Protein AF-0000000074131903 (afdb_homodimer)

Foldseek 3Di:
DAQDLVVVLVLLLVLCVVVVQALFEEEEEAALALLSLLVVVSCVVCCVVRVYAYAYEYEQAVPDPCSVVSVVVVVVVCVVVVHHYHYHYNDPVNQDPPDSVVVVVVVVLVSVVVVCVVPVHAEYEYRDALLQLVLQLVVCVVPHDDVLSNLGDDQWDDDPNRHIYHHSHHHDDPVSSVSNCVVVVGGGDDDPVLCDVPDVSSCCSPPPSVVQCVVPVCSSVVSNVVSVVVVVVVVVLLVVLVVLQVVQDDDQWGFLVSLLPDDLVSNLSNVVSQCVVVVADADPVQSVVVSVVSNPPVPQWDWADGDPFWIWIHHHGITHIDTDCCCVCCLVDKDQAAEPDWDADPQRKIKHKYWPVPDDDDPPKDKDKAADRPQKIKGFDDPPAWADEPVGTHGLVVQCVVVVPDPVCRRVWIFIAGNVRHTADTPPGDGYPDPRHDPPRPIMMMMIMDHD/DAQDLVVVLVLLLVLCVVVVQALFEEEEEAALALLSLLVVVSCVVCCVVRVYAYAYEYEQAVPDPCSVVSVVVVVVVCVVVVHHYHYHYNDPVNQDPPDSVVVVVVVVLVSVVVVCVVPVHAEYEYRDALLQLVLQLVVCVVPHDDVLSNLGDDQWDDDPNRHIYHHSHHHDDPVSSVSNCVVVVGGGDDDPVLCDVPDVSSCCSPPPSVVQCVVPVCSSVVSNVVSVVSVVVVVVLLVVLVVLQVVQDDDQWGFLVSLLPDDLVSNLSNVVSQCVVVVADADPVQSVVVSVVSNPPVDQWDWADGDPFWIWIHHHGITHIDTDCCCVCCLVDKDQAAEPDWDADPQRKIKHKYWPVPDDDDPPKDKDKAADRPQKIKGFDDPPAWADEPPGTHGLVVQCVVVVPDPVCRRVWIFIAGNVHHTADTPPGDGYPDNRHPPPRPIMMMMIMDHD

Radius of gyration: 40.76 Å; Cα contacts (8 Å, |Δi|>4): 1398; chains: 2; bounding box: 101×123×90 Å

Secondary structure (DSSP, 8-state):
----HHHHHHHHHHHHHHTT-TT-EEEEE--SSHHHHHHHHHHHHHHHHHT-EEEEEEEE---STHHHHHHHHHHHHHHHHT--EEEEE--GGG--SS-HHHHHHHHHHHHHHHHHHHHT--EEE----HHHHHHHHHHHHHH---GGGGG-S-SEEEETTTEEEE-GGGGS-HHHHHHHHHHHT------GGGG--SSHHHHIIIIIHHHHHHH-TTHHHHHHHHHHHHHHHHHHHHHHHHHHHHHHEETTEEEHHHHHHS-HHHHHHHHHHHHHHTT----HHHHHHHHHHHT-TT-SEEEEE-SSSEEEEEETTEEEEEE-------TT--EEPPBTEEEE-GGG-EEEEEETTT--PPTT-EEEEES-SSSEEEEE--TT-EEEETTEEEEHHHHHHHTT--HHHHTT-EEEEETTTEEEEETTTEE--S-BS-TT-SS-EEEEEE--/----HHHHHHHHHHHHHHTT-TT-EEEEE--SSHHHHHHHHHHHHHHHHHT-EEEEEEEE---STHHHHHHHHHHHHHHHHT--EEEEE--GGG--SS-HHHHHHHHHHHHHHHHHHHHT--EEE----HHHHHHHHHHHHHH---GGGGG-S-SEEEETTTEEEE-GGGGS-HHHHHHHHHHHT------GGGG--SSHHHHIIIIIHHHHHHH-TTHHHHHHHHHHHHHHHHHHHHHHHHHHHHHHEETTEEEHHHHHHS-HHHHHHHHHHHHHHTT----HHHHHHHHHHHT-TT-SEEEEE-SSSEEEEEETTEEEEEE-------TT--EE--BTEEEE-GGG-EEEEEETTT--PPTT-EEEEES--SSEEEEE--TT-EEEETTEEEEHHHHHHHTT--HHHHTT-EEEEETTTEEEEETTTEE--S-BS-TT-S--EEEEEE--

InterPro domains:
  IPR011063 tRNA(Ile)-lysidine/2-thiocytidine synthase, N-terminal [PF01171] (25-206)
  IPR012094 tRNA(Ile)-lysidine synthase [MF_01161] (9-312)
  IPR012094 tRNA(Ile)-lysidine synthase [PTHR43033] (20-431)
  IPR012795 tRNA(Ile)-lysidine synthase, N-terminal [TIGR02432] (25-210)
  IPR012795 tRNA(Ile)-lysidine synthase, N-terminal [cd01992] (25-210)
  IPR012796 Lysidine-tRNA(Ile) synthetase, C-terminal [PF11734] (378-442)
  IPR012796 Lysidine-tRNA(Ile) synthetase, C-terminal [SM00977] (376-449)
  IPR012796 Lysidine-tRNA(Ile) synthetase, C-terminal [TIGR02433] (377-419)
  IPR014729 Rossmann-like alpha/beta/alpha sandwich fold [G3DSA:3.40.50.620] (15-240)

Organism: Ligilactobacillus salivarius (strain UCC118) (NCBI:txid362948)

pLDDT: mean 88.74, std 10.25, range [34.97, 98.44]

Solvent-accessible surface area (backbone atoms only — not comparable to full-atom values): 49428 Å² total; per-residue (Å²): 130,84,73,57,60,69,58,53,51,51,50,45,50,51,37,36,53,74,68,64,47,50,67,32,53,35,36,33,50,38,78,47,24,60,53,24,38,45,47,49,54,52,46,61,71,41,22,72,85,36,48,38,45,68,30,37,37,35,67,42,62,60,80,46,80,63,41,59,56,51,52,51,47,53,51,51,55,27,59,77,66,72,38,58,73,46,78,44,77,46,53,66,87,71,56,56,94,67,62,49,67,62,51,51,49,50,52,49,51,52,49,50,50,51,52,27,63,77,65,76,35,49,35,39,38,42,48,51,26,16,57,53,36,49,50,41,27,50,52,31,45,40,70,38,80,53,63,76,53,47,35,43,68,58,54,65,40,81,37,92,88,72,30,34,38,36,28,63,36,41,87,40,46,66,65,60,52,50,44,49,27,61,75,70,64,55,79,59,48,85,67,72,75,69,72,44,66,85,40,71,68,34,39,40,57,70,65,42,48,57,56,50,40,69,75,27,83,54,19,51,61,20,44,53,47,37,23,51,50,48,47,53,51,53,49,54,48,47,55,51,39,51,54,52,47,60,71,34,39,55,90,89,31,36,32,35,68,61,45,68,68,41,52,73,67,52,38,50,53,42,50,52,50,54,35,48,75,71,66,49,86,75,53,70,69,55,53,53,48,52,54,51,54,70,69,36,83,87,49,63,61,49,71,48,80,69,56,92,52,35,23,39,39,36,50,70,60,34,27,42,72,44,68,41,69,62,62,64,56,53,58,76,49,59,41,73,48,43,74,76,38,77,44,79,47,78,87,64,19,32,38,30,28,32,48,53,90,74,55,84,81,54,94,78,51,43,75,47,61,26,52,64,73,67,58,32,25,40,26,39,67,55,95,84,45,37,36,44,38,76,86,52,71,43,50,45,71,57,51,36,60,76,68,66,53,52,74,79,50,54,64,67,31,46,30,36,16,45,74,76,69,45,29,44,31,37,64,97,74,50,68,41,76,52,80,50,42,66,91,82,56,92,65,46,23,28,37,40,39,39,69,106,130,84,74,56,61,68,57,53,52,50,50,47,50,51,39,36,52,74,67,63,48,51,66,31,54,35,35,34,51,40,76,48,25,60,51,24,36,44,48,50,52,52,46,61,72,41,22,72,84,35,49,38,46,70,29,37,38,35,67,43,60,60,81,47,81,64,41,58,58,51,52,51,48,53,51,52,55,27,59,77,65,73,36,57,75,44,79,46,77,45,54,69,87,71,55,57,94,65,62,49,68,62,50,50,50,51,52,49,51,51,51,50,50,50,52,27,64,77,66,75,36,47,35,38,37,42,49,51,26,16,57,54,36,49,50,43,27,51,52,30,46,41,72,37,80,52,62,74,51,46,34,44,68,58,54,63,41,82,36,92,90,71,28,35,38,36,26,64,36,42,86,39,46,66,66,60,50,52,45,49,27,62,75,69,64,57,80,57,47,84,67,72,75,68,73,45,66,86,40,71,68,35,39,39,58,70,65,42,49,57,55,50,39,70,76,26,83,54,19,51,59,20,45,51,44,35,22,50,51,48,47,51,52,53,49,54,50,49,55,51,39,51,56,53,46,59,70,33,40,55,89,87,30,35,32,36,69,61,47,70,68,42,54,73,68,51,39,51,53,43,51,52,50,54,35,48,76,71,68,50,87,76,54,72,69,54,52,51,48,51,55,50,52,72,69,35,86,86,49,60,60,49,72,47,79,70,55,93,52,35,25,39,38,37,50,71,60,36,26,41,72,44,68,42,70,64,63,64,56,53,58,76,49,58,42,72,50,41,74,76,38,77,42,80,48,76,87,64,20,33,37,31,28,31,48,52,90,75,55,83,81,54,94,79,52,45,74,46,61,25,52,62,74,70,57,32,26,40,26,38,68,54,95,85,43,36,36,44,38,75,87,53,70,43,49,44,70,58,50,37,60,76,69,66,53,52,73,80,52,53,66,68,33,47,30,37,16,45,71,77,67,44,27,44,32,37,64,98,74,49,67,41,75,51,80,50,42,68,91,81,56,91,66,48,24,27,36,40,38,40,69,107

Nearest PDB structures (foldseek):
  2e89-assembly2_C  TM=8.905E-01  e=1.036E-22  Aquifex aeolicus
  1ni5-assembly1_A-2  TM=5.916E-01  e=5.256E-25  Escherichia coli
  5ztb-assembly3_C  TM=8.390E-01  e=1.954E-12  Thermus thermophilus HB27
  5mkq-assembly1_B  TM=8.128E-01  e=2.458E-12  Pyrococcus horikoshii OT3
  5mko-assembly1_A  TM=7.698E-01  e=4.624E-12  Pyrococcus horikoshii OT3

Structure (mmCIF, N/CA/C/O backbone):
data_AF-0000000074131903-model_v1
#
loop_
_entity.id
_entity.type
_entity.pdbx_description
1 polymer 'tRNA(Ile)-lysidine synthase'
#
loop_
_atom_site.group_PDB
_atom_site.id
_atom_site.type_symbol
_atom_site.label_atom_id
_atom_site.label_alt_id
_atom_site.label_comp_id
_atom_site.label_asym_id
_atom_site.label_entity_id
_atom_site.label_seq_id
_atom_site.pdbx_PDB_ins_code
_atom_site.Cartn_x
_atom_site.Cartn_y
_atom_site.Cartn_z
_atom_site.occupancy
_atom_site.B_iso_or_equiv
_atom_site.auth_seq_id
_atom_site.auth_comp_id
_atom_site.auth_asym_id
_atom_site.auth_atom_id
_atom_site.pdbx_PDB_model_num
ATOM 1 N N . MET A 1 1 ? 21.125 15.883 -20.578 1 62.97 1 MET A N 1
ATOM 2 C CA . MET A 1 1 ? 22.297 15.703 -19.734 1 62.97 1 MET A CA 1
ATOM 3 C C . MET A 1 1 ? 22.875 14.297 -19.891 1 62.97 1 MET A C 1
ATOM 5 O O . MET A 1 1 ? 22.125 13.32 -19.953 1 62.97 1 MET A O 1
ATOM 9 N N . LYS A 1 2 ? 24.172 14.297 -20.078 1 76.44 2 LYS A N 1
ATOM 10 C CA . LYS A 1 2 ? 24.906 13.055 -20.297 1 76.44 2 LYS A CA 1
ATOM 11 C C . LYS A 1 2 ? 24.891 12.18 -19.047 1 76.44 2 LYS A C 1
ATOM 13 O O . LYS A 1 2 ? 25.062 12.68 -17.938 1 76.44 2 LYS A O 1
ATOM 18 N N . LEU A 1 3 ? 24.359 10.828 -19.297 1 86.06 3 LEU A N 1
ATOM 19 C CA . LEU A 1 3 ? 24.359 9.883 -18.188 1 86.06 3 LEU A CA 1
ATOM 20 C C . LEU A 1 3 ? 25.75 9.758 -17.578 1 86.06 3 LEU A C 1
ATOM 22 O O . LEU A 1 3 ? 26.75 9.703 -18.297 1 86.06 3 LEU A O 1
ATOM 26 N N . ASN A 1 4 ? 25.891 9.844 -16.359 1 90.25 4 ASN A N 1
ATOM 27 C CA . ASN A 1 4 ? 27.141 9.516 -15.672 1 90.25 4 ASN A CA 1
ATOM 28 C C . ASN A 1 4 ? 27.328 8 -15.57 1 90.25 4 ASN A C 1
ATOM 30 O O . ASN A 1 4 ? 26.766 7.359 -14.68 1 90.25 4 ASN A O 1
ATOM 34 N N . VAL A 1 5 ? 28.188 7.543 -16.453 1 93.44 5 VAL A N 1
ATOM 35 C CA . VAL A 1 5 ? 28.391 6.109 -16.609 1 93.44 5 VAL A CA 1
ATOM 36 C C . VAL A 1 5 ? 28.953 5.52 -15.312 1 93.44 5 VAL A C 1
ATOM 38 O O . VAL A 1 5 ? 28.484 4.469 -14.859 1 93.44 5 VAL A O 1
ATOM 41 N N . LYS A 1 6 ? 29.891 6.184 -14.703 1 93.88 6 LYS A N 1
ATOM 42 C CA . LYS A 1 6 ? 30.5 5.703 -13.469 1 93.88 6 LYS A CA 1
ATOM 43 C C . LYS A 1 6 ? 29.469 5.598 -12.344 1 93.88 6 LYS A C 1
ATOM 45 O O . LYS A 1 6 ? 29.484 4.648 -11.562 1 93.88 6 LYS A O 1
ATOM 50 N N . LYS A 1 7 ? 28.641 6.539 -12.312 1 94.81 7 LYS A N 1
ATOM 51 C CA . LYS A 1 7 ? 27.578 6.523 -11.312 1 94.81 7 LYS A CA 1
ATOM 52 C C . LYS A 1 7 ? 26.641 5.344 -11.523 1 94.81 7 LYS A C 1
ATOM 54 O O . LYS A 1 7 ? 26.234 4.68 -10.57 1 94.81 7 LYS A O 1
ATOM 59 N N . PHE A 1 8 ? 26.281 5.117 -12.805 1 96.31 8 PHE A N 1
ATOM 60 C CA . PHE A 1 8 ? 25.422 3.996 -13.148 1 96.31 8 PHE A CA 1
ATOM 61 C C . PHE A 1 8 ? 26.031 2.676 -12.703 1 96.31 8 PHE A C 1
ATOM 63 O O . PHE A 1 8 ? 25.375 1.863 -12.055 1 96.31 8 PHE A O 1
ATOM 70 N N . GLU A 1 9 ? 27.281 2.498 -12.945 1 96.56 9 GLU A N 1
ATOM 71 C CA . GLU A 1 9 ? 27.984 1.26 -12.625 1 96.56 9 GLU A CA 1
ATOM 72 C C . GLU A 1 9 ? 28.141 1.088 -11.117 1 96.56 9 GLU A C 1
ATOM 74 O O . GLU A 1 9 ? 28.016 -0.025 -10.602 1 96.56 9 GLU A O 1
ATOM 79 N N . ASN A 1 10 ? 28.375 2.182 -10.445 1 96.38 10 ASN A N 1
ATOM 80 C CA . ASN A 1 10 ? 28.5 2.127 -8.992 1 96.38 10 ASN A CA 1
ATOM 81 C C . ASN A 1 10 ? 27.172 1.749 -8.336 1 96.38 10 ASN A C 1
ATOM 83 O O . ASN A 1 10 ? 27.141 0.996 -7.363 1 96.38 10 ASN A O 1
ATOM 87 N N . GLN A 1 11 ? 26.156 2.291 -8.867 1 96.38 11 GLN A N 1
ATOM 88 C CA . GLN A 1 11 ? 24.828 1.955 -8.352 1 96.38 11 GLN A CA 1
ATOM 89 C C . GLN A 1 11 ? 24.5 0.489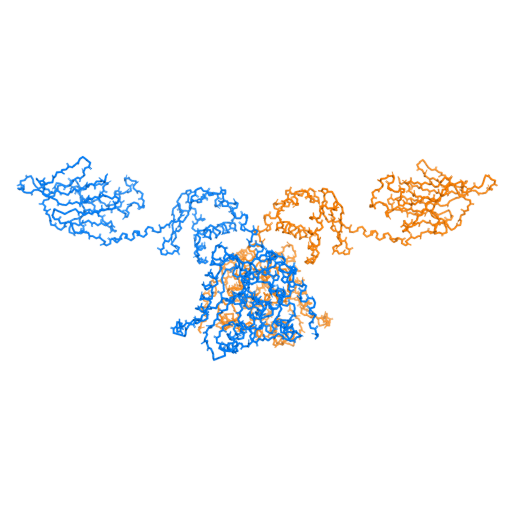 -8.609 1 96.38 11 GLN A C 1
ATOM 91 O O . GLN A 1 11 ? 23.953 -0.191 -7.738 1 96.38 11 GLN A O 1
ATOM 96 N N . LEU A 1 12 ? 24.781 0.043 -9.797 1 97 12 LEU A N 1
ATOM 97 C CA . LEU A 1 12 ? 24.547 -1.359 -10.125 1 97 12 LEU A CA 1
ATOM 98 C C . LEU A 1 12 ? 25.359 -2.273 -9.211 1 97 12 LEU A C 1
ATOM 100 O O . LEU A 1 12 ? 24.844 -3.283 -8.727 1 97 12 LEU A O 1
ATOM 104 N N . LEU A 1 13 ? 26.578 -1.908 -8.953 1 97 13 LEU A N 1
ATOM 105 C CA . LEU A 1 13 ? 27.469 -2.672 -8.078 1 97 13 LEU A CA 1
ATOM 106 C C . LEU A 1 13 ? 26.875 -2.771 -6.672 1 97 13 LEU A C 1
ATOM 108 O O . LEU A 1 13 ? 26.797 -3.861 -6.098 1 97 13 LEU A O 1
ATOM 112 N N . GLN A 1 14 ? 26.484 -1.652 -6.191 1 94.94 14 GLN A N 1
ATOM 113 C CA . GLN A 1 14 ? 25.906 -1.622 -4.855 1 94.94 14 GLN A CA 1
ATOM 114 C C . GLN A 1 14 ? 24.641 -2.465 -4.785 1 94.94 14 GLN A C 1
ATOM 116 O O . GLN A 1 14 ? 24.406 -3.18 -3.807 1 94.94 14 GLN A O 1
ATOM 121 N N . ARG A 1 15 ? 23.859 -2.375 -5.785 1 95.25 15 ARG A N 1
ATOM 122 C CA . ARG A 1 15 ? 22.625 -3.148 -5.832 1 95.25 15 ARG A CA 1
ATOM 123 C C . ARG A 1 15 ? 22.906 -4.645 -5.844 1 95.25 15 ARG A C 1
ATOM 125 O O . ARG A 1 15 ? 22.25 -5.418 -5.152 1 95.25 15 ARG A O 1
ATOM 132 N N . LEU A 1 16 ? 23.812 -5.051 -6.621 1 96.25 16 LEU A N 1
ATOM 133 C CA . LEU A 1 16 ? 24.172 -6.461 -6.723 1 96.25 16 LEU A CA 1
ATOM 134 C C . LEU A 1 16 ? 24.719 -6.98 -5.395 1 96.25 16 LEU A C 1
ATOM 136 O O . LEU A 1 16 ? 24.438 -8.117 -5.004 1 96.25 16 LEU A O 1
ATOM 140 N N . ARG A 1 17 ? 25.453 -6.156 -4.699 1 94.31 17 ARG A N 1
ATOM 141 C CA . ARG A 1 17 ? 25.953 -6.516 -3.375 1 94.31 17 ARG A CA 1
ATOM 142 C C . ARG A 1 17 ? 24.797 -6.656 -2.379 1 94.31 17 ARG A C 1
ATOM 144 O O . ARG A 1 17 ? 24.75 -7.621 -1.611 1 94.31 17 ARG A O 1
ATOM 151 N N . ASP A 1 18 ? 23.906 -5.723 -2.471 1 91.38 18 ASP A N 1
ATOM 152 C CA . ASP A 1 18 ? 22.75 -5.734 -1.58 1 91.38 18 ASP A CA 1
ATOM 153 C C . ASP A 1 18 ? 21.906 -6.98 -1.805 1 91.38 18 ASP A C 1
ATOM 155 O O . ASP A 1 18 ? 21.281 -7.492 -0.869 1 91.38 18 ASP A O 1
ATOM 159 N N . LEU A 1 19 ? 21.875 -7.434 -3.014 1 93.94 19 LEU A N 1
ATOM 160 C CA . LEU A 1 19 ? 21.062 -8.586 -3.383 1 93.94 19 LEU A CA 1
ATOM 161 C C . LEU A 1 19 ? 21.828 -9.883 -3.16 1 93.94 19 LEU A C 1
ATOM 163 O O . LEU A 1 19 ? 21.359 -10.961 -3.553 1 93.94 19 LEU A O 1
ATOM 167 N N . LYS A 1 20 ? 23.094 -9.82 -2.664 1 92.06 20 LYS A N 1
ATOM 168 C CA . LYS A 1 20 ? 23.938 -10.945 -2.254 1 92.06 20 LYS A CA 1
ATOM 169 C C . LYS A 1 20 ? 24.328 -11.805 -3.453 1 92.06 20 LYS A C 1
ATOM 171 O O . LYS A 1 20 ? 24.297 -13.031 -3.385 1 92.06 20 LYS A O 1
ATOM 176 N N . ILE A 1 21 ? 24.609 -11.141 -4.5 1 93 21 ILE A N 1
ATOM 177 C CA . ILE A 1 21 ? 25 -11.812 -5.73 1 93 21 ILE A CA 1
ATOM 178 C C . ILE A 1 21 ? 26.516 -12.008 -5.75 1 93 21 ILE A C 1
ATOM 180 O O . ILE A 1 21 ? 27.031 -12.828 -6.512 1 93 21 ILE A O 1
ATOM 184 N N . SER A 1 22 ? 27.281 -11.523 -4.812 1 93.44 22 SER A N 1
ATOM 185 C CA . SER A 1 22 ? 28.734 -11.68 -4.781 1 93.44 22 SER A CA 1
ATOM 186 C C . SER A 1 22 ? 29.125 -13.125 -4.516 1 93.44 22 SER A C 1
ATOM 188 O O . SER A 1 22 ? 28.5 -13.805 -3.699 1 93.44 22 SER A O 1
ATOM 190 N N . ASN A 1 23 ? 30.172 -13.531 -5.211 1 95.5 23 ASN A N 1
ATOM 191 C CA . ASN A 1 23 ? 30.734 -14.867 -5.059 1 95.5 23 ASN A CA 1
ATOM 192 C C . ASN A 1 23 ? 29.703 -15.945 -5.379 1 95.5 23 ASN A C 1
ATOM 194 O O . ASN A 1 23 ? 29.609 -16.953 -4.672 1 95.5 23 ASN A O 1
ATOM 198 N N . LYS A 1 24 ? 28.844 -15.656 -6.359 1 96.12 24 LYS A N 1
ATOM 199 C CA . LYS A 1 24 ? 27.812 -16.609 -6.742 1 96.12 24 LYS A CA 1
ATOM 200 C C . LYS A 1 24 ? 27.922 -16.984 -8.219 1 96.12 24 LYS A C 1
ATOM 202 O O . LYS A 1 24 ? 28.594 -16.297 -8.992 1 96.12 24 LYS A O 1
ATOM 207 N N . LYS A 1 25 ? 27.328 -18.094 -8.477 1 96.94 25 LYS A N 1
ATOM 208 C CA . LYS A 1 25 ? 27.031 -18.484 -9.852 1 96.94 25 LYS A CA 1
ATOM 209 C C . LYS A 1 25 ? 25.609 -18.062 -10.242 1 96.94 25 LYS A C 1
ATOM 211 O O . LYS A 1 25 ? 24.656 -18.391 -9.539 1 96.94 25 LYS A O 1
ATOM 216 N N . VAL A 1 26 ? 25.531 -17.328 -11.398 1 98 26 VAL A N 1
ATOM 217 C CA . VAL A 1 26 ? 24.219 -16.797 -11.703 1 98 26 VAL A CA 1
ATOM 218 C C . VAL A 1 26 ? 23.844 -17.125 -13.148 1 98 26 VAL A C 1
ATOM 220 O O . VAL A 1 26 ? 24.719 -17.344 -13.992 1 98 26 VAL A O 1
ATOM 223 N N . LEU A 1 27 ? 22.562 -17.234 -13.367 1 98.31 27 LEU A N 1
ATOM 224 C CA . LEU A 1 27 ? 22 -17.359 -14.711 1 98.31 27 LEU A CA 1
ATOM 225 C C . LEU A 1 27 ? 21.344 -16.047 -15.133 1 98.31 27 LEU A C 1
ATOM 227 O O . LEU A 1 27 ? 20.422 -15.562 -14.469 1 98.31 27 LEU A O 1
ATOM 231 N N . LEU A 1 28 ? 21.844 -15.484 -16.156 1 98.25 28 LEU A N 1
ATOM 232 C CA . LEU A 1 28 ? 21.297 -14.234 -16.672 1 98.25 28 LEU A CA 1
ATOM 233 C C . LEU A 1 28 ? 20.359 -14.5 -17.844 1 98.25 28 LEU A C 1
ATOM 235 O O . LEU A 1 28 ? 20.75 -15.125 -18.828 1 98.25 28 LEU A O 1
ATOM 239 N N . ALA A 1 29 ? 19.156 -14.016 -17.688 1 97.88 29 ALA A N 1
ATOM 240 C CA . ALA A 1 29 ? 18.219 -14.078 -18.797 1 97.88 29 ALA A CA 1
ATOM 241 C C . ALA A 1 29 ? 18.469 -12.938 -19.781 1 97.88 29 ALA A C 1
ATOM 243 O O . ALA A 1 29 ? 18.328 -11.766 -19.422 1 97.88 29 ALA A O 1
ATOM 244 N N . VAL A 1 30 ? 18.781 -13.289 -21.016 1 96.69 30 VAL A N 1
ATOM 245 C CA . VAL A 1 30 ? 19.109 -12.266 -22 1 96.69 30 VAL A CA 1
ATOM 246 C C . VAL A 1 30 ? 18.203 -12.414 -23.219 1 96.69 30 VAL A C 1
ATOM 248 O O . VAL A 1 30 ? 18.094 -13.5 -23.797 1 96.69 30 VAL A O 1
ATOM 251 N N . SER A 1 31 ? 17.578 -11.328 -23.625 1 92.69 31 SER A N 1
ATOM 252 C CA . SER A 1 31 ? 16.688 -11.328 -24.781 1 92.69 31 SER A CA 1
ATOM 253 C C . SER A 1 31 ? 17.312 -10.602 -25.969 1 92.69 31 SER A C 1
ATOM 255 O O . SER A 1 31 ? 16.703 -10.477 -27.031 1 92.69 31 SER A O 1
ATOM 257 N N . THR A 1 32 ? 18.5 -10.055 -25.859 1 93.19 32 THR A N 1
ATOM 258 C CA . THR A 1 32 ? 19.25 -9.266 -26.828 1 93.19 32 THR A CA 1
ATOM 259 C C . THR A 1 32 ? 18.656 -7.867 -26.969 1 93.19 32 THR A C 1
ATOM 261 O O . THR A 1 32 ? 19.109 -7.074 -27.797 1 93.19 32 THR A O 1
ATOM 264 N N . GLY A 1 33 ? 17.641 -7.59 -26.172 1 94.31 33 GLY A N 1
ATOM 265 C CA . GLY A 1 33 ? 17.141 -6.223 -26.078 1 94.31 33 GLY A CA 1
ATOM 266 C C . GLY A 1 33 ? 18.047 -5.316 -25.281 1 94.31 33 GLY A C 1
ATOM 267 O O . GLY A 1 33 ? 19 -5.781 -24.625 1 94.31 33 GLY A O 1
ATOM 268 N N . VAL A 1 34 ? 17.734 -4.082 -25.297 1 96.56 34 VAL A N 1
ATOM 269 C CA . VAL A 1 34 ? 18.641 -3.092 -24.719 1 96.56 34 VAL A CA 1
ATOM 270 C C . VAL A 1 34 ? 18.75 -3.332 -23.203 1 96.56 34 VAL A C 1
ATOM 272 O O . VAL A 1 34 ? 19.844 -3.213 -22.641 1 96.56 34 VAL A O 1
ATOM 275 N N . ASP A 1 35 ? 17.703 -3.727 -22.562 1 97.06 35 ASP A N 1
ATOM 276 C CA . ASP A 1 35 ? 17.719 -3.9 -21.109 1 97.06 35 ASP A CA 1
ATOM 277 C C . ASP A 1 35 ? 18.625 -5.062 -20.703 1 97.06 35 ASP A C 1
ATOM 279 O O . ASP A 1 35 ? 19.516 -4.902 -19.859 1 97.06 35 ASP A O 1
ATOM 283 N N . SER A 1 36 ? 18.406 -6.168 -21.328 1 97.56 36 SER A N 1
ATOM 284 C CA . SER A 1 36 ? 19.188 -7.355 -20.984 1 97.56 36 SER A CA 1
ATOM 285 C C . SER A 1 36 ? 20.641 -7.203 -21.391 1 97.56 36 SER A C 1
ATOM 287 O O . SER A 1 36 ? 21.547 -7.664 -20.672 1 97.56 36 SER A O 1
ATOM 289 N N . MET A 1 37 ? 20.891 -6.535 -22.453 1 97.81 37 MET A N 1
ATOM 290 C CA . MET A 1 37 ? 22.266 -6.359 -22.922 1 97.81 37 MET A CA 1
ATOM 291 C C . MET A 1 37 ? 23.016 -5.391 -22.016 1 97.81 37 MET A C 1
ATOM 293 O O . MET A 1 37 ? 24.219 -5.547 -21.812 1 97.81 37 MET A O 1
ATOM 297 N N . VAL A 1 38 ? 22.344 -4.395 -21.562 1 98 38 VAL A N 1
ATOM 298 C CA . VAL A 1 38 ? 22.969 -3.451 -20.625 1 98 38 VAL A CA 1
ATOM 299 C C . VAL A 1 38 ? 23.281 -4.156 -19.312 1 98 38 VAL A C 1
ATOM 301 O O . VAL A 1 38 ? 24.375 -3.973 -18.75 1 98 38 VAL A O 1
ATOM 304 N N . LEU A 1 39 ? 22.344 -4.906 -18.828 1 98.19 39 LEU A N 1
ATOM 305 C CA . LEU A 1 39 ? 22.594 -5.672 -17.609 1 98.19 39 LEU A CA 1
ATOM 306 C C . LEU A 1 39 ? 23.781 -6.605 -17.812 1 98.19 39 LEU A C 1
ATOM 308 O O . LEU A 1 39 ? 24.656 -6.68 -16.938 1 98.19 39 LEU A O 1
ATOM 312 N N . LEU A 1 40 ? 23.812 -7.309 -18.938 1 97.88 40 LEU A N 1
ATOM 313 C CA . LEU A 1 40 ? 24.906 -8.227 -19.25 1 97.88 40 LEU A CA 1
ATOM 314 C C . LEU A 1 40 ? 26.234 -7.492 -19.266 1 97.88 40 LEU A C 1
ATOM 316 O O . LEU A 1 40 ? 27.203 -7.93 -18.641 1 97.88 40 LEU A O 1
ATOM 320 N N . SER A 1 41 ? 26.266 -6.402 -19.969 1 97 41 SER A N 1
ATOM 321 C CA . SER A 1 41 ? 27.5 -5.617 -20.078 1 97 41 SER A CA 1
ATOM 322 C C . SER A 1 41 ? 27.953 -5.129 -18.703 1 97 41 SER A C 1
ATOM 324 O O . SER A 1 41 ? 29.156 -5.195 -18.391 1 97 41 SER A O 1
ATOM 326 N N . GLY A 1 42 ? 27.016 -4.617 -17.984 1 96.62 42 GLY A N 1
ATOM 327 C CA . GLY A 1 42 ? 27.328 -4.16 -16.641 1 96.62 42 GLY A CA 1
ATOM 328 C C . GLY A 1 42 ? 27.859 -5.262 -15.734 1 96.62 42 GLY A C 1
ATOM 329 O O . GLY A 1 42 ? 28.844 -5.074 -15.023 1 96.62 42 GLY A O 1
ATOM 330 N N . MET A 1 43 ? 27.266 -6.379 -15.797 1 96.69 43 MET A N 1
ATOM 331 C CA . MET A 1 43 ? 27.656 -7.5 -14.953 1 96.69 43 MET A CA 1
ATOM 332 C C . MET A 1 43 ? 29.016 -8.039 -15.352 1 96.69 43 MET A C 1
ATOM 334 O O . MET A 1 43 ? 29.812 -8.445 -14.5 1 96.69 43 MET A O 1
ATOM 338 N N . LEU A 1 44 ? 29.281 -8.086 -16.609 1 96.62 44 LEU A N 1
ATOM 339 C CA . LEU A 1 44 ? 30.578 -8.531 -17.094 1 96.62 44 LEU A CA 1
ATOM 340 C C . LEU A 1 44 ? 31.688 -7.617 -16.578 1 96.62 44 LEU A C 1
ATOM 342 O O . LEU A 1 44 ? 32.75 -8.094 -16.141 1 96.62 44 LEU A O 1
ATOM 346 N N . LYS A 1 45 ? 31.391 -6.352 -16.656 1 95.69 45 LYS A N 1
ATOM 347 C CA . LYS A 1 45 ? 32.375 -5.371 -16.188 1 95.69 45 LYS A CA 1
ATOM 348 C C . LYS A 1 45 ? 32.625 -5.527 -14.688 1 95.69 45 LYS A C 1
ATOM 350 O O . LYS A 1 45 ? 33.75 -5.328 -14.227 1 95.69 45 LYS A O 1
ATOM 355 N N . LEU A 1 46 ? 31.625 -5.898 -14.008 1 96.19 46 LEU A N 1
ATOM 356 C CA . LEU A 1 46 ? 31.703 -5.957 -12.547 1 96.19 46 LEU A CA 1
ATOM 357 C C . LEU A 1 46 ? 32 -7.375 -12.078 1 96.19 46 LEU A C 1
ATOM 359 O O . LEU A 1 46 ? 32.094 -7.621 -10.875 1 96.19 46 LEU A O 1
ATOM 363 N N . SER A 1 47 ? 32.156 -8.32 -12.938 1 95.81 47 SER A N 1
ATOM 364 C CA . SER A 1 47 ? 32.25 -9.734 -12.602 1 95.81 47 SER A CA 1
ATOM 365 C C . SER A 1 47 ? 33.469 -10.008 -11.734 1 95.81 47 SER A C 1
ATOM 367 O O . SER A 1 47 ? 33.406 -10.812 -10.797 1 95.81 47 SER A O 1
ATOM 369 N N . LYS A 1 48 ? 34.531 -9.32 -11.961 1 94.44 48 LYS A N 1
ATOM 370 C CA . LYS A 1 48 ? 35.781 -9.555 -11.203 1 94.44 48 LYS A CA 1
ATOM 371 C C . LYS A 1 48 ? 35.656 -9.016 -9.781 1 94.44 48 LYS A C 1
ATOM 373 O O . LYS A 1 48 ? 36.031 -9.695 -8.82 1 94.44 48 LYS A O 1
ATOM 378 N N . VAL A 1 49 ? 35.125 -7.855 -9.711 1 95.62 49 VAL A N 1
ATOM 379 C CA . VAL A 1 49 ? 35 -7.219 -8.398 1 95.62 49 VAL A CA 1
ATOM 380 C C . VAL A 1 49 ? 34 -8 -7.551 1 95.62 49 VAL A C 1
ATOM 382 O O . VAL A 1 49 ? 34.188 -8.141 -6.34 1 95.62 49 VAL A O 1
ATOM 385 N N . LEU A 1 50 ? 33.062 -8.586 -8.156 1 95.75 50 LEU A N 1
ATOM 386 C CA . LEU A 1 50 ? 32 -9.305 -7.453 1 95.75 50 LEU A CA 1
ATOM 387 C C . LEU A 1 50 ? 32.344 -10.781 -7.32 1 95.75 50 LEU A C 1
ATOM 389 O O . LEU A 1 50 ? 31.719 -11.508 -6.539 1 95.75 50 LEU A O 1
ATOM 393 N N . ASP A 1 51 ? 33.312 -11.234 -8.023 1 96.62 51 ASP A N 1
ATOM 394 C CA . ASP A 1 51 ? 33.625 -12.656 -8.117 1 96.62 51 ASP A CA 1
ATOM 395 C C . ASP A 1 51 ? 32.406 -13.484 -8.484 1 96.62 51 ASP A C 1
ATOM 397 O O . ASP A 1 51 ? 32.062 -14.445 -7.785 1 96.62 51 ASP A O 1
ATOM 401 N N . VAL A 1 52 ? 31.75 -13.109 -9.547 1 96.62 52 VAL A N 1
ATOM 402 C CA . VAL A 1 52 ? 30.531 -13.773 -9.969 1 96.62 52 VAL A CA 1
ATOM 403 C C . VAL A 1 52 ? 30.766 -14.547 -11.266 1 96.62 52 VAL A C 1
ATOM 405 O O . VAL A 1 52 ? 31.469 -14.062 -12.156 1 96.62 52 VAL A O 1
ATOM 408 N N . GLU A 1 53 ? 30.25 -15.719 -11.297 1 97.31 53 GLU A N 1
ATOM 409 C CA . GLU A 1 53 ? 30.25 -16.5 -12.523 1 97.31 53 GLU A CA 1
ATOM 410 C C . GLU A 1 53 ? 28.953 -16.312 -13.312 1 97.31 53 GLU A C 1
ATOM 412 O O . GLU A 1 53 ? 27.875 -16.641 -12.82 1 97.31 53 GLU A O 1
ATOM 417 N N . ILE A 1 54 ? 29.109 -15.93 -14.555 1 97.69 54 ILE A N 1
ATOM 418 C CA . ILE A 1 54 ? 27.938 -15.539 -15.336 1 97.69 54 ILE A CA 1
ATOM 419 C C . ILE A 1 54 ? 27.609 -16.641 -16.344 1 97.69 54 ILE A C 1
ATOM 421 O O . ILE A 1 54 ? 28.5 -17.094 -17.078 1 97.69 54 ILE A O 1
ATOM 425 N N . ASN A 1 55 ? 26.422 -17.078 -16.312 1 98.31 55 ASN A N 1
ATOM 426 C CA . ASN A 1 55 ? 25.812 -17.938 -17.312 1 98.31 55 ASN A CA 1
ATOM 427 C C . ASN A 1 55 ? 24.641 -17.25 -18.016 1 98.31 55 ASN A C 1
ATOM 429 O O . ASN A 1 55 ? 23.938 -16.438 -17.391 1 98.31 55 ASN A O 1
ATOM 433 N N . ILE A 1 56 ? 24.438 -17.594 -19.312 1 98.38 56 ILE A N 1
ATOM 434 C CA . ILE A 1 56 ? 23.406 -16.875 -20.047 1 98.38 56 ILE A CA 1
ATOM 435 C C . ILE A 1 56 ? 22.359 -17.859 -20.562 1 98.38 56 ILE A C 1
ATOM 437 O O . ILE A 1 56 ? 22.688 -18.938 -21.062 1 98.38 56 ILE A O 1
ATOM 441 N N . ALA A 1 57 ? 21.156 -17.516 -20.328 1 98.19 57 ALA A N 1
ATOM 442 C CA . ALA A 1 57 ? 20.016 -18.219 -20.922 1 98.19 57 ALA A CA 1
ATOM 443 C C . ALA A 1 57 ? 19.328 -17.344 -21.969 1 98.19 57 ALA A C 1
ATOM 445 O O . ALA A 1 57 ? 19.047 -16.172 -21.719 1 98.19 57 ALA A O 1
ATOM 446 N N . TYR A 1 58 ? 19.125 -17.922 -23.125 1 96.88 58 TYR A N 1
ATOM 447 C CA . TYR A 1 58 ? 18.516 -17.219 -24.25 1 96.88 58 TYR A CA 1
ATOM 448 C C . TYR A 1 58 ? 17.422 -18.078 -24.891 1 96.88 58 TYR A C 1
ATOM 450 O O . TYR A 1 58 ? 17.625 -19.266 -25.141 1 96.88 58 TYR A O 1
ATOM 458 N N . ILE A 1 59 ? 16.281 -17.422 -25.062 1 92.81 59 ILE A N 1
ATOM 459 C CA . ILE A 1 59 ? 15.18 -18.109 -25.719 1 92.81 59 ILE A CA 1
ATOM 460 C C . ILE A 1 59 ? 14.867 -17.453 -27.062 1 92.81 59 ILE A C 1
ATOM 462 O O . ILE A 1 59 ? 14.664 -16.234 -27.125 1 92.81 59 ILE A O 1
ATOM 466 N N . ASP A 1 60 ? 14.82 -18.219 -28.047 1 89.31 60 ASP A N 1
ATOM 467 C CA . ASP A 1 60 ? 14.398 -17.781 -29.375 1 89.31 60 ASP A CA 1
ATOM 468 C C . ASP A 1 60 ? 12.914 -18.047 -29.594 1 89.31 60 ASP A C 1
ATOM 470 O O . ASP A 1 60 ? 12.516 -19.172 -29.906 1 89.31 60 ASP A O 1
ATOM 474 N N . HIS A 1 61 ? 12.195 -17.031 -29.531 1 80.12 61 HIS A N 1
ATOM 475 C CA . HIS A 1 61 ? 10.75 -17.172 -29.625 1 80.12 61 HIS A CA 1
ATOM 476 C C . HIS A 1 61 ? 10.297 -17.281 -31.078 1 80.12 61 HIS A C 1
ATOM 478 O O . HIS A 1 61 ? 9.133 -17.578 -31.344 1 80.12 61 HIS A O 1
ATOM 484 N N . GLN A 1 62 ? 11.211 -17.219 -32 1 70.81 62 GLN A N 1
ATOM 485 C CA . GLN A 1 62 ? 10.977 -17.406 -33.438 1 70.81 62 GLN A CA 1
ATOM 486 C C . GLN A 1 62 ? 9.797 -16.562 -33.906 1 70.81 62 GLN A C 1
ATOM 488 O O . GLN A 1 62 ? 9.023 -17 -34.781 1 70.81 62 GLN A O 1
ATOM 493 N N . LEU A 1 63 ? 9.562 -15.578 -33.25 1 63.59 63 LEU A N 1
ATOM 494 C CA . LEU A 1 63 ? 8.391 -14.781 -33.594 1 63.59 63 LEU A CA 1
ATOM 495 C C . LEU A 1 63 ? 8.664 -13.922 -34.812 1 63.59 63 LEU A C 1
ATOM 497 O O . LEU A 1 63 ? 7.734 -13.516 -35.531 1 63.59 63 LEU A O 1
ATOM 501 N N . ARG A 1 64 ? 9.859 -13.656 -35.156 1 64.62 64 ARG A N 1
ATOM 502 C CA . ARG A 1 64 ? 10.211 -12.766 -36.25 1 64.62 64 ARG A CA 1
ATOM 503 C C . ARG A 1 64 ? 11.453 -13.258 -36.969 1 64.62 64 ARG A C 1
ATOM 505 O O . ARG A 1 64 ? 12.203 -14.078 -36.438 1 64.62 64 ARG A O 1
ATOM 512 N N . GLU A 1 65 ? 11.578 -12.836 -38.156 1 66.06 65 GLU A N 1
ATOM 513 C CA . GLU A 1 65 ? 12.758 -13.164 -38.969 1 66.06 65 GLU A CA 1
ATOM 514 C C . GLU A 1 65 ? 14.031 -12.664 -38.312 1 66.06 65 GLU A C 1
ATOM 516 O O . GLU A 1 65 ? 15.086 -13.297 -38.406 1 66.06 65 GLU A O 1
ATOM 521 N N . GLN A 1 66 ? 13.867 -11.703 -37.562 1 74.56 66 GLN A N 1
ATOM 522 C CA . GLN A 1 66 ? 14.992 -11.094 -36.875 1 74.56 66 GLN A CA 1
ATOM 523 C C . GLN A 1 66 ? 15.555 -12.023 -35.812 1 74.56 66 GLN A C 1
ATOM 525 O O . GLN A 1 66 ? 16.688 -11.844 -35.344 1 74.56 66 GLN A O 1
ATOM 530 N N . SER A 1 67 ? 14.859 -13.023 -35.562 1 80 67 SER A N 1
ATOM 531 C CA . SER A 1 67 ? 15.258 -13.945 -34.531 1 80 67 SER A CA 1
ATOM 532 C C . SER A 1 67 ? 16.531 -14.695 -34.875 1 80 67 SER A C 1
ATOM 534 O O . SER A 1 67 ? 17.359 -15 -34.031 1 80 67 SER A O 1
ATOM 536 N N . LYS A 1 68 ? 16.734 -14.891 -36.125 1 85.12 68 LYS A N 1
ATOM 537 C CA . LYS A 1 68 ? 17.938 -15.594 -36.562 1 85.12 68 LYS A CA 1
ATOM 538 C C . LYS A 1 68 ? 19.172 -14.75 -36.344 1 85.12 68 LYS A C 1
ATOM 540 O O . LYS A 1 68 ? 20.203 -15.258 -35.906 1 85.12 68 LYS A O 1
ATOM 545 N N . GLU A 1 69 ? 19.047 -13.539 -36.656 1 89.94 69 GLU A N 1
ATOM 546 C CA . GLU A 1 69 ? 20.172 -12.625 -36.469 1 89.94 69 GLU A CA 1
ATOM 547 C C . GLU A 1 69 ? 20.5 -12.453 -35 1 89.94 69 GLU A C 1
ATOM 549 O O . GLU A 1 69 ? 21.672 -12.383 -34.625 1 89.94 69 GLU A O 1
ATOM 554 N N . GLU A 1 70 ? 19.531 -12.367 -34.25 1 92.38 70 GLU A N 1
ATOM 555 C CA . GLU A 1 70 ? 19.703 -12.211 -32.812 1 92.38 70 GLU A CA 1
ATOM 556 C C . GLU A 1 70 ? 20.391 -13.43 -32.188 1 92.38 70 GLU A C 1
ATOM 558 O O . GLU A 1 70 ? 21.281 -13.297 -31.359 1 92.38 70 GLU A O 1
ATOM 563 N N . THR A 1 71 ? 19.953 -14.57 -32.656 1 93.56 71 THR A N 1
ATOM 564 C CA . THR A 1 71 ? 20.531 -15.812 -32.156 1 93.56 71 THR A CA 1
ATOM 565 C C . THR A 1 71 ? 22.016 -15.898 -32.531 1 93.56 71 THR A C 1
ATOM 567 O O . THR A 1 71 ? 22.844 -16.281 -31.703 1 93.56 71 THR A O 1
ATOM 570 N N . LYS A 1 72 ? 22.266 -15.562 -33.75 1 94.75 72 LYS A N 1
ATOM 571 C CA . LYS A 1 72 ? 23.656 -15.555 -34.188 1 94.75 72 LYS A CA 1
ATOM 572 C C . LYS A 1 72 ? 24.484 -14.578 -33.375 1 94.75 72 LYS A C 1
ATOM 574 O O . LYS A 1 72 ? 25.609 -14.898 -32.969 1 94.75 72 LYS A O 1
ATOM 579 N N . PHE A 1 73 ? 23.969 -13.531 -33.156 1 95.38 73 PHE A N 1
ATOM 580 C CA . PHE A 1 73 ? 24.641 -12.469 -32.438 1 95.38 73 PHE A CA 1
ATOM 581 C C . PHE A 1 73 ? 25 -12.922 -31.016 1 95.38 73 PHE A C 1
ATOM 583 O O . PHE A 1 73 ? 26.141 -12.797 -30.594 1 95.38 73 PHE A O 1
ATOM 590 N N . ILE A 1 74 ? 24.031 -13.477 -30.312 1 96.38 74 ILE A N 1
ATOM 591 C CA . ILE A 1 74 ? 24.25 -13.828 -28.922 1 96.38 74 ILE A CA 1
ATOM 592 C C . ILE A 1 74 ? 25.219 -15.008 -28.812 1 96.38 74 ILE A C 1
ATOM 594 O O . ILE A 1 74 ? 26 -15.094 -27.875 1 96.38 74 ILE A O 1
ATOM 598 N N . LYS A 1 75 ? 25.156 -15.891 -29.75 1 96.75 75 LYS A N 1
ATOM 599 C CA . LYS A 1 75 ? 26.078 -17.016 -29.797 1 96.75 75 LYS A CA 1
ATOM 600 C C . LYS A 1 75 ? 27.516 -16.531 -29.984 1 96.75 75 LYS A C 1
ATOM 602 O O . LYS A 1 75 ? 28.422 -16.984 -29.281 1 96.75 75 LYS A O 1
ATOM 607 N N . GLU A 1 76 ? 27.688 -15.656 -30.891 1 97.31 76 GLU A N 1
ATOM 608 C CA . GLU A 1 76 ? 29.016 -15.094 -31.156 1 97.31 76 GLU A CA 1
ATOM 609 C C . GLU A 1 76 ? 29.516 -14.289 -29.969 1 97.31 76 GLU A C 1
ATOM 611 O O . GLU A 1 76 ? 30.703 -14.367 -29.609 1 97.31 76 GLU A O 1
ATOM 616 N N . PHE A 1 77 ? 28.625 -13.578 -29.438 1 96.62 77 PHE A N 1
ATOM 617 C CA . PHE A 1 77 ? 28.953 -12.75 -28.281 1 96.62 77 PHE A CA 1
ATOM 618 C C . PHE A 1 77 ? 29.484 -13.602 -27.141 1 96.62 77 PHE A C 1
ATOM 620 O O . PHE A 1 77 ? 30.531 -13.289 -26.562 1 96.62 77 PHE A O 1
ATOM 627 N N . CYS A 1 78 ? 28.812 -14.648 -26.812 1 97.25 78 CYS A N 1
ATOM 628 C CA . CYS A 1 78 ? 29.172 -15.523 -25.703 1 97.25 78 CYS A CA 1
ATOM 629 C C . CYS A 1 78 ? 30.438 -16.312 -26.031 1 97.25 78 CYS A C 1
ATOM 631 O O . CYS A 1 78 ? 31.297 -16.5 -25.156 1 97.25 78 CYS A O 1
ATOM 633 N N . PHE A 1 79 ? 30.531 -16.75 -27.219 1 96.69 79 PHE A N 1
ATOM 634 C CA . PHE A 1 79 ? 31.688 -17.531 -27.641 1 96.69 79 PHE A CA 1
ATOM 635 C C . PHE A 1 79 ? 32.969 -16.703 -27.516 1 96.69 79 PHE A C 1
ATOM 637 O O . PHE A 1 79 ? 33.969 -17.172 -26.984 1 96.69 79 PHE A O 1
ATOM 644 N N . ALA A 1 80 ? 32.906 -15.539 -27.953 1 96.31 80 ALA A N 1
ATOM 645 C CA . ALA A 1 80 ? 34.031 -14.648 -27.938 1 96.31 80 ALA A CA 1
ATOM 646 C C . ALA A 1 80 ? 34.531 -14.367 -26.516 1 96.31 80 ALA A C 1
ATOM 648 O O . ALA A 1 80 ? 35.688 -14.07 -26.297 1 96.31 80 ALA A O 1
ATOM 649 N N . ARG A 1 81 ? 33.688 -14.539 -25.547 1 95.69 81 ARG A N 1
ATOM 650 C CA . ARG A 1 81 ? 34 -14.164 -24.172 1 95.69 81 ARG A CA 1
ATOM 651 C C . ARG A 1 81 ? 34.031 -15.391 -23.266 1 95.69 81 ARG A C 1
ATOM 653 O O . ARG A 1 81 ? 34.219 -15.266 -22.047 1 95.69 81 ARG A O 1
ATOM 660 N N . ASN A 1 82 ? 33.844 -16.5 -23.797 1 95.69 82 ASN A N 1
ATOM 661 C CA . ASN A 1 82 ? 33.844 -17.781 -23.078 1 95.69 82 ASN A CA 1
ATOM 662 C C . ASN A 1 82 ? 32.781 -17.812 -21.984 1 95.69 82 ASN A C 1
ATOM 664 O O . ASN A 1 82 ? 33.094 -18.141 -20.844 1 95.69 82 ASN A O 1
ATOM 668 N N . ILE A 1 83 ? 31.641 -17.375 -22.297 1 97.19 83 ILE A N 1
ATOM 669 C CA . ILE A 1 83 ? 30.516 -17.406 -21.375 1 97.19 83 ILE A CA 1
ATOM 670 C C . ILE A 1 83 ? 29.578 -18.562 -21.734 1 97.19 83 ILE A C 1
ATOM 672 O O . ILE A 1 83 ? 29.156 -18.688 -22.891 1 97.19 83 ILE A O 1
ATOM 676 N N . PRO A 1 84 ? 29.266 -19.422 -20.75 1 98 84 PRO A N 1
ATOM 677 C CA . PRO A 1 84 ? 28.312 -20.5 -21.047 1 98 84 PRO A CA 1
ATOM 678 C C . PRO A 1 84 ? 26.953 -19.969 -21.5 1 98 84 PRO A C 1
ATOM 680 O O . PRO A 1 84 ? 26.375 -19.094 -20.844 1 98 84 PRO A O 1
ATOM 683 N N . LEU A 1 85 ? 26.484 -20.5 -22.625 1 98.06 85 LEU A N 1
ATOM 684 C CA . LEU A 1 85 ? 25.219 -20.078 -23.219 1 98.06 85 LEU A CA 1
ATOM 685 C C . LEU A 1 85 ? 24.266 -21.266 -23.359 1 98.06 85 LEU A C 1
ATOM 687 O O . LEU A 1 85 ? 24.625 -22.297 -23.906 1 98.06 85 LEU A O 1
ATOM 691 N N . TYR A 1 86 ? 23.109 -21.078 -22.797 1 98.06 86 TYR A N 1
ATOM 692 C CA . TYR A 1 86 ? 22.031 -22.062 -22.953 1 98.06 86 TYR A CA 1
ATOM 693 C C . TYR A 1 86 ? 20.906 -21.516 -23.812 1 98.06 86 TYR A C 1
ATOM 695 O O . TYR A 1 86 ? 20.328 -20.469 -23.5 1 98.06 86 TYR A O 1
ATOM 703 N N . VAL A 1 87 ? 20.562 -22.219 -24.875 1 96.06 87 VAL A N 1
ATOM 704 C CA . VAL A 1 87 ? 19.578 -21.719 -25.828 1 96.06 87 VAL A CA 1
ATOM 705 C C . VAL A 1 87 ? 18.391 -22.656 -25.906 1 96.06 87 VAL A C 1
ATOM 707 O O . VAL A 1 87 ? 18.562 -23.875 -25.891 1 96.06 87 VAL A O 1
ATOM 710 N N . TYR A 1 88 ? 17.234 -22.031 -25.875 1 94.06 88 TYR A N 1
ATOM 711 C CA . TYR A 1 88 ? 16.016 -22.781 -26.141 1 94.06 88 TYR A CA 1
ATOM 712 C C . TYR A 1 88 ? 15.258 -22.172 -27.328 1 94.06 88 TYR A C 1
ATOM 714 O O . TYR A 1 88 ? 15.102 -20.953 -27.422 1 94.06 88 TYR A O 1
ATOM 722 N N . ARG A 1 89 ? 14.836 -23 -28.266 1 91 89 ARG A N 1
ATOM 723 C CA . ARG A 1 89 ? 14.055 -22.562 -29.406 1 91 89 ARG A CA 1
ATOM 724 C C . ARG A 1 89 ? 12.586 -22.938 -29.25 1 91 89 ARG A C 1
ATOM 726 O O . ARG A 1 89 ? 12.242 -24.125 -29.203 1 91 89 ARG A O 1
ATOM 733 N N . TRP A 1 90 ? 11.742 -21.875 -29.094 1 88.12 90 TRP A N 1
ATOM 734 C CA . TRP A 1 90 ? 10.305 -22.109 -29.031 1 88.12 90 TRP A CA 1
ATOM 735 C C . TRP A 1 90 ? 9.688 -22.125 -30.438 1 88.12 90 TRP A C 1
ATOM 737 O O . TRP A 1 90 ? 9.375 -21.078 -31 1 88.12 90 TRP A O 1
ATOM 747 N N . GLU A 1 91 ? 9.398 -23.312 -30.844 1 83 91 GLU A N 1
ATOM 748 C CA . GLU A 1 91 ? 8.945 -23.5 -32.219 1 83 91 GLU A CA 1
ATOM 749 C C . GLU A 1 91 ? 7.543 -22.922 -32.406 1 83 91 GLU A C 1
ATOM 751 O O . GLU A 1 91 ? 6.715 -22.969 -31.5 1 83 91 GLU A O 1
ATOM 756 N N . LYS A 1 92 ? 7.324 -22.453 -33.562 1 78.38 92 LYS A N 1
ATOM 757 C CA . LYS A 1 92 ? 6.062 -21.797 -33.906 1 78.38 92 LYS A CA 1
ATOM 758 C C . LYS A 1 92 ? 4.883 -22.75 -33.75 1 78.38 92 LYS A C 1
ATOM 760 O O . LYS A 1 92 ? 3.785 -22.312 -33.375 1 78.38 92 LYS A O 1
ATOM 765 N N . GLU A 1 93 ? 5.16 -23.906 -34 1 76.56 93 GLU A N 1
ATOM 766 C CA . GLU A 1 93 ? 4.102 -24.922 -33.906 1 76.56 93 GLU A CA 1
ATOM 767 C C . GLU A 1 93 ? 3.621 -25.078 -32.469 1 76.56 93 GLU A C 1
ATOM 769 O O . GLU A 1 93 ? 2.506 -25.547 -32.219 1 76.56 93 GLU A O 1
ATOM 774 N N . GLU A 1 94 ? 4.359 -24.641 -31.578 1 76.81 94 GLU A N 1
ATOM 775 C CA . GLU A 1 94 ? 4.039 -24.797 -30.172 1 76.81 94 GLU A CA 1
ATOM 776 C C . GLU A 1 94 ? 3.291 -23.562 -29.641 1 76.81 94 GLU A C 1
ATOM 778 O O . GLU A 1 94 ? 2.783 -23.578 -28.516 1 76.81 94 GLU A O 1
ATOM 783 N N . HIS A 1 95 ? 3.236 -22.562 -30.453 1 78.5 95 HIS A N 1
ATOM 784 C CA . HIS A 1 95 ? 2.598 -21.328 -30.016 1 78.5 95 HIS A CA 1
ATOM 785 C C . HIS A 1 95 ? 1.089 -21.516 -29.875 1 78.5 95 HIS A C 1
ATOM 787 O O . HIS A 1 95 ? 0.434 -22.031 -30.781 1 78.5 95 HIS A O 1
ATOM 793 N N . PRO A 1 96 ? 0.603 -21.125 -28.719 1 75.94 96 PRO A N 1
ATOM 794 C CA . PRO A 1 96 ? -0.857 -21.172 -28.609 1 75.94 96 PRO A CA 1
ATOM 795 C C . PRO A 1 96 ? -1.542 -20.094 -29.438 1 75.94 96 PRO A C 1
ATOM 797 O O . PRO A 1 96 ? -0.914 -19.094 -29.797 1 75.94 96 PRO A O 1
ATOM 800 N N . VAL A 1 97 ? -2.793 -20.375 -29.75 1 70.25 97 VAL A N 1
ATOM 801 C CA . VAL A 1 97 ? -3.574 -19.453 -30.578 1 70.25 97 VAL A CA 1
ATOM 802 C C . VAL A 1 97 ? -3.947 -18.219 -29.75 1 70.25 97 VAL A C 1
ATOM 804 O O . VAL A 1 97 ? -3.951 -17.094 -30.281 1 70.25 97 VAL A O 1
ATOM 807 N N . GLN A 1 98 ? -4.211 -18.469 -28.484 1 73.88 98 GLN A N 1
ATOM 808 C CA . GLN A 1 98 ? -4.609 -17.344 -27.641 1 73.88 98 GLN A CA 1
ATOM 809 C C . GLN A 1 98 ? -3.633 -17.156 -26.484 1 73.88 98 GLN A C 1
ATOM 811 O O . GLN A 1 98 ? -3.002 -18.125 -26.031 1 73.88 98 GLN A O 1
ATOM 816 N N . SER A 1 99 ? -3.381 -15.953 -26.062 1 76.56 99 SER A N 1
ATOM 817 C CA . SER A 1 99 ? -2.594 -15.586 -24.891 1 76.56 99 SER A CA 1
ATOM 818 C C . SER A 1 99 ? -1.125 -15.953 -25.078 1 76.56 99 SER A C 1
ATOM 820 O O . SER A 1 99 ? -0.524 -16.594 -24.203 1 76.56 99 SER A O 1
ATOM 822 N N . ILE A 1 100 ? -0.556 -15.602 -26.188 1 76.5 100 ILE A N 1
ATOM 823 C CA . ILE A 1 100 ? 0.814 -15.93 -26.562 1 76.5 100 ILE A CA 1
ATOM 824 C C . ILE A 1 100 ? 1.783 -15.359 -25.531 1 76.5 100 ILE A C 1
ATOM 826 O O . ILE A 1 100 ? 2.797 -15.984 -25.203 1 76.5 100 ILE A O 1
ATOM 830 N N . GLU A 1 101 ? 1.447 -14.273 -24.984 1 77.12 101 GLU A N 1
ATOM 831 C CA . GLU A 1 101 ? 2.324 -13.625 -24.016 1 77.12 101 GLU A CA 1
ATOM 832 C C . GLU A 1 101 ? 2.426 -14.445 -22.734 1 77.12 101 GLU A C 1
ATOM 834 O O . GLU A 1 101 ? 3.521 -14.664 -22.203 1 77.12 101 GLU A O 1
ATOM 839 N N . ALA A 1 102 ? 1.32 -14.914 -22.266 1 81.56 102 ALA A N 1
ATOM 840 C CA . ALA A 1 102 ? 1.31 -15.734 -21.062 1 81.56 102 ALA A CA 1
ATOM 841 C C . ALA A 1 102 ? 2.023 -17.062 -21.297 1 81.56 102 ALA A C 1
ATOM 843 O O . ALA A 1 102 ? 2.758 -17.531 -20.422 1 81.56 102 ALA A O 1
ATOM 844 N N . ALA A 1 103 ? 1.78 -17.609 -22.438 1 84.19 103 ALA A N 1
ATOM 845 C CA . ALA A 1 103 ? 2.422 -18.875 -22.781 1 84.19 103 ALA A CA 1
ATOM 846 C C . ALA A 1 103 ? 3.934 -18.703 -22.906 1 84.19 103 ALA A C 1
ATOM 848 O O . ALA A 1 103 ? 4.699 -19.562 -22.469 1 84.19 103 ALA A O 1
ATOM 849 N N . ALA A 1 104 ? 4.305 -17.625 -23.531 1 83.81 104 ALA A N 1
ATOM 850 C CA . ALA A 1 104 ? 5.723 -17.328 -23.688 1 83.81 104 ALA A CA 1
ATOM 851 C C . ALA A 1 104 ? 6.41 -17.203 -22.328 1 83.81 104 ALA A C 1
ATOM 853 O O . ALA A 1 104 ? 7.539 -17.656 -22.141 1 83.81 104 ALA A O 1
ATOM 854 N N . ARG A 1 105 ? 5.793 -16.656 -21.391 1 86.25 105 ARG A N 1
ATOM 855 C CA . ARG A 1 105 ? 6.336 -16.5 -20.047 1 86.25 105 ARG A CA 1
ATOM 856 C C . ARG A 1 105 ? 6.535 -17.844 -19.375 1 86.25 105 ARG A C 1
ATOM 858 O O . ARG A 1 105 ? 7.574 -18.094 -18.75 1 86.25 105 ARG A O 1
ATOM 865 N N . GLU A 1 106 ? 5.566 -18.609 -19.547 1 88.31 106 GLU A N 1
ATOM 866 C CA . GLU A 1 106 ? 5.648 -19.938 -18.938 1 88.31 106 GLU A CA 1
ATOM 867 C C . GLU A 1 106 ? 6.789 -20.75 -19.531 1 88.31 106 GLU A C 1
ATOM 869 O O . GLU A 1 106 ? 7.527 -21.422 -18.797 1 88.31 106 GLU A O 1
ATOM 874 N N . VAL A 1 107 ? 6.848 -20.672 -20.781 1 90.19 107 VAL A N 1
ATOM 875 C CA . VAL A 1 107 ? 7.91 -21.391 -21.484 1 90.19 107 VAL A CA 1
ATOM 876 C C . VAL A 1 107 ? 9.273 -20.891 -21 1 90.19 107 VAL A C 1
ATOM 878 O O . VAL A 1 107 ? 10.18 -21.688 -20.766 1 90.19 107 VAL A O 1
ATOM 881 N N . ARG A 1 108 ? 9.414 -19.609 -20.859 1 93.31 108 ARG A N 1
ATOM 882 C CA . ARG A 1 108 ? 10.664 -19.016 -20.406 1 93.31 108 ARG A CA 1
ATOM 883 C C . ARG A 1 108 ? 11.047 -19.531 -19.016 1 93.31 108 ARG A C 1
ATOM 885 O O . ARG A 1 108 ? 12.172 -19.969 -18.812 1 93.31 108 ARG A O 1
ATOM 892 N N . TYR A 1 109 ? 10.109 -19.531 -18.188 1 94 109 TYR A N 1
ATOM 893 C CA . TYR A 1 109 ? 10.438 -19.844 -16.797 1 94 109 TYR A CA 1
ATOM 894 C C . TYR A 1 109 ? 10.648 -21.344 -16.609 1 94 109 TYR A C 1
ATOM 896 O O . TYR A 1 109 ? 11.445 -21.766 -15.773 1 94 109 TYR A O 1
ATOM 904 N N . ASN A 1 110 ? 9.969 -22.078 -17.438 1 93.75 110 ASN A N 1
ATOM 905 C CA . ASN A 1 110 ? 10.258 -23.516 -17.453 1 93.75 110 ASN A CA 1
ATOM 906 C C . ASN A 1 110 ? 11.68 -23.781 -17.938 1 93.75 110 ASN A C 1
ATOM 908 O O . ASN A 1 110 ? 12.383 -24.609 -17.344 1 93.75 110 ASN A O 1
ATOM 912 N N . PHE A 1 111 ? 12.023 -23.125 -18.938 1 95.56 111 PHE A N 1
ATOM 913 C CA . PHE A 1 111 ? 13.367 -23.266 -19.484 1 95.56 111 PHE A CA 1
ATOM 914 C C . PHE A 1 111 ? 14.414 -22.828 -18.469 1 95.56 111 PHE A C 1
ATOM 916 O O . PHE A 1 111 ? 15.414 -23.5 -18.25 1 95.56 111 PHE A O 1
ATOM 923 N N . PHE A 1 112 ? 14.164 -21.672 -17.781 1 97 112 PHE A N 1
ATOM 924 C CA . PHE A 1 112 ? 15.086 -21.172 -16.766 1 97 112 PHE A CA 1
ATOM 925 C C . PHE A 1 112 ? 15.266 -22.188 -15.648 1 97 112 PHE A C 1
ATOM 927 O O . PHE A 1 112 ? 16.391 -22.453 -15.211 1 97 112 PHE A O 1
ATOM 934 N N . GLU A 1 113 ? 14.164 -22.719 -15.227 1 95.94 113 GLU A N 1
ATOM 935 C CA . GLU A 1 113 ? 14.211 -23.703 -14.148 1 95.94 113 GLU A CA 1
ATOM 936 C C . GLU A 1 113 ? 15.078 -24.891 -14.539 1 95.94 113 GLU A C 1
ATOM 938 O O . GLU A 1 113 ? 15.883 -25.375 -13.734 1 95.94 113 GLU A O 1
ATOM 943 N N . LYS A 1 114 ? 14.867 -25.375 -15.766 1 96.31 114 LYS A N 1
ATOM 944 C CA . LYS A 1 114 ? 15.641 -26.516 -16.266 1 96.31 114 LYS A CA 1
ATOM 945 C C . LYS A 1 114 ? 17.141 -26.219 -16.25 1 96.31 114 LYS A C 1
ATOM 947 O O . LYS A 1 114 ? 17.938 -27.031 -15.781 1 96.31 114 LYS A O 1
ATOM 952 N N . VAL A 1 115 ? 17.531 -25.094 -16.719 1 97.38 115 VAL A N 1
ATOM 953 C CA . VAL A 1 115 ? 18.938 -24.719 -16.797 1 97.38 115 VAL A CA 1
ATOM 954 C C . VAL A 1 115 ? 19.516 -24.578 -15.391 1 97.38 115 VAL A C 1
ATOM 956 O O . VAL A 1 115 ? 20.641 -25.047 -15.117 1 97.38 115 VAL A O 1
ATOM 959 N N . LEU A 1 116 ? 18.797 -23.953 -14.523 1 97.38 116 LEU A N 1
ATOM 960 C CA . LEU A 1 116 ? 19.25 -23.766 -13.141 1 97.38 116 LEU A CA 1
ATOM 961 C C . LEU A 1 116 ? 19.516 -25.109 -12.477 1 97.38 116 LEU A C 1
ATOM 963 O O . LEU A 1 116 ? 20.547 -25.297 -11.836 1 97.38 116 LEU A O 1
ATOM 967 N N . LYS A 1 117 ? 18.625 -26.016 -12.648 1 95.81 117 LYS A N 1
ATOM 968 C CA . LYS A 1 117 ? 18.719 -27.344 -12.047 1 95.81 117 LYS A CA 1
ATOM 969 C C . LYS A 1 117 ? 19.891 -28.125 -12.609 1 95.81 117 LYS A C 1
ATOM 971 O O . LYS A 1 117 ? 20.703 -28.672 -11.852 1 95.81 117 LYS A O 1
ATOM 976 N N . GLU A 1 118 ? 20 -28.141 -13.891 1 97 118 GLU A N 1
ATOM 977 C CA . GLU A 1 118 ? 21 -28.938 -14.578 1 97 118 GLU A CA 1
ATOM 978 C C . GLU A 1 118 ? 22.406 -28.422 -14.305 1 97 118 GLU A C 1
ATOM 980 O O . GLU A 1 118 ? 23.375 -29.172 -14.367 1 97 118 GLU A O 1
ATOM 985 N N . ASN A 1 119 ? 22.562 -27.156 -13.953 1 96.88 119 ASN A N 1
ATOM 986 C CA . ASN A 1 119 ? 23.891 -26.562 -13.812 1 96.88 119 ASN A CA 1
ATOM 987 C C . ASN A 1 119 ? 24.156 -26.141 -12.367 1 96.88 119 ASN A C 1
ATOM 989 O O . ASN A 1 119 ? 25.141 -25.453 -12.094 1 96.88 119 ASN A O 1
ATOM 993 N N . ASN A 1 120 ? 23.297 -26.438 -11.422 1 95.81 120 ASN A N 1
ATOM 994 C CA . ASN A 1 120 ? 23.422 -26.156 -9.992 1 95.81 120 ASN A CA 1
ATOM 995 C C . ASN A 1 120 ? 23.594 -24.656 -9.742 1 95.81 120 ASN A C 1
ATOM 997 O O . ASN A 1 120 ? 24.547 -24.25 -9.086 1 95.81 120 ASN A O 1
ATOM 1001 N N . ILE A 1 121 ? 22.781 -23.938 -10.383 1 96.75 121 ILE A N 1
ATOM 1002 C CA . ILE A 1 121 ? 22.734 -22.484 -10.188 1 96.75 121 ILE A CA 1
ATOM 1003 C C . ILE A 1 121 ? 21.516 -22.125 -9.344 1 96.75 121 ILE A C 1
ATOM 1005 O O . ILE A 1 121 ? 20.422 -22.656 -9.555 1 96.75 121 ILE A O 1
ATOM 1009 N N . GLU A 1 122 ? 21.625 -21.188 -8.461 1 95.5 122 GLU A N 1
ATOM 1010 C CA . GLU A 1 122 ? 20.547 -20.875 -7.535 1 95.5 122 GLU A CA 1
ATOM 1011 C C . GLU A 1 122 ? 19.875 -19.547 -7.891 1 95.5 122 GLU A C 1
ATOM 1013 O O . GLU A 1 122 ? 18.734 -19.281 -7.5 1 95.5 122 GLU A O 1
ATOM 1018 N N . TYR A 1 123 ? 20.594 -18.703 -8.695 1 97.06 123 TYR A N 1
ATOM 1019 C CA . TYR A 1 123 ? 20.141 -17.328 -8.883 1 97.06 123 TYR A CA 1
ATOM 1020 C C . TYR A 1 123 ? 19.859 -17.047 -10.352 1 97.06 123 TYR A C 1
ATOM 1022 O O . TYR A 1 123 ? 20.734 -17.219 -11.203 1 97.06 123 TYR A O 1
ATOM 1030 N N . LEU A 1 124 ? 18.625 -16.672 -10.602 1 97.88 124 LEU A N 1
ATOM 1031 C CA . LEU A 1 124 ? 18.234 -16.156 -11.906 1 97.88 124 LEU A CA 1
ATOM 1032 C C . LEU A 1 124 ? 18.188 -14.625 -11.898 1 97.88 124 LEU A C 1
ATOM 1034 O O . LEU A 1 124 ? 17.484 -14.023 -11.07 1 97.88 124 LEU A O 1
ATOM 1038 N N . VAL A 1 125 ? 18.922 -13.984 -12.766 1 97.94 125 VAL A N 1
ATOM 1039 C CA . VAL A 1 125 ? 18.969 -12.523 -12.812 1 97.94 125 VAL A CA 1
ATOM 1040 C C . VAL A 1 125 ? 18.234 -12.031 -14.062 1 97.94 125 VAL A C 1
ATOM 1042 O O . VAL A 1 125 ? 18.516 -12.484 -15.172 1 97.94 125 VAL A O 1
ATOM 1045 N N . THR A 1 126 ? 17.281 -11.117 -13.852 1 97.81 126 THR A N 1
ATOM 1046 C CA . THR A 1 126 ? 16.562 -10.547 -14.984 1 97.81 126 THR A CA 1
ATOM 1047 C C . THR A 1 126 ? 16.719 -9.031 -15.023 1 97.81 126 THR A C 1
ATOM 1049 O O . THR A 1 126 ? 17.156 -8.422 -14.047 1 97.81 126 THR A O 1
ATOM 1052 N N . ALA A 1 127 ? 16.328 -8.43 -16.141 1 97.94 127 ALA A N 1
ATOM 1053 C CA . ALA A 1 127 ? 16.688 -7.035 -16.375 1 97.94 127 ALA A CA 1
ATOM 1054 C C . ALA A 1 127 ? 15.469 -6.129 -16.219 1 97.94 127 ALA A C 1
ATOM 1056 O O . ALA A 1 127 ? 15.367 -5.09 -16.875 1 97.94 127 ALA A O 1
ATOM 1057 N N . HIS A 1 128 ? 14.555 -6.582 -15.391 1 97.5 128 HIS A N 1
ATOM 1058 C CA . HIS A 1 128 ? 13.438 -5.688 -15.109 1 97.5 128 HIS A CA 1
ATOM 1059 C C . HIS A 1 128 ? 13.922 -4.379 -14.5 1 97.5 128 HIS A C 1
ATOM 1061 O O . HIS A 1 128 ? 14.852 -4.375 -13.688 1 97.5 128 HIS A O 1
ATOM 1067 N N . HIS A 1 129 ? 13.305 -3.297 -14.922 1 97.81 129 HIS A N 1
ATOM 1068 C CA . HIS A 1 129 ? 13.75 -1.979 -14.484 1 97.81 129 HIS A CA 1
ATOM 1069 C C . HIS A 1 129 ? 12.602 -1.158 -13.922 1 97.81 129 HIS A C 1
ATOM 1071 O O . HIS A 1 129 ? 11.5 -1.682 -13.719 1 97.81 129 HIS A O 1
ATOM 1077 N N . GLY A 1 130 ? 12.82 0.089 -13.656 1 96.94 130 GLY A N 1
ATOM 1078 C CA . GLY A 1 130 ? 11.867 0.936 -12.969 1 96.94 130 GLY A CA 1
ATOM 1079 C C . GLY A 1 130 ? 10.57 1.13 -13.742 1 96.94 130 GLY A C 1
ATOM 1080 O O . GLY A 1 130 ? 9.492 1.197 -13.148 1 96.94 130 GLY A O 1
ATOM 1081 N N . ASP A 1 131 ? 10.695 1.235 -15.047 1 97.12 131 ASP A N 1
ATOM 1082 C CA . ASP A 1 131 ? 9.5 1.404 -15.867 1 97.12 131 ASP A CA 1
ATOM 1083 C C . ASP A 1 131 ? 8.617 0.16 -15.812 1 97.12 131 ASP A C 1
ATOM 1085 O O . ASP A 1 131 ? 7.391 0.264 -15.789 1 97.12 131 ASP A O 1
ATOM 1089 N N . ASP A 1 132 ? 9.281 -0.975 -15.781 1 96.06 132 ASP A N 1
ATOM 1090 C CA . ASP A 1 132 ? 8.531 -2.217 -15.633 1 96.06 132 ASP A CA 1
ATOM 1091 C C . ASP A 1 132 ? 7.777 -2.244 -14.305 1 96.06 132 ASP A C 1
ATOM 1093 O O . ASP A 1 132 ? 6.648 -2.73 -14.234 1 96.06 132 ASP A O 1
ATOM 1097 N N . GLN A 1 133 ? 8.461 -1.785 -13.297 1 97.12 133 GLN A N 1
ATOM 1098 C CA . GLN A 1 133 ? 7.871 -1.729 -11.969 1 97.12 133 GLN A CA 1
ATOM 1099 C C . GLN A 1 133 ? 6.594 -0.893 -11.969 1 97.12 133 GLN A C 1
ATOM 1101 O O . GLN A 1 133 ? 5.562 -1.321 -11.438 1 97.12 133 GLN A O 1
ATOM 1106 N N . ALA A 1 134 ? 6.68 0.255 -12.555 1 96.81 134 ALA A N 1
ATOM 1107 C CA . ALA A 1 134 ? 5.535 1.164 -12.609 1 96.81 134 ALA A CA 1
ATOM 1108 C C . ALA A 1 134 ? 4.395 0.561 -13.422 1 96.81 134 ALA A C 1
ATOM 1110 O O . ALA A 1 134 ? 3.227 0.681 -13.055 1 96.81 134 ALA A O 1
ATOM 1111 N N . GLU A 1 135 ? 4.766 -0.078 -14.555 1 96.25 135 GLU A N 1
ATOM 1112 C CA . GLU A 1 135 ? 3.766 -0.73 -15.391 1 96.25 135 GLU A CA 1
ATOM 1113 C C . GLU A 1 135 ? 3.012 -1.809 -14.617 1 96.25 135 GLU A C 1
ATOM 1115 O O . GLU A 1 135 ? 1.779 -1.842 -14.633 1 96.25 135 GLU A O 1
ATOM 1120 N N . THR A 1 136 ? 3.793 -2.617 -13.977 1 96.12 136 THR A N 1
ATOM 1121 C CA . THR A 1 136 ? 3.199 -3.717 -13.227 1 96.12 136 THR A CA 1
ATOM 1122 C C . THR A 1 136 ? 2.35 -3.188 -12.07 1 96.12 136 THR A C 1
ATOM 1124 O O . THR A 1 136 ? 1.249 -3.688 -11.828 1 96.12 136 THR A O 1
ATOM 1127 N N . PHE A 1 137 ? 2.811 -2.219 -11.367 1 96.62 137 PHE A N 1
ATOM 1128 C CA . PHE A 1 137 ? 2.07 -1.611 -10.266 1 96.62 137 PHE A CA 1
ATOM 1129 C C . PHE A 1 137 ? 0.714 -1.104 -10.742 1 96.62 137 PHE A C 1
ATOM 1131 O O . PHE A 1 137 ? -0.315 -1.401 -10.133 1 96.62 137 PHE A O 1
ATOM 1138 N N . LEU A 1 138 ? 0.746 -0.377 -11.836 1 96.25 138 LEU A N 1
ATOM 1139 C CA . LEU A 1 138 ? -0.484 0.208 -12.359 1 96.25 138 LEU A CA 1
ATOM 1140 C C . LEU A 1 138 ? -1.43 -0.877 -12.859 1 96.25 138 LEU A C 1
ATOM 1142 O O . LEU A 1 138 ? -2.646 -0.771 -12.695 1 96.25 138 LEU A O 1
ATOM 1146 N N . MET A 1 139 ? -0.898 -1.864 -13.5 1 95.19 139 MET A N 1
ATOM 1147 C CA . MET A 1 139 ? -1.733 -2.969 -13.961 1 95.19 139 MET A CA 1
ATOM 1148 C C . MET A 1 139 ? -2.467 -3.621 -12.789 1 95.19 139 MET A C 1
ATOM 1150 O O . MET A 1 139 ? -3.66 -3.914 -12.891 1 95.19 139 MET A O 1
ATOM 1154 N N . LYS A 1 140 ? -1.706 -3.816 -11.727 1 95.12 140 LYS A N 1
ATOM 1155 C CA . LYS A 1 140 ? -2.301 -4.426 -10.539 1 95.12 140 LYS A CA 1
ATOM 1156 C C . LYS A 1 140 ? -3.311 -3.484 -9.891 1 95.12 140 LYS A C 1
ATOM 1158 O O . LYS A 1 140 ? -4.316 -3.932 -9.336 1 95.12 140 LYS A O 1
ATOM 1163 N N . LEU A 1 141 ? -3.008 -2.268 -9.938 1 95.19 141 LEU A N 1
ATOM 1164 C CA . LEU A 1 141 ? -3.918 -1.267 -9.391 1 95.19 141 LEU A CA 1
ATOM 1165 C C . LEU A 1 141 ? -5.262 -1.304 -10.117 1 95.19 141 LEU A C 1
ATOM 1167 O O . LEU A 1 141 ? -6.309 -1.127 -9.492 1 95.19 141 LEU A O 1
ATOM 1171 N N . ILE A 1 142 ? -5.227 -1.536 -11.391 1 93.88 142 ILE A N 1
ATOM 1172 C CA . ILE A 1 142 ? -6.41 -1.509 -12.242 1 93.88 142 ILE A CA 1
ATOM 1173 C C . ILE A 1 142 ? -7.203 -2.803 -12.07 1 93.88 142 ILE A C 1
ATOM 1175 O O . ILE A 1 142 ? -8.43 -2.781 -12 1 93.88 142 ILE A O 1
ATOM 1179 N N . ARG A 1 143 ? -6.555 -3.924 -11.938 1 86.88 143 ARG A N 1
ATOM 1180 C CA . ARG A 1 143 ? -7.238 -5.211 -12.008 1 86.88 143 ARG A CA 1
ATOM 1181 C C . ARG A 1 143 ? -7.238 -5.906 -10.656 1 86.88 143 ARG A C 1
ATOM 1183 O O . ARG A 1 143 ? -8.016 -6.836 -10.43 1 86.88 143 ARG A O 1
ATOM 1190 N N . GLY A 1 144 ? -6.555 -5.453 -9.805 1 74.12 144 GLY A N 1
ATOM 1191 C CA . GLY A 1 144 ? -6.324 -6.227 -8.602 1 74.12 144 GLY A CA 1
ATOM 1192 C C . GLY A 1 144 ? -7.312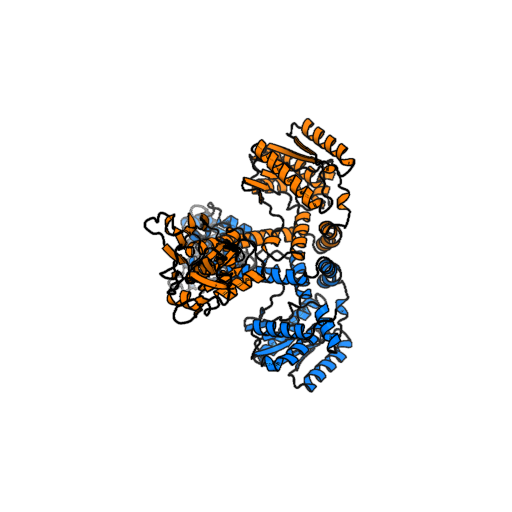 -5.914 -7.492 1 74.12 144 GLY A C 1
ATOM 1193 O O . GLY A 1 144 ? -8.227 -5.105 -7.676 1 74.12 144 GLY A O 1
ATOM 1194 N N . GLY A 1 145 ? -7.289 -6.883 -6.496 1 79.06 145 GLY A N 1
ATOM 1195 C CA . GLY A 1 145 ? -8.172 -6.742 -5.348 1 79.06 145 GLY A CA 1
ATOM 1196 C C . GLY A 1 145 ? -7.461 -6.957 -4.023 1 79.06 145 GLY A C 1
ATOM 1197 O O . GLY A 1 145 ? -7.988 -6.605 -2.965 1 79.06 145 GLY A O 1
ATOM 1198 N N . ASN A 1 146 ? -6.27 -7.48 -4.16 1 87.81 146 ASN A N 1
ATOM 1199 C CA . ASN A 1 146 ? -5.465 -7.754 -2.973 1 87.81 146 ASN A CA 1
ATOM 1200 C C . ASN A 1 146 ? -4.219 -6.879 -2.924 1 87.81 146 ASN A C 1
ATOM 1202 O O . ASN A 1 146 ? -3.434 -6.855 -3.873 1 87.81 146 ASN A O 1
ATOM 1206 N N . ILE A 1 147 ? -4.02 -6.227 -1.845 1 92.88 147 ILE A N 1
ATOM 1207 C CA . ILE A 1 147 ? -2.986 -5.207 -1.716 1 92.88 147 ILE A CA 1
ATOM 1208 C C . ILE A 1 147 ? -1.61 -5.84 -1.909 1 92.88 147 ILE A C 1
ATOM 1210 O O . ILE A 1 147 ? -0.654 -5.156 -2.285 1 92.88 147 ILE A O 1
ATOM 1214 N N . GLN A 1 148 ? -1.465 -7.125 -1.621 1 91.06 148 GLN A N 1
ATOM 1215 C CA . GLN A 1 148 ? -0.2 -7.816 -1.84 1 91.06 148 GLN A CA 1
ATOM 1216 C C . GLN A 1 148 ? 0.245 -7.703 -3.295 1 91.06 148 GLN A C 1
ATOM 1218 O O . GLN A 1 148 ? 1.442 -7.699 -3.586 1 91.06 148 GLN A O 1
ATOM 1223 N N . GLN A 1 149 ? -0.69 -7.617 -4.156 1 92.19 149 GLN A N 1
ATOM 1224 C CA . GLN A 1 149 ? -0.393 -7.531 -5.582 1 92.19 149 GLN A CA 1
ATOM 1225 C C . GLN A 1 149 ? 0.317 -6.223 -5.918 1 92.19 149 GLN A C 1
ATOM 1227 O O . GLN A 1 149 ? 1.038 -6.141 -6.914 1 92.19 149 GLN A O 1
ATOM 1232 N N . LEU A 1 150 ? 0.167 -5.203 -5.105 1 95.25 150 LEU A N 1
ATOM 1233 C CA . LEU A 1 150 ? 0.767 -3.902 -5.371 1 95.25 150 LEU A CA 1
ATOM 1234 C C . LEU A 1 150 ? 2.246 -3.898 -5 1 95.25 150 LEU A C 1
ATOM 1236 O O . LEU A 1 150 ? 2.943 -2.904 -5.219 1 95.25 150 LEU A O 1
ATOM 1240 N N . GLN A 1 151 ? 2.674 -5.016 -4.457 1 95.44 151 GLN A N 1
ATOM 1241 C CA . GLN A 1 151 ? 4.121 -5.16 -4.32 1 95.44 151 GLN A CA 1
ATOM 1242 C C . GLN A 1 151 ? 4.801 -5.191 -5.688 1 95.44 151 GLN A C 1
ATOM 1244 O O . GLN A 1 151 ? 6.016 -4.996 -5.785 1 95.44 151 GLN A O 1
ATOM 1249 N N . ALA A 1 152 ? 4.004 -5.492 -6.688 1 95.56 152 ALA A N 1
ATOM 1250 C CA . ALA A 1 152 ? 4.441 -5.473 -8.086 1 95.56 152 ALA A CA 1
ATOM 1251 C C . ALA A 1 152 ? 5.668 -6.359 -8.281 1 95.56 152 ALA A C 1
ATOM 1253 O O . ALA A 1 152 ? 5.648 -7.543 -7.938 1 95.56 152 ALA A O 1
ATOM 1254 N N . ILE A 1 153 ? 6.766 -5.801 -8.805 1 96.69 153 ILE A N 1
ATOM 1255 C CA . ILE A 1 153 ? 7.957 -6.602 -9.047 1 96.69 153 ILE A CA 1
ATOM 1256 C C . ILE A 1 153 ? 8.891 -6.523 -7.84 1 96.69 153 ILE A C 1
ATOM 1258 O O . ILE A 1 153 ? 9.391 -5.449 -7.5 1 96.69 153 ILE A O 1
ATOM 1262 N N . GLN A 1 154 ? 9.062 -7.609 -7.281 1 95 154 GLN A N 1
ATOM 1263 C CA . GLN A 1 154 ? 9.961 -7.66 -6.133 1 95 154 GLN A CA 1
ATOM 1264 C C . GLN A 1 154 ? 11.422 -7.781 -6.578 1 95 154 GLN A C 1
ATOM 1266 O O . GLN A 1 154 ? 11.719 -8.469 -7.555 1 95 154 GLN A O 1
ATOM 1271 N N . SER A 1 155 ? 12.281 -7.152 -5.844 1 95.44 155 SER A N 1
ATOM 1272 C CA . SER A 1 155 ? 13.703 -7.203 -6.164 1 95.44 155 SER A CA 1
ATOM 1273 C C . SER A 1 155 ? 14.242 -8.625 -6.062 1 95.44 155 SER A C 1
ATOM 1275 O O . SER A 1 155 ? 15.141 -9.008 -6.809 1 95.44 155 SER A O 1
ATOM 1277 N N . VAL A 1 156 ? 13.727 -9.344 -5.078 1 94.25 156 VAL A N 1
ATOM 1278 C CA . VAL A 1 156 ? 14.055 -10.758 -4.887 1 94.25 156 VAL A CA 1
ATOM 1279 C C . VAL A 1 156 ? 12.766 -11.555 -4.676 1 94.25 156 VAL A C 1
ATOM 1281 O O . VAL A 1 156 ? 11.883 -11.133 -3.924 1 94.25 156 VAL A O 1
ATOM 1284 N N . ARG A 1 157 ? 12.656 -12.648 -5.363 1 92.88 157 ARG A N 1
ATOM 1285 C CA . ARG A 1 157 ? 11.484 -13.508 -5.227 1 92.88 157 ARG A CA 1
ATOM 1286 C C . ARG A 1 157 ? 11.875 -14.977 -5.297 1 92.88 157 ARG A C 1
ATOM 1288 O O . ARG A 1 157 ? 12.727 -15.367 -6.105 1 92.88 157 ARG A O 1
ATOM 1295 N N . ILE A 1 158 ? 11.297 -15.727 -4.422 1 90.19 158 ILE A N 1
ATOM 1296 C CA . ILE A 1 158 ? 11.492 -17.172 -4.504 1 90.19 158 ILE A CA 1
ATOM 1297 C C . ILE A 1 158 ? 10.75 -17.719 -5.719 1 90.19 158 ILE A C 1
ATOM 1299 O O . ILE A 1 158 ? 9.625 -17.328 -6.004 1 90.19 158 ILE A O 1
ATOM 1303 N N . PHE A 1 159 ? 11.508 -18.5 -6.367 1 86.81 159 PHE A N 1
ATOM 1304 C CA . PHE A 1 159 ? 11.016 -19.109 -7.598 1 86.81 159 PHE A CA 1
ATOM 1305 C C . PHE A 1 159 ? 11.086 -20.625 -7.512 1 86.81 159 PHE A C 1
ATOM 1307 O O . PHE A 1 159 ? 12.141 -21.188 -7.23 1 86.81 159 PHE A O 1
ATOM 1314 N N . ARG A 1 160 ? 10.031 -21.328 -7.812 1 86 160 ARG A N 1
ATOM 1315 C CA . ARG A 1 160 ? 9.93 -22.781 -7.781 1 86 160 ARG A CA 1
ATOM 1316 C C . ARG A 1 160 ? 10.594 -23.344 -6.531 1 86 160 ARG A C 1
ATOM 1318 O O . ARG A 1 160 ? 11.383 -24.281 -6.617 1 86 160 ARG A O 1
ATOM 1325 N N . GLU A 1 161 ? 10.422 -22.734 -5.355 1 78.62 161 GLU A N 1
ATOM 1326 C CA . GLU A 1 161 ? 10.773 -23.172 -4.004 1 78.62 161 GLU A CA 1
ATOM 1327 C C . GLU A 1 161 ? 12.273 -23.094 -3.773 1 78.62 161 GLU A C 1
ATOM 1329 O O . GLU A 1 161 ? 12.727 -22.766 -2.674 1 78.62 161 GLU A O 1
ATOM 1334 N N . ASP A 1 162 ? 13.102 -23.328 -4.855 1 86.94 162 ASP A N 1
ATOM 1335 C CA . ASP A 1 162 ? 14.516 -23.562 -4.586 1 86.94 162 ASP A CA 1
ATOM 1336 C C . ASP A 1 162 ? 15.367 -22.438 -5.199 1 86.94 162 ASP A C 1
ATOM 1338 O O . ASP A 1 162 ? 16.594 -22.422 -5.016 1 86.94 162 ASP A O 1
ATOM 1342 N N . TYR A 1 163 ? 14.82 -21.688 -5.961 1 93.81 163 TYR A N 1
ATOM 1343 C CA . TYR A 1 163 ? 15.602 -20.719 -6.711 1 93.81 163 TYR A CA 1
ATOM 1344 C C . TYR A 1 163 ? 15.164 -19.297 -6.375 1 93.81 163 TYR A C 1
ATOM 1346 O O . TYR A 1 163 ? 14.102 -19.094 -5.773 1 93.81 163 TYR A O 1
ATOM 1354 N N . GLN A 1 164 ? 16.047 -18.375 -6.723 1 95.69 164 GLN A N 1
ATOM 1355 C CA . GLN A 1 164 ? 15.727 -16.969 -6.477 1 95.69 164 GLN A CA 1
ATOM 1356 C C . GLN A 1 164 ? 15.852 -16.141 -7.754 1 95.69 164 GLN A C 1
ATOM 1358 O O . GLN A 1 164 ? 16.797 -16.312 -8.516 1 95.69 164 GLN A O 1
ATOM 1363 N N . ILE A 1 165 ? 14.875 -15.359 -7.973 1 97.19 165 ILE A N 1
ATOM 1364 C CA . ILE A 1 165 ? 14.945 -14.375 -9.047 1 97.19 165 ILE A CA 1
ATOM 1365 C C . ILE A 1 165 ? 15.398 -13.023 -8.484 1 97.19 165 ILE A C 1
ATOM 1367 O O . ILE A 1 165 ? 14.828 -12.531 -7.508 1 97.19 165 ILE A O 1
ATOM 1371 N N . VAL A 1 166 ? 16.391 -12.5 -9.086 1 97.19 166 VAL A N 1
ATOM 1372 C CA . VAL A 1 166 ? 16.953 -11.234 -8.633 1 97.19 166 VAL A CA 1
ATOM 1373 C C . VAL A 1 166 ? 16.844 -10.188 -9.742 1 97.19 166 VAL A C 1
ATOM 1375 O O . VAL A 1 166 ? 17.109 -10.484 -10.914 1 97.19 166 VAL A O 1
ATOM 1378 N N . ARG A 1 167 ? 16.469 -8.969 -9.375 1 97.81 167 ARG A N 1
ATOM 1379 C CA . ARG A 1 167 ? 16.25 -7.906 -10.352 1 97.81 167 ARG A CA 1
ATOM 1380 C C . ARG A 1 167 ? 16.984 -6.633 -9.953 1 97.81 167 ARG A C 1
ATOM 1382 O O . ARG A 1 167 ? 16.375 -5.684 -9.461 1 97.81 167 ARG A O 1
ATOM 1389 N N . PRO A 1 168 ? 18.188 -6.527 -10.312 1 97.5 168 PRO A N 1
ATOM 1390 C CA . PRO A 1 168 ? 19.047 -5.441 -9.828 1 97.5 168 PRO A CA 1
ATOM 1391 C C . PRO A 1 168 ? 18.766 -4.109 -10.523 1 97.5 168 PRO A C 1
ATOM 1393 O O . PRO A 1 168 ? 19.172 -3.055 -10.023 1 97.5 168 PRO A O 1
ATOM 1396 N N . MET A 1 169 ? 18 -4.109 -11.617 1 97.88 169 MET A N 1
ATOM 1397 C CA . MET A 1 169 ? 17.891 -2.9 -12.43 1 97.88 169 MET A CA 1
ATOM 1398 C C . MET A 1 169 ? 16.609 -2.137 -12.094 1 97.88 169 MET A C 1
ATOM 1400 O O . MET A 1 169 ? 16.281 -1.149 -12.75 1 97.88 169 MET A O 1
ATOM 1404 N N . LEU A 1 170 ? 15.93 -2.5 -11.055 1 97.5 170 LEU A N 1
ATOM 1405 C CA . LEU A 1 170 ? 14.648 -1.885 -10.727 1 97.5 170 LEU A CA 1
ATOM 1406 C C . LEU A 1 170 ? 14.828 -0.416 -10.352 1 97.5 170 LEU A C 1
ATOM 1408 O O . LEU A 1 170 ? 13.867 0.358 -10.375 1 97.5 170 LEU A O 1
ATOM 1412 N N . ILE A 1 171 ? 16.016 0.052 -10.008 1 95.62 171 ILE A N 1
ATOM 1413 C CA . ILE A 1 171 ? 16.266 1.421 -9.57 1 95.62 171 ILE A CA 1
ATOM 1414 C C . ILE A 1 171 ? 16.516 2.311 -10.789 1 95.62 171 ILE A C 1
ATOM 1416 O O . ILE A 1 171 ? 16.547 3.537 -10.672 1 95.62 171 ILE A O 1
ATOM 1420 N N . PHE A 1 172 ? 16.688 1.721 -11.961 1 97 172 PHE A N 1
ATOM 1421 C CA . PHE A 1 172 ? 17.016 2.484 -13.156 1 97 172 PHE A CA 1
ATOM 1422 C C . PHE A 1 172 ? 15.789 2.701 -14.023 1 97 172 PHE A C 1
ATOM 1424 O O . PHE A 1 172 ? 14.867 1.884 -14.008 1 97 172 PHE A O 1
ATOM 1431 N N . ASN A 1 173 ? 15.773 3.818 -14.734 1 95.81 173 ASN A N 1
ATOM 1432 C CA . ASN A 1 173 ? 14.711 4.039 -15.703 1 95.81 173 ASN A CA 1
ATOM 1433 C C . ASN A 1 173 ? 15.18 3.734 -17.125 1 95.81 173 ASN A C 1
ATOM 1435 O O . ASN A 1 173 ? 16.375 3.596 -17.375 1 95.81 173 ASN A O 1
ATOM 1439 N N . LYS A 1 174 ? 14.273 3.656 -18.031 1 95 174 LYS A N 1
ATOM 1440 C CA . LYS A 1 174 ? 14.539 3.262 -19.406 1 95 174 LYS A CA 1
ATOM 1441 C C . LYS A 1 174 ? 15.508 4.23 -20.078 1 95 174 LYS A C 1
ATOM 1443 O O . LYS A 1 174 ? 16.375 3.818 -20.844 1 95 174 LYS A O 1
ATOM 1448 N N . LYS A 1 175 ? 15.383 5.492 -19.828 1 94.75 175 LYS A N 1
ATOM 1449 C CA . LYS A 1 175 ? 16.266 6.5 -20.406 1 94.75 175 LYS A CA 1
ATOM 1450 C C . LYS A 1 175 ? 17.719 6.277 -19.984 1 94.75 175 LYS A C 1
ATOM 1452 O O . LYS A 1 175 ? 18.625 6.363 -20.812 1 94.75 175 LYS A O 1
ATOM 1457 N N . GLU A 1 176 ? 17.906 6.051 -18.719 1 96.25 176 GLU A N 1
ATOM 1458 C CA . GLU A 1 176 ? 19.25 5.77 -18.219 1 96.25 176 GLU A CA 1
ATOM 1459 C C . GLU A 1 176 ? 19.844 4.547 -18.891 1 96.25 176 GLU A C 1
ATOM 1461 O O . GLU A 1 176 ? 21.047 4.531 -19.203 1 96.25 176 GLU A O 1
ATOM 1466 N N . ILE A 1 177 ? 19.094 3.58 -19.125 1 97.31 177 ILE A N 1
ATOM 1467 C CA . ILE A 1 177 ? 19.547 2.336 -19.75 1 97.31 177 ILE A CA 1
ATOM 1468 C C . ILE A 1 177 ? 19.953 2.596 -21.188 1 97.31 177 ILE A C 1
ATOM 1470 O O . ILE A 1 177 ? 21.016 2.17 -21.625 1 97.31 177 ILE A O 1
ATOM 1474 N N . TYR A 1 178 ? 19.156 3.312 -21.922 1 96.94 178 TYR A N 1
ATOM 1475 C CA . TYR A 1 178 ? 19.453 3.66 -23.297 1 96.94 178 TYR A CA 1
ATOM 1476 C C . TYR A 1 178 ? 20.719 4.516 -23.375 1 96.94 178 TYR A C 1
ATOM 1478 O O . TYR A 1 178 ? 21.562 4.312 -24.25 1 96.94 178 TYR A O 1
ATOM 1486 N N . ASP A 1 179 ? 20.781 5.469 -22.5 1 97.19 179 ASP A N 1
ATOM 1487 C CA . ASP A 1 179 ? 21.938 6.344 -22.484 1 97.19 179 ASP A CA 1
ATOM 1488 C C . ASP A 1 179 ? 23.219 5.551 -22.203 1 97.19 179 ASP A C 1
ATOM 1490 O O . ASP A 1 179 ? 24.266 5.812 -22.812 1 97.19 179 ASP A O 1
ATOM 1494 N N . TYR A 1 180 ? 23.109 4.664 -21.297 1 97 180 TYR A N 1
ATOM 1495 C CA . TYR A 1 180 ? 24.25 3.807 -20.984 1 97 180 TYR A CA 1
ATOM 1496 C C . TYR A 1 180 ? 24.656 2.99 -22.219 1 97 180 TYR A C 1
ATOM 1498 O O . TYR A 1 180 ? 25.844 2.904 -22.547 1 97 180 TYR A O 1
ATOM 1506 N N . ALA A 1 181 ? 23.734 2.383 -22.875 1 97.25 181 ALA A N 1
ATOM 1507 C CA . ALA A 1 181 ? 23.984 1.582 -24.062 1 97.25 181 ALA A CA 1
ATOM 1508 C C . ALA A 1 181 ? 24.641 2.42 -25.156 1 97.25 181 ALA A C 1
ATOM 1510 O O . ALA A 1 181 ? 25.609 1.987 -25.781 1 97.25 181 ALA A O 1
ATOM 1511 N N . LYS A 1 182 ? 24.109 3.568 -25.375 1 96.88 182 LYS A N 1
ATOM 1512 C CA . LYS A 1 182 ? 24.609 4.465 -26.422 1 96.88 182 LYS A CA 1
ATOM 1513 C C . LYS A 1 182 ? 26.031 4.91 -26.125 1 96.88 182 LYS A C 1
ATOM 1515 O O . LYS A 1 182 ? 26.891 4.883 -27 1 96.88 182 LYS A O 1
ATOM 1520 N N . GLN A 1 183 ? 26.281 5.273 -24.969 1 96.38 183 GLN A N 1
ATOM 1521 C CA . GLN A 1 183 ? 27.578 5.801 -24.578 1 96.38 183 GLN A CA 1
ATOM 1522 C C . GLN A 1 183 ? 28.656 4.715 -24.625 1 96.38 183 GLN A C 1
ATOM 1524 O O . GLN A 1 183 ? 29.812 4.996 -24.953 1 96.38 183 GLN A O 1
ATOM 1529 N N . LEU A 1 184 ? 28.312 3.521 -24.297 1 96.38 184 LEU A N 1
ATOM 1530 C CA . LEU A 1 184 ? 29.281 2.439 -24.281 1 96.38 184 LEU A CA 1
ATOM 1531 C C . LEU A 1 184 ? 29.281 1.671 -25.594 1 96.38 184 LEU A C 1
ATOM 1533 O O . LEU A 1 184 ? 30.062 0.73 -25.766 1 96.38 184 LEU A O 1
ATOM 1537 N N . GLY A 1 185 ? 28.391 1.973 -26.469 1 96.25 185 GLY A N 1
ATOM 1538 C CA . GLY A 1 185 ? 28.312 1.313 -27.75 1 96.25 185 GLY A CA 1
ATOM 1539 C C . GLY A 1 185 ? 27.812 -0.12 -27.672 1 96.25 185 GLY A C 1
ATOM 1540 O O . GLY A 1 185 ? 28.328 -0.998 -28.375 1 96.25 185 GLY A O 1
ATOM 1541 N N . ILE A 1 186 ? 26.906 -0.346 -26.828 1 96.5 186 ILE A N 1
ATOM 1542 C CA . ILE A 1 186 ? 26.359 -1.688 -26.656 1 96.5 186 ILE A CA 1
ATOM 1543 C C . ILE A 1 186 ? 25.375 -1.991 -27.766 1 96.5 186 ILE A C 1
ATOM 1545 O O . ILE A 1 186 ? 24.422 -1.232 -28 1 96.5 186 ILE A O 1
ATOM 1549 N N . LYS A 1 187 ? 25.578 -3.1 -28.469 1 96.31 187 LYS A N 1
ATOM 1550 C CA . LYS A 1 187 ? 24.672 -3.529 -29.531 1 96.31 187 LYS A CA 1
ATOM 1551 C C . LYS A 1 187 ? 23.438 -4.223 -28.938 1 96.31 187 LYS A C 1
ATOM 1553 O O . LYS A 1 187 ? 23.562 -5.016 -28 1 96.31 187 LYS A O 1
ATOM 1558 N N . TYR A 1 188 ? 22.297 -3.902 -29.453 1 95.06 188 TYR A N 1
ATOM 1559 C CA . TYR A 1 188 ? 21.047 -4.547 -29.031 1 95.06 188 TYR A CA 1
ATOM 1560 C C . TYR A 1 188 ? 20.031 -4.551 -30.172 1 95.06 188 TYR A C 1
ATOM 1562 O O . TYR A 1 188 ? 20.25 -3.922 -31.203 1 95.06 188 TYR A O 1
ATOM 1570 N N . TYR A 1 189 ? 18.984 -5.32 -29.984 1 91.88 189 TYR A N 1
ATOM 1571 C CA . TYR A 1 189 ? 17.922 -5.418 -30.969 1 91.88 189 TYR A CA 1
ATOM 1572 C C . TYR A 1 189 ? 16.594 -4.961 -30.391 1 91.88 189 TYR A C 1
ATOM 1574 O O . TYR A 1 189 ? 16.312 -5.176 -29.203 1 91.88 189 TYR A O 1
ATOM 1582 N N . GLU A 1 190 ? 15.805 -4.262 -31.125 1 86.38 190 GLU A N 1
ATOM 1583 C CA . GLU A 1 190 ? 14.492 -3.793 -30.672 1 86.38 190 GLU A CA 1
ATOM 1584 C C . GLU A 1 190 ? 13.383 -4.75 -31.094 1 86.38 190 GLU A C 1
ATOM 1586 O O . GLU A 1 190 ? 13.406 -5.277 -32.219 1 86.38 190 GLU A O 1
ATOM 1591 N N . ASP A 1 191 ? 12.547 -4.992 -30.109 1 74.75 191 ASP A N 1
ATOM 1592 C CA . ASP A 1 191 ? 11.398 -5.848 -30.359 1 74.75 191 ASP A CA 1
ATOM 1593 C C . ASP A 1 191 ? 10.227 -5.035 -30.922 1 74.75 191 ASP A C 1
ATOM 1595 O O . ASP A 1 191 ? 9.664 -4.188 -30.219 1 74.75 191 ASP A O 1
ATOM 1599 N N . GLU A 1 192 ? 9.758 -5.336 -32.062 1 72 192 GLU A N 1
ATOM 1600 C CA . GLU A 1 192 ? 8.695 -4.605 -32.719 1 72 192 GLU A CA 1
ATOM 1601 C C . GLU A 1 192 ? 7.367 -4.762 -32 1 72 192 GLU A C 1
ATOM 1603 O O . GLU A 1 192 ? 6.488 -3.9 -32.094 1 72 192 GLU A O 1
ATOM 1608 N N . THR A 1 193 ? 7.152 -5.859 -31.25 1 69.19 193 THR A N 1
ATOM 1609 C CA . THR A 1 193 ? 5.883 -6.129 -30.578 1 69.19 193 THR A CA 1
ATOM 1610 C C . THR A 1 193 ? 5.633 -5.113 -29.469 1 69.19 193 THR A C 1
ATOM 1612 O O . THR A 1 193 ? 4.492 -4.938 -29.031 1 69.19 193 THR A O 1
ATOM 1615 N N . ASN A 1 194 ? 6.559 -4.422 -29.172 1 71.88 194 ASN A N 1
ATOM 1616 C CA . ASN A 1 194 ? 6.465 -3.432 -28.094 1 71.88 194 ASN A CA 1
ATOM 1617 C C . ASN A 1 194 ? 5.73 -2.176 -28.562 1 71.88 194 ASN A C 1
ATOM 1619 O O . ASN A 1 194 ? 5.305 -1.363 -27.734 1 71.88 194 ASN A O 1
ATOM 1623 N N . LYS A 1 195 ? 5.473 -2.172 -29.797 1 75.56 195 LYS A N 1
ATOM 1624 C CA . LYS A 1 195 ? 4.91 -0.94 -30.344 1 75.56 195 LYS A CA 1
ATOM 1625 C C . LYS A 1 195 ? 3.393 -1.038 -30.469 1 75.56 195 LYS A C 1
ATOM 1627 O O . LYS A 1 195 ? 2.709 -0.021 -30.609 1 75.56 195 LYS A O 1
ATOM 1632 N N . SER A 1 196 ? 2.91 -2.24 -30.297 1 77.06 196 SER A N 1
ATOM 1633 C CA . SER A 1 196 ? 1.47 -2.408 -30.453 1 77.06 196 SER A CA 1
ATOM 1634 C C . SER A 1 196 ? 0.73 -2.055 -29.156 1 77.06 196 SER A C 1
ATOM 1636 O O . SER A 1 196 ? 1.288 -2.17 -28.062 1 77.06 196 SER A O 1
ATOM 1638 N N . ASP A 1 197 ? -0.49 -1.572 -29.312 1 79.06 197 ASP A N 1
ATOM 1639 C CA . ASP A 1 197 ? -1.318 -1.23 -28.156 1 79.06 197 ASP A CA 1
ATOM 1640 C C . ASP A 1 197 ? -2.312 -2.346 -27.844 1 79.06 197 ASP A C 1
ATOM 1642 O O . ASP A 1 197 ? -3.322 -2.117 -27.172 1 79.06 197 ASP A O 1
ATOM 1646 N N . ASP A 1 198 ? -2.029 -3.465 -28.312 1 76.38 198 ASP A N 1
ATOM 1647 C CA . ASP A 1 198 ? -2.982 -4.562 -28.203 1 76.38 198 ASP A CA 1
ATOM 1648 C C . ASP A 1 198 ? -3.059 -5.078 -26.766 1 76.38 198 ASP A C 1
ATOM 1650 O O . ASP A 1 198 ? -4.078 -5.629 -26.344 1 76.38 198 ASP A O 1
ATOM 1654 N N . TYR A 1 199 ? -2.061 -4.809 -26.109 1 81.38 199 TYR A N 1
ATOM 1655 C CA . TYR A 1 199 ? -2.012 -5.312 -24.734 1 81.38 199 TYR A CA 1
ATOM 1656 C C . TYR A 1 199 ? -2.061 -4.168 -23.734 1 81.38 199 TYR A C 1
ATOM 1658 O O . TYR A 1 199 ? -1.551 -3.078 -24 1 81.38 199 TYR A O 1
ATOM 1666 N N . GLN A 1 200 ? -2.699 -4.453 -22.625 1 86.5 200 GLN A N 1
ATOM 1667 C CA . GLN A 1 200 ? -2.857 -3.445 -21.594 1 86.5 200 GLN A CA 1
ATOM 1668 C C . GLN A 1 200 ? -1.51 -2.852 -21.188 1 86.5 200 GLN A C 1
ATOM 1670 O O . GLN A 1 200 ? -1.389 -1.637 -21.016 1 86.5 200 GLN A O 1
ATOM 1675 N N . ARG A 1 201 ? -0.547 -3.697 -21.078 1 86.88 201 ARG A N 1
ATOM 1676 C CA . ARG A 1 201 ? 0.777 -3.248 -20.656 1 86.88 201 ARG A CA 1
ATOM 1677 C C . ARG A 1 201 ? 1.328 -2.203 -21.625 1 86.88 201 ARG A C 1
ATOM 1679 O O . ARG A 1 201 ? 1.909 -1.203 -21.203 1 86.88 201 ARG A O 1
ATOM 1686 N N . ASN A 1 202 ? 1.132 -2.436 -22.859 1 88.62 202 ASN A N 1
ATOM 1687 C CA . ASN A 1 202 ? 1.625 -1.508 -23.875 1 88.62 202 ASN A CA 1
ATOM 1688 C C . ASN A 1 202 ? 0.879 -0.177 -23.828 1 88.62 202 ASN A C 1
ATOM 1690 O O . ASN A 1 202 ? 1.479 0.882 -24.016 1 88.62 202 ASN A O 1
ATOM 1694 N N . ARG A 1 203 ? -0.362 -0.313 -23.578 1 90.5 203 ARG A N 1
ATOM 1695 C CA . ARG A 1 203 ? -1.147 0.914 -23.484 1 90.5 203 ARG A CA 1
ATOM 1696 C C . ARG A 1 203 ? -0.698 1.768 -22.297 1 90.5 203 ARG A C 1
ATOM 1698 O O . ARG A 1 203 ? -0.583 2.988 -22.422 1 90.5 203 ARG A O 1
ATOM 1705 N N . LEU A 1 204 ? -0.446 1.142 -21.203 1 92.69 204 LEU A N 1
ATOM 1706 C CA . LEU A 1 204 ? 0.066 1.865 -20.047 1 92.69 204 LEU A CA 1
ATOM 1707 C C . LEU A 1 204 ? 1.439 2.459 -20.328 1 92.69 204 LEU A C 1
ATOM 1709 O O . LEU A 1 204 ? 1.704 3.617 -20 1 92.69 204 LEU A O 1
ATOM 1713 N N . ARG A 1 205 ? 2.215 1.65 -21.016 1 92 205 ARG A N 1
ATOM 1714 C CA . ARG A 1 205 ? 3.586 2.039 -21.328 1 92 205 ARG A CA 1
ATOM 1715 C C . ARG A 1 205 ? 3.613 3.25 -22.25 1 92 205 ARG A C 1
ATOM 1717 O O . ARG A 1 205 ? 4.422 4.16 -22.062 1 92 205 ARG A O 1
ATOM 1724 N N . HIS A 1 206 ? 2.727 3.328 -23.125 1 91.38 206 HIS A N 1
ATOM 1725 C CA . HIS A 1 206 ? 2.779 4.328 -24.188 1 91.38 206 HIS A CA 1
ATOM 1726 C C . HIS A 1 206 ? 1.965 5.566 -23.812 1 91.38 206 HIS A C 1
ATOM 1728 O O . HIS A 1 206 ? 2.316 6.684 -24.203 1 91.38 206 HIS A O 1
ATOM 1734 N N . HIS A 1 207 ? 0.943 5.332 -23.031 1 90.81 207 HIS A N 1
ATOM 1735 C CA . HIS A 1 207 ? -0.015 6.426 -22.922 1 90.81 207 HIS A CA 1
ATOM 1736 C C . HIS A 1 207 ? -0.11 6.93 -21.484 1 90.81 207 HIS A C 1
ATOM 1738 O O . HIS A 1 207 ? -0.575 8.047 -21.234 1 90.81 207 HIS A O 1
ATOM 1744 N N . ILE A 1 208 ? 0.296 6.242 -20.531 1 93.62 208 ILE A N 1
ATOM 1745 C CA . ILE A 1 208 ? 0.07 6.648 -19.141 1 93.62 208 ILE A CA 1
ATOM 1746 C C . ILE A 1 208 ? 1.406 6.938 -18.469 1 93.62 208 ILE A C 1
ATOM 1748 O O . ILE A 1 208 ? 1.599 8.016 -17.906 1 93.62 208 ILE A O 1
ATOM 1752 N N . ILE A 1 209 ? 2.338 6.066 -18.578 1 94.31 209 ILE A N 1
ATOM 1753 C CA . ILE A 1 209 ? 3.604 6.156 -17.859 1 94.31 209 ILE A CA 1
ATOM 1754 C C . ILE A 1 209 ? 4.336 7.434 -18.266 1 94.31 209 ILE A C 1
ATOM 1756 O O . ILE A 1 209 ? 4.82 8.18 -17.406 1 94.31 209 ILE A O 1
ATOM 1760 N N . PRO A 1 210 ? 4.383 7.719 -19.609 1 93.25 210 PRO A N 1
ATOM 1761 C CA . PRO A 1 210 ? 5.074 8.953 -20 1 93.25 210 PRO A CA 1
ATOM 1762 C C . PRO A 1 210 ? 4.441 10.203 -19.391 1 93.25 210 PRO A C 1
ATOM 1764 O O . PRO A 1 210 ? 5.152 11.133 -19.016 1 93.25 210 PRO A O 1
ATOM 1767 N N . VAL A 1 211 ? 3.152 10.18 -19.25 1 92.06 211 VAL A N 1
ATOM 1768 C CA . VAL A 1 211 ? 2.439 11.32 -18.688 1 92.06 211 VAL A CA 1
ATOM 1769 C C . VAL A 1 211 ? 2.771 11.461 -17.203 1 92.06 211 VAL A C 1
ATOM 1771 O O . VAL A 1 211 ? 3.016 12.562 -16.719 1 92.06 211 VAL A O 1
ATOM 1774 N N . LEU A 1 212 ? 2.816 10.383 -16.516 1 94.31 212 LEU A N 1
ATOM 1775 C CA . LEU A 1 212 ? 3.121 10.398 -15.086 1 94.31 212 LEU A CA 1
ATOM 1776 C C . LEU A 1 212 ? 4.562 10.82 -14.844 1 94.31 212 LEU A C 1
ATOM 1778 O O . LEU A 1 212 ? 4.848 11.562 -13.898 1 94.31 212 LEU A O 1
ATOM 1782 N N . LYS A 1 213 ? 5.457 10.375 -15.695 1 94.12 213 LYS A N 1
ATOM 1783 C CA . LYS A 1 213 ? 6.859 10.766 -15.602 1 94.12 213 LYS A CA 1
ATOM 1784 C C . LYS A 1 213 ? 7.027 12.266 -15.836 1 94.12 213 LYS A C 1
ATOM 1786 O O . LYS A 1 213 ? 7.898 12.898 -15.234 1 94.12 213 LYS A O 1
ATOM 1791 N N . ALA A 1 214 ? 6.234 12.781 -16.703 1 92.69 214 ALA A N 1
ATOM 1792 C CA . ALA A 1 214 ? 6.285 14.211 -17.016 1 92.69 214 ALA A CA 1
ATOM 1793 C C . ALA A 1 214 ? 5.797 15.039 -15.828 1 92.69 214 ALA A C 1
ATOM 1795 O O . ALA A 1 214 ? 6.273 16.156 -15.609 1 92.69 214 ALA A O 1
ATOM 1796 N N . GLU A 1 215 ? 4.855 14.531 -15.086 1 92.62 215 GLU A N 1
ATOM 1797 C CA . GLU A 1 215 ? 4.332 15.219 -13.914 1 92.62 215 GLU A CA 1
ATOM 1798 C C . GLU A 1 215 ? 5.398 15.344 -12.828 1 92.62 215 GLU A C 1
ATOM 1800 O O . GLU A 1 215 ? 5.418 16.328 -12.086 1 92.62 215 GLU A O 1
ATOM 1805 N N . ASN A 1 216 ? 6.191 14.32 -12.695 1 93.06 216 ASN A N 1
ATOM 1806 C CA . ASN A 1 216 ? 7.258 14.281 -11.695 1 93.06 216 ASN A CA 1
ATOM 1807 C C . ASN A 1 216 ? 8.383 13.328 -12.117 1 93.06 216 ASN A C 1
ATOM 1809 O O . ASN A 1 216 ? 8.18 12.117 -12.172 1 93.06 216 ASN A O 1
ATOM 1813 N N . PRO A 1 217 ? 9.523 13.844 -12.281 1 91 217 PRO A N 1
ATOM 1814 C CA . PRO A 1 217 ? 10.641 13 -12.719 1 91 217 PRO A CA 1
ATOM 1815 C C . PRO A 1 217 ? 10.992 11.922 -11.703 1 91 217 PRO A C 1
ATOM 1817 O O . PRO A 1 217 ? 11.648 10.93 -12.047 1 91 217 PRO A O 1
ATOM 1820 N N . GLU A 1 218 ? 10.602 12.078 -10.477 1 92.94 218 GLU A N 1
ATOM 1821 C CA . GLU A 1 218 ? 10.914 11.109 -9.43 1 92.94 218 GLU A CA 1
ATOM 1822 C C . GLU A 1 218 ? 9.805 10.062 -9.297 1 92.94 218 GLU A C 1
ATOM 1824 O O . GLU A 1 218 ? 9.805 9.273 -8.352 1 92.94 218 GLU A O 1
ATOM 1829 N N . PHE A 1 219 ? 8.914 10.031 -10.219 1 94.44 219 PHE A N 1
ATOM 1830 C CA . PHE A 1 219 ? 7.746 9.148 -10.172 1 94.44 219 PHE A CA 1
ATOM 1831 C C . PHE A 1 219 ? 8.172 7.695 -10.016 1 94.44 219 PHE A C 1
ATOM 1833 O O . PHE A 1 219 ? 7.664 6.988 -9.141 1 94.44 219 PHE A O 1
ATOM 1840 N N . LEU A 1 220 ? 9.109 7.285 -10.828 1 96.12 220 LEU A N 1
ATOM 1841 C CA . LEU A 1 220 ? 9.531 5.891 -10.789 1 96.12 220 LEU A CA 1
ATOM 1842 C C . LEU A 1 220 ? 10.18 5.555 -9.453 1 96.12 220 LEU A C 1
ATOM 1844 O O . LEU A 1 220 ? 9.961 4.473 -8.906 1 96.12 220 LEU A O 1
ATOM 1848 N N . LYS A 1 221 ? 11 6.457 -8.977 1 93.31 221 LYS A N 1
ATOM 1849 C CA . LYS A 1 221 ? 11.625 6.281 -7.668 1 93.31 221 LYS A CA 1
ATOM 1850 C C . LYS A 1 221 ? 10.578 6.164 -6.566 1 93.31 221 LYS A C 1
ATOM 1852 O O . LYS A 1 221 ? 10.727 5.359 -5.645 1 93.31 221 LYS A O 1
ATOM 1857 N N . HIS A 1 222 ? 9.547 6.918 -6.66 1 93.88 222 HIS A N 1
ATOM 1858 C CA . HIS A 1 222 ? 8.477 6.883 -5.672 1 93.88 222 HIS A CA 1
ATOM 1859 C C . HIS A 1 222 ? 7.73 5.555 -5.715 1 93.88 222 HIS A C 1
ATOM 1861 O O . HIS A 1 222 ? 7.43 4.969 -4.672 1 93.88 222 HIS A O 1
ATOM 1867 N N . VAL A 1 223 ? 7.453 5.09 -6.895 1 96.06 223 VAL A N 1
ATOM 1868 C CA . VAL A 1 223 ? 6.754 3.814 -7.031 1 96.06 223 VAL A CA 1
ATOM 1869 C C . VAL A 1 223 ? 7.586 2.699 -6.402 1 96.06 223 VAL A C 1
ATOM 1871 O O . VAL A 1 223 ? 7.062 1.873 -5.652 1 96.06 223 VAL A O 1
ATOM 1874 N N . LEU A 1 224 ? 8.852 2.727 -6.742 1 94.88 224 LEU A N 1
ATOM 1875 C CA . LEU A 1 224 ? 9.742 1.725 -6.16 1 94.88 224 LEU A CA 1
ATOM 1876 C C . LEU A 1 224 ? 9.758 1.832 -4.641 1 94.88 224 LEU A C 1
ATOM 1878 O O . LEU A 1 224 ? 9.688 0.818 -3.939 1 94.88 224 LEU A O 1
ATOM 1882 N N . GLY A 1 225 ? 9.836 3.055 -4.133 1 92.56 225 GLY A N 1
ATOM 1883 C CA . GLY A 1 225 ? 9.805 3.277 -2.697 1 92.56 225 GLY A CA 1
ATOM 1884 C C . GLY A 1 225 ? 8.539 2.764 -2.043 1 92.56 225 GLY A C 1
ATOM 1885 O O . GLY A 1 225 ? 8.586 2.137 -0.982 1 92.56 225 GLY A O 1
ATOM 1886 N N . TYR A 1 226 ? 7.434 2.984 -2.672 1 94.5 226 TYR A N 1
ATOM 1887 C CA . TYR A 1 226 ? 6.148 2.539 -2.146 1 94.5 226 TYR A CA 1
ATOM 1888 C C . TYR A 1 226 ? 6.07 1.018 -2.109 1 94.5 226 TYR A C 1
ATOM 1890 O O . TYR A 1 226 ? 5.602 0.437 -1.129 1 94.5 226 TYR A O 1
ATOM 1898 N N . THR A 1 227 ? 6.469 0.379 -3.197 1 96 227 THR A N 1
ATOM 1899 C CA . THR A 1 227 ? 6.41 -1.077 -3.258 1 96 227 THR A CA 1
ATOM 1900 C C . THR A 1 227 ? 7.309 -1.701 -2.195 1 96 227 THR A C 1
ATOM 1902 O O . THR A 1 227 ? 6.961 -2.727 -1.605 1 96 227 THR A O 1
ATOM 1905 N N . GLN A 1 228 ? 8.461 -1.099 -1.938 1 92.62 228 GLN A N 1
ATOM 1906 C CA . GLN A 1 228 ? 9.367 -1.593 -0.903 1 92.62 228 GLN A CA 1
ATOM 1907 C C . GLN A 1 228 ? 8.758 -1.416 0.486 1 92.62 228 GLN A C 1
ATOM 1909 O O . GLN A 1 228 ? 8.828 -2.322 1.319 1 92.62 228 GLN A O 1
ATOM 1914 N N . GLN A 1 229 ? 8.195 -0.278 0.722 1 92.69 229 GLN A N 1
ATOM 1915 C CA . GLN A 1 229 ? 7.547 -0.018 2.004 1 92.69 229 GLN A CA 1
ATOM 1916 C C . GLN A 1 229 ? 6.383 -0.98 2.238 1 92.69 229 GLN A C 1
ATOM 1918 O O . GLN A 1 229 ? 6.211 -1.496 3.344 1 92.69 229 GLN A O 1
ATOM 1923 N N . LEU A 1 230 ? 5.598 -1.197 1.227 1 96.19 230 LEU A N 1
ATOM 1924 C CA . LEU A 1 230 ? 4.488 -2.137 1.329 1 96.19 230 LEU A CA 1
ATOM 1925 C C . LEU A 1 230 ? 4.988 -3.535 1.669 1 96.19 230 LEU A C 1
ATOM 1927 O O . LEU A 1 230 ? 4.418 -4.211 2.527 1 96.19 230 LEU A O 1
ATOM 1931 N N . THR A 1 231 ? 6.008 -3.936 0.977 1 94.75 231 THR A N 1
ATOM 1932 C CA . THR A 1 231 ? 6.59 -5.25 1.223 1 94.75 231 THR A CA 1
ATOM 1933 C C . THR A 1 231 ? 7.035 -5.383 2.676 1 94.75 231 THR A C 1
ATOM 1935 O O . THR A 1 231 ? 6.773 -6.398 3.32 1 94.75 231 THR A O 1
ATOM 1938 N N . ASN A 1 232 ? 7.691 -4.371 3.16 1 93.5 232 ASN A N 1
ATOM 1939 C CA . ASN A 1 232 ? 8.141 -4.363 4.551 1 93.5 232 ASN A CA 1
ATOM 1940 C C . ASN A 1 232 ? 6.961 -4.438 5.52 1 93.5 232 ASN A C 1
ATOM 1942 O O . ASN A 1 232 ? 7.004 -5.18 6.5 1 93.5 232 ASN A O 1
ATOM 1946 N N . ASN A 1 233 ? 5.949 -3.66 5.238 1 95.56 233 ASN A N 1
ATOM 1947 C CA . ASN A 1 233 ? 4.766 -3.664 6.09 1 95.56 233 ASN A CA 1
ATOM 1948 C C . ASN A 1 233 ? 4.098 -5.035 6.113 1 95.56 233 ASN A C 1
ATOM 1950 O O . ASN A 1 233 ? 3.721 -5.527 7.18 1 95.56 233 ASN A O 1
ATOM 1954 N N . LEU A 1 234 ? 3.918 -5.594 4.969 1 95.69 234 LEU A N 1
ATOM 1955 C CA . LEU A 1 234 ? 3.281 -6.902 4.887 1 95.69 234 LEU A CA 1
ATOM 1956 C C . LEU A 1 234 ? 4.113 -7.961 5.605 1 95.69 234 LEU A C 1
ATOM 1958 O O . LEU A 1 234 ? 3.562 -8.836 6.273 1 95.69 234 LEU A O 1
ATOM 1962 N N . GLN A 1 235 ? 5.426 -7.859 5.508 1 95.19 235 GLN A N 1
ATOM 1963 C CA . GLN A 1 235 ? 6.305 -8.781 6.219 1 95.19 235 GLN A CA 1
ATOM 1964 C C . GLN A 1 235 ? 6.137 -8.648 7.73 1 95.19 235 GLN A C 1
ATOM 1966 O O . GLN A 1 235 ? 6.094 -9.656 8.445 1 95.19 235 GLN A O 1
ATOM 1971 N N . ALA A 1 236 ? 6.094 -7.445 8.18 1 96.25 236 ALA A N 1
ATOM 1972 C CA . ALA A 1 236 ? 5.902 -7.199 9.602 1 96.25 236 ALA A CA 1
ATOM 1973 C C . ALA A 1 236 ? 4.598 -7.812 10.102 1 96.25 236 ALA A C 1
ATOM 1975 O O . ALA A 1 236 ? 4.562 -8.453 11.156 1 96.25 236 ALA A O 1
ATOM 1976 N N . ILE A 1 237 ? 3.578 -7.648 9.383 1 96.88 237 ILE A N 1
ATOM 1977 C CA . ILE A 1 237 ? 2.266 -8.18 9.742 1 96.88 237 ILE A CA 1
ATOM 1978 C C . ILE A 1 237 ? 2.309 -9.703 9.758 1 96.88 237 ILE A C 1
ATOM 1980 O O . ILE A 1 237 ? 1.771 -10.336 10.672 1 96.88 237 ILE A O 1
ATOM 1984 N N . GLN A 1 238 ? 2.92 -10.219 8.734 1 95.12 238 GLN A N 1
ATOM 1985 C CA . GLN A 1 238 ? 3.012 -11.672 8.633 1 95.12 238 GLN A CA 1
ATOM 1986 C C . GLN A 1 238 ? 3.764 -12.266 9.82 1 95.12 238 GLN A C 1
ATOM 1988 O O . GLN A 1 238 ? 3.373 -13.305 10.352 1 95.12 238 GLN A O 1
ATOM 1993 N N . GLU A 1 239 ? 4.812 -11.609 10.227 1 95.06 239 GLU A N 1
ATOM 1994 C CA . GLU A 1 239 ? 5.594 -12.078 11.367 1 95.06 239 GLU A CA 1
ATOM 1995 C C . GLU A 1 239 ? 4.738 -12.125 12.633 1 95.06 239 GLU A C 1
ATOM 1997 O O . GLU A 1 239 ? 4.781 -13.109 13.375 1 95.06 239 GLU A O 1
ATOM 2002 N N . VAL A 1 240 ? 4.008 -11.141 12.82 1 96.31 240 VAL A N 1
ATOM 2003 C CA . VAL A 1 240 ? 3.166 -11.07 14.016 1 96.31 240 VAL A CA 1
ATOM 2004 C C . VAL A 1 240 ? 2.014 -12.062 13.891 1 96.31 240 VAL A C 1
ATOM 2006 O O . VAL A 1 240 ? 1.669 -12.75 14.859 1 96.31 240 VAL A O 1
ATOM 2009 N N . ALA A 1 241 ? 1.415 -12.078 12.734 1 96.69 241 ALA A N 1
ATOM 2010 C CA . ALA A 1 241 ? 0.311 -13 12.484 1 96.69 241 ALA A CA 1
ATOM 2011 C C . ALA A 1 241 ? 0.741 -14.445 12.727 1 96.69 241 ALA A C 1
ATOM 2013 O O . ALA A 1 241 ? -0.006 -15.234 13.305 1 96.69 241 ALA A O 1
ATOM 2014 N N . ASP A 1 242 ? 1.927 -14.781 12.258 1 95.81 242 ASP A N 1
ATOM 2015 C CA . ASP A 1 242 ? 2.432 -16.141 12.43 1 95.81 242 ASP A CA 1
ATOM 2016 C C . ASP A 1 242 ? 2.588 -16.484 13.906 1 95.81 242 ASP A C 1
ATOM 2018 O O . ASP A 1 242 ? 2.268 -17.609 14.328 1 95.81 242 ASP A O 1
ATOM 2022 N N . VAL A 1 243 ? 3.078 -15.562 14.656 1 94.62 243 VAL A N 1
ATOM 2023 C CA . VAL A 1 243 ? 3.236 -15.773 16.094 1 94.62 243 VAL A CA 1
ATOM 2024 C C . VAL A 1 243 ? 1.868 -15.977 16.734 1 94.62 243 VAL A C 1
ATOM 2026 O O . VAL A 1 243 ? 1.688 -16.891 17.547 1 94.62 243 VAL A O 1
ATOM 2029 N N . LYS A 1 244 ? 0.898 -15.18 16.391 1 95.06 244 LYS A N 1
ATOM 2030 C CA . LYS A 1 244 ? -0.448 -15.281 16.953 1 95.06 244 LYS A CA 1
ATOM 2031 C C . LYS A 1 244 ? -1.116 -16.594 16.547 1 95.06 244 LYS A C 1
ATOM 2033 O O . LYS A 1 244 ? -1.783 -17.234 17.359 1 95.06 244 LYS A O 1
ATOM 2038 N N . LEU A 1 245 ? -0.96 -16.922 15.297 1 95.25 245 LEU A N 1
ATOM 2039 C CA . LEU A 1 245 ? -1.554 -18.156 14.797 1 95.25 245 LEU A CA 1
ATOM 2040 C C . LEU A 1 245 ? -0.98 -19.375 15.531 1 95.25 245 LEU A C 1
ATOM 2042 O O . LEU A 1 245 ? -1.71 -20.312 15.844 1 95.25 245 LEU A O 1
ATOM 2046 N N . ASN A 1 246 ? 0.294 -19.312 15.727 1 94.25 246 ASN A N 1
ATOM 2047 C CA . ASN A 1 246 ? 0.938 -20.406 16.438 1 94.25 246 ASN A CA 1
ATOM 2048 C C . ASN A 1 246 ? 0.388 -20.562 17.859 1 94.25 246 ASN A C 1
ATOM 2050 O O . ASN A 1 246 ? 0.299 -21.672 18.375 1 94.25 246 ASN A O 1
ATOM 2054 N N . LYS A 1 247 ? 0.013 -19.516 18.453 1 93.81 247 LYS A N 1
ATOM 2055 C CA . LYS A 1 247 ? -0.513 -19.531 19.812 1 93.81 247 LYS A CA 1
ATOM 2056 C C . LYS A 1 247 ? -1.936 -20.078 19.844 1 93.81 247 LYS A C 1
ATOM 2058 O O . LYS A 1 247 ? -2.357 -20.656 20.859 1 93.81 247 LYS A O 1
ATOM 2063 N N . ILE A 1 248 ? -2.652 -19.875 18.797 1 93.62 248 ILE A N 1
ATOM 2064 C CA . ILE A 1 248 ? -4.062 -20.25 18.844 1 93.62 248 ILE A CA 1
ATOM 2065 C C . ILE A 1 248 ? -4.273 -21.578 18.125 1 93.62 248 ILE A C 1
ATOM 2067 O O . ILE A 1 248 ? -5.375 -22.125 18.141 1 93.62 248 ILE A O 1
ATOM 2071 N N . SER A 1 249 ? -3.264 -21.984 17.453 1 90.12 249 SER A N 1
ATOM 2072 C CA . SER A 1 249 ? -3.373 -23.219 16.688 1 90.12 249 SER A CA 1
ATOM 2073 C C . SER A 1 249 ? -3.189 -24.438 17.578 1 90.12 249 SER A C 1
ATOM 2075 O O . SER A 1 249 ? -2.404 -24.406 18.531 1 90.12 249 SER A O 1
ATOM 2077 N N . LYS A 1 250 ? -4.043 -25.406 17.344 1 81.31 250 LYS A N 1
ATOM 2078 C CA . LYS A 1 250 ? -3.92 -26.734 17.922 1 81.31 250 LYS A CA 1
ATOM 2079 C C . LYS A 1 250 ? -3.807 -27.797 16.828 1 81.31 250 LYS A C 1
ATOM 2081 O O . LYS A 1 250 ? -4.809 -28.172 16.203 1 81.31 250 LYS A O 1
ATOM 2086 N N . GLU A 1 251 ? -2.607 -28.234 16.609 1 74.69 251 GLU A N 1
ATOM 2087 C CA . GLU A 1 251 ? -2.354 -29.172 15.523 1 74.69 251 GLU A CA 1
ATOM 2088 C C . GLU A 1 251 ? -2.725 -28.562 14.172 1 74.69 251 GLU A C 1
ATOM 2090 O O . GLU A 1 251 ? -2.227 -27.5 13.812 1 74.69 251 GLU A O 1
ATOM 2095 N N . GLU A 1 252 ? -3.846 -29.062 13.492 1 75.88 252 GLU A N 1
ATOM 2096 C CA . GLU A 1 252 ? -4.203 -28.609 12.148 1 75.88 252 GLU A CA 1
ATOM 2097 C C . GLU A 1 252 ? -5.414 -27.672 12.195 1 75.88 252 GLU A C 1
ATOM 2099 O O . GLU A 1 252 ? -5.871 -27.203 11.156 1 75.88 252 GLU A O 1
ATOM 2104 N N . THR A 1 253 ? -5.77 -27.344 13.492 1 86.5 253 THR A N 1
ATOM 2105 C CA . THR A 1 253 ? -6.965 -26.516 13.617 1 86.5 253 THR A CA 1
ATOM 2106 C C . THR A 1 253 ? -6.668 -25.266 14.43 1 86.5 253 THR A C 1
ATOM 2108 O O . THR A 1 253 ? -5.586 -25.125 15 1 86.5 253 THR A O 1
ATOM 2111 N N . LEU A 1 254 ? -7.586 -24.297 14.32 1 94 254 LEU A N 1
ATOM 2112 C CA . LEU A 1 254 ? -7.484 -23.062 15.094 1 94 254 LEU A CA 1
ATOM 2113 C C . LEU A 1 254 ? -8.461 -23.062 16.266 1 94 254 LEU A C 1
ATOM 2115 O O . LEU A 1 254 ? -9.594 -23.547 16.125 1 94 254 LEU A O 1
ATOM 2119 N N . GLY A 1 255 ? -8.039 -22.641 17.359 1 93.06 255 GLY A N 1
ATOM 2120 C CA . GLY A 1 255 ? -8.938 -22.453 18.484 1 93.06 255 GLY A CA 1
ATOM 2121 C C . GLY A 1 255 ? -9.906 -21.297 18.297 1 93.06 255 GLY A C 1
ATOM 2122 O O . GLY A 1 255 ? -9.492 -20.141 18.188 1 93.06 255 GLY A O 1
ATOM 2123 N N . TYR A 1 256 ? -11.164 -21.625 18.312 1 91.75 256 TYR A N 1
ATOM 2124 C CA . TYR A 1 256 ? -12.211 -20.656 18.047 1 91.75 256 TYR A CA 1
ATOM 2125 C C . TYR A 1 256 ? -12.25 -19.594 19.156 1 91.75 256 TYR A C 1
ATOM 2127 O O . TYR A 1 256 ? -12.328 -18.391 18.859 1 91.75 256 TYR A O 1
ATOM 2135 N N . ASP A 1 257 ? -12.133 -19.969 20.359 1 90.12 257 ASP A N 1
ATOM 2136 C CA . ASP A 1 257 ? -12.266 -19.094 21.516 1 90.12 257 ASP A CA 1
ATOM 2137 C C . ASP A 1 257 ? -11.18 -18.016 21.516 1 90.12 257 ASP A C 1
ATOM 2139 O O . ASP A 1 257 ? -11.445 -16.859 21.828 1 90.12 257 ASP A O 1
ATOM 2143 N N . LYS A 1 258 ? -10.008 -18.438 21.219 1 94.25 258 LYS A N 1
ATOM 2144 C CA . LYS A 1 258 ? -8.891 -17.5 21.188 1 94.25 258 LYS A CA 1
ATOM 2145 C C . LYS A 1 258 ? -8.977 -16.594 19.969 1 94.25 258 LYS A C 1
ATOM 2147 O O . LYS A 1 258 ? -8.633 -15.414 20.031 1 94.25 258 LYS A O 1
ATOM 2152 N N . PHE A 1 259 ? -9.453 -17.125 18.875 1 95.56 259 PHE A N 1
ATOM 2153 C CA . PHE A 1 259 ? -9.57 -16.375 17.641 1 95.56 259 PHE A CA 1
ATOM 2154 C C . PHE A 1 259 ? -10.562 -15.234 17.781 1 95.56 259 PHE A C 1
ATOM 2156 O O . PHE A 1 259 ? -10.273 -14.102 17.391 1 95.56 259 PHE A O 1
ATOM 2163 N N . VAL A 1 260 ? -11.695 -15.484 18.344 1 93.88 260 VAL A N 1
ATOM 2164 C CA . VAL A 1 260 ? -12.781 -14.508 18.406 1 93.88 260 VAL A CA 1
ATOM 2165 C C . VAL A 1 260 ? -12.461 -13.438 19.438 1 93.88 260 VAL A C 1
ATOM 2167 O O . VAL A 1 260 ? -13.078 -12.367 19.453 1 93.88 260 VAL A O 1
ATOM 2170 N N . LYS A 1 261 ? -11.461 -13.68 20.281 1 94.12 261 LYS A N 1
ATOM 2171 C CA . LYS A 1 261 ? -11.039 -12.688 21.266 1 94.12 261 LYS A CA 1
ATOM 2172 C C . LYS A 1 261 ? -10.172 -11.609 20.641 1 94.12 261 LYS A C 1
ATOM 2174 O O . LYS A 1 261 ? -10.016 -10.516 21.203 1 94.12 261 LYS A O 1
ATOM 2179 N N . GLU A 1 262 ? -9.602 -11.945 19.516 1 95.25 262 GLU A N 1
ATOM 2180 C CA . GLU A 1 262 ? -8.836 -10.93 18.797 1 95.25 262 GLU A CA 1
ATOM 2181 C C . GLU A 1 262 ? -9.742 -9.82 18.281 1 95.25 262 GLU A C 1
ATOM 2183 O O . GLU A 1 262 ? -10.945 -10.023 18.109 1 95.25 262 GLU A O 1
ATOM 2188 N N . SER A 1 263 ? -9.164 -8.664 18.078 1 94.12 263 SER A N 1
ATOM 2189 C CA . SER A 1 263 ? -9.922 -7.57 17.484 1 94.12 263 SER A CA 1
ATOM 2190 C C . SER A 1 263 ? -10.398 -7.922 16.078 1 94.12 263 SER A C 1
ATOM 2192 O O . SER A 1 263 ? -9.812 -8.781 15.414 1 94.12 263 SER A O 1
ATOM 2194 N N . PRO A 1 264 ? -11.453 -7.273 15.586 1 93.31 264 PRO A N 1
ATOM 2195 C CA . PRO A 1 264 ? -11.93 -7.543 14.227 1 93.31 264 PRO A CA 1
ATOM 2196 C C . PRO A 1 264 ? -10.82 -7.406 13.18 1 93.31 264 PRO A C 1
ATOM 2198 O O . PRO A 1 264 ? -10.758 -8.203 12.242 1 93.31 264 PRO A O 1
ATOM 2201 N N . LEU A 1 265 ? -10.023 -6.48 13.391 1 94.5 265 LEU A N 1
ATOM 2202 C CA . LEU A 1 265 ? -8.906 -6.27 12.484 1 94.5 265 LEU A CA 1
ATOM 2203 C C . LEU A 1 265 ? -7.984 -7.488 12.461 1 94.5 265 LEU A C 1
ATOM 2205 O O . LEU A 1 265 ? -7.648 -7.996 11.391 1 94.5 265 LEU A O 1
ATOM 2209 N N . TRP A 1 266 ? -7.617 -7.953 13.539 1 96.38 266 TRP A N 1
ATOM 2210 C CA . TRP A 1 266 ? -6.672 -9.062 13.625 1 96.38 266 TRP A CA 1
ATOM 2211 C C . TRP A 1 266 ? -7.352 -10.383 13.281 1 96.38 266 TRP A C 1
ATOM 2213 O O . TRP A 1 266 ? -6.703 -11.312 12.797 1 96.38 266 TRP A O 1
ATOM 2223 N N . GLN A 1 267 ? -8.695 -10.484 13.562 1 95.94 267 GLN A N 1
ATOM 2224 C CA . GLN A 1 267 ? -9.414 -11.656 13.078 1 95.94 267 GLN A CA 1
ATOM 2225 C C . GLN A 1 267 ? -9.266 -11.805 11.57 1 95.94 267 GLN A C 1
ATOM 2227 O O . GLN A 1 267 ? -8.992 -12.898 11.07 1 95.94 267 GLN A O 1
ATOM 2232 N N . ARG A 1 268 ? -9.406 -10.727 10.961 1 95.12 268 ARG A N 1
ATOM 2233 C CA . ARG A 1 268 ? -9.297 -10.75 9.508 1 95.12 268 ARG A CA 1
ATOM 2234 C C . ARG A 1 268 ? -7.879 -11.109 9.07 1 95.12 268 ARG A C 1
ATOM 2236 O O . ARG A 1 268 ? -7.688 -11.969 8.203 1 95.12 268 ARG A O 1
ATOM 2243 N N . ILE A 1 269 ? -6.902 -10.438 9.625 1 95.44 269 ILE A N 1
ATOM 2244 C CA . ILE A 1 269 ? -5.504 -10.656 9.273 1 95.44 269 ILE A CA 1
ATOM 2245 C C . ILE A 1 269 ? -5.133 -12.117 9.523 1 95.44 269 ILE A C 1
ATOM 2247 O O . ILE A 1 269 ? -4.504 -12.758 8.68 1 95.44 269 ILE A O 1
ATOM 2251 N N . LEU A 1 270 ? -5.555 -12.641 10.672 1 96 270 LEU A N 1
ATOM 2252 C CA . LEU A 1 270 ? -5.227 -14.016 11.047 1 96 270 LEU A CA 1
ATOM 2253 C C . LEU A 1 270 ? -5.902 -15.008 10.102 1 96 270 LEU A C 1
ATOM 2255 O O . LEU A 1 270 ? -5.293 -16.016 9.711 1 96 270 LEU A O 1
ATOM 2259 N N . LEU A 1 271 ? -7.168 -14.734 9.758 1 95.12 271 LEU A N 1
ATOM 2260 C CA . LEU A 1 271 ? -7.871 -15.609 8.82 1 95.12 271 LEU A CA 1
ATOM 2261 C C . LEU A 1 271 ? -7.164 -15.641 7.473 1 95.12 271 LEU A C 1
ATOM 2263 O O . LEU A 1 271 ? -6.941 -16.719 6.914 1 95.12 271 LEU A O 1
ATOM 2267 N N . GLU A 1 272 ? -6.805 -14.523 6.965 1 93.31 272 GLU A N 1
ATOM 2268 C CA . GLU A 1 272 ? -6.137 -14.43 5.672 1 93.31 272 GLU A CA 1
ATOM 2269 C C . GLU A 1 272 ? -4.785 -15.141 5.695 1 93.31 272 GLU A C 1
ATOM 2271 O O . GLU A 1 272 ? -4.434 -15.844 4.75 1 93.31 272 GLU A O 1
ATOM 2276 N N . ARG A 1 273 ? -4.066 -14.906 6.738 1 93.62 273 ARG A N 1
ATOM 2277 C CA . ARG A 1 273 ? -2.771 -15.562 6.883 1 93.62 273 ARG A CA 1
ATOM 2278 C C . ARG A 1 273 ? -2.93 -17.078 6.953 1 93.62 273 ARG A C 1
ATOM 2280 O O . ARG A 1 273 ? -2.143 -17.812 6.359 1 93.62 273 ARG A O 1
ATOM 2287 N N . TYR A 1 274 ? -3.938 -17.547 7.723 1 93.69 274 TYR A N 1
ATOM 2288 C CA . TYR A 1 274 ? -4.223 -18.969 7.859 1 93.69 274 TYR A CA 1
ATOM 2289 C C . TYR A 1 274 ? -4.508 -19.594 6.5 1 93.69 274 TYR A C 1
ATOM 2291 O O . TYR A 1 274 ? -3.973 -20.656 6.176 1 93.69 274 TYR A O 1
ATOM 2299 N N . LEU A 1 275 ? -5.293 -18.906 5.758 1 92 275 LEU A N 1
ATOM 2300 C CA . LEU A 1 275 ? -5.652 -19.391 4.43 1 92 275 LEU A CA 1
ATOM 2301 C C . LEU A 1 275 ? -4.438 -19.391 3.506 1 92 275 LEU A C 1
ATOM 2303 O O . LEU A 1 275 ? -4.254 -20.328 2.717 1 92 275 LEU A O 1
ATOM 2307 N N . GLU A 1 276 ? -3.646 -18.422 3.57 1 89.44 276 GLU A N 1
ATOM 2308 C CA . GLU A 1 276 ? -2.436 -18.297 2.764 1 89.44 276 GLU A CA 1
ATOM 2309 C C . GLU A 1 276 ? -1.474 -19.453 3.041 1 89.44 276 GLU A C 1
ATOM 2311 O O . GLU A 1 276 ? -0.907 -20.031 2.111 1 89.44 276 GLU A O 1
ATOM 2316 N N . VAL A 1 277 ? -1.31 -19.703 4.273 1 88.25 277 VAL A N 1
ATOM 2317 C CA . VAL A 1 277 ? -0.395 -20.75 4.684 1 88.25 277 VAL A CA 1
ATOM 2318 C C . VAL A 1 277 ? -0.888 -22.094 4.152 1 88.25 277 VAL A C 1
ATOM 2320 O O . VAL A 1 277 ? -0.085 -22.969 3.801 1 88.25 277 VAL A O 1
ATOM 2323 N N . LYS A 1 278 ? -2.17 -22.203 4.074 1 88.25 278 LYS A N 1
ATOM 2324 C CA . LYS A 1 278 ? -2.756 -23.438 3.57 1 88.25 278 LYS A CA 1
ATOM 2325 C C . LYS A 1 278 ? -2.799 -23.453 2.045 1 88.25 278 LYS A C 1
ATOM 2327 O O . LYS A 1 278 ? -3.268 -24.406 1.438 1 88.25 278 LYS A O 1
ATOM 2332 N N . GLY A 1 279 ? -2.385 -22.328 1.501 1 85.75 279 GLY A N 1
ATOM 2333 C CA . GLY A 1 279 ? -2.301 -22.234 0.052 1 85.75 279 GLY A CA 1
ATOM 2334 C C . GLY A 1 279 ? -3.646 -22 -0.611 1 85.75 279 GLY A C 1
ATOM 2335 O O . GLY A 1 279 ? -3.859 -22.422 -1.753 1 85.75 279 GLY A O 1
ATOM 2336 N N . LEU A 1 280 ? -4.578 -21.484 0.077 1 87.69 280 LEU A N 1
ATOM 2337 C CA . LEU A 1 280 ? -5.918 -21.266 -0.455 1 87.69 280 LEU A CA 1
ATOM 2338 C C . LEU A 1 280 ? -6.152 -19.797 -0.769 1 87.69 280 LEU A C 1
ATOM 2340 O O . LEU A 1 280 ? -5.801 -18.922 0.03 1 87.69 280 LEU A O 1
ATOM 2344 N N . GLU A 1 281 ? -6.59 -19.531 -1.926 1 82.12 281 GLU A N 1
ATOM 2345 C CA . GLU A 1 281 ? -7 -18.188 -2.322 1 82.12 281 GLU A CA 1
ATOM 2346 C C . GLU A 1 281 ? -8.516 -18.062 -2.381 1 82.12 281 GLU A C 1
ATOM 2348 O O . GLU A 1 281 ? -9.18 -18.859 -3.045 1 82.12 281 GLU A O 1
ATOM 2353 N N . ILE A 1 282 ? -9.039 -17.141 -1.611 1 79.75 282 ILE A N 1
ATOM 2354 C CA . ILE A 1 282 ? -10.484 -16.984 -1.614 1 79.75 282 ILE A CA 1
ATOM 2355 C C . ILE A 1 282 ? -10.844 -15.531 -1.921 1 79.75 282 ILE A C 1
ATOM 2357 O O . ILE A 1 282 ? -9.992 -14.641 -1.826 1 79.75 282 ILE A O 1
ATOM 2361 N N . LYS A 1 283 ? -12.086 -15.336 -2.342 1 81.44 283 LYS A N 1
ATOM 2362 C CA . LYS A 1 283 ? -12.602 -14.008 -2.662 1 81.44 283 LYS A CA 1
ATOM 2363 C C . LYS A 1 283 ? -12.906 -13.211 -1.395 1 81.44 283 LYS A C 1
ATOM 2365 O O . LYS A 1 283 ? -13.133 -13.797 -0.332 1 81.44 283 LYS A O 1
ATOM 2370 N N . GLU A 1 284 ? -12.883 -11.891 -1.605 1 81.5 284 GLU A N 1
ATOM 2371 C CA . GLU A 1 284 ? -13.188 -10.977 -0.507 1 81.5 284 GLU A CA 1
ATOM 2372 C C . GLU A 1 284 ? -14.555 -11.281 0.098 1 81.5 284 GLU A C 1
ATOM 2374 O O . GLU A 1 284 ? -14.734 -11.211 1.315 1 81.5 284 GLU A O 1
ATOM 2379 N N . THR A 1 285 ? -15.445 -11.594 -0.733 1 83 285 THR A N 1
ATOM 2380 C CA . THR A 1 285 ? -16.781 -11.906 -0.26 1 83 285 THR A CA 1
ATOM 2381 C C . THR A 1 285 ? -16.766 -13.133 0.651 1 83 285 THR A C 1
ATOM 2383 O O . THR A 1 285 ? -17.5 -13.18 1.645 1 83 285 THR A O 1
ATOM 2386 N N . GLN A 1 286 ? -15.977 -14.078 0.343 1 90.06 286 GLN A N 1
ATOM 2387 C CA . GLN A 1 286 ? -15.859 -15.281 1.159 1 90.06 286 GLN A CA 1
ATOM 2388 C C . GLN A 1 286 ? -15.219 -14.961 2.508 1 90.06 286 GLN A C 1
ATOM 2390 O O . GLN A 1 286 ? -15.633 -15.5 3.537 1 90.06 286 GLN A O 1
ATOM 2395 N N . VAL A 1 287 ? -14.266 -14.117 2.48 1 90.19 287 VAL A N 1
ATOM 2396 C CA . VAL A 1 287 ? -13.617 -13.703 3.723 1 90.19 287 VAL A CA 1
ATOM 2397 C C . VAL A 1 287 ? -14.648 -13.055 4.645 1 90.19 287 VAL A C 1
ATOM 2399 O O . VAL A 1 287 ? -14.703 -13.367 5.836 1 90.19 287 VAL A O 1
ATOM 2402 N N . GLN A 1 288 ? -15.43 -12.211 4.09 1 87.69 288 GLN A N 1
ATOM 2403 C CA . GLN A 1 288 ? -16.453 -11.516 4.867 1 87.69 288 GLN A CA 1
ATOM 2404 C C . GLN A 1 288 ? -17.484 -12.5 5.418 1 87.69 288 GLN A C 1
ATOM 2406 O O . GLN A 1 288 ? -17.938 -12.359 6.559 1 87.69 288 GLN A O 1
ATOM 2411 N N . GLN A 1 289 ? -17.781 -13.414 4.617 1 91.75 289 GLN A N 1
ATOM 2412 C CA . GLN A 1 289 ? -18.766 -14.422 5.039 1 91.75 289 GLN A CA 1
ATOM 2413 C C . GLN A 1 289 ? -18.234 -15.242 6.207 1 91.75 289 GLN A C 1
ATOM 2415 O O . GLN A 1 289 ? -18.953 -15.523 7.16 1 91.75 289 GLN A O 1
ATOM 2420 N N . ILE A 1 290 ? -17.062 -15.641 6.105 1 94.38 290 ILE A N 1
ATOM 2421 C CA . ILE A 1 290 ? -16.438 -16.438 7.16 1 94.38 290 ILE A CA 1
ATOM 2422 C C . ILE A 1 290 ? -16.406 -15.641 8.453 1 94.38 290 ILE A C 1
ATOM 2424 O O . ILE A 1 290 ? -16.781 -16.141 9.516 1 94.38 290 ILE A O 1
ATOM 2428 N N . LEU A 1 291 ? -15.953 -14.391 8.367 1 94.12 291 LEU A N 1
ATOM 2429 C CA . LEU A 1 291 ? -15.844 -13.547 9.547 1 94.12 291 LEU A CA 1
ATOM 2430 C C . LEU A 1 291 ? -17.219 -13.32 10.18 1 94.12 291 LEU A C 1
ATOM 2432 O O . LEU A 1 291 ? -17.344 -13.328 11.406 1 94.12 291 LEU A O 1
ATOM 2436 N N . ALA A 1 292 ? -18.156 -13.102 9.32 1 91.44 292 ALA A N 1
ATOM 2437 C CA . ALA A 1 292 ? -19.516 -12.93 9.82 1 91.44 292 ALA A CA 1
ATOM 2438 C C . ALA A 1 292 ? -20 -14.188 10.531 1 91.44 292 ALA A C 1
ATOM 2440 O O . ALA A 1 292 ? -20.641 -14.102 11.586 1 91.44 292 ALA A O 1
ATOM 2441 N N . MET A 1 293 ? -19.766 -15.281 9.93 1 91 293 MET A N 1
ATOM 2442 C CA . MET A 1 293 ? -20.156 -16.578 10.492 1 91 293 MET A CA 1
ATOM 2443 C C . MET A 1 293 ? -19.5 -16.797 11.852 1 91 293 MET A C 1
ATOM 2445 O O . MET A 1 293 ? -20.156 -17.25 12.789 1 91 293 MET A O 1
ATOM 2449 N N . LEU A 1 294 ? -18.312 -16.469 12.016 1 92.69 294 LEU A N 1
ATOM 2450 C CA . LEU A 1 294 ? -17.547 -16.719 13.234 1 92.69 294 LEU A CA 1
ATOM 2451 C C . LEU A 1 294 ? -17.984 -15.773 14.352 1 92.69 294 LEU A C 1
ATOM 2453 O O . LEU A 1 294 ? -17.859 -16.109 15.531 1 92.69 294 LEU A O 1
ATOM 2457 N N . ASN A 1 295 ? -18.469 -14.648 13.977 1 91.25 295 ASN A N 1
ATOM 2458 C CA . ASN A 1 295 ? -18.859 -13.672 14.992 1 91.25 295 ASN A CA 1
ATOM 2459 C C . ASN A 1 295 ? -20.344 -13.734 15.297 1 91.25 295 ASN A C 1
ATOM 2461 O O . ASN A 1 295 ? -20.859 -12.953 16.109 1 91.25 295 ASN A O 1
ATOM 2465 N N . ASP A 1 296 ? -20.953 -14.633 14.602 1 85.81 296 ASP A N 1
ATOM 2466 C CA . ASP A 1 296 ? -22.344 -14.906 14.93 1 85.81 296 ASP A CA 1
ATOM 2467 C C . ASP A 1 296 ? -22.453 -15.867 16.109 1 85.81 296 ASP A C 1
ATOM 2469 O O . ASP A 1 296 ? -22.234 -17.062 15.969 1 85.81 296 ASP A O 1
ATOM 2473 N N . LYS A 1 297 ? -22.828 -15.438 17.219 1 78.38 297 LYS A N 1
ATOM 2474 C CA . LYS A 1 297 ? -22.859 -16.219 18.453 1 78.38 297 LYS A CA 1
ATOM 2475 C C . LYS A 1 297 ? -24.016 -17.219 18.438 1 78.38 297 LYS A C 1
ATOM 2477 O O . LYS A 1 297 ? -24.016 -18.172 19.234 1 78.38 297 LYS A O 1
ATOM 2482 N N . LYS A 1 298 ? -24.938 -17.156 17.516 1 75.19 298 LYS A N 1
ATOM 2483 C CA . LYS A 1 298 ? -26.125 -18 17.5 1 75.19 298 LYS A CA 1
ATOM 2484 C C . LYS A 1 298 ? -25.844 -19.312 16.766 1 75.19 298 LYS A C 1
ATOM 2486 O O . LYS A 1 298 ? -26.625 -20.25 16.859 1 75.19 298 LYS A O 1
ATOM 2491 N N . LYS A 1 299 ? -24.75 -19.438 16.125 1 72.06 299 LYS A N 1
ATOM 2492 C CA . LYS A 1 299 ? -24.469 -20.625 15.328 1 72.06 299 LYS A CA 1
ATOM 2493 C C . LYS A 1 299 ? -23.203 -21.328 15.812 1 72.06 299 LYS A C 1
ATOM 2495 O O . LYS A 1 299 ? -22.094 -20.984 15.398 1 72.06 299 LYS A O 1
ATOM 2500 N N . PRO A 1 300 ? -23.5 -22.328 16.625 1 73.56 300 PRO A N 1
ATOM 2501 C CA . PRO A 1 300 ? -22.312 -23 17.172 1 73.56 300 PRO A CA 1
ATOM 2502 C C . PRO A 1 300 ? -21.594 -23.859 16.125 1 73.56 300 PRO A C 1
ATOM 2504 O O . PRO A 1 300 ? -20.438 -24.234 16.328 1 73.56 300 PRO A O 1
ATOM 2507 N N . GLN A 1 301 ? -22.297 -24.234 15.062 1 80.19 301 GLN A N 1
ATOM 2508 C CA . GLN A 1 301 ? -21.672 -24.969 13.969 1 80.19 301 GLN A CA 1
ATOM 2509 C C . GLN A 1 301 ? -22.078 -24.406 12.617 1 80.19 301 GLN A C 1
ATOM 2511 O O . GLN A 1 301 ? -23.234 -24 12.422 1 80.19 301 GLN A O 1
ATOM 2516 N N . ALA A 1 302 ? -21.047 -24.172 11.828 1 87.19 302 ALA A N 1
ATOM 2517 C CA . ALA A 1 302 ? -21.312 -23.625 10.5 1 87.19 302 ALA A CA 1
ATOM 2518 C C . ALA A 1 302 ? -20.172 -23.938 9.539 1 87.19 302 ALA A C 1
ATOM 2520 O O . ALA A 1 302 ? -19.062 -24.281 9.977 1 87.19 302 ALA A O 1
ATOM 2521 N N . LYS A 1 303 ? -20.531 -24.016 8.32 1 89.94 303 LYS A N 1
ATOM 2522 C CA . LYS A 1 303 ? -19.5 -24.25 7.312 1 89.94 303 LYS A CA 1
ATOM 2523 C C . LYS A 1 303 ? -19.734 -23.359 6.09 1 89.94 303 LYS A C 1
ATOM 2525 O O . LYS A 1 303 ? -20.844 -22.906 5.84 1 89.94 303 LYS A O 1
ATOM 2530 N N . ILE A 1 304 ? -18.656 -22.984 5.434 1 92.88 304 ILE A N 1
ATOM 2531 C CA . ILE A 1 304 ? -18.688 -22.203 4.199 1 92.88 304 ILE A CA 1
ATOM 2532 C C . ILE A 1 304 ? -17.844 -22.906 3.129 1 92.88 304 ILE A C 1
ATOM 2534 O O . ILE A 1 304 ? -16.688 -23.25 3.373 1 92.88 304 ILE A O 1
ATOM 2538 N N . ASP A 1 305 ? -18.391 -23.078 1.935 1 91.06 305 ASP A N 1
ATOM 2539 C CA . ASP A 1 305 ? -17.656 -23.656 0.818 1 91.06 305 ASP A CA 1
ATOM 2540 C C . ASP A 1 305 ? -16.625 -22.672 0.271 1 91.06 305 ASP A C 1
ATOM 2542 O O . ASP A 1 305 ? -16.969 -21.547 -0.093 1 91.06 305 ASP A O 1
ATOM 2546 N N . LEU A 1 306 ? -15.43 -23.094 0.218 1 92 306 LEU A N 1
ATOM 2547 C CA . LEU A 1 306 ? -14.383 -22.234 -0.318 1 92 306 LEU A CA 1
ATOM 2548 C C . LEU A 1 306 ? -14.18 -22.5 -1.807 1 92 306 LEU A C 1
ATOM 2550 O O . LEU A 1 306 ? -14.039 -21.547 -2.59 1 92 306 LEU A O 1
ATOM 2554 N N . ASN A 1 307 ? -14.07 -23.703 -2.174 1 88.56 307 ASN A N 1
ATOM 2555 C CA . ASN A 1 307 ? -13.984 -24.172 -3.557 1 88.56 307 ASN A CA 1
ATOM 2556 C C . ASN A 1 307 ? -14.477 -25.594 -3.701 1 88.56 307 ASN A C 1
ATOM 2558 O O . ASN A 1 307 ? -15.203 -26.094 -2.842 1 88.56 307 ASN A O 1
ATOM 2562 N N . GLU A 1 308 ? -14.164 -26.266 -4.77 1 84.75 308 GLU A N 1
ATOM 2563 C CA . GLU A 1 308 ? -14.68 -27.594 -5.059 1 84.75 308 GLU A CA 1
ATOM 2564 C C . GLU A 1 308 ? -14.117 -28.625 -4.09 1 84.75 308 GLU A C 1
ATOM 2566 O O . GLU A 1 308 ? -14.766 -29.641 -3.795 1 84.75 308 GLU A O 1
ATOM 2571 N N . LYS A 1 309 ? -13.047 -28.344 -3.469 1 87.81 309 LYS A N 1
ATOM 2572 C CA . LYS A 1 309 ? -12.336 -29.344 -2.693 1 87.81 309 LYS A CA 1
ATOM 2573 C C . LYS A 1 309 ? -12.383 -29.031 -1.202 1 87.81 309 LYS A C 1
ATOM 2575 O O . LYS A 1 309 ? -12.406 -29.938 -0.371 1 87.81 309 LYS A O 1
ATOM 2580 N N . PHE A 1 310 ? -12.445 -27.688 -0.9 1 91.69 310 PHE A N 1
ATOM 2581 C CA . PHE A 1 310 ? -12.227 -27.328 0.495 1 91.69 310 PHE A CA 1
ATOM 2582 C C . PHE A 1 310 ? -13.398 -26.531 1.047 1 91.69 310 PHE A C 1
ATOM 2584 O O . PHE A 1 310 ? -14.062 -25.812 0.307 1 91.69 310 PHE A O 1
ATOM 2591 N N . GLU A 1 311 ? -13.641 -26.766 2.326 1 93.06 311 GLU A N 1
ATOM 2592 C CA . GLU A 1 311 ? -14.594 -25.938 3.062 1 93.06 311 GLU A CA 1
ATOM 2593 C C . GLU A 1 311 ? -13.992 -25.438 4.371 1 93.06 311 GLU A C 1
ATOM 2595 O O . GLU A 1 311 ? -13.102 -26.078 4.934 1 93.06 311 GLU A O 1
ATOM 2600 N N . PHE A 1 312 ? -14.398 -24.281 4.793 1 94.69 312 PHE A N 1
ATOM 2601 C CA . PHE A 1 312 ? -14.094 -23.75 6.113 1 94.69 312 PHE A CA 1
ATOM 2602 C C . PHE A 1 312 ? -15.18 -24.109 7.113 1 94.69 312 PHE A C 1
ATOM 2604 O O . PHE A 1 312 ? -16.375 -24.031 6.809 1 94.69 312 PHE A O 1
ATOM 2611 N N . TYR A 1 313 ? -14.789 -24.594 8.273 1 90.75 313 TYR A N 1
ATOM 2612 C CA . TYR A 1 313 ? -15.797 -25.016 9.234 1 90.75 313 TYR A CA 1
ATOM 2613 C C . TYR A 1 313 ? -15.508 -24.438 10.617 1 90.75 313 TYR A C 1
ATOM 2615 O O . TYR A 1 313 ? -14.367 -24.078 10.914 1 90.75 313 TYR A O 1
ATOM 2623 N N . HIS A 1 314 ? -16.484 -24.188 11.25 1 91.56 314 HIS A N 1
ATOM 2624 C CA . HIS A 1 314 ? -16.484 -23.859 12.672 1 91.56 314 HIS A CA 1
ATOM 2625 C C . HIS A 1 314 ? -17.359 -24.844 13.453 1 91.56 314 HIS A C 1
ATOM 2627 O O . HIS A 1 314 ? -18.547 -25 13.156 1 91.56 314 HIS A O 1
ATOM 2633 N N . GLU A 1 315 ? -16.734 -25.594 14.398 1 84.06 315 GLU A N 1
ATOM 2634 C CA . GLU A 1 315 ? -17.438 -26.531 15.266 1 84.06 315 GLU A CA 1
ATOM 2635 C C . GLU A 1 315 ? -17.031 -26.359 16.719 1 84.06 315 GLU A C 1
ATOM 2637 O O . GLU A 1 315 ? -15.945 -26.797 17.125 1 84.06 315 GLU A O 1
ATOM 2642 N N . TYR A 1 316 ? -17.859 -25.797 17.391 1 81.5 316 TYR A N 1
ATOM 2643 C CA . TYR A 1 316 ? -17.641 -25.578 18.812 1 81.5 316 TYR A CA 1
ATOM 2644 C C . TYR A 1 316 ? -16.359 -24.781 19.062 1 81.5 316 TYR A C 1
ATOM 2646 O O . TYR A 1 316 ? -16.281 -23.609 18.703 1 81.5 316 TYR A O 1
ATOM 2654 N N . LEU A 1 317 ? -15.352 -25.484 19.484 1 82.88 317 LEU A N 1
ATOM 2655 C CA . LEU A 1 317 ? -14.164 -24.75 19.906 1 82.88 317 LEU A CA 1
ATOM 2656 C C . LEU A 1 317 ? -13.07 -24.797 18.844 1 82.88 317 LEU A C 1
ATOM 2658 O O . LEU A 1 317 ? -11.969 -24.297 19.062 1 82.88 317 LEU A O 1
ATOM 2662 N N . GLU A 1 318 ? -13.547 -25.406 17.719 1 89.19 318 GLU A N 1
ATOM 2663 C CA . GLU A 1 318 ? -12.531 -25.562 16.688 1 89.19 318 GLU A CA 1
ATOM 2664 C C . GLU A 1 318 ? -13.008 -25 15.352 1 89.19 318 GLU A C 1
ATOM 2666 O O . GLU A 1 318 ? -14.203 -25.031 15.047 1 89.19 318 GLU A O 1
ATOM 2671 N N . MET A 1 319 ? -12.031 -24.531 14.664 1 93.94 319 MET A N 1
ATOM 2672 C CA . MET A 1 319 ? -12.297 -24.062 13.305 1 93.94 319 MET A CA 1
ATOM 2673 C C . MET A 1 319 ? -11.125 -24.375 12.375 1 93.94 319 MET A C 1
ATOM 2675 O O . MET A 1 319 ? -10 -24.562 12.836 1 93.94 319 MET A O 1
ATOM 2679 N N . GLY A 1 320 ? -11.43 -24.484 11.125 1 93.56 320 GLY A N 1
ATOM 2680 C CA . GLY A 1 320 ? -10.359 -24.766 10.18 1 93.56 320 GLY A CA 1
ATOM 2681 C C . GLY A 1 320 ? -10.859 -25.125 8.797 1 93.56 320 GLY A C 1
ATOM 2682 O O . GLY A 1 320 ? -12.008 -24.828 8.445 1 93.56 320 GLY A O 1
ATOM 2683 N N . ILE A 1 321 ? -9.922 -25.641 8.023 1 93.06 321 ILE A N 1
ATOM 2684 C CA . ILE A 1 321 ? -10.195 -26.047 6.648 1 93.06 321 ILE A CA 1
ATOM 2685 C C . ILE A 1 321 ? -10.203 -27.562 6.555 1 93.06 321 ILE A C 1
ATOM 2687 O O . ILE A 1 321 ? -9.375 -28.234 7.176 1 93.06 321 ILE A O 1
ATOM 2691 N N . ARG A 1 322 ? -11.125 -28.078 5.879 1 88.44 322 ARG A N 1
ATOM 2692 C CA . ARG A 1 322 ? -11.164 -29.516 5.648 1 88.44 322 ARG A CA 1
ATOM 2693 C C . ARG A 1 322 ? -11.617 -29.828 4.23 1 88.44 322 ARG A C 1
ATOM 2695 O O . ARG A 1 322 ? -12.172 -28.969 3.543 1 88.44 322 ARG A O 1
ATOM 2702 N N . ILE A 1 323 ? -11.18 -30.891 3.654 1 86.06 323 ILE A N 1
ATOM 2703 C CA . ILE A 1 323 ? -11.609 -31.375 2.344 1 86.06 323 ILE A CA 1
ATOM 2704 C C . ILE A 1 323 ? -13.094 -31.703 2.379 1 86.06 323 ILE A C 1
ATOM 2706 O O . ILE A 1 323 ? -13.57 -32.344 3.314 1 86.06 323 ILE A O 1
ATOM 2710 N N . LYS A 1 324 ? -13.586 -30.984 1.34 1 75.88 324 LYS A N 1
ATOM 2711 C CA . LYS A 1 324 ? -15.023 -31.234 1.267 1 75.88 324 LYS A CA 1
ATOM 2712 C C . LYS A 1 324 ? -15.305 -32.75 1.171 1 75.88 324 LYS A C 1
ATOM 2714 O O . LYS A 1 324 ? -14.57 -33.469 0.507 1 75.88 324 LYS A O 1
ATOM 2719 N N . ASN A 1 325 ? -15.633 -33.219 2.059 1 56.59 325 ASN A N 1
ATOM 2720 C CA . ASN A 1 325 ? -16.094 -34.594 1.897 1 56.59 325 ASN A CA 1
ATOM 2721 C C . ASN A 1 325 ? -17 -34.719 0.677 1 56.59 325 ASN A C 1
ATOM 2723 O O . ASN A 1 325 ? -18.141 -34.25 0.676 1 56.59 325 ASN A O 1
ATOM 2727 N N . SER A 1 326 ? -16.375 -34.156 -0.479 1 47.78 326 SER A N 1
ATOM 2728 C CA . SER A 1 326 ? -17.219 -34.531 -1.618 1 47.78 326 SER A CA 1
ATOM 2729 C C . SER A 1 326 ? -17.719 -35.969 -1.478 1 47.78 326 SER A C 1
ATOM 2731 O O . SER A 1 326 ? -17.172 -36.875 -2.068 1 47.78 326 SER A O 1
ATOM 2733 N N . ILE A 1 327 ? -17.547 -36.562 -0.484 1 37.97 327 ILE A N 1
ATOM 2734 C CA . ILE A 1 327 ? -18.344 -37.781 -0.761 1 37.97 327 ILE A CA 1
ATOM 2735 C C . ILE A 1 327 ? -19.625 -37.375 -1.49 1 37.97 327 ILE A C 1
ATOM 2737 O O . ILE A 1 327 ? -20.516 -36.75 -0.91 1 37.97 327 ILE A O 1
ATOM 2741 N N . SER A 1 328 ? -19.438 -36.531 -2.502 1 38.41 328 SER A N 1
ATOM 2742 C CA . SER A 1 328 ? -20.562 -36.844 -3.379 1 38.41 328 SER A CA 1
ATOM 2743 C C . SER A 1 328 ? -21.062 -38.281 -3.152 1 38.41 328 SER A C 1
ATOM 2745 O O . SER A 1 328 ? -20.453 -39.25 -3.629 1 38.41 328 SER A O 1
ATOM 2747 N N . PHE A 1 329 ? -21.156 -38.656 -1.99 1 34.97 329 PHE A N 1
ATOM 2748 C CA . PHE A 1 329 ? -22.016 -39.812 -1.976 1 34.97 329 PHE A CA 1
ATOM 2749 C C . PHE A 1 329 ? -23.047 -39.75 -3.096 1 34.97 329 PHE A C 1
ATOM 2751 O O . PHE A 1 329 ? -23.75 -38.75 -3.248 1 34.97 329 PHE A O 1
ATOM 2758 N N . ASN A 1 330 ? -22.5 -39.844 -4.227 1 38.66 330 ASN A N 1
ATOM 2759 C CA . ASN A 1 330 ? -23.562 -40.062 -5.195 1 38.66 330 ASN A CA 1
ATOM 2760 C C . ASN A 1 330 ? -24.859 -40.5 -4.512 1 38.66 330 ASN A C 1
ATOM 2762 O O . ASN A 1 330 ? -25.016 -41.688 -4.184 1 38.66 330 ASN A O 1
ATOM 2766 N N . LEU A 1 331 ? -25.234 -39.75 -3.627 1 43.06 331 LEU A N 1
ATOM 2767 C CA . LEU A 1 331 ? -26.531 -39.938 -3 1 43.06 331 LEU A CA 1
ATOM 2768 C C . LEU A 1 331 ? -27.469 -40.75 -3.898 1 43.06 331 LEU A C 1
ATOM 2770 O O . LEU A 1 331 ? -28.438 -41.344 -3.42 1 43.06 331 LEU A O 1
ATOM 2774 N N . GLU A 1 332 ? -27.172 -40.469 -5.176 1 47.44 332 GLU A N 1
ATOM 2775 C CA . GLU A 1 332 ? -27.938 -41.25 -6.141 1 47.44 332 GLU A CA 1
ATOM 2776 C C . GLU A 1 332 ? -27.344 -42.656 -6.293 1 47.44 332 GLU A C 1
ATOM 2778 O O . GLU A 1 332 ? -27.844 -43.469 -7.082 1 47.44 332 GLU A O 1
ATOM 2783 N N . GLU A 1 333 ? -26.344 -42.875 -5.719 1 55.41 333 GLU A N 1
ATOM 2784 C CA . GLU A 1 333 ? -25.828 -44.25 -5.863 1 55.41 333 GLU A CA 1
ATOM 2785 C C . GLU A 1 333 ? -26.719 -45.25 -5.121 1 55.41 333 GLU A C 1
ATOM 2787 O O . GLU A 1 333 ? -26.828 -45.188 -3.896 1 55.41 333 GLU A O 1
ATOM 2792 N N . ASN A 1 334 ? -27.547 -45.719 -5.652 1 71.06 334 ASN A N 1
ATOM 2793 C CA . ASN A 1 334 ? -28.375 -46.844 -5.227 1 71.06 334 ASN A CA 1
ATOM 2794 C C . ASN A 1 334 ? -27.922 -48.156 -5.891 1 71.06 334 ASN A C 1
ATOM 2796 O O . ASN A 1 334 ? -27.484 -48.125 -7.043 1 71.06 334 ASN A O 1
ATOM 2800 N N . PHE A 1 335 ? -27.594 -49.031 -5.145 1 81.19 335 PHE A N 1
ATOM 2801 C CA . PHE A 1 335 ? -27.266 -50.312 -5.688 1 81.19 335 PHE A CA 1
ATOM 2802 C C . PHE A 1 335 ? -28.391 -51.312 -5.438 1 81.19 335 PHE A C 1
ATOM 2804 O O . PHE A 1 335 ? -28.938 -51.375 -4.336 1 81.19 335 PHE A O 1
ATOM 2811 N N . GLU A 1 336 ? -28.688 -51.906 -6.5 1 86.62 336 GLU A N 1
ATOM 2812 C CA . GLU A 1 336 ? -29.609 -53.031 -6.324 1 86.62 336 GLU A CA 1
ATOM 2813 C C . GLU A 1 336 ? -28.891 -54.25 -5.77 1 86.62 336 GLU A C 1
ATOM 2815 O O . GLU A 1 336 ? -27.828 -54.625 -6.27 1 86.62 336 GLU A O 1
ATOM 2820 N N . LEU A 1 337 ? -29.406 -54.656 -4.73 1 90.75 337 LEU A N 1
ATOM 2821 C CA . LEU A 1 337 ? -28.844 -55.875 -4.156 1 90.75 337 LEU A CA 1
ATOM 2822 C C . LEU A 1 337 ? -29.344 -57.125 -4.891 1 90.75 337 LEU A C 1
ATOM 2824 O O . LEU A 1 337 ? -30.547 -57.344 -4.969 1 90.75 337 LEU A O 1
ATOM 2828 N N . LYS A 1 338 ? -28.391 -57.812 -5.465 1 89.69 338 LYS A N 1
ATOM 2829 C CA . LYS A 1 338 ? -28.734 -59.031 -6.18 1 89.69 338 LYS A CA 1
ATOM 2830 C C . LYS A 1 338 ? -28.391 -60.25 -5.355 1 89.69 338 LYS A C 1
ATOM 2832 O O . LYS A 1 338 ? -27.469 -60.219 -4.523 1 89.69 338 LYS A O 1
ATOM 2837 N N . LEU A 1 339 ? -29.094 -61.281 -5.664 1 89.19 339 LEU A N 1
ATOM 2838 C CA . LEU A 1 339 ? -28.906 -62.531 -4.93 1 89.19 339 LEU A CA 1
ATOM 2839 C C . LEU A 1 339 ? -27.5 -63.062 -5.094 1 89.19 339 LEU A C 1
ATOM 2841 O O . LEU A 1 339 ? -26.969 -63.094 -6.211 1 89.19 339 LEU A O 1
ATOM 2845 N N . ASN A 1 340 ? -26.922 -63.375 -3.965 1 89.38 340 ASN A N 1
ATOM 2846 C CA . ASN A 1 340 ? -25.609 -64 -3.859 1 89.38 340 ASN A CA 1
ATOM 2847 C C . ASN A 1 340 ? -24.5 -63.062 -4.32 1 89.38 340 ASN A C 1
ATOM 2849 O O . ASN A 1 340 ? -23.484 -63.531 -4.871 1 89.38 340 ASN A O 1
ATOM 2853 N N . GLN A 1 341 ? -24.672 -61.812 -4.145 1 90.69 341 GLN A N 1
ATOM 2854 C CA . GLN A 1 341 ? -23.672 -60.812 -4.504 1 90.69 341 GLN A CA 1
ATOM 2855 C C . GLN A 1 341 ? -23.359 -59.906 -3.328 1 90.69 341 GLN A C 1
ATOM 2857 O O . GLN A 1 341 ? -24.281 -59.438 -2.652 1 90.69 341 GLN A O 1
ATOM 2862 N N . TRP A 1 342 ? -22.109 -59.719 -3.049 1 90.44 342 TRP A N 1
ATOM 2863 C CA . TRP A 1 342 ? -21.688 -58.75 -2.043 1 90.44 342 TRP A CA 1
ATOM 2864 C C . TRP A 1 342 ? -21.484 -57.375 -2.666 1 90.44 342 TRP A C 1
ATOM 2866 O O . TRP A 1 342 ? -21 -57.25 -3.791 1 90.44 342 TRP A O 1
ATOM 2876 N N . HIS A 1 343 ? -21.891 -56.438 -2.078 1 87.31 343 HIS A N 1
ATOM 2877 C CA . HIS A 1 343 ? -21.594 -55.031 -2.424 1 87.31 343 HIS A CA 1
ATOM 2878 C C . HIS A 1 343 ? -20.672 -54.406 -1.39 1 87.31 343 HIS A C 1
ATOM 2880 O O . HIS A 1 343 ? -20.969 -54.406 -0.196 1 87.31 343 HIS A O 1
ATOM 2886 N N . SER A 1 344 ? -19.609 -53.906 -1.867 1 86.69 344 SER A N 1
ATOM 2887 C CA . SER A 1 344 ? -18.641 -53.281 -0.972 1 86.69 344 SER A CA 1
ATOM 2888 C C . SER A 1 344 ? -19.016 -51.844 -0.66 1 86.69 344 SER A C 1
ATOM 2890 O O . SER A 1 344 ? -19.422 -51.094 -1.555 1 86.69 344 SER A O 1
ATOM 2892 N N . LEU A 1 345 ? -19 -51.594 0.576 1 81.38 345 LEU A N 1
ATOM 2893 C CA . LEU A 1 345 ? -19.234 -50.25 1.065 1 81.38 345 LEU A CA 1
ATOM 2894 C C . LEU A 1 345 ? -17.938 -49.625 1.571 1 81.38 345 LEU A C 1
ATOM 2896 O O . LEU A 1 345 ? -16.859 -50.219 1.446 1 81.38 345 LEU A O 1
ATOM 2900 N N . GLU A 1 346 ? -18.078 -48.469 2.148 1 74.62 346 GLU A N 1
ATOM 2901 C CA . GLU A 1 346 ? -16.906 -47.75 2.645 1 74.62 346 GLU A CA 1
ATOM 2902 C C . GLU A 1 346 ? -16.281 -48.5 3.83 1 74.62 346 GLU A C 1
ATOM 2904 O O . GLU A 1 346 ? -16.969 -49.219 4.547 1 74.62 346 GLU A O 1
ATOM 2909 N N . GLU A 1 347 ? -14.93 -48.375 4.023 1 72.19 347 GLU A N 1
ATOM 2910 C CA . GLU A 1 347 ? -14.164 -48.844 5.172 1 72.19 347 GLU A CA 1
ATOM 2911 C C . GLU A 1 347 ? -14.164 -50.375 5.238 1 72.19 347 GLU A C 1
ATOM 2913 O O . GLU A 1 347 ? -14.18 -50.938 6.328 1 72.19 347 GLU A O 1
ATOM 2918 N N . GLY A 1 348 ? -14.32 -50.969 4.059 1 77.69 348 GLY A N 1
ATOM 2919 C CA . GLY A 1 348 ? -14.227 -52.438 4.012 1 77.69 348 GLY A CA 1
ATOM 2920 C C . GLY A 1 348 ? -15.516 -53.125 4.41 1 77.69 348 GLY A C 1
ATOM 2921 O O . GLY A 1 348 ? -15.547 -54.344 4.551 1 77.69 348 GLY A O 1
ATOM 2922 N N . LYS A 1 349 ? -16.469 -52.406 4.676 1 85.62 349 LYS A N 1
ATOM 2923 C CA . LYS A 1 349 ? -17.766 -53 4.992 1 85.62 349 LYS A CA 1
ATOM 2924 C C . LYS A 1 349 ? -18.453 -53.531 3.74 1 85.62 349 LYS A C 1
ATOM 2926 O O . LYS A 1 349 ? -18.203 -53.062 2.635 1 85.62 349 LYS A O 1
ATOM 2931 N N . LYS A 1 350 ? -19.188 -54.688 3.891 1 89.94 350 LYS A N 1
ATOM 2932 C CA . LYS A 1 350 ? -19.891 -55.281 2.762 1 89.94 350 LYS A CA 1
ATOM 2933 C C . LYS A 1 350 ? -21.328 -55.625 3.135 1 89.94 350 LYS A C 1
ATOM 2935 O O . LYS A 1 350 ? -21.625 -55.906 4.297 1 89.94 350 LYS A O 1
ATOM 2940 N N . ILE A 1 351 ? -22.172 -55.531 2.193 1 91.44 351 ILE A N 1
ATOM 2941 C CA . ILE A 1 351 ? -23.578 -55.906 2.342 1 91.44 351 ILE A CA 1
ATOM 2942 C C . ILE A 1 351 ? -23.969 -56.844 1.197 1 91.44 351 ILE A C 1
ATOM 2944 O O . ILE A 1 351 ? -23.5 -56.688 0.067 1 91.44 351 ILE A O 1
ATOM 2948 N N . GLY A 1 352 ? -24.766 -57.875 1.513 1 92.56 352 GLY A N 1
ATOM 2949 C CA . GLY A 1 352 ? -25.203 -58.812 0.489 1 92.56 352 GLY A CA 1
ATOM 2950 C C . GLY A 1 352 ? -26.547 -59.469 0.8 1 92.56 352 GLY A C 1
ATOM 2951 O O . GLY A 1 352 ? -27.016 -59.375 1.935 1 92.56 352 GLY A O 1
ATOM 2952 N N . LEU A 1 353 ? -27.125 -59.969 -0.25 1 92.06 353 LEU A N 1
ATOM 2953 C CA . LEU A 1 353 ? -28.391 -60.688 -0.189 1 92.06 353 LEU A CA 1
ATOM 2954 C C . LEU A 1 353 ? -28.172 -62.156 -0.518 1 92.06 353 LEU A C 1
ATOM 2956 O O . LEU A 1 353 ? -27.609 -62.5 -1.564 1 92.06 353 LEU A O 1
ATOM 2960 N N . PHE A 1 354 ? -28.656 -62.969 0.432 1 92.25 354 PHE A N 1
ATOM 2961 C CA . PHE A 1 354 ? -28.391 -64.375 0.266 1 92.25 354 PHE A CA 1
ATOM 2962 C C . PHE A 1 354 ? -29.609 -65.188 0.697 1 92.25 354 PHE A C 1
ATOM 2964 O O . PHE A 1 354 ? -30.5 -64.688 1.385 1 92.25 354 PHE A O 1
ATOM 2971 N N . LYS A 1 355 ? -29.516 -66.5 0.261 1 88.81 355 LYS A N 1
ATOM 2972 C CA . LYS A 1 355 ? -30.453 -67.5 0.838 1 88.81 355 LYS A CA 1
ATOM 2973 C C . LYS A 1 355 ? -29.984 -67.938 2.223 1 88.81 355 LYS A C 1
ATOM 2975 O O . LYS A 1 355 ? -28.797 -68.125 2.447 1 88.81 355 LYS A O 1
ATOM 2980 N N . ILE A 1 356 ? -30.891 -67.812 3.133 1 82.56 356 ILE A N 1
ATOM 2981 C CA . ILE A 1 356 ? -30.609 -68 4.543 1 82.56 356 ILE A CA 1
ATOM 2982 C C . ILE A 1 356 ? -29.797 -69.312 4.699 1 82.56 356 ILE A C 1
ATOM 2984 O O . ILE A 1 356 ? -28.875 -69.375 5.516 1 82.56 356 ILE A O 1
ATOM 2988 N N . ASN A 1 357 ? -29.984 -70.375 3.9 1 82.38 357 ASN A N 1
ATOM 2989 C CA . ASN A 1 357 ? -29.344 -71.688 4.055 1 82.38 357 ASN A CA 1
ATOM 2990 C C . ASN A 1 357 ? -28 -71.688 3.312 1 82.38 357 ASN A C 1
ATOM 2992 O O . ASN A 1 357 ? -27.266 -72.688 3.439 1 82.38 357 ASN A O 1
ATOM 2996 N N . GLU A 1 358 ? -27.656 -70.75 2.613 1 83.81 358 GLU A N 1
ATOM 2997 C CA . GLU A 1 358 ? -26.469 -70.75 1.772 1 83.81 358 GLU A CA 1
ATOM 2998 C C . GLU A 1 358 ? -25.375 -69.875 2.318 1 83.81 358 GLU A C 1
ATOM 3000 O O . GLU A 1 358 ? -24.234 -69.875 1.845 1 83.81 358 GLU A O 1
ATOM 3005 N N . MET A 1 359 ? -25.703 -69.062 3.217 1 82.12 359 MET A N 1
ATOM 3006 C CA . MET A 1 359 ? -24.719 -68.062 3.699 1 82.12 359 MET A CA 1
ATOM 3007 C C . MET A 1 359 ? -24.234 -68.438 5.094 1 82.12 359 MET A C 1
ATOM 3009 O O . MET A 1 359 ? -25.031 -68.75 5.98 1 82.12 359 MET A O 1
ATOM 3013 N N . GLU A 1 360 ? -22.891 -68.562 5.258 1 85.75 360 GLU A N 1
ATOM 3014 C CA . GLU A 1 360 ? -22.281 -68.75 6.566 1 85.75 360 GLU A CA 1
ATOM 3015 C C . GLU A 1 360 ? -22.062 -67.375 7.281 1 85.75 360 GLU A C 1
ATOM 3017 O O . GLU A 1 360 ? -21.297 -66.562 6.809 1 85.75 360 GLU A O 1
ATOM 3022 N N . LEU A 1 361 ? -22.734 -67.188 8.266 1 85.75 361 LEU A N 1
ATOM 3023 C CA . LEU A 1 361 ? -22.641 -65.938 9.047 1 85.75 361 LEU A CA 1
ATOM 3024 C C . LEU A 1 361 ? -21.391 -65.938 9.906 1 85.75 361 LEU A C 1
ATOM 3026 O O . LEU A 1 361 ? -20.953 -67 10.406 1 85.75 361 LEU A O 1
ATOM 3030 N N . MET A 1 362 ? -20.734 -64.938 9.984 1 87.56 362 MET A N 1
ATOM 3031 C CA . MET A 1 362 ? -19.547 -64.75 10.828 1 87.56 362 MET A CA 1
ATOM 3032 C C . MET A 1 362 ? -19.906 -63.938 12.078 1 87.56 362 MET A C 1
ATOM 3034 O O . MET A 1 362 ? -20.906 -63.219 12.102 1 87.56 362 MET A O 1
ATOM 3038 N N . PRO A 1 363 ? -19.047 -64.125 13.125 1 85.81 363 PRO A N 1
ATOM 3039 C CA . PRO A 1 363 ? -19.281 -63.281 14.32 1 85.81 363 PRO A CA 1
ATOM 3040 C C . PRO A 1 363 ? -19.219 -61.781 14.023 1 85.81 363 PRO A C 1
ATOM 3042 O O . PRO A 1 363 ? -18.312 -61.312 13.352 1 85.81 363 PRO A O 1
ATOM 3045 N N . GLY A 1 364 ? -20.281 -61.125 14.375 1 85.5 364 GLY A N 1
ATOM 3046 C CA . GLY A 1 364 ? -20.344 -59.688 14.18 1 85.5 364 GLY A CA 1
ATOM 3047 C C . GLY A 1 364 ? -21.25 -59.281 13.031 1 85.5 364 GLY A C 1
ATOM 3048 O O . GLY A 1 364 ? -21.547 -58.094 12.867 1 85.5 364 GLY A O 1
ATOM 3049 N N . ASP A 1 365 ? -21.594 -60.25 12.195 1 91.12 365 ASP A N 1
ATOM 3050 C CA . ASP A 1 365 ? -22.516 -59.938 11.102 1 91.12 365 ASP A CA 1
ATOM 3051 C C . ASP A 1 365 ? -23.859 -59.438 11.625 1 91.12 365 ASP A C 1
ATOM 3053 O O . ASP A 1 365 ? -24.375 -59.969 12.609 1 91.12 365 ASP A O 1
ATOM 3057 N N . GLU A 1 366 ? -24.328 -58.438 11.055 1 91 366 GLU A N 1
ATOM 3058 C CA . GLU A 1 366 ? -25.719 -58.031 11.281 1 91 366 GLU A CA 1
ATOM 3059 C C . GLU A 1 366 ? -26.625 -58.5 10.156 1 91 366 GLU A C 1
ATOM 3061 O O . GLU A 1 366 ? -26.25 -58.469 8.984 1 91 366 GLU A O 1
ATOM 3066 N N . ILE A 1 367 ? -27.812 -59 10.547 1 91 367 ILE A N 1
ATOM 3067 C CA . ILE A 1 367 ? -28.641 -59.625 9.516 1 91 367 ILE A CA 1
ATOM 3068 C C . ILE A 1 367 ? -30.078 -59.094 9.625 1 91 367 ILE A C 1
ATOM 3070 O O . ILE A 1 367 ? -30.484 -58.625 10.688 1 91 367 ILE A O 1
ATOM 3074 N N . LEU A 1 368 ? -30.766 -59.125 8.484 1 91.19 368 LEU A N 1
ATOM 3075 C CA . LEU A 1 368 ? -32.188 -58.906 8.375 1 91.19 368 LEU A CA 1
ATOM 3076 C C . LEU A 1 368 ? -32.844 -59.969 7.5 1 91.19 368 LEU A C 1
ATOM 3078 O O . LEU A 1 368 ? -32.5 -60.125 6.324 1 91.19 368 LEU A O 1
ATOM 3082 N N . VAL A 1 369 ? -33.781 -60.719 8.117 1 89.5 369 VAL A N 1
ATOM 3083 C CA . VAL A 1 369 ? -34.438 -61.781 7.375 1 89.5 369 VAL A CA 1
ATOM 3084 C C . VAL A 1 369 ? -35.562 -61.188 6.539 1 89.5 369 VAL A C 1
ATOM 3086 O O . VAL A 1 369 ? -36.406 -60.406 7.043 1 89.5 369 VAL A O 1
ATOM 3089 N N . VAL A 1 370 ? -35.531 -61.625 5.234 1 88.69 370 VAL A N 1
ATOM 3090 C CA . VAL A 1 370 ? -36.531 -61.031 4.348 1 88.69 370 VAL A CA 1
ATOM 3091 C C . VAL A 1 370 ? -37.25 -62.125 3.547 1 88.69 370 VAL A C 1
ATOM 3093 O O . VAL A 1 370 ? -36.719 -63.25 3.426 1 88.69 370 VAL A O 1
ATOM 3096 N N . GLU A 1 371 ? -38.406 -61.812 3.023 1 81.44 371 GLU A N 1
ATOM 3097 C CA . GLU A 1 371 ? -39.25 -62.812 2.383 1 81.44 371 GLU A CA 1
ATOM 3098 C C . GLU A 1 371 ? -38.875 -63 0.919 1 81.44 371 GLU A C 1
ATOM 3100 O O . GLU A 1 371 ? -39.125 -64.062 0.335 1 81.44 371 GLU A O 1
ATOM 3105 N N . ASP A 1 372 ? -38.312 -62 0.28 1 84.69 372 ASP A N 1
ATOM 3106 C CA . ASP A 1 372 ? -38 -62.125 -1.143 1 84.69 372 ASP A CA 1
ATOM 3107 C C . ASP A 1 372 ? -36.656 -61.5 -1.46 1 84.69 372 ASP A C 1
ATOM 3109 O O . ASP A 1 372 ? -36.031 -60.906 -0.584 1 84.69 372 ASP A O 1
ATOM 3113 N N . ASN A 1 373 ? -36.188 -61.781 -2.668 1 85.25 373 ASN A N 1
ATOM 3114 C CA . ASN A 1 373 ? -34.875 -61.281 -3.08 1 85.25 373 ASN A CA 1
ATOM 3115 C C . ASN A 1 373 ? -35 -60.219 -4.176 1 85.25 373 ASN A C 1
ATOM 3117 O O . ASN A 1 373 ? -34.062 -60 -4.938 1 85.25 373 ASN A O 1
ATOM 3121 N N . GLU A 1 374 ? -36.156 -59.688 -4.238 1 86.69 374 GLU A N 1
ATOM 3122 C CA . GLU A 1 374 ? -36.344 -58.75 -5.336 1 86.69 374 GLU A CA 1
ATOM 3123 C C . GLU A 1 374 ? -36.469 -57.312 -4.816 1 86.69 374 GLU A C 1
ATOM 3125 O O . GLU A 1 374 ? -37 -57.094 -3.725 1 86.69 374 GLU A O 1
ATOM 3130 N N . ASN A 1 375 ? -35.969 -56.312 -5.555 1 90 375 ASN A N 1
ATOM 3131 C CA . ASN A 1 375 ? -36.156 -54.875 -5.418 1 90 375 ASN A CA 1
ATOM 3132 C C . ASN A 1 375 ? -35.562 -54.344 -4.109 1 90 375 ASN A C 1
ATOM 3134 O O . ASN A 1 375 ? -36.125 -53.438 -3.49 1 90 375 ASN A O 1
ATOM 3138 N N . TRP A 1 376 ? -34.562 -54.969 -3.607 1 91.94 376 TRP A N 1
ATOM 3139 C CA . TRP A 1 376 ? -33.844 -54.438 -2.471 1 91.94 376 TRP A CA 1
ATOM 3140 C C . TRP A 1 376 ? -32.719 -53.5 -2.936 1 91.94 376 TRP A C 1
ATOM 3142 O O . TRP A 1 376 ? -31.953 -53.844 -3.836 1 91.94 376 TRP A O 1
ATOM 3152 N N . VAL A 1 377 ? -32.719 -52.344 -2.41 1 91.25 377 VAL A N 1
ATOM 3153 C CA . VAL A 1 377 ? -31.781 -51.312 -2.832 1 91.25 377 VAL A CA 1
ATOM 3154 C C . VAL A 1 377 ? -31.047 -50.75 -1.614 1 91.25 377 VAL A C 1
ATOM 3156 O O . VAL A 1 377 ? -31.656 -50.562 -0.55 1 91.25 377 VAL A O 1
ATOM 3159 N N . ILE A 1 378 ? -29.766 -50.531 -1.753 1 90.75 378 ILE A N 1
ATOM 3160 C CA . ILE A 1 378 ? -29.016 -49.812 -0.735 1 90.75 378 ILE A CA 1
ATOM 3161 C C . ILE A 1 378 ? -28.703 -48.406 -1.228 1 90.75 378 ILE A C 1
ATOM 3163 O O . ILE A 1 378 ? -28.266 -48.219 -2.363 1 90.75 378 ILE A O 1
ATOM 3167 N N . ARG A 1 379 ? -29.094 -47.5 -0.48 1 87.44 379 ARG A N 1
ATOM 3168 C CA . ARG A 1 379 ? -28.875 -46.094 -0.832 1 87.44 379 ARG A CA 1
ATOM 3169 C C . ARG A 1 379 ? -28.656 -45.25 0.413 1 87.44 379 ARG A C 1
ATOM 3171 O O . ARG A 1 379 ? -28.859 -45.719 1.535 1 87.44 379 ARG A O 1
ATOM 3178 N N . HIS A 1 380 ? -28.281 -44.062 0.116 1 85.19 380 HIS A N 1
ATOM 3179 C CA . HIS A 1 380 ? -28.109 -43.125 1.227 1 85.19 380 HIS A CA 1
ATOM 3180 C C . HIS A 1 380 ? -29.438 -42.469 1.588 1 85.19 380 HIS A C 1
ATOM 3182 O O . HIS A 1 380 ? -30.406 -42.531 0.825 1 85.19 380 HIS A O 1
ATOM 3188 N N . ARG A 1 381 ? -29.438 -41.812 2.744 1 83.69 381 ARG A N 1
ATOM 3189 C CA . ARG A 1 381 ? -30.641 -41.219 3.299 1 83.69 381 ARG A CA 1
ATOM 3190 C C . ARG A 1 381 ? -31.125 -40.062 2.42 1 83.69 381 ARG A C 1
ATOM 3192 O O . ARG A 1 381 ? -30.312 -39.312 1.869 1 83.69 381 ARG A O 1
ATOM 3199 N N . GLN A 1 382 ? -32.438 -39.969 2.098 1 80 382 GLN A N 1
ATOM 3200 C CA . GLN A 1 382 ? -33.125 -38.875 1.419 1 80 382 GLN A CA 1
ATOM 3201 C C . GLN A 1 382 ? -34.094 -38.156 2.355 1 80 382 GLN A C 1
ATOM 3203 O O . GLN A 1 382 ? -34.594 -38.75 3.309 1 80 382 GLN A O 1
ATOM 3208 N N . PRO A 1 383 ? -34.281 -36.875 1.978 1 79.75 383 PRO A N 1
ATOM 3209 C CA . PRO A 1 383 ? -35.25 -36.156 2.822 1 79.75 383 PRO A CA 1
ATOM 3210 C C . PRO A 1 383 ? -36.625 -36.812 2.836 1 79.75 383 PRO A C 1
ATOM 3212 O O . PRO A 1 383 ? -37.125 -37.188 1.782 1 79.75 383 PRO A O 1
ATOM 3215 N N . GLY A 1 384 ? -37.125 -37.031 4.047 1 82.75 384 GLY A N 1
ATOM 3216 C CA . GLY A 1 384 ? -38.438 -37.594 4.172 1 82.75 384 GLY A CA 1
ATOM 3217 C C . GLY A 1 384 ? -38.438 -39.094 4.418 1 82.75 384 GLY A C 1
ATOM 3218 O O . GLY A 1 384 ? -39.5 -39.688 4.629 1 82.75 384 GLY A O 1
ATOM 3219 N N . ASP A 1 385 ? -37.312 -39.656 4.461 1 88.06 385 ASP A N 1
ATOM 3220 C CA . ASP A 1 385 ? -37.25 -41.094 4.668 1 88.06 385 ASP A CA 1
ATOM 3221 C C . ASP A 1 385 ? -37.781 -41.5 6.043 1 88.06 385 ASP A C 1
ATOM 3223 O O . ASP A 1 385 ? -37.594 -40.75 7.016 1 88.06 385 ASP A O 1
ATOM 3227 N N . SER A 1 386 ? -38.469 -42.656 6.102 1 93.56 386 SER A N 1
ATOM 3228 C CA . SER A 1 386 ? -39 -43.219 7.336 1 93.56 386 SER A CA 1
ATOM 3229 C C . SER A 1 386 ? -38.75 -44.719 7.41 1 93.56 386 SER A C 1
ATOM 3231 O O . SER A 1 386 ? -38.906 -45.438 6.406 1 93.56 386 SER A O 1
ATOM 3233 N N . LEU A 1 387 ? -38.375 -45.156 8.555 1 93.12 387 LEU A N 1
ATOM 3234 C CA . LEU A 1 387 ? -38.188 -46.594 8.805 1 93.12 387 LEU A CA 1
ATOM 3235 C C . LEU A 1 387 ? -39.5 -47.281 9.078 1 93.12 387 LEU A C 1
ATOM 3237 O O . LEU A 1 387 ? -40.281 -46.812 9.938 1 93.12 387 LEU A O 1
ATOM 3241 N N . LYS A 1 388 ? -39.719 -48.375 8.352 1 92.44 388 LYS A N 1
ATOM 3242 C CA . LYS A 1 388 ? -40.969 -49.156 8.539 1 92.44 388 LYS A CA 1
ATOM 3243 C C . LYS A 1 388 ? -40.906 -50 9.797 1 92.44 388 LYS A C 1
ATOM 3245 O O . LYS A 1 388 ? -39.969 -50.812 9.961 1 92.44 388 LYS A O 1
ATOM 3250 N N . MET A 1 389 ? -41.812 -49.781 10.711 1 90.44 389 MET A N 1
ATOM 3251 C CA . MET A 1 389 ? -41.906 -50.531 11.969 1 90.44 389 MET A CA 1
ATOM 3252 C C . MET A 1 389 ? -43.25 -51.219 12.117 1 90.44 389 MET A C 1
ATOM 3254 O O . MET A 1 389 ? -44.188 -50.906 11.375 1 90.44 389 MET A O 1
ATOM 3258 N N . SER A 1 390 ? -43.344 -52.125 13.125 1 87.12 390 SER A N 1
ATOM 3259 C CA . SER A 1 390 ? -44.594 -52.844 13.375 1 87.12 390 SER A CA 1
ATOM 3260 C C . SER A 1 390 ? -45.719 -51.906 13.773 1 87.12 390 SER A C 1
ATOM 3262 O O . SER A 1 390 ? -46.875 -52.094 13.406 1 87.12 390 SER A O 1
ATOM 3264 N N . PHE A 1 391 ? -45.219 -50.875 14.578 1 83.44 391 PHE A N 1
ATOM 3265 C CA . PHE A 1 391 ? -46.219 -49.906 15 1 83.44 391 PHE A CA 1
ATOM 3266 C C . PHE A 1 391 ? -45.969 -48.562 14.32 1 83.44 391 PHE A C 1
ATOM 3268 O O . PHE A 1 391 ? -45.406 -47.625 14.93 1 83.44 391 PHE A O 1
ATOM 3275 N N . GLY A 1 392 ? -46.25 -48.5 12.906 1 84.56 392 GLY A N 1
ATOM 3276 C CA . GLY A 1 392 ? -46.156 -47.281 12.148 1 84.56 392 GLY A CA 1
ATOM 3277 C C . GLY A 1 392 ? -44.781 -47 11.578 1 84.56 392 GLY A C 1
ATOM 3278 O O . GLY A 1 392 ? -43.938 -47.906 11.539 1 84.56 392 GLY A O 1
ATOM 3279 N N . ASN A 1 393 ? -44.562 -45.781 11.008 1 89.44 393 ASN A N 1
ATOM 3280 C CA . ASN A 1 393 ? -43.281 -45.344 10.43 1 89.44 393 ASN A CA 1
ATOM 3281 C C . ASN A 1 393 ? -42.562 -44.344 11.336 1 89.44 393 ASN A C 1
ATOM 3283 O O . ASN A 1 393 ? -43.219 -43.531 12.008 1 89.44 393 ASN A O 1
ATOM 3287 N N . GLN A 1 394 ? -41.281 -44.531 11.492 1 92.44 394 GLN A N 1
ATOM 3288 C CA . GLN A 1 394 ? -40.438 -43.594 12.242 1 92.44 394 GLN A CA 1
ATOM 3289 C C . GLN A 1 394 ? -39.562 -42.781 11.312 1 92.44 394 GLN A C 1
ATOM 3291 O O . GLN A 1 394 ? -38.812 -43.344 10.516 1 92.44 394 GLN A O 1
ATOM 3296 N N . LYS A 1 395 ? -39.688 -41.5 11.484 1 91.31 395 LYS A N 1
ATOM 3297 C CA . LYS A 1 395 ? -38.844 -40.656 10.656 1 91.31 395 LYS A CA 1
ATOM 3298 C C . LYS A 1 395 ? -37.375 -40.875 10.969 1 91.31 395 LYS A C 1
ATOM 3300 O O . LYS A 1 395 ? -36.969 -40.875 12.133 1 91.31 395 LYS A O 1
ATOM 3305 N N . ILE A 1 396 ? -36.562 -41.031 9.938 1 92.44 396 ILE A N 1
ATOM 3306 C CA . ILE A 1 396 ? -35.125 -41.344 10.094 1 92.44 396 ILE A CA 1
ATOM 3307 C C . ILE A 1 396 ? -34.406 -40.188 10.766 1 92.44 396 ILE A C 1
ATOM 3309 O O . ILE A 1 396 ? -33.562 -40.375 11.617 1 92.44 396 ILE A O 1
ATOM 3313 N N . LYS A 1 397 ? -34.844 -39 10.375 1 87.56 397 LYS A N 1
ATOM 3314 C CA . LYS A 1 397 ? -34.25 -37.844 11.023 1 87.56 397 LYS A CA 1
ATOM 3315 C C . LYS A 1 397 ? -34.406 -37.906 12.539 1 87.56 397 LYS A C 1
ATOM 3317 O O . LYS A 1 397 ? -33.469 -37.625 13.273 1 87.56 397 LYS A O 1
ATOM 3322 N N . LYS A 1 398 ? -35.5 -38.281 13.086 1 88.62 398 LYS A N 1
ATOM 3323 C CA . LYS A 1 398 ? -35.781 -38.406 14.516 1 88.62 398 LYS A CA 1
ATOM 3324 C C . LYS A 1 398 ? -34.938 -39.531 15.133 1 88.62 398 LYS A C 1
ATOM 3326 O O . LYS A 1 398 ? -34.438 -39.375 16.25 1 88.62 398 LYS A O 1
ATOM 3331 N N . ILE A 1 399 ? -34.781 -40.562 14.461 1 91.62 399 ILE A N 1
ATOM 3332 C CA . ILE A 1 399 ? -33.969 -41.719 14.93 1 91.62 399 ILE A CA 1
ATOM 3333 C C . ILE A 1 399 ? -32.531 -41.281 15.156 1 91.62 399 ILE A C 1
ATOM 3335 O O . ILE A 1 399 ? -31.938 -41.594 16.188 1 91.62 399 ILE A O 1
ATOM 3339 N N . PHE A 1 400 ? -32 -40.562 14.227 1 89.56 400 PHE A N 1
ATOM 3340 C CA . PHE A 1 400 ? -30.625 -40.125 14.336 1 89.56 400 PHE A CA 1
ATOM 3341 C C . PHE A 1 400 ? -30.438 -39.188 15.523 1 89.56 400 PHE A C 1
ATOM 3343 O O . PHE A 1 400 ? -29.438 -39.25 16.234 1 89.56 400 PHE A O 1
ATOM 3350 N N . ILE A 1 401 ? -31.391 -38.312 15.688 1 86.12 401 ILE A N 1
ATOM 3351 C CA . ILE A 1 401 ? -31.359 -37.375 16.812 1 86.12 401 ILE A CA 1
ATOM 3352 C C . ILE A 1 401 ? -31.406 -38.156 18.125 1 86.12 401 ILE A C 1
ATOM 3354 O O . ILE A 1 401 ? -30.625 -37.875 19.047 1 86.12 401 ILE A O 1
ATOM 3358 N N . ASP A 1 402 ? -32.25 -39.156 18.266 1 86.44 402 ASP A N 1
ATOM 3359 C CA . ASP A 1 402 ? -32.469 -39.969 19.469 1 86.44 402 ASP A CA 1
ATOM 3360 C C . ASP A 1 402 ? -31.219 -40.781 19.781 1 86.44 402 ASP A C 1
ATOM 3362 O O . ASP A 1 402 ? -30.859 -40.969 20.953 1 86.44 402 ASP A O 1
ATOM 3366 N N . LYS A 1 403 ? -30.562 -41.156 18.766 1 88.19 403 LYS A N 1
ATOM 3367 C CA . LYS A 1 403 ? -29.391 -42 18.953 1 88.19 403 LYS A CA 1
ATOM 3368 C C . LYS A 1 403 ? -28.109 -41.188 18.984 1 88.19 403 LYS A C 1
ATOM 3370 O O . LYS A 1 403 ? -27.016 -41.719 19.062 1 88.19 403 LYS A O 1
ATOM 3375 N N . LYS A 1 404 ? -28.203 -39.781 18.828 1 77.25 404 LYS A N 1
ATOM 3376 C CA . LYS A 1 404 ? -27.109 -38.812 18.953 1 77.25 404 LYS A CA 1
ATOM 3377 C C . LYS A 1 404 ? -26.047 -39.062 17.875 1 77.25 404 LYS A C 1
ATOM 3379 O O . LYS A 1 404 ? -24.844 -39 18.172 1 77.25 404 LYS A O 1
ATOM 3384 N N . VAL A 1 405 ? -26.547 -39.375 16.734 1 83.12 405 VAL A N 1
ATOM 3385 C CA . VAL A 1 405 ? -25.641 -39.531 15.602 1 83.12 405 VAL A CA 1
ATOM 3386 C C . VAL A 1 405 ? -25.234 -38.156 15.07 1 83.12 405 VAL A C 1
ATOM 3388 O O . VAL A 1 405 ? -26.094 -37.312 14.773 1 83.12 405 VAL A O 1
ATOM 3391 N N . PRO A 1 406 ? -24 -37.906 14.984 1 78.94 406 PRO A N 1
ATOM 3392 C CA . PRO A 1 406 ? -23.547 -36.625 14.5 1 78.94 406 PRO A CA 1
ATOM 3393 C C . PRO A 1 406 ? -24.016 -36.312 13.07 1 78.94 406 PRO A C 1
ATOM 3395 O O . PRO A 1 406 ? -24.156 -37.25 12.266 1 78.94 406 PRO A O 1
ATOM 3398 N N . SER A 1 407 ? -24.234 -35.094 12.789 1 74.31 407 SER A N 1
ATOM 3399 C CA . SER A 1 407 ? -24.797 -34.656 11.508 1 74.31 407 SER A CA 1
ATOM 3400 C C . SER A 1 407 ? -23.938 -35.156 10.344 1 74.31 407 SER A C 1
ATOM 3402 O O . SER A 1 407 ? -24.453 -35.562 9.312 1 74.31 407 SER A O 1
ATOM 3404 N N . GLU A 1 408 ? -22.703 -35.188 10.578 1 70.75 408 GLU A N 1
ATOM 3405 C CA . GLU A 1 408 ? -21.781 -35.594 9.523 1 70.75 408 GLU A CA 1
ATOM 3406 C C . GLU A 1 408 ? -21.938 -37.062 9.164 1 70.75 408 GLU A C 1
ATOM 3408 O O . GLU A 1 408 ? -21.734 -37.438 8.016 1 70.75 408 GLU A O 1
ATOM 3413 N N . GLN A 1 409 ? -22.391 -37.75 10.07 1 74.69 409 GLN A N 1
ATOM 3414 C CA . GLN A 1 409 ? -22.516 -39.188 9.875 1 74.69 409 GLN A CA 1
ATOM 3415 C C . GLN A 1 409 ? -23.891 -39.562 9.328 1 74.69 409 GLN A C 1
ATOM 3417 O O . GLN A 1 409 ? -24.062 -40.594 8.688 1 74.69 409 GLN A O 1
ATOM 3422 N N . ARG A 1 410 ? -24.828 -38.719 9.461 1 79.12 410 ARG A N 1
ATOM 3423 C CA . ARG A 1 410 ? -26.203 -39 9.086 1 79.12 410 ARG A CA 1
ATOM 3424 C C . ARG A 1 410 ? -26.344 -39.156 7.574 1 79.12 410 ARG A C 1
ATOM 3426 O O . ARG A 1 410 ? -26.984 -40.094 7.094 1 79.12 410 ARG A O 1
ATOM 3433 N N . ASN A 1 411 ? -25.625 -38.312 6.906 1 72.88 411 ASN A N 1
ATOM 3434 C CA . ASN A 1 411 ? -25.75 -38.344 5.453 1 72.88 411 ASN A CA 1
ATOM 3435 C C . ASN A 1 411 ? -24.938 -39.469 4.852 1 72.88 411 ASN A C 1
ATOM 3437 O O . ASN A 1 411 ? -25.188 -39.906 3.725 1 72.88 411 ASN A O 1
ATOM 3441 N N . LYS A 1 412 ? -24.141 -40.031 5.625 1 74.38 412 LYS A N 1
ATOM 3442 C CA . LYS A 1 412 ? -23.297 -41.125 5.164 1 74.38 412 LYS A CA 1
ATOM 3443 C C . LYS A 1 412 ? -23.922 -42.469 5.492 1 74.38 412 LYS A C 1
ATOM 3445 O O . LYS A 1 412 ? -23.406 -43.5 5.082 1 74.38 412 LYS A O 1
ATOM 3450 N N . SER A 1 413 ? -24.938 -42.438 6.145 1 82.75 413 SER A N 1
ATOM 3451 C CA . SER A 1 413 ? -25.562 -43.688 6.566 1 82.75 413 SER A CA 1
ATOM 3452 C C . SER A 1 413 ? -26.219 -44.406 5.395 1 82.75 413 SER A C 1
ATOM 3454 O O . SER A 1 413 ? -26.859 -43.75 4.559 1 82.75 413 SER A O 1
ATOM 3456 N N . TRP A 1 414 ? -25.984 -45.688 5.297 1 88.06 414 TRP A N 1
ATOM 3457 C CA . TRP A 1 414 ? -26.609 -46.531 4.27 1 88.06 414 TRP A CA 1
ATOM 3458 C C . TRP A 1 414 ? -27.953 -47.062 4.746 1 88.06 414 TRP A C 1
ATOM 3460 O O . TRP A 1 414 ? -28.078 -47.5 5.895 1 88.06 414 TRP A O 1
ATOM 3470 N N . LEU A 1 415 ? -28.891 -46.938 3.885 1 92.06 415 LEU A N 1
ATOM 3471 C CA . LEU A 1 415 ? -30.234 -47.469 4.129 1 92.06 415 LEU A CA 1
ATOM 3472 C C . LEU A 1 415 ? -30.531 -48.656 3.217 1 92.06 415 LEU A C 1
ATOM 3474 O O . LEU A 1 415 ? -30.156 -48.656 2.039 1 92.06 415 LEU A O 1
ATOM 3478 N N . ILE A 1 416 ? -31.125 -49.688 3.77 1 92.94 416 ILE A N 1
ATOM 3479 C CA . ILE A 1 416 ? -31.672 -50.75 2.967 1 92.94 416 ILE A CA 1
ATOM 3480 C C . ILE A 1 416 ? -33.156 -50.531 2.762 1 92.94 416 ILE A C 1
ATOM 3482 O O . ILE A 1 416 ? -33.938 -50.438 3.729 1 92.94 416 ILE A O 1
ATOM 3486 N N . THR A 1 417 ? -33.438 -50.469 1.503 1 91.44 417 THR A N 1
ATOM 3487 C CA . THR A 1 417 ? -34.844 -50.156 1.158 1 91.44 417 THR A CA 1
ATOM 3488 C C . THR A 1 417 ? -35.406 -51.219 0.236 1 91.44 417 THR A C 1
ATOM 3490 O O . THR A 1 417 ? -34.688 -51.906 -0.469 1 91.44 417 THR A O 1
ATOM 3493 N N . LYS A 1 418 ? -36.719 -51.375 0.404 1 89.12 418 LYS A N 1
ATOM 3494 C CA . LYS A 1 418 ? -37.469 -52.125 -0.592 1 89.12 418 LYS A CA 1
ATOM 3495 C C . LYS A 1 418 ? -38.188 -51.188 -1.572 1 89.12 418 LYS A C 1
ATOM 3497 O O . LYS A 1 418 ? -38.75 -50.188 -1.167 1 89.12 418 LYS A O 1
ATOM 3502 N N . ASN A 1 419 ? -38.094 -51.438 -2.869 1 83.06 419 ASN A N 1
ATOM 3503 C CA . ASN A 1 419 ? -38.656 -50.656 -3.938 1 83.06 419 ASN A CA 1
ATOM 3504 C C . ASN A 1 419 ? -38.219 -49.188 -3.855 1 83.06 419 ASN A C 1
ATOM 3506 O O . ASN A 1 419 ? -39 -48.281 -4.102 1 83.06 419 ASN A O 1
ATOM 3510 N N . LYS A 1 420 ? -37.062 -48.906 -3.402 1 78.88 420 LYS A N 1
ATOM 3511 C CA . LYS A 1 420 ? -36.375 -47.594 -3.354 1 78.88 420 LYS A CA 1
ATOM 3512 C C . LYS A 1 420 ? -36.938 -46.719 -2.266 1 78.88 420 LYS A C 1
ATOM 3514 O O . LYS A 1 420 ? -36.219 -45.875 -1.686 1 78.88 420 LYS A O 1
ATOM 3519 N N . ASN A 1 421 ? -38.125 -46.938 -1.853 1 83.94 421 ASN A N 1
ATOM 3520 C CA . ASN A 1 421 ? -38.75 -45.906 -1.015 1 83.94 421 ASN A CA 1
ATOM 3521 C C . ASN A 1 421 ? -39.031 -46.438 0.396 1 83.94 421 ASN A C 1
ATOM 3523 O O . ASN A 1 421 ? -39.125 -45.656 1.344 1 83.94 421 ASN A O 1
ATOM 3527 N N . GLU A 1 422 ? -39.188 -47.719 0.566 1 88.81 422 GLU A N 1
ATOM 3528 C CA . GLU A 1 422 ? -39.469 -48.281 1.884 1 88.81 422 GLU A CA 1
ATOM 3529 C C . GLU A 1 422 ? -38.188 -48.688 2.609 1 88.81 422 GLU A C 1
ATOM 3531 O O . GLU A 1 422 ? -37.562 -49.688 2.236 1 88.81 422 GLU A O 1
ATOM 3536 N N . VAL A 1 423 ? -37.938 -48 3.74 1 93.06 423 VAL A N 1
ATOM 3537 C CA . VAL A 1 423 ? -36.688 -48.281 4.461 1 93.06 423 VAL A CA 1
ATOM 3538 C C . VAL A 1 423 ? -36.938 -49.312 5.535 1 93.06 423 VAL A C 1
ATOM 3540 O O . VAL A 1 423 ? -37.875 -49.188 6.332 1 93.06 423 VAL A O 1
ATOM 3543 N N . TYR A 1 424 ? -36.031 -50.375 5.609 1 94.19 424 TYR A N 1
ATOM 3544 C CA . TYR A 1 424 ? -36.219 -51.438 6.574 1 94.19 424 TYR A CA 1
ATOM 3545 C C . TYR A 1 424 ? -35 -51.562 7.477 1 94.19 424 TYR A C 1
ATOM 3547 O O . TYR A 1 424 ? -35.062 -52.219 8.523 1 94.19 424 TYR A O 1
ATOM 3555 N N . TRP A 1 425 ? -33.875 -50.969 7.109 1 93.88 425 TRP A N 1
ATOM 3556 C CA . TRP A 1 425 ? -32.625 -51.125 7.863 1 93.88 425 TRP A CA 1
ATOM 3557 C C . TRP A 1 425 ? -31.734 -49.906 7.676 1 93.88 425 TRP A C 1
ATOM 3559 O O . TRP A 1 425 ? -31.406 -49.562 6.543 1 93.88 425 TRP A O 1
ATOM 3569 N N . ILE A 1 426 ? -31.484 -49.25 8.734 1 93.38 426 ILE A N 1
ATOM 3570 C CA . ILE A 1 426 ? -30.422 -48.25 8.812 1 93.38 426 ILE A CA 1
ATOM 3571 C C . ILE A 1 426 ? -29.141 -48.906 9.336 1 93.38 426 ILE A C 1
ATOM 3573 O O . ILE A 1 426 ? -29.047 -49.219 10.523 1 93.38 426 ILE A O 1
ATOM 3577 N N . LEU A 1 427 ? -28.203 -49.062 8.43 1 90.19 427 LEU A N 1
ATOM 3578 C CA . LEU A 1 427 ? -27.031 -49.844 8.805 1 90.19 427 LEU A CA 1
ATOM 3579 C C . LEU A 1 427 ? -26.328 -49.219 10.016 1 90.19 427 LEU A C 1
ATOM 3581 O O . LEU A 1 427 ? -26.188 -48 10.094 1 90.19 427 LEU A O 1
ATOM 3585 N N . GLU A 1 428 ? -26.031 -50.031 10.977 1 87.75 428 GLU A N 1
ATOM 3586 C CA . GLU A 1 428 ? -25.266 -49.75 12.195 1 87.75 428 GLU A CA 1
ATOM 3587 C C . GLU A 1 428 ? -26.062 -48.875 13.148 1 87.75 428 GLU A C 1
ATOM 3589 O O . GLU A 1 428 ? -25.516 -48.312 14.094 1 87.75 428 GLU A O 1
ATOM 3594 N N . THR A 1 429 ? -27.359 -48.719 12.898 1 90.75 429 THR A N 1
ATOM 3595 C CA . THR A 1 429 ? -28.156 -47.844 13.727 1 90.75 429 THR A CA 1
ATOM 3596 C C . THR A 1 429 ? -29.406 -48.531 14.227 1 90.75 429 THR A C 1
ATOM 3598 O O . THR A 1 429 ? -29.594 -48.719 15.43 1 90.75 429 THR A O 1
ATOM 3601 N N . LYS A 1 430 ? -30.266 -48.844 13.258 1 92.56 430 LYS A N 1
ATOM 3602 C CA . LYS A 1 430 ? -31.547 -49.406 13.672 1 92.56 430 LYS A CA 1
ATOM 3603 C C . LYS A 1 430 ? -32.156 -50.25 12.547 1 92.56 430 LYS A C 1
ATOM 3605 O O . LYS A 1 430 ? -32.062 -49.875 11.375 1 92.56 430 LYS A O 1
ATOM 3610 N N . LYS A 1 431 ? -32.844 -51.375 12.93 1 92.5 431 LYS A N 1
ATOM 3611 C CA . LYS A 1 431 ? -33.562 -52.25 12 1 92.5 431 LYS A CA 1
ATOM 3612 C C . LYS A 1 431 ? -35.062 -52.219 12.297 1 92.5 431 LYS A C 1
ATOM 3614 O O . LYS A 1 431 ? -35.5 -51.875 13.406 1 92.5 431 LYS A O 1
ATOM 3619 N N . THR A 1 432 ? -35.75 -52.625 11.25 1 91.56 432 THR A N 1
ATOM 3620 C CA . THR A 1 432 ? -37.188 -52.75 11.43 1 91.56 432 THR A CA 1
ATOM 3621 C C . THR A 1 432 ? -37.5 -53.875 12.414 1 91.56 432 THR A C 1
ATOM 3623 O O . THR A 1 432 ? -36.719 -54.844 12.547 1 91.56 432 THR A O 1
ATOM 3626 N N . ASP A 1 433 ? -38.562 -53.75 13.141 1 87.5 433 ASP A N 1
ATOM 3627 C CA . ASP A 1 433 ? -39 -54.844 14.016 1 87.5 433 ASP A CA 1
ATOM 3628 C C . ASP A 1 433 ? -40.094 -55.688 13.336 1 87.5 433 ASP A C 1
ATOM 3630 O O . ASP A 1 433 ? -40.656 -56.594 13.945 1 87.5 433 ASP A O 1
ATOM 3634 N N . LEU A 1 434 ? -40.281 -55.375 12.047 1 82.81 434 LEU A N 1
ATOM 3635 C CA . LEU A 1 434 ? -41.25 -56.156 11.25 1 82.81 434 LEU A CA 1
ATOM 3636 C C . LEU A 1 434 ? -40.688 -57.531 10.891 1 82.81 434 LEU A C 1
ATOM 3638 O O . LEU A 1 434 ? -39.5 -57.656 10.586 1 82.81 434 LEU A O 1
ATOM 3642 N N . SER A 1 435 ? -41.5 -58.531 11.18 1 75 435 SER A N 1
ATOM 3643 C CA . SER A 1 435 ? -41.156 -59.844 10.648 1 75 435 SER A CA 1
ATOM 3644 C C . SER A 1 435 ? -41.344 -59.906 9.141 1 75 435 SER A C 1
ATOM 3646 O O . SER A 1 435 ? -42.5 -59.969 8.672 1 75 435 SER A O 1
ATOM 3648 N N . LEU A 1 436 ? -40.344 -59.781 8.266 1 70.88 436 LEU A N 1
ATOM 3649 C CA . LEU A 1 436 ? -40.438 -59.719 6.812 1 70.88 436 LEU A CA 1
ATOM 3650 C C . LEU A 1 436 ? -40.438 -61.094 6.184 1 70.88 436 LEU A C 1
ATOM 3652 O O . LEU A 1 436 ? -40.656 -61.25 4.977 1 70.88 436 LEU A O 1
ATOM 3656 N N . ALA A 1 437 ? -40.188 -62.188 6.895 1 69.31 437 ALA A N 1
ATOM 3657 C CA . ALA A 1 437 ? -40.281 -63.562 6.371 1 69.31 437 ALA A CA 1
ATOM 3658 C C . ALA A 1 437 ? -41.344 -64.312 7.09 1 69.31 437 ALA A C 1
ATOM 3660 O O . ALA A 1 437 ? -41.375 -64.438 8.32 1 69.31 437 ALA A O 1
ATOM 3661 N N . PRO A 1 438 ? -42.5 -64.688 6.398 1 62.22 438 PRO A N 1
ATOM 3662 C CA . PRO A 1 438 ? -43.5 -65.5 7.035 1 62.22 438 PRO A CA 1
ATOM 3663 C C . PRO A 1 438 ? -42.938 -66.875 7.531 1 62.22 438 PRO A C 1
ATOM 3665 O O . PRO A 1 438 ? -41.938 -67.375 6.965 1 62.22 438 PRO A O 1
ATOM 3668 N N . GLN A 1 439 ? -43.25 -67.375 8.688 1 60.09 439 GLN A N 1
ATOM 3669 C CA . GLN A 1 439 ? -42.844 -68.625 9.32 1 60.09 439 GLN A CA 1
ATOM 3670 C C . GLN A 1 439 ? -42.906 -69.75 8.352 1 60.09 439 GLN A C 1
ATOM 3672 O O . GLN A 1 439 ? -42.094 -70.688 8.414 1 60.09 439 GLN A O 1
ATOM 3677 N N . ASN A 1 440 ? -43.875 -69.812 7.395 1 59.84 440 ASN A N 1
ATOM 3678 C CA . ASN A 1 440 ? -44.156 -70.938 6.566 1 59.84 440 ASN A CA 1
ATOM 3679 C C . ASN A 1 440 ? -43.438 -70.875 5.219 1 59.84 440 ASN A C 1
ATOM 3681 O O . ASN A 1 440 ? -43.656 -71.688 4.332 1 59.84 440 ASN A O 1
ATOM 3685 N N . ALA A 1 441 ? -42.719 -69.875 4.898 1 60.97 441 ALA A N 1
ATOM 3686 C CA . ALA A 1 441 ? -42.062 -69.75 3.588 1 60.97 441 ALA A CA 1
ATOM 3687 C C . ALA A 1 441 ? -40.906 -70.688 3.455 1 60.97 441 ALA A C 1
ATOM 3689 O O . ALA A 1 441 ? -40.156 -70.938 4.414 1 60.97 441 ALA A O 1
ATOM 3690 N N . LYS A 1 442 ? -40.812 -71.5 2.477 1 62.12 442 LYS A N 1
ATOM 3691 C CA . LYS A 1 442 ? -39.844 -72.562 2.178 1 62.12 442 LYS A CA 1
ATOM 3692 C C . LYS A 1 442 ? -38.438 -72 2.02 1 62.12 442 LYS A C 1
ATOM 3694 O O . LYS A 1 442 ? -37.469 -72.625 2.416 1 62.12 442 LYS A O 1
ATOM 3699 N N . ILE A 1 443 ? -38.375 -70.75 1.411 1 66.38 443 ILE A N 1
ATOM 3700 C CA . ILE A 1 443 ? -37.062 -70.188 1.199 1 66.38 443 ILE A CA 1
ATOM 3701 C C . ILE A 1 443 ? -37 -68.812 1.836 1 66.38 443 ILE A C 1
ATOM 3703 O O . ILE A 1 443 ? -37.875 -67.938 1.594 1 66.38 443 ILE A O 1
ATOM 3707 N N . HIS A 1 444 ? -36.156 -68.562 2.838 1 81.38 444 HIS A N 1
ATOM 3708 C CA . HIS A 1 444 ? -35.906 -67.25 3.459 1 81.38 444 HIS A CA 1
ATOM 3709 C C . HIS A 1 444 ? -34.594 -66.688 2.953 1 81.38 444 HIS A C 1
ATOM 3711 O O . HIS A 1 444 ? -33.656 -67.375 2.621 1 81.38 444 HIS A O 1
ATOM 3717 N N . TYR A 1 445 ? -34.75 -65.375 2.668 1 90.31 445 TYR A N 1
ATOM 3718 C CA . TYR A 1 445 ? -33.531 -64.688 2.307 1 90.31 445 TYR A CA 1
ATOM 3719 C C . TYR A 1 445 ? -33.031 -63.844 3.475 1 90.31 445 TYR A C 1
ATOM 3721 O O . TYR A 1 445 ? -33.781 -63.531 4.402 1 90.31 445 TYR A O 1
ATOM 3729 N N . ILE A 1 446 ? -31.766 -63.562 3.422 1 92 446 ILE A N 1
ATOM 3730 C CA . ILE A 1 446 ? -31.141 -62.812 4.496 1 92 446 ILE A CA 1
ATOM 3731 C C . ILE A 1 446 ? -30.25 -61.719 3.906 1 92 446 ILE A C 1
ATOM 3733 O O . ILE A 1 446 ? -29.547 -61.938 2.926 1 92 446 ILE A O 1
ATOM 3737 N N . LEU A 1 447 ? -30.5 -60.562 4.395 1 93.44 447 LEU A N 1
ATOM 3738 C CA . LEU A 1 447 ? -29.547 -59.469 4.156 1 93.44 447 LEU A CA 1
ATOM 3739 C C . LEU A 1 447 ? -28.438 -59.5 5.207 1 93.44 447 LEU A C 1
ATOM 3741 O O . LEU A 1 447 ? -28.719 -59.469 6.41 1 93.44 447 LEU A O 1
ATOM 3745 N N . VAL A 1 448 ? -27.219 -59.531 4.707 1 93.56 448 VAL A N 1
ATOM 3746 C CA . VAL A 1 448 ? -26.094 -59.656 5.621 1 93.56 448 VAL A CA 1
ATOM 3747 C C . VAL A 1 448 ? -25.188 -58.438 5.473 1 93.56 448 VAL A C 1
ATOM 3749 O O . VAL A 1 448 ? -24.766 -58.094 4.363 1 93.56 448 VAL A O 1
ATOM 3752 N N . PHE A 1 449 ? -24.938 -57.75 6.543 1 92.75 449 PHE A N 1
ATOM 3753 C CA . PHE A 1 449 ? -23.984 -56.625 6.645 1 92.75 449 PHE A CA 1
ATOM 3754 C C . PHE A 1 449 ? -22.766 -57.062 7.449 1 92.75 449 PHE A C 1
ATOM 3756 O O . PHE A 1 449 ? -22.875 -57.406 8.625 1 92.75 449 PHE A O 1
ATOM 3763 N N . ARG A 1 450 ? -21.609 -57.062 6.797 1 91.62 450 ARG A N 1
ATOM 3764 C CA . ARG A 1 450 ? -20.359 -57.469 7.418 1 91.62 450 ARG A CA 1
ATOM 3765 C C . ARG A 1 450 ? -19.406 -56.312 7.555 1 91.62 450 ARG A C 1
ATOM 3767 O O . ARG A 1 450 ? -19.078 -55.656 6.566 1 91.62 450 ARG A O 1
ATOM 3774 N N . LYS A 1 451 ? -18.984 -56.062 8.797 1 82.5 451 LYS A N 1
ATOM 3775 C CA . LYS A 1 451 ? -18.016 -55 9.117 1 82.5 451 LYS A CA 1
ATOM 3776 C C . LYS A 1 451 ? -16.594 -55.531 9.055 1 82.5 451 LYS A C 1
ATOM 3778 O O . LYS A 1 451 ? -16.344 -56.719 9.297 1 82.5 451 LYS A O 1
ATOM 3783 N N . LYS A 1 452 ? -15.617 -54.906 8.5 1 68.5 452 LYS A N 1
ATOM 3784 C CA . LYS A 1 452 ? -14.242 -55.406 8.508 1 68.5 452 LYS A CA 1
ATOM 3785 C C . LYS A 1 452 ? -13.82 -55.844 9.906 1 68.5 452 LYS A C 1
ATOM 3787 O O . LYS A 1 452 ? -14.281 -55.281 10.906 1 68.5 452 LYS A O 1
ATOM 3792 N N . MET B 1 1 ? -27.156 2.432 -19.438 1 63.31 1 MET B N 1
ATOM 3793 C CA . MET B 1 1 ? -28.047 1.776 -18.5 1 63.31 1 MET B CA 1
ATOM 3794 C C . MET B 1 1 ? -28.484 2.74 -17.391 1 63.31 1 MET B C 1
ATOM 3796 O O . MET B 1 1 ? -27.672 3.523 -16.891 1 63.31 1 MET B O 1
ATOM 3800 N N . LYS B 1 2 ? -29.781 2.711 -17.172 1 76.88 2 LYS B N 1
ATOM 3801 C CA . LYS B 1 2 ? -30.391 3.596 -16.188 1 76.88 2 LYS B CA 1
ATOM 3802 C C . LYS B 1 2 ? -29.969 3.227 -14.773 1 76.88 2 LYS B C 1
ATOM 3804 O O . LYS B 1 2 ? -29.891 2.047 -14.43 1 76.88 2 LYS B O 1
ATOM 3809 N N . LEU B 1 3 ? -29.359 4.34 -14.047 1 86.12 3 LEU B N 1
ATOM 3810 C CA . LEU B 1 3 ? -28.969 4.125 -12.656 1 86.12 3 LEU B CA 1
ATOM 3811 C C . LEU B 1 3 ? -30.141 3.59 -11.844 1 86.12 3 LEU B C 1
ATOM 3813 O O . LEU B 1 3 ? -31.266 4.051 -12 1 86.12 3 LEU B O 1
ATOM 3817 N N . ASN B 1 4 ? -29.969 2.615 -11.133 1 90.38 4 ASN B N 1
ATOM 3818 C CA . ASN B 1 4 ? -30.938 2.17 -10.141 1 90.38 4 ASN B CA 1
ATOM 3819 C C . ASN B 1 4 ? -30.938 3.059 -8.898 1 90.38 4 ASN B C 1
ATOM 3821 O O . ASN B 1 4 ? -30.094 2.875 -8.008 1 90.38 4 ASN B O 1
ATOM 3825 N N . VAL B 1 5 ? -31.922 3.906 -8.891 1 93.5 5 VAL B N 1
ATOM 3826 C CA . VAL B 1 5 ? -32 4.938 -7.863 1 93.5 5 VAL B CA 1
ATOM 3827 C C . VAL B 1 5 ? -32.125 4.289 -6.488 1 93.5 5 VAL B C 1
ATOM 3829 O O . VAL B 1 5 ? -31.469 4.688 -5.535 1 93.5 5 VAL B O 1
ATOM 3832 N N . LYS B 1 6 ? -32.969 3.287 -6.363 1 93.94 6 LYS B N 1
ATOM 3833 C CA . LYS B 1 6 ? -33.188 2.604 -5.094 1 93.94 6 LYS B CA 1
ATOM 3834 C C . LYS B 1 6 ? -31.906 1.958 -4.586 1 93.94 6 LYS B C 1
ATOM 3836 O O . LYS B 1 6 ? -31.609 1.99 -3.385 1 93.94 6 LYS B O 1
ATOM 3841 N N . LYS B 1 7 ? -31.203 1.414 -5.465 1 94.81 7 LYS B N 1
ATOM 3842 C CA . LYS B 1 7 ? -29.938 0.798 -5.098 1 94.81 7 LYS B CA 1
ATOM 3843 C C . LYS B 1 7 ? -28.953 1.842 -4.586 1 94.81 7 LYS B C 1
ATOM 3845 O O . LYS B 1 7 ? -28.25 1.607 -3.602 1 94.81 7 LYS B O 1
ATOM 3850 N N . PHE B 1 8 ? -28.906 2.99 -5.293 1 96.38 8 PHE B N 1
ATOM 3851 C CA . PHE B 1 8 ? -28.031 4.082 -4.891 1 96.38 8 PHE B CA 1
ATOM 3852 C C . PHE B 1 8 ? -28.359 4.543 -3.473 1 96.38 8 PHE B C 1
ATOM 3854 O O . PHE B 1 8 ? -27.469 4.668 -2.633 1 96.38 8 PHE B O 1
ATOM 3861 N N . GLU B 1 9 ? -29.594 4.695 -3.189 1 96.56 9 GLU B N 1
ATOM 3862 C CA . GLU B 1 9 ? -30.047 5.184 -1.892 1 96.56 9 GLU B CA 1
ATOM 3863 C C . GLU B 1 9 ? -29.797 4.152 -0.795 1 96.56 9 GLU B C 1
ATOM 3865 O O . GLU B 1 9 ? -29.422 4.504 0.327 1 96.56 9 GLU B O 1
ATOM 3870 N N . ASN B 1 10 ? -29.984 2.904 -1.132 1 96.44 10 ASN B N 1
ATOM 3871 C CA . ASN B 1 10 ? -29.734 1.842 -0.167 1 96.44 10 ASN B CA 1
ATOM 3872 C C . ASN B 1 10 ? -28.25 1.755 0.187 1 96.44 10 ASN B C 1
ATOM 3874 O O . ASN B 1 10 ? -27.891 1.524 1.344 1 96.44 10 ASN B O 1
ATOM 3878 N N . GLN B 1 11 ? -27.469 1.904 -0.792 1 96.44 11 GLN B N 1
ATOM 3879 C CA . GLN B 1 11 ? -26.031 1.892 -0.553 1 96.44 11 GLN B CA 1
ATOM 3880 C C . GLN B 1 11 ? -25.609 3.084 0.299 1 96.44 11 GLN B C 1
ATOM 3882 O O . GLN B 1 11 ? -24.781 2.941 1.206 1 96.44 11 GLN B O 1
ATOM 3887 N N . LEU B 1 12 ? -26.125 4.234 -0.042 1 97.06 12 LEU B N 1
ATOM 3888 C CA . LEU B 1 12 ? -25.812 5.422 0.746 1 97.06 12 LEU B CA 1
ATOM 3889 C C . LEU B 1 12 ? -26.266 5.246 2.191 1 97.06 12 LEU B C 1
ATOM 3891 O O . LEU B 1 12 ? -25.531 5.605 3.121 1 97.06 12 LEU B O 1
ATOM 3895 N N . LEU B 1 13 ? -27.406 4.672 2.393 1 97 13 LEU B N 1
ATOM 3896 C CA . LEU B 1 13 ? -27.953 4.414 3.725 1 97 13 LEU B CA 1
ATOM 3897 C C . LEU B 1 13 ? -27.016 3.5 4.516 1 97 13 LEU B C 1
ATOM 3899 O O . LEU B 1 13 ? -26.688 3.789 5.668 1 97 13 LEU B O 1
ATOM 3903 N N . GLN B 1 14 ? -26.656 2.459 3.877 1 95 14 GLN B N 1
ATOM 3904 C CA . GLN B 1 14 ? -25.766 1.506 4.535 1 95 14 GLN B CA 1
ATOM 3905 C C . GLN B 1 14 ? -24.438 2.154 4.891 1 95 14 GLN B C 1
ATOM 3907 O O . GLN B 1 14 ? -23.891 1.917 5.973 1 95 14 GLN B O 1
ATOM 3912 N N . ARG B 1 15 ? -23.953 2.926 4.012 1 95.31 15 ARG B N 1
ATOM 3913 C CA . ARG B 1 15 ? -22.688 3.611 4.254 1 95.31 15 ARG B CA 1
ATOM 3914 C C . ARG B 1 15 ? -22.797 4.566 5.438 1 95.31 15 ARG B C 1
ATOM 3916 O O . ARG B 1 15 ? -21.891 4.629 6.277 1 95.31 15 ARG B O 1
ATOM 3923 N N . LEU B 1 16 ? -23.812 5.305 5.488 1 96.25 16 LEU B N 1
ATOM 3924 C CA . LEU B 1 16 ? -24.016 6.262 6.57 1 96.25 16 LEU B CA 1
ATOM 3925 C C . LEU B 1 16 ? -24.156 5.547 7.91 1 96.25 16 LEU B C 1
ATOM 3927 O O . LEU B 1 16 ? -23.656 6.031 8.93 1 96.25 16 LEU B O 1
ATOM 3931 N N . ARG B 1 17 ? -24.781 4.402 7.91 1 94.31 17 ARG B N 1
ATOM 3932 C CA . ARG B 1 17 ? -24.891 3.592 9.117 1 94.31 17 ARG B CA 1
ATOM 3933 C C . ARG B 1 17 ? -23.516 3.068 9.547 1 94.31 17 ARG B C 1
ATOM 3935 O O . ARG B 1 17 ? -23.172 3.133 10.727 1 94.31 17 ARG B O 1
ATOM 3942 N N . ASP B 1 18 ? -22.797 2.635 8.57 1 91.44 18 ASP B N 1
ATOM 3943 C CA . ASP B 1 18 ? -21.469 2.109 8.836 1 91.44 18 ASP B CA 1
ATOM 3944 C C . ASP B 1 18 ? -20.562 3.189 9.422 1 91.44 18 ASP B C 1
ATOM 3946 O O . ASP B 1 18 ? -19.672 2.896 10.227 1 91.44 18 ASP B O 1
ATOM 3950 N N . LEU B 1 19 ? -20.797 4.398 9.016 1 94 19 LEU B N 1
ATOM 3951 C CA . LEU B 1 19 ? -19.969 5.523 9.445 1 94 19 LEU B CA 1
ATOM 3952 C C . LEU B 1 19 ? -20.5 6.125 10.742 1 94 19 LEU B C 1
ATOM 3954 O O . LEU B 1 19 ? -20.016 7.172 11.18 1 94 19 LEU B O 1
ATOM 3958 N N . LYS B 1 20 ? -21.594 5.555 11.312 1 92.19 20 LYS B N 1
ATOM 3959 C CA . LYS B 1 20 ? -22.156 5.887 12.617 1 92.19 20 LYS B CA 1
ATOM 3960 C C . LYS B 1 20 ? -22.75 7.301 12.617 1 92.19 20 LYS B C 1
ATOM 3962 O O . LYS B 1 20 ? -22.531 8.062 13.555 1 92.19 20 LYS B O 1
ATOM 3967 N N . ILE B 1 21 ? -23.344 7.602 11.539 1 93.06 21 ILE B N 1
ATOM 3968 C CA . ILE B 1 21 ? -23.953 8.922 11.391 1 93.06 21 ILE B CA 1
ATOM 3969 C C . ILE B 1 21 ? -25.391 8.883 11.898 1 93.06 21 ILE B C 1
ATOM 3971 O O . ILE B 1 21 ? -25.984 9.93 12.172 1 93.06 21 ILE B O 1
ATOM 3975 N N . SER B 1 22 ? -25.953 7.793 12.297 1 93.5 22 SER B N 1
ATOM 3976 C CA . SER B 1 22 ? -27.312 7.695 12.789 1 93.5 22 SER B CA 1
ATOM 3977 C C . SER B 1 22 ? -27.469 8.398 14.133 1 93.5 22 SER B C 1
ATOM 3979 O O . SER B 1 22 ? -26.594 8.305 14.992 1 93.5 22 SER B O 1
ATOM 3981 N N . ASN B 1 23 ? -28.594 9.07 14.258 1 95.56 23 ASN B N 1
ATOM 3982 C CA . ASN B 1 23 ? -28.953 9.766 15.492 1 95.56 23 ASN B CA 1
ATOM 3983 C C . ASN B 1 23 ? -27.922 10.836 15.844 1 95.56 23 ASN B C 1
ATOM 3985 O O . ASN B 1 23 ? -27.547 10.977 17.016 1 95.56 23 ASN B O 1
ATOM 3989 N N . LYS B 1 24 ? -27.375 11.469 14.805 1 96.19 24 LYS B N 1
ATOM 3990 C CA . LYS B 1 24 ? -26.359 12.492 15.031 1 96.19 24 LYS B CA 1
ATOM 3991 C C . LYS B 1 24 ? -26.797 13.828 14.422 1 96.19 24 LYS B C 1
ATOM 3993 O O . LYS B 1 24 ? -27.703 13.875 13.602 1 96.19 24 LYS B O 1
ATOM 3998 N N . LYS B 1 25 ? -26.172 14.836 14.961 1 96.94 25 LYS B N 1
ATOM 3999 C CA . LYS B 1 25 ? -26.172 16.141 14.32 1 96.94 25 LYS B CA 1
ATOM 4000 C C . LYS B 1 25 ? -24.953 16.328 13.422 1 96.94 25 LYS B C 1
ATOM 4002 O O . LYS B 1 25 ? -23.812 16.109 13.852 1 96.94 25 LYS B O 1
ATOM 4007 N N . VAL B 1 26 ? -25.25 16.703 12.133 1 98 26 VAL B N 1
ATOM 4008 C CA . VAL B 1 26 ? -24.125 16.734 11.211 1 98 26 VAL B CA 1
ATOM 4009 C C . VAL B 1 26 ? -24.078 18.078 10.484 1 98 26 VAL B C 1
ATOM 4011 O O . VAL B 1 26 ? -25.109 18.75 10.344 1 98 26 VAL B O 1
ATOM 4014 N N . LEU B 1 27 ? -22.891 18.469 10.117 1 98.38 27 LEU B N 1
ATOM 4015 C CA . LEU B 1 27 ? -22.672 19.609 9.227 1 98.38 27 LEU B CA 1
ATOM 4016 C C . LEU B 1 27 ? -22.297 19.141 7.828 1 98.38 27 LEU B C 1
ATOM 4018 O O . LEU B 1 27 ? -21.297 18.438 7.648 1 98.38 27 LEU B O 1
ATOM 4022 N N . LEU B 1 28 ? -23.094 19.484 6.898 1 98.31 28 LEU B N 1
ATOM 4023 C CA . LEU B 1 28 ? -22.844 19.125 5.508 1 98.31 28 LEU B CA 1
ATOM 4024 C C . LEU B 1 28 ? -22.188 20.266 4.754 1 98.31 28 LEU B C 1
ATOM 4026 O O . LEU B 1 28 ? -22.734 21.375 4.715 1 98.31 28 LEU B O 1
ATOM 4030 N N . ALA B 1 29 ? -21.047 19.969 4.195 1 97.94 29 ALA B N 1
ATOM 4031 C CA . ALA B 1 29 ? -20.406 20.953 3.322 1 97.94 29 ALA B CA 1
ATOM 4032 C C . ALA B 1 29 ? -21.016 20.922 1.92 1 97.94 29 ALA B C 1
ATOM 4034 O O . ALA B 1 29 ? -20.906 19.906 1.225 1 97.94 29 ALA B O 1
ATOM 4035 N N . VAL B 1 30 ? -21.594 22.031 1.509 1 96.69 30 VAL B N 1
ATOM 4036 C CA . VAL B 1 30 ? -22.281 22.062 0.22 1 96.69 30 VAL B CA 1
ATOM 4037 C C . VAL B 1 30 ? -21.688 23.172 -0.651 1 96.69 30 VAL B C 1
ATOM 4039 O O . VAL B 1 30 ? -21.609 24.328 -0.221 1 96.69 30 VAL B O 1
ATOM 4042 N N . SER B 1 31 ? -21.297 22.844 -1.872 1 92.75 31 SER B N 1
ATOM 4043 C CA . SER B 1 31 ? -20.75 23.812 -2.809 1 92.75 31 SER B CA 1
ATOM 4044 C C . SER B 1 31 ? -21.734 24.156 -3.918 1 92.75 31 SER B C 1
ATOM 4046 O O . SER B 1 31 ? -21.422 24.938 -4.812 1 92.75 31 SER B O 1
ATOM 4048 N N . THR B 1 32 ? -22.906 23.562 -3.953 1 93.25 32 THR B N 1
ATOM 4049 C CA . THR B 1 32 ? -23.953 23.688 -4.953 1 93.25 32 THR B CA 1
ATOM 4050 C C . THR B 1 32 ? -23.578 22.953 -6.23 1 93.25 32 THR B C 1
ATOM 4052 O O . THR B 1 32 ? -24.312 23 -7.219 1 93.25 32 THR B O 1
ATOM 4055 N N . GLY B 1 33 ? -22.438 22.297 -6.207 1 94.44 33 GLY B N 1
ATOM 4056 C CA . GLY B 1 33 ? -22.094 21.391 -7.293 1 94.44 33 GLY B CA 1
ATOM 4057 C C . GLY B 1 33 ? -22.875 20.094 -7.25 1 94.44 33 GLY B C 1
ATOM 4058 O O . GLY B 1 33 ? -23.562 19.797 -6.27 1 94.44 33 GLY B O 1
ATOM 4059 N N . VAL B 1 34 ? -22.719 19.328 -8.266 1 96.62 34 VAL B N 1
ATOM 4060 C CA . VAL B 1 34 ? -23.547 18.141 -8.422 1 96.62 34 VAL B CA 1
ATOM 4061 C C . VAL B 1 34 ? -23.266 17.156 -7.281 1 96.62 34 VAL B C 1
ATOM 4063 O O . VAL B 1 34 ? -24.188 16.531 -6.75 1 96.62 34 VAL B O 1
ATOM 4066 N N . ASP B 1 35 ? -22.047 17.047 -6.855 1 97.12 35 ASP B N 1
ATOM 4067 C CA . ASP B 1 35 ? -21.688 16.078 -5.824 1 97.12 35 ASP B CA 1
ATOM 4068 C C . ASP B 1 35 ? -22.328 16.438 -4.484 1 97.12 35 ASP B C 1
ATOM 4070 O O . ASP B 1 35 ? -22.969 15.602 -3.861 1 97.12 35 ASP B O 1
ATOM 4074 N N . SER B 1 36 ? -22.141 17.656 -4.086 1 97.62 36 SER B N 1
ATOM 4075 C CA . SER B 1 36 ? -22.656 18.078 -2.789 1 97.62 36 SER B CA 1
ATOM 4076 C C . SER B 1 36 ? -24.188 18.109 -2.791 1 97.62 36 SER B C 1
ATOM 4078 O O . SER B 1 36 ? -24.828 17.781 -1.788 1 97.62 36 SER B O 1
ATOM 4080 N N . MET B 1 37 ? -24.75 18.438 -3.891 1 97.88 37 MET B N 1
ATOM 4081 C CA . MET B 1 37 ? -26.203 18.516 -3.965 1 97.88 37 MET B CA 1
ATOM 4082 C C . MET B 1 37 ? -26.828 17.125 -3.947 1 97.88 37 MET B C 1
ATOM 4084 O O . MET B 1 37 ? -27.922 16.938 -3.402 1 97.88 37 MET B O 1
ATOM 4088 N N . VAL B 1 38 ? -26.172 16.203 -4.578 1 98.06 38 VAL B N 1
ATOM 4089 C CA . VAL B 1 38 ? -26.656 14.828 -4.555 1 98.06 38 VAL B CA 1
ATOM 4090 C C . VAL B 1 38 ? -26.562 14.273 -3.139 1 98.06 38 VAL B C 1
ATOM 4092 O O . VAL B 1 38 ? -27.484 13.609 -2.66 1 98.06 38 VAL B O 1
ATOM 4095 N N . LEU B 1 39 ? -25.438 14.5 -2.52 1 98.19 39 LEU B N 1
ATOM 4096 C CA . LEU B 1 39 ? -25.297 14.062 -1.134 1 98.19 39 LEU B CA 1
ATOM 4097 C C . LEU B 1 39 ? -26.391 14.68 -0.256 1 98.19 39 LEU B C 1
ATOM 4099 O O . LEU B 1 39 ? -27 13.984 0.549 1 98.19 39 LEU B O 1
ATOM 4103 N N . LEU B 1 40 ? -26.609 16 -0.424 1 97.94 40 LEU B N 1
ATOM 4104 C CA . LEU B 1 40 ? -27.625 16.703 0.344 1 97.94 40 LEU B CA 1
ATOM 4105 C C . LEU B 1 40 ? -29 16.078 0.117 1 97.94 40 LEU B C 1
ATOM 4107 O O . LEU B 1 40 ? -29.719 15.781 1.075 1 97.94 40 LEU B O 1
ATOM 4111 N N . SER B 1 41 ? -29.344 15.891 -1.123 1 97.06 41 SER B N 1
ATOM 4112 C CA . SER B 1 41 ? -30.641 15.312 -1.469 1 97.06 41 SER B CA 1
ATOM 4113 C C . SER B 1 41 ? -30.797 13.914 -0.875 1 97.06 41 SER B C 1
ATOM 4115 O O . SER B 1 41 ? -31.859 13.586 -0.335 1 97.06 41 SER B O 1
ATOM 4117 N N . GLY B 1 42 ? -29.75 13.141 -1.038 1 96.69 42 GLY B N 1
ATOM 4118 C CA . GLY B 1 42 ? -29.797 11.805 -0.474 1 96.69 42 GLY B CA 1
ATOM 4119 C C . GLY B 1 42 ? -29.938 11.797 1.035 1 96.69 42 GLY B C 1
ATOM 4120 O O . GLY B 1 42 ? -30.734 11.023 1.58 1 96.69 42 GLY B O 1
ATOM 4121 N N . MET B 1 43 ? -29.25 12.641 1.677 1 96.75 43 MET B N 1
ATOM 4122 C CA . MET B 1 43 ? -29.281 12.695 3.137 1 96.75 43 MET B CA 1
ATOM 4123 C C . MET B 1 43 ? -30.641 13.18 3.629 1 96.75 43 MET B C 1
ATOM 4125 O O . MET B 1 43 ? -31.141 12.719 4.66 1 96.75 43 MET B O 1
ATOM 4129 N N . LEU B 1 44 ? -31.203 14.133 2.943 1 96.69 44 LEU B N 1
ATOM 4130 C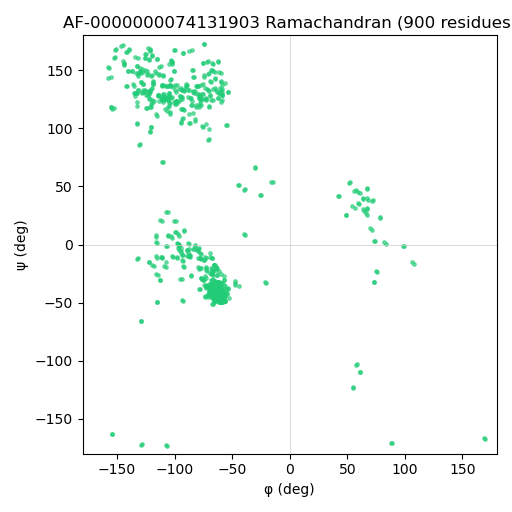 CA . LEU B 1 44 ? -32.531 14.625 3.311 1 96.69 44 LEU B CA 1
ATOM 4131 C C . LEU B 1 44 ? -33.562 13.523 3.211 1 96.69 44 LEU B C 1
ATOM 4133 O O . LEU B 1 44 ? -34.406 13.375 4.102 1 96.69 44 LEU B O 1
ATOM 4137 N N . LYS B 1 45 ? -33.438 12.781 2.148 1 95.69 45 LYS B N 1
ATOM 4138 C CA . LYS B 1 45 ? -34.375 11.68 1.944 1 95.69 45 LYS B CA 1
ATOM 4139 C C . LYS B 1 45 ? -34.219 10.633 3.049 1 95.69 45 LYS B C 1
ATOM 4141 O O . LYS B 1 45 ? -35.219 10.023 3.463 1 95.69 45 LYS B O 1
ATOM 4146 N N . LEU B 1 46 ? -33.062 10.477 3.494 1 96.19 46 LEU B N 1
ATOM 4147 C CA . LEU B 1 46 ? -32.781 9.414 4.453 1 96.19 46 LEU B CA 1
ATOM 4148 C C . LEU B 1 46 ? -32.781 9.961 5.879 1 96.19 46 LEU B C 1
ATOM 4150 O O . LEU B 1 46 ? -32.562 9.211 6.836 1 96.19 46 LEU B O 1
ATOM 4154 N N . SER B 1 47 ? -33.031 11.211 6.09 1 95.81 47 SER B N 1
ATOM 4155 C CA . SER B 1 47 ? -32.875 11.875 7.383 1 95.81 47 SER B CA 1
ATOM 4156 C C . SER B 1 47 ? -33.781 11.266 8.43 1 95.81 47 SER B C 1
ATOM 4158 O O . SER B 1 47 ? -33.406 11.102 9.586 1 95.81 47 SER B O 1
ATOM 4160 N N . LYS B 1 48 ? -34.969 10.844 8.039 1 94.5 48 LYS B N 1
ATOM 4161 C CA . LYS B 1 48 ? -35.938 10.289 8.984 1 94.5 48 LYS B CA 1
ATOM 4162 C C . LYS B 1 48 ? -35.531 8.891 9.43 1 94.5 48 LYS B C 1
ATOM 4164 O O . LYS B 1 48 ? -35.562 8.578 10.625 1 94.5 48 LYS B O 1
ATOM 4169 N N . VAL B 1 49 ? -35.156 8.141 8.484 1 95.62 49 VAL B N 1
ATOM 4170 C CA . VAL B 1 49 ? -34.75 6.766 8.781 1 95.62 49 VAL B CA 1
ATOM 4171 C C . VAL B 1 49 ? -33.5 6.758 9.641 1 95.62 49 VAL B C 1
ATOM 4173 O O . VAL B 1 49 ? -33.344 5.926 10.539 1 95.62 49 VAL B O 1
ATOM 4176 N N . LEU B 1 50 ? -32.656 7.703 9.469 1 95.81 50 LEU B N 1
ATOM 4177 C CA . LEU B 1 50 ? -31.391 7.777 10.18 1 95.81 50 LEU B CA 1
ATOM 4178 C C . LEU B 1 50 ? -31.531 8.602 11.453 1 95.81 50 LEU B C 1
ATOM 4180 O O . LEU B 1 50 ? -30.656 8.562 12.312 1 95.81 50 LEU B O 1
ATOM 4184 N N . ASP B 1 51 ? -32.562 9.312 11.602 1 96.56 51 ASP B N 1
ATOM 4185 C CA . ASP B 1 51 ? -32.75 10.273 12.688 1 96.56 51 ASP B CA 1
ATOM 4186 C C . ASP B 1 51 ? -31.562 11.234 12.781 1 96.56 51 ASP B C 1
ATOM 4188 O O . ASP B 1 51 ? -30.969 11.383 13.844 1 96.56 51 ASP B O 1
ATOM 4192 N N . VAL B 1 52 ? -31.25 11.859 11.672 1 96.62 52 VAL B N 1
ATOM 4193 C CA . VAL B 1 52 ? -30.109 12.75 11.602 1 96.62 52 VAL B CA 1
ATOM 4194 C C . VAL B 1 52 ? -30.578 14.195 11.445 1 96.62 52 VAL B C 1
ATOM 4196 O O . VAL B 1 52 ? -31.531 14.461 10.711 1 96.62 52 VAL B O 1
ATOM 4199 N N . GLU B 1 53 ? -29.938 15.062 12.164 1 97.31 53 GLU B N 1
ATOM 4200 C CA . GLU B 1 53 ? -30.156 16.5 12 1 97.31 53 GLU B CA 1
ATOM 4201 C C . GLU B 1 53 ? -29.125 17.109 11.055 1 97.31 53 GLU B C 1
ATOM 4203 O O . GLU B 1 53 ? -27.938 17.078 11.336 1 97.31 53 GLU B O 1
ATOM 4208 N N . ILE B 1 54 ? -29.641 17.75 10.031 1 97.69 54 ILE B N 1
ATOM 4209 C CA . ILE B 1 54 ? -28.75 18.219 8.977 1 97.69 54 ILE B CA 1
ATOM 4210 C C . ILE B 1 54 ? -28.562 19.734 9.086 1 97.69 54 ILE B C 1
ATOM 4212 O O . ILE B 1 54 ? -29.531 20.484 9.203 1 97.69 54 ILE B O 1
ATOM 4216 N N . ASN B 1 55 ? -27.344 20.125 9.133 1 98.38 55 ASN B N 1
ATOM 4217 C CA . ASN B 1 55 ? -26.906 21.516 9 1 98.38 55 ASN B CA 1
ATOM 4218 C C . ASN B 1 55 ? -26.031 21.703 7.766 1 98.38 55 ASN B C 1
ATOM 4220 O O . ASN B 1 55 ? -25.297 20.797 7.367 1 98.38 55 ASN B O 1
ATOM 4224 N N . ILE B 1 56 ? -26.109 22.938 7.191 1 98.44 56 ILE B N 1
ATOM 4225 C CA . ILE B 1 56 ? -25.391 23.141 5.938 1 98.44 56 ILE B CA 1
ATOM 4226 C C . ILE B 1 56 ? -24.391 24.281 6.094 1 98.44 56 ILE B C 1
ATOM 4228 O O . ILE B 1 56 ? -24.719 25.312 6.668 1 98.44 56 ILE B O 1
ATOM 4232 N N . ALA B 1 57 ? -23.219 24.016 5.68 1 98.19 57 ALA B N 1
ATOM 4233 C CA . ALA B 1 57 ? -22.203 25.047 5.551 1 98.19 57 ALA B CA 1
ATOM 4234 C C . ALA B 1 57 ? -21.891 25.344 4.086 1 98.19 57 ALA B C 1
ATOM 4236 O O . ALA B 1 57 ? -21.703 24.406 3.295 1 98.19 57 ALA B O 1
ATOM 4237 N N . TYR B 1 58 ? -21.922 26.594 3.756 1 96.88 58 TYR B N 1
ATOM 4238 C CA . TYR B 1 58 ? -21.688 27.047 2.389 1 96.88 58 TYR B CA 1
ATOM 4239 C C . TYR B 1 58 ? -20.703 28.219 2.355 1 96.88 58 TYR B C 1
ATOM 4241 O O . TYR B 1 58 ? -20.828 29.156 3.146 1 96.88 58 TYR B O 1
ATOM 4249 N N . ILE B 1 59 ? -19.719 28.031 1.479 1 92.81 59 ILE B N 1
ATOM 4250 C CA . ILE B 1 59 ? -18.75 29.109 1.325 1 92.81 59 ILE B CA 1
ATOM 4251 C C . ILE B 1 59 ? -18.859 29.719 -0.073 1 92.81 59 ILE B C 1
ATOM 4253 O O . ILE B 1 59 ? -18.812 29 -1.073 1 92.81 59 ILE B O 1
ATOM 4257 N N . ASP B 1 60 ? -18.969 30.969 -0.124 1 89.31 60 ASP B N 1
ATOM 4258 C CA . ASP B 1 60 ? -18.938 31.719 -1.374 1 89.31 60 ASP B CA 1
ATOM 4259 C C . ASP B 1 60 ? -17.531 32.219 -1.684 1 89.31 60 ASP B C 1
ATOM 4261 O O . ASP B 1 60 ? -17.094 33.25 -1.131 1 89.31 60 ASP B O 1
ATOM 4265 N N . HIS B 1 61 ? -16.953 31.594 -2.586 1 80.12 61 HIS B N 1
ATOM 4266 C CA . HIS B 1 61 ? -15.562 31.922 -2.895 1 80.12 61 HIS B CA 1
ATOM 4267 C C . HIS B 1 61 ? -15.477 33.125 -3.811 1 80.12 61 HIS B C 1
ATOM 4269 O O . HIS B 1 61 ? -14.383 33.656 -4.055 1 80.12 61 HIS B O 1
ATOM 4275 N N . GLN B 1 62 ? -16.594 33.688 -4.203 1 71 62 GLN B N 1
ATOM 4276 C CA . GLN B 1 62 ? -16.688 34.906 -5.004 1 71 62 GLN B CA 1
ATOM 4277 C C . GLN B 1 62 ? -15.773 34.844 -6.219 1 71 62 GLN B C 1
ATOM 4279 O O . GLN B 1 62 ? -15.203 35.844 -6.621 1 71 62 GLN B O 1
ATOM 4284 N N . LEU B 1 63 ? -15.516 33.719 -6.613 1 63.78 63 LEU B N 1
ATOM 4285 C CA . LEU B 1 63 ? -14.578 33.594 -7.719 1 63.78 63 LEU B CA 1
ATOM 4286 C C . LEU B 1 63 ? -15.25 33.906 -9.047 1 63.78 63 LEU B C 1
ATOM 4288 O O . LEU B 1 63 ? -14.578 34.281 -10.016 1 63.78 63 LEU B O 1
ATOM 4292 N N . ARG B 1 64 ? -16.5 33.844 -9.141 1 64.38 64 ARG B N 1
ATOM 4293 C CA . ARG B 1 64 ? -17.219 34.031 -10.398 1 64.38 64 ARG B CA 1
ATOM 4294 C C . ARG B 1 64 ? -18.531 34.75 -10.172 1 64.38 64 ARG B C 1
ATOM 4296 O O . ARG B 1 64 ? -19.031 34.812 -9.047 1 64.38 64 ARG B O 1
ATOM 4303 N N . GLU B 1 65 ? -19 35.375 -11.195 1 65.75 65 GLU B N 1
ATOM 4304 C CA . GLU B 1 65 ? -20.297 36.031 -11.156 1 65.75 65 GLU B CA 1
ATOM 4305 C C . GLU B 1 65 ? -21.406 35.062 -10.789 1 65.75 65 GLU B C 1
ATOM 4307 O O . GLU B 1 65 ? -22.375 35.438 -10.117 1 65.75 65 GLU B O 1
ATOM 4312 N N . GLN B 1 66 ? -21.188 33.906 -11.094 1 74.38 66 GLN B N 1
ATOM 4313 C CA . GLN B 1 66 ? -22.172 32.875 -10.844 1 74.38 66 GLN B CA 1
ATOM 4314 C C . GLN B 1 66 ? -22.328 32.594 -9.344 1 74.38 66 GLN B C 1
ATOM 4316 O O . GLN B 1 66 ? -23.312 32.031 -8.914 1 74.38 66 GLN B O 1
ATOM 4321 N N . SER B 1 67 ? -21.484 33.188 -8.641 1 80 67 SER B N 1
ATOM 4322 C CA . SER B 1 67 ? -21.484 32.969 -7.195 1 80 67 SER B CA 1
ATOM 4323 C C . SER B 1 67 ? -22.719 33.562 -6.547 1 80 67 SER B C 1
ATOM 4325 O O . SER B 1 67 ? -23.266 33.031 -5.582 1 80 67 SER B O 1
ATOM 4327 N N . LYS B 1 68 ? -23.203 34.594 -7.117 1 85.12 68 LYS B N 1
ATOM 4328 C CA . LYS B 1 68 ? -24.375 35.25 -6.562 1 85.12 68 LYS B CA 1
ATOM 4329 C C . LYS B 1 68 ? -25.625 34.406 -6.746 1 85.12 68 LYS B C 1
ATOM 4331 O O . LYS B 1 68 ? -26.453 34.281 -5.832 1 85.12 68 LYS B O 1
ATOM 4336 N N . GLU B 1 69 ? -25.719 33.875 -7.879 1 89.94 69 GLU B N 1
ATOM 4337 C CA . GLU B 1 69 ? -26.859 33 -8.164 1 89.94 69 GLU B CA 1
ATOM 4338 C C . GLU B 1 69 ? -26.828 31.734 -7.297 1 89.94 69 GLU B C 1
ATOM 4340 O O . GLU B 1 69 ? -27.875 31.281 -6.824 1 89.94 69 GLU B O 1
ATOM 4345 N N . GLU B 1 70 ? -25.719 31.234 -7.141 1 92.38 70 GLU B N 1
ATOM 4346 C CA . GLU B 1 70 ? -25.547 30.031 -6.328 1 92.38 70 GLU B CA 1
ATOM 4347 C C . GLU B 1 70 ? -25.922 30.297 -4.871 1 92.38 70 GLU B C 1
ATOM 4349 O O . GLU B 1 70 ? -26.578 29.469 -4.23 1 92.38 70 GLU B O 1
ATOM 4354 N N . THR B 1 71 ? -25.484 31.438 -4.418 1 93.62 71 THR B N 1
ATOM 4355 C CA . THR B 1 71 ? -25.766 31.812 -3.041 1 93.62 71 THR B CA 1
ATOM 4356 C C . THR B 1 71 ? -27.281 31.984 -2.834 1 93.62 71 THR B C 1
ATOM 4358 O O . THR B 1 71 ? -27.828 31.516 -1.832 1 93.62 71 THR B O 1
ATOM 4361 N N . LYS B 1 72 ? -27.844 32.625 -3.771 1 94.75 72 LYS B N 1
ATOM 4362 C CA . LYS B 1 72 ? -29.297 32.812 -3.703 1 94.75 72 LYS B CA 1
ATOM 4363 C C . LYS B 1 72 ? -30.016 31.453 -3.721 1 94.75 72 LYS B C 1
ATOM 4365 O O . LYS B 1 72 ? -30.938 31.219 -2.945 1 94.75 72 LYS B O 1
ATOM 4370 N N . PHE B 1 73 ? -29.578 30.672 -4.512 1 95.44 73 PHE B N 1
ATOM 4371 C CA . PHE B 1 73 ? -30.172 29.344 -4.684 1 95.44 73 PHE B CA 1
ATOM 4372 C C . PHE B 1 73 ? -30.109 28.547 -3.385 1 95.44 73 PHE B C 1
ATOM 4374 O O . PHE B 1 73 ? -31.109 28.016 -2.93 1 95.44 73 PHE B O 1
ATOM 4381 N N . ILE B 1 74 ? -28.938 28.5 -2.773 1 96.44 74 ILE B N 1
ATOM 4382 C CA . ILE B 1 74 ? -28.75 27.656 -1.596 1 96.44 74 ILE B CA 1
ATOM 4383 C C . ILE B 1 74 ? -29.531 28.25 -0.417 1 96.44 74 ILE B C 1
ATOM 4385 O O . ILE B 1 74 ? -30.047 27.516 0.423 1 96.44 74 ILE B O 1
ATOM 4389 N N . LYS B 1 75 ? -29.594 29.531 -0.344 1 96.81 75 LYS B N 1
ATOM 4390 C CA . LYS B 1 75 ? -30.375 30.188 0.705 1 96.81 75 LYS B CA 1
ATOM 4391 C C . LYS B 1 75 ? -31.859 29.859 0.585 1 96.81 75 LYS B C 1
ATOM 4393 O O . LYS B 1 75 ? -32.5 29.531 1.579 1 96.81 75 LYS B O 1
ATOM 4398 N N . GLU B 1 76 ? -32.344 29.938 -0.586 1 97.31 76 GLU B N 1
ATOM 4399 C CA . GLU B 1 76 ? -33.75 29.609 -0.837 1 97.31 76 GLU B CA 1
ATOM 4400 C C . GLU B 1 76 ? -34.031 28.141 -0.578 1 97.31 76 GLU B C 1
ATOM 4402 O O . GLU B 1 76 ? -35.094 27.797 -0.014 1 97.31 76 GLU B O 1
ATOM 4407 N N . PHE B 1 77 ? -33.125 27.391 -1.013 1 96.69 77 PHE B N 1
ATOM 4408 C CA . PHE B 1 77 ? -33.25 25.953 -0.84 1 96.69 77 PHE B CA 1
ATOM 4409 C C . PHE B 1 77 ? -33.375 25.594 0.635 1 96.69 77 PHE B C 1
ATOM 4411 O O . PHE B 1 77 ? -34.281 24.828 1.017 1 96.69 77 PHE B O 1
ATOM 4418 N N . CYS B 1 78 ? -32.531 26.109 1.446 1 97.38 78 CYS B N 1
ATOM 4419 C CA . CYS B 1 78 ? -32.5 25.812 2.873 1 97.38 78 CYS B CA 1
ATOM 4420 C C . CYS B 1 78 ? -33.719 26.422 3.586 1 97.38 78 CYS B C 1
ATOM 4422 O O . CYS B 1 78 ? -34.281 25.797 4.469 1 97.38 78 CYS B O 1
ATOM 4424 N N . PHE B 1 79 ? -34.031 27.594 3.203 1 96.75 79 PHE B N 1
ATOM 4425 C CA . PHE B 1 79 ? -35.156 28.281 3.805 1 96.75 79 PHE B CA 1
ATOM 4426 C C . PHE B 1 79 ? -36.469 27.5 3.59 1 96.75 79 PHE B C 1
ATOM 4428 O O . PHE B 1 79 ? -37.219 27.297 4.527 1 96.75 79 PHE B O 1
ATOM 4435 N N . ALA B 1 80 ? -36.625 27.062 2.449 1 96.38 80 ALA B N 1
ATOM 4436 C CA . ALA B 1 80 ? -37.844 26.344 2.072 1 96.38 80 ALA B CA 1
ATOM 4437 C C . ALA B 1 80 ? -37.969 25.047 2.857 1 96.38 80 ALA B C 1
ATOM 4439 O O . ALA B 1 80 ? -39.094 24.547 3.072 1 96.38 80 ALA B O 1
ATOM 4440 N N . ARG B 1 81 ? -36.906 24.531 3.369 1 95.69 81 ARG B N 1
ATOM 4441 C CA . ARG B 1 81 ? -36.906 23.219 4.012 1 95.69 81 ARG B CA 1
ATOM 4442 C C . ARG B 1 81 ? -36.594 23.344 5.496 1 95.69 81 ARG B C 1
ATOM 4444 O O . ARG B 1 81 ? -36.438 22.328 6.191 1 95.69 81 ARG B O 1
ATOM 4451 N N . ASN B 1 82 ? -36.406 24.5 5.949 1 95.75 82 ASN B N 1
ATOM 4452 C CA . ASN B 1 82 ? -36.094 24.781 7.344 1 95.75 82 ASN B CA 1
ATOM 4453 C C . ASN B 1 82 ? -34.781 24.109 7.781 1 95.75 82 ASN B C 1
ATOM 4455 O O . ASN B 1 82 ? -34.75 23.422 8.812 1 95.75 82 ASN B O 1
ATOM 4459 N N . ILE B 1 83 ? -33.812 24.188 6.984 1 97.25 83 ILE B N 1
ATOM 4460 C CA . ILE B 1 83 ? -32.5 23.641 7.289 1 97.25 83 ILE B CA 1
ATOM 4461 C C . ILE B 1 83 ? -31.547 24.781 7.691 1 97.25 83 ILE B C 1
ATOM 4463 O O . ILE B 1 83 ? -31.422 25.766 6.965 1 97.25 83 ILE B O 1
ATOM 4467 N N . PRO B 1 84 ? -30.906 24.656 8.867 1 98.06 84 PRO B N 1
ATOM 4468 C CA . PRO B 1 84 ? -29.922 25.688 9.242 1 98.06 84 PRO B CA 1
ATOM 4469 C C . PRO B 1 84 ? -28.797 25.828 8.227 1 98.06 84 PRO B C 1
ATOM 4471 O O . PRO B 1 84 ? -28.188 24.828 7.832 1 98.06 84 PRO B O 1
ATOM 4474 N N . LEU B 1 85 ? -28.578 27.078 7.816 1 98.12 85 LEU B N 1
ATOM 4475 C CA . LEU B 1 85 ? -27.562 27.391 6.824 1 98.12 85 LEU B CA 1
ATOM 4476 C C . LEU B 1 85 ? -26.531 28.375 7.387 1 98.12 85 LEU B C 1
ATOM 4478 O O . LEU B 1 85 ? -26.906 29.422 7.918 1 98.12 85 LEU B O 1
ATOM 4482 N N . TYR B 1 86 ? -25.297 27.969 7.309 1 98.12 86 TYR B N 1
ATOM 4483 C CA . TYR B 1 86 ? -24.203 28.844 7.68 1 98.12 86 TYR B CA 1
ATOM 4484 C C . TYR B 1 86 ? -23.391 29.25 6.457 1 98.12 86 TYR B C 1
ATOM 4486 O O . TYR B 1 86 ? -22.875 28.406 5.727 1 98.12 86 TYR B O 1
ATOM 4494 N N . VAL B 1 87 ? -23.234 30.547 6.246 1 96.12 87 VAL B N 1
ATOM 4495 C CA . VAL B 1 87 ? -22.609 31.047 5.031 1 96.12 87 VAL B CA 1
ATOM 4496 C C . VAL B 1 87 ? -21.359 31.859 5.395 1 96.12 87 VAL B C 1
ATOM 4498 O O . VAL B 1 87 ? -21.375 32.625 6.355 1 96.12 87 VAL B O 1
ATOM 4501 N N . TYR B 1 88 ? -20.312 31.562 4.664 1 94.12 88 TYR B N 1
ATOM 4502 C CA . TYR B 1 88 ? -19.109 32.406 4.746 1 94.12 88 TYR B CA 1
ATOM 4503 C C . TYR B 1 88 ? -18.75 32.969 3.385 1 94.12 88 TYR B C 1
ATOM 4505 O O . TYR B 1 88 ? -18.766 32.25 2.379 1 94.12 88 TYR B O 1
ATOM 4513 N N . ARG B 1 89 ? -18.484 34.25 3.32 1 91 89 ARG B N 1
ATOM 4514 C CA . ARG B 1 89 ? -18.062 34.906 2.088 1 91 89 ARG B CA 1
ATOM 4515 C C . ARG B 1 89 ? -16.562 35.188 2.105 1 91 89 ARG B C 1
ATOM 4517 O O . ARG B 1 89 ? -16.094 36 2.93 1 91 89 ARG B O 1
ATOM 4524 N N . TRP B 1 90 ? -15.844 34.5 1.203 1 88.19 90 TRP B N 1
ATOM 4525 C CA . TRP B 1 90 ? -14.414 34.75 1.056 1 88.19 90 TRP B CA 1
ATOM 4526 C C . TRP B 1 90 ? -14.172 35.906 0.067 1 88.19 90 TRP B C 1
ATOM 4528 O O . TRP B 1 90 ? -14.133 35.656 -1.146 1 88.19 90 TRP B O 1
ATOM 4538 N N . GLU B 1 91 ? -13.844 37 0.627 1 83.12 91 GLU B N 1
ATOM 4539 C CA . GLU B 1 91 ? -13.727 38.219 -0.193 1 83.12 91 GLU B CA 1
AT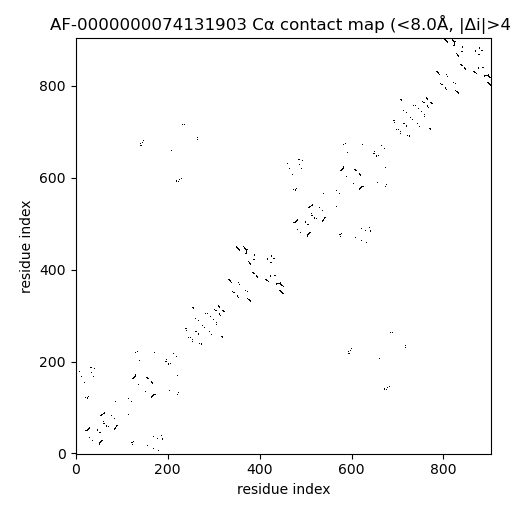OM 4540 C C . GLU B 1 91 ? -12.5 38.156 -1.096 1 83.12 91 GLU B C 1
ATOM 4542 O O . GLU B 1 91 ? -11.469 37.562 -0.716 1 83.12 91 GLU B O 1
ATOM 4547 N N . LYS B 1 92 ? -12.625 38.719 -2.221 1 78.44 92 LYS B N 1
ATOM 4548 C CA . LYS B 1 92 ? -11.578 38.688 -3.24 1 78.44 92 LYS B CA 1
ATOM 4549 C C . LYS B 1 92 ? -10.289 39.312 -2.717 1 78.44 92 LYS B C 1
ATOM 4551 O O . LYS B 1 92 ? -9.195 38.875 -3.092 1 78.44 92 LYS B O 1
ATOM 4556 N N . GLU B 1 93 ? -10.469 40.25 -1.934 1 76.62 93 GLU B N 1
ATOM 4557 C CA . GLU B 1 93 ? -9.312 40.938 -1.394 1 76.62 93 GLU B CA 1
ATOM 4558 C C . GLU B 1 93 ? -8.469 40.031 -0.509 1 76.62 93 GLU B C 1
ATOM 4560 O O . GLU B 1 93 ? -7.281 40.281 -0.297 1 76.62 93 GLU B O 1
ATOM 4565 N N . GLU B 1 94 ? -9.023 39 -0.104 1 77 94 GLU B N 1
ATOM 4566 C CA . GLU B 1 94 ? -8.344 38.062 0.799 1 77 94 GLU B CA 1
ATOM 4567 C C . GLU B 1 94 ? -7.641 36.969 0.025 1 77 94 GLU B C 1
ATOM 4569 O O . GLU B 1 94 ? -6.875 36.188 0.6 1 77 94 GLU B O 1
ATOM 4574 N N . HIS B 1 95 ? -7.91 36.938 -1.24 1 78.69 95 HIS B N 1
ATOM 4575 C CA . HIS B 1 95 ? -7.332 35.875 -2.051 1 78.69 95 HIS B CA 1
ATOM 4576 C C . HIS B 1 95 ? -5.828 36.031 -2.211 1 78.69 95 HIS B C 1
ATOM 4578 O O . HIS B 1 95 ? -5.363 37.125 -2.553 1 78.69 95 HIS B O 1
ATOM 4584 N N . PRO B 1 96 ? -5.117 34.969 -1.904 1 76.25 96 PRO B N 1
ATOM 4585 C CA . PRO B 1 96 ? -3.682 35.094 -2.172 1 76.25 96 PRO B CA 1
ATOM 4586 C C . PRO B 1 96 ? -3.357 35.094 -3.664 1 76.25 96 PRO B C 1
ATOM 4588 O O . PRO B 1 96 ? -4.164 34.625 -4.473 1 76.25 96 PRO B O 1
ATOM 4591 N N . VAL B 1 97 ? -2.197 35.656 -3.959 1 70.56 97 VAL B N 1
ATOM 4592 C CA . VAL B 1 97 ? -1.759 35.75 -5.348 1 70.56 97 VAL B CA 1
ATOM 4593 C C . VAL B 1 97 ? -1.343 34.375 -5.863 1 70.56 97 VAL B C 1
ATOM 4595 O O . VAL B 1 97 ? -1.606 34.031 -7.02 1 70.56 97 VAL B O 1
ATOM 4598 N N . GLN B 1 98 ? -0.757 33.625 -4.965 1 74.06 98 GLN B N 1
ATOM 4599 C CA . GLN B 1 98 ? -0.295 32.312 -5.375 1 74.06 98 GLN B CA 1
ATOM 4600 C C . GLN B 1 98 ? -0.967 31.203 -4.555 1 74.06 98 GLN B C 1
ATOM 4602 O O . GLN B 1 98 ? -1.35 31.422 -3.402 1 74.06 98 GLN B O 1
ATOM 4607 N N . SER B 1 99 ? -1.252 30.062 -5.133 1 76.81 99 SER B N 1
ATOM 4608 C CA . SER B 1 99 ? -1.76 28.859 -4.488 1 76.81 99 SER B CA 1
ATOM 4609 C C . SER B 1 99 ? -3.176 29.062 -3.961 1 76.81 99 SER B C 1
ATOM 4611 O O . SER B 1 99 ? -3.463 28.766 -2.801 1 76.81 99 SER B O 1
ATOM 4613 N N . ILE B 1 100 ? -4.039 29.609 -4.766 1 76.69 100 ILE B N 1
ATOM 4614 C CA . ILE B 1 100 ? -5.414 29.953 -4.406 1 76.69 100 ILE B CA 1
ATOM 4615 C C . ILE B 1 100 ? -6.156 28.688 -3.959 1 76.69 100 ILE B C 1
ATOM 4617 O O . ILE B 1 100 ? -6.977 28.75 -3.041 1 76.69 100 ILE B O 1
ATOM 4621 N N . GLU B 1 101 ? -5.82 27.609 -4.52 1 77.19 101 GLU B N 1
ATOM 4622 C CA . GLU B 1 101 ? -6.5 26.359 -4.188 1 77.19 101 GLU B CA 1
ATOM 4623 C C . GLU B 1 101 ? -6.184 25.938 -2.758 1 77.19 101 GLU B C 1
ATOM 4625 O O . GLU B 1 101 ? -7.082 25.562 -2.002 1 77.19 101 GLU B O 1
ATOM 4630 N N . ALA B 1 102 ? -4.949 26.016 -2.402 1 81.75 102 ALA B N 1
ATOM 4631 C CA . ALA B 1 102 ? -4.543 25.656 -1.049 1 81.75 102 ALA B CA 1
ATOM 4632 C C . ALA B 1 102 ? -5.133 26.609 -0.02 1 81.75 102 ALA B C 1
ATOM 4634 O O . ALA B 1 102 ? -5.57 26.188 1.054 1 81.75 102 ALA B O 1
ATOM 4635 N N . ALA B 1 103 ? -5.125 27.859 -0.368 1 84.5 103 ALA B N 1
ATOM 4636 C CA . ALA B 1 103 ? -5.68 28.875 0.517 1 84.5 103 ALA B CA 1
ATOM 4637 C C . ALA B 1 103 ? -7.188 28.688 0.688 1 84.5 103 ALA B C 1
ATOM 4639 O O . ALA B 1 103 ? -7.715 28.828 1.793 1 84.5 103 ALA B O 1
ATOM 4640 N N . ALA B 1 104 ? -7.812 28.406 -0.393 1 83.88 104 ALA B N 1
ATOM 4641 C CA . ALA B 1 104 ? -9.25 28.156 -0.361 1 83.88 104 ALA B CA 1
ATOM 4642 C C . ALA B 1 104 ? -9.594 26.984 0.544 1 83.88 104 ALA B C 1
ATOM 4644 O O . ALA B 1 104 ? -10.578 27.016 1.283 1 83.88 104 ALA B O 1
ATOM 4645 N N . ARG B 1 105 ? -8.836 26.016 0.558 1 86.5 105 ARG B N 1
ATOM 4646 C CA . ARG B 1 105 ? -9.039 24.844 1.398 1 86.5 105 ARG B CA 1
ATOM 4647 C C . ARG B 1 105 ? -8.906 25.188 2.877 1 86.5 105 ARG B C 1
ATOM 4649 O O . ARG B 1 105 ? -9.719 24.766 3.697 1 86.5 105 ARG B O 1
ATOM 4656 N N . GLU B 1 106 ? -7.926 25.938 3.09 1 88.44 106 GLU B N 1
ATOM 4657 C CA . GLU B 1 106 ? -7.695 26.328 4.477 1 88.44 106 GLU B CA 1
ATOM 4658 C C . GLU B 1 106 ? -8.844 27.172 5.008 1 88.44 106 GLU B C 1
ATOM 4660 O O . GLU B 1 106 ? -9.297 26.984 6.137 1 88.44 106 GLU B O 1
ATOM 4665 N N . VAL B 1 107 ? -9.227 28.047 4.199 1 90.25 107 VAL B N 1
ATOM 4666 C CA . VAL B 1 107 ? -10.336 28.922 4.57 1 90.25 107 VAL B CA 1
ATOM 4667 C C . VAL B 1 107 ? -11.594 28.078 4.824 1 90.25 107 VAL B C 1
ATOM 4669 O O . VAL B 1 107 ? -12.312 28.312 5.801 1 90.25 107 VAL B O 1
ATOM 4672 N N . ARG B 1 108 ? -11.844 27.125 3.994 1 93.38 108 ARG B N 1
ATOM 4673 C CA . ARG B 1 108 ? -13 26.234 4.137 1 93.38 108 ARG B CA 1
ATOM 4674 C C . ARG B 1 108 ? -12.961 25.5 5.473 1 93.38 108 ARG B C 1
ATOM 4676 O O . ARG B 1 108 ? -13.945 25.516 6.219 1 93.38 108 ARG B O 1
ATOM 4683 N N . TYR B 1 109 ? -11.859 24.984 5.754 1 94.06 109 TYR B N 1
ATOM 4684 C CA . TYR B 1 109 ? -11.789 24.125 6.926 1 94.06 109 TYR B CA 1
ATOM 4685 C C . TYR B 1 109 ? -11.766 24.938 8.211 1 94.06 109 TYR B C 1
ATOM 4687 O O . TYR B 1 109 ? -12.281 24.5 9.242 1 94.06 109 TYR B O 1
ATOM 4695 N N . ASN B 1 110 ? -11.227 26.125 8.086 1 93.88 110 ASN B N 1
ATOM 4696 C CA . ASN B 1 110 ? -11.344 27.031 9.219 1 93.88 110 ASN B CA 1
ATOM 4697 C C . ASN B 1 110 ? -12.797 27.406 9.492 1 93.88 110 ASN B C 1
ATOM 4699 O O . ASN B 1 110 ? -13.234 27.438 10.641 1 93.88 110 ASN B O 1
ATOM 4703 N N . PHE B 1 111 ? -13.461 27.688 8.461 1 95.62 111 PHE B N 1
ATOM 4704 C CA . PHE B 1 111 ? -14.867 28.031 8.562 1 95.62 111 PHE B CA 1
ATOM 4705 C C . PHE B 1 111 ? -15.672 26.859 9.117 1 95.62 111 PHE B C 1
ATOM 4707 O O . PHE B 1 111 ? -16.5 27.031 10.008 1 95.62 111 PHE B O 1
ATOM 4714 N N . PHE B 1 112 ? -15.406 25.625 8.625 1 97.06 112 PHE B N 1
ATOM 4715 C CA . PHE B 1 112 ? -16.109 24.438 9.102 1 97.06 112 PHE B CA 1
ATOM 4716 C C . PHE B 1 112 ? -15.875 24.234 10.602 1 97.06 112 PHE B C 1
ATOM 4718 O O . PHE B 1 112 ? -16.812 23.953 11.344 1 97.06 112 PHE B O 1
ATOM 4725 N N . GLU B 1 113 ? -14.648 24.391 10.969 1 96 113 GLU B N 1
ATOM 4726 C CA . GLU B 1 113 ? -14.312 24.234 12.383 1 96 113 GLU B CA 1
ATOM 4727 C C . GLU B 1 113 ? -15.102 25.203 13.25 1 96 113 GLU B C 1
ATOM 4729 O O . GLU B 1 113 ? -15.617 24.828 14.305 1 96 113 GLU B O 1
ATOM 4734 N N . LYS B 1 114 ? -15.148 26.453 12.812 1 96.38 114 LYS B N 1
ATOM 4735 C CA . LYS B 1 114 ? -15.883 27.484 13.539 1 96.38 114 LYS B CA 1
ATOM 4736 C C . LYS B 1 114 ? -17.344 27.109 13.703 1 96.38 114 LYS B C 1
ATOM 4738 O O . LYS B 1 114 ? -17.906 27.203 14.797 1 96.38 114 LYS B O 1
ATOM 4743 N N . VAL B 1 115 ? -17.984 26.688 12.672 1 97.44 115 VAL B N 1
ATOM 4744 C CA . VAL B 1 115 ? -19.406 26.328 12.688 1 97.44 115 VAL B CA 1
ATOM 4745 C C . VAL B 1 115 ? -19.625 25.125 13.602 1 97.44 115 VAL B C 1
ATOM 4747 O O . VAL B 1 115 ? -20.578 25.094 14.391 1 97.44 115 VAL B O 1
ATOM 4750 N N . LEU B 1 116 ? -18.797 24.141 13.484 1 97.38 116 LEU B N 1
ATOM 4751 C CA . LEU B 1 116 ? -18.891 22.953 14.312 1 97.38 116 LEU B CA 1
ATOM 4752 C C . LEU B 1 116 ? -18.828 23.312 15.789 1 97.38 116 LEU B C 1
ATOM 4754 O O . LEU B 1 116 ? -19.641 22.828 16.578 1 97.38 116 LEU B O 1
ATOM 4758 N N . LYS B 1 117 ? -17.906 24.125 16.125 1 95.88 117 LYS B N 1
ATOM 4759 C CA . LYS B 1 117 ? -17.703 24.531 17.516 1 95.88 117 LYS B CA 1
ATOM 4760 C C . LYS B 1 117 ? -18.891 25.328 18.047 1 95.88 117 LYS B C 1
ATOM 4762 O O . LYS B 1 117 ? -19.406 25.031 19.125 1 95.88 117 LYS B O 1
ATOM 4767 N N . GLU B 1 118 ? -19.297 26.281 17.281 1 97 118 GLU B N 1
ATOM 4768 C CA . GLU B 1 118 ? -20.344 27.203 17.719 1 97 118 GLU B CA 1
ATOM 4769 C C . GLU B 1 118 ? -21.688 26.5 17.844 1 97 118 GLU B C 1
ATOM 4771 O O . GLU B 1 118 ? -22.562 26.938 18.594 1 97 118 GLU B O 1
ATOM 4776 N N . ASN B 1 119 ? -21.891 25.391 17.156 1 96.94 119 ASN B N 1
ATOM 4777 C CA . ASN B 1 119 ? -23.203 24.734 17.141 1 96.94 119 ASN B CA 1
ATOM 4778 C C . ASN B 1 119 ? -23.141 23.344 17.766 1 96.94 119 ASN B C 1
ATOM 4780 O O . ASN B 1 119 ? -24.109 22.578 17.672 1 96.94 119 ASN B O 1
ATOM 4784 N N . ASN B 1 120 ? -22.047 22.953 18.375 1 95.81 120 ASN B N 1
ATOM 4785 C CA . ASN B 1 120 ? -21.844 21.688 19.062 1 95.81 120 ASN B CA 1
ATOM 4786 C C . ASN B 1 120 ? -22.125 20.484 18.156 1 95.81 120 ASN B C 1
ATOM 4788 O O . ASN B 1 120 ? -22.938 19.625 18.484 1 95.81 120 ASN B O 1
ATOM 4792 N N . ILE B 1 121 ? -21.594 20.594 17.016 1 96.81 121 ILE B N 1
ATOM 4793 C CA . ILE B 1 121 ? -21.656 19.5 16.047 1 96.81 121 ILE B CA 1
ATOM 4794 C C . ILE B 1 121 ? -20.312 18.766 15.992 1 96.81 121 ILE B C 1
ATOM 4796 O O . ILE B 1 121 ? -19.266 19.406 16 1 96.81 121 ILE B O 1
ATOM 4800 N N . GLU B 1 122 ? -20.312 17.484 15.852 1 95.5 122 GLU B N 1
ATOM 4801 C CA . GLU B 1 122 ? -19.078 16.719 15.922 1 95.5 122 GLU B CA 1
ATOM 4802 C C . GLU B 1 122 ? -18.688 16.188 14.547 1 95.5 122 GLU B C 1
ATOM 4804 O O . GLU B 1 122 ? -17.516 15.875 14.312 1 95.5 122 GLU B O 1
ATOM 4809 N N . TYR B 1 123 ? -19.672 16.156 13.602 1 97.12 123 TYR B N 1
ATOM 4810 C CA . TYR B 1 123 ? -19.438 15.453 12.344 1 97.12 123 TYR B CA 1
ATOM 4811 C C . TYR B 1 123 ? -19.547 16.406 11.156 1 97.12 123 TYR B C 1
ATOM 4813 O O . TYR B 1 123 ? -20.594 17.031 10.969 1 97.12 123 TYR B O 1
ATOM 4821 N N . LEU B 1 124 ? -18.484 16.469 10.422 1 97.88 124 LEU B N 1
ATOM 4822 C CA . LEU B 1 124 ? -18.484 17.156 9.133 1 97.88 124 LEU B CA 1
ATOM 4823 C C . LEU B 1 124 ? -18.609 16.156 7.984 1 97.88 124 LEU B C 1
ATOM 4825 O O . LEU B 1 124 ? -17.812 15.234 7.871 1 97.88 124 LEU B O 1
ATOM 4829 N N . VAL B 1 125 ? -19.594 16.297 7.152 1 98 125 VAL B N 1
ATOM 4830 C CA . VAL B 1 125 ? -19.828 15.383 6.043 1 98 125 VAL B CA 1
ATOM 4831 C C . VAL B 1 125 ? -19.5 16.078 4.719 1 98 125 VAL B C 1
ATOM 4833 O O . VAL B 1 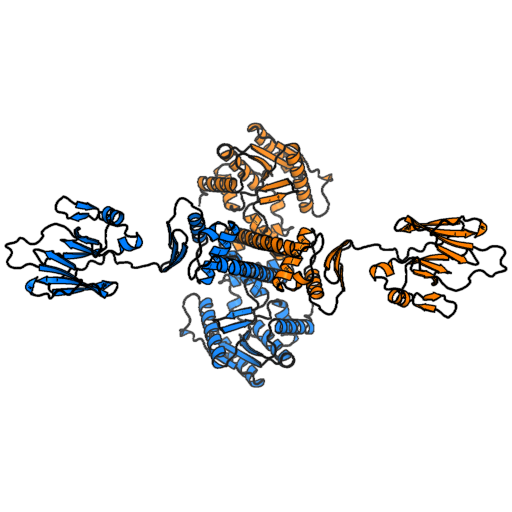125 ? -19.984 17.172 4.445 1 98 125 VAL B O 1
ATOM 4836 N N . THR B 1 126 ? -18.625 15.43 3.932 1 97.81 126 THR B N 1
ATOM 4837 C CA . THR B 1 126 ? -18.281 15.984 2.631 1 97.81 126 THR B CA 1
ATOM 4838 C C . THR B 1 126 ? -18.609 15.008 1.513 1 97.81 126 THR B C 1
ATOM 4840 O O . THR B 1 126 ? -18.859 13.828 1.769 1 97.81 126 THR B O 1
ATOM 4843 N N . ALA B 1 127 ? -18.594 15.5 0.284 1 97.94 127 ALA B N 1
ATOM 4844 C CA . ALA B 1 127 ? -19.156 14.719 -0.819 1 97.94 127 ALA B CA 1
ATOM 4845 C C . ALA B 1 127 ? -18.047 14.141 -1.698 1 97.94 127 ALA B C 1
ATOM 4847 O O . ALA B 1 127 ? -18.234 13.969 -2.904 1 97.94 127 ALA B O 1
ATOM 4848 N N . HIS B 1 128 ? -16.922 13.93 -1.081 1 97.56 128 HIS B N 1
ATOM 4849 C CA . HIS B 1 128 ? -15.875 13.258 -1.85 1 97.56 128 HIS B CA 1
ATOM 4850 C C . HIS B 1 128 ? -16.344 11.883 -2.328 1 97.56 128 HIS B C 1
ATOM 4852 O O . HIS B 1 128 ? -17.031 11.172 -1.604 1 97.56 128 HIS B O 1
ATOM 4858 N N . HIS B 1 129 ? -15.961 11.562 -3.545 1 97.88 129 HIS B N 1
ATOM 4859 C CA . HIS B 1 129 ? -16.438 10.328 -4.156 1 97.88 129 HIS B CA 1
ATOM 4860 C C . HIS B 1 129 ? -15.289 9.5 -4.711 1 97.88 129 HIS B C 1
ATOM 4862 O O . HIS B 1 129 ? -14.117 9.82 -4.473 1 97.88 129 HIS B O 1
ATOM 4868 N N . GLY B 1 130 ? -15.586 8.453 -5.414 1 97 130 GLY B N 1
ATOM 4869 C CA . GLY B 1 130 ? -14.594 7.492 -5.859 1 97 130 GLY B CA 1
ATOM 4870 C C . GLY B 1 130 ? -13.57 8.086 -6.805 1 97 130 GLY B C 1
ATOM 4871 O O . GLY B 1 130 ? -12.391 7.727 -6.762 1 97 130 GLY B O 1
ATOM 4872 N N . ASP B 1 131 ? -14.023 8.984 -7.652 1 97.25 131 ASP B N 1
ATOM 4873 C CA . ASP B 1 131 ? -13.102 9.617 -8.586 1 97.25 131 ASP B CA 1
ATOM 4874 C C . ASP B 1 131 ? -12.094 10.5 -7.848 1 97.25 131 ASP B C 1
ATOM 4876 O O . ASP B 1 131 ? -10.914 10.555 -8.211 1 97.25 131 ASP B O 1
ATOM 4880 N N . ASP B 1 132 ? -12.594 11.148 -6.82 1 96.19 132 ASP B N 1
ATOM 4881 C CA . ASP B 1 132 ? -11.688 11.938 -5.988 1 96.19 132 ASP B CA 1
ATOM 4882 C C . ASP B 1 132 ? -10.633 11.047 -5.336 1 96.19 132 ASP B C 1
ATOM 4884 O O . ASP B 1 132 ? -9.469 11.445 -5.219 1 96.19 132 ASP B O 1
ATOM 4888 N N . GLN B 1 133 ? -11.086 9.914 -4.891 1 97.19 133 GLN B N 1
ATOM 4889 C CA . GLN B 1 133 ? -10.195 8.945 -4.258 1 97.19 133 GLN B CA 1
ATOM 4890 C C . GLN B 1 133 ? -9.062 8.547 -5.199 1 97.19 133 GLN B C 1
ATOM 4892 O O . GLN B 1 133 ? -7.891 8.547 -4.812 1 97.19 133 GLN B O 1
ATOM 4897 N N . ALA B 1 134 ? -9.43 8.227 -6.391 1 96.81 134 ALA B N 1
ATOM 4898 C CA . ALA B 1 134 ? -8.445 7.809 -7.395 1 96.81 134 ALA B CA 1
ATOM 4899 C C . ALA B 1 134 ? -7.484 8.945 -7.727 1 96.81 134 ALA B C 1
ATOM 4901 O O . ALA B 1 134 ? -6.281 8.727 -7.879 1 96.81 134 ALA B O 1
ATOM 4902 N N . GLU B 1 135 ? -8.047 10.164 -7.852 1 96.25 135 GLU B N 1
ATOM 4903 C CA . GLU B 1 135 ? -7.219 11.328 -8.133 1 96.25 135 GLU B CA 1
ATOM 4904 C C . GLU B 1 135 ? -6.18 11.539 -7.035 1 96.25 135 GLU B C 1
ATOM 4906 O O . GLU B 1 135 ? -4.992 11.711 -7.324 1 96.25 135 GLU B O 1
ATOM 4911 N N . THR B 1 136 ? -6.676 11.508 -5.84 1 96.19 136 THR B N 1
ATOM 4912 C CA . THR B 1 136 ? -5.793 11.734 -4.699 1 96.19 136 THR B CA 1
ATOM 4913 C C . THR B 1 136 ? -4.746 10.633 -4.594 1 96.19 136 THR B C 1
ATOM 4915 O O . THR B 1 136 ? -3.572 10.898 -4.34 1 96.19 136 THR B O 1
ATOM 4918 N N . PHE B 1 137 ? -5.125 9.406 -4.781 1 96.69 137 PHE B N 1
ATOM 4919 C CA . PHE B 1 137 ? -4.207 8.273 -4.738 1 96.69 137 PHE B CA 1
ATOM 4920 C C . PHE B 1 137 ? -3.08 8.453 -5.75 1 96.69 137 PHE B C 1
ATOM 4922 O O . PHE B 1 137 ? -1.904 8.312 -5.406 1 96.69 137 PHE B O 1
ATOM 4929 N N . LEU B 1 138 ? -3.463 8.789 -6.953 1 96.31 138 LEU B N 1
ATOM 4930 C CA . LEU B 1 138 ? -2.479 8.938 -8.016 1 96.31 138 LEU B CA 1
ATOM 4931 C C . LEU B 1 138 ? -1.568 10.133 -7.754 1 96.31 138 LEU B C 1
ATOM 4933 O O . LEU B 1 138 ? -0.369 10.078 -8.031 1 96.31 138 LEU B O 1
ATOM 4937 N N . MET B 1 139 ? -2.125 11.195 -7.277 1 95.25 139 MET B N 1
ATOM 4938 C CA . MET B 1 139 ? -1.31 12.359 -6.945 1 95.25 139 MET B CA 1
ATOM 4939 C C . MET B 1 139 ? -0.24 12 -5.918 1 95.25 139 MET B C 1
ATOM 4941 O O . MET B 1 139 ? 0.917 12.406 -6.055 1 95.25 139 MET B O 1
ATOM 4945 N N . LYS B 1 140 ? -0.687 11.242 -4.922 1 95.19 140 LYS B N 1
ATOM 4946 C CA . LYS B 1 140 ? 0.25 10.82 -3.885 1 95.19 140 LYS B CA 1
ATOM 4947 C C . LYS B 1 140 ? 1.276 9.836 -4.434 1 95.19 140 LYS B C 1
ATOM 4949 O O . LYS B 1 140 ? 2.434 9.836 -4.008 1 95.19 140 LYS B O 1
ATOM 4954 N N . LEU B 1 141 ? 0.835 9.039 -5.301 1 95.19 141 LEU B N 1
ATOM 4955 C CA . LEU B 1 141 ? 1.73 8.078 -5.938 1 95.19 141 LEU B CA 1
ATOM 4956 C C . LEU B 1 141 ? 2.848 8.797 -6.691 1 95.19 141 LEU B C 1
ATOM 4958 O O . LEU B 1 141 ? 3.992 8.336 -6.695 1 95.19 141 LEU B O 1
ATOM 4962 N N . ILE B 1 142 ? 2.521 9.898 -7.293 1 93.94 142 ILE B N 1
ATOM 4963 C CA . ILE B 1 142 ? 3.445 10.656 -8.141 1 93.94 142 ILE B CA 1
ATOM 4964 C C . ILE B 1 142 ? 4.398 11.469 -7.262 1 93.94 142 ILE B C 1
ATOM 4966 O O . ILE B 1 142 ? 5.598 11.539 -7.543 1 93.94 142 ILE B O 1
ATOM 4970 N N . ARG B 1 143 ? 3.934 12.023 -6.191 1 86.94 143 ARG B N 1
ATOM 4971 C CA . ARG B 1 143 ? 4.719 13 -5.449 1 86.94 143 ARG B CA 1
ATOM 4972 C C . ARG B 1 143 ? 5.152 12.445 -4.098 1 86.94 143 ARG B C 1
ATOM 4974 O O . ARG B 1 143 ? 6.066 12.977 -3.467 1 86.94 143 ARG B O 1
ATOM 4981 N N . GLY B 1 144 ? 4.641 11.43 -3.734 1 74.19 144 GLY B N 1
ATOM 4982 C CA . GLY B 1 144 ? 4.812 11.016 -2.352 1 74.19 144 GLY B CA 1
ATOM 4983 C C . GLY B 1 144 ? 5.996 10.094 -2.15 1 74.19 144 GLY B C 1
ATOM 4984 O O . GLY B 1 144 ? 6.695 9.75 -3.109 1 74.19 144 GLY B O 1
ATOM 4985 N N . GLY B 1 145 ? 6.348 9.992 -0.801 1 79.31 145 GLY B N 1
ATOM 4986 C CA . GLY B 1 145 ? 7.461 9.133 -0.419 1 79.31 145 GLY B CA 1
ATOM 4987 C C . GLY B 1 145 ? 7.129 8.211 0.735 1 79.31 145 GLY B C 1
ATOM 4988 O O . GLY B 1 145 ? 7.859 7.25 0.997 1 79.31 145 GLY B O 1
ATOM 4989 N N . ASN B 1 146 ? 6.004 8.516 1.331 1 88 146 ASN B N 1
ATOM 4990 C CA . ASN B 1 146 ? 5.559 7.719 2.469 1 88 146 ASN B CA 1
ATOM 4991 C C . ASN B 1 146 ? 4.27 6.965 2.152 1 88 146 ASN B C 1
ATOM 4993 O O . ASN B 1 146 ? 3.279 7.566 1.734 1 88 146 ASN B O 1
ATOM 4997 N N . ILE B 1 147 ? 4.27 5.703 2.385 1 93 147 ILE B N 1
ATOM 4998 C CA . ILE B 1 147 ? 3.189 4.816 1.962 1 93 147 ILE B CA 1
ATOM 4999 C C . ILE B 1 147 ? 1.894 5.219 2.662 1 93 147 ILE B C 1
ATOM 5001 O O . ILE B 1 147 ? 0.8 4.941 2.162 1 93 147 ILE B O 1
ATOM 5005 N N . GLN B 1 148 ? 1.979 5.832 3.832 1 91.19 148 GLN B N 1
ATOM 5006 C CA . GLN B 1 148 ? 0.79 6.305 4.531 1 91.19 148 GLN B CA 1
ATOM 5007 C C . GLN B 1 148 ? -0.014 7.266 3.66 1 91.19 148 GLN B C 1
ATOM 5009 O O . GLN B 1 148 ? -1.239 7.34 3.777 1 91.19 148 GLN B O 1
ATOM 5014 N N . GLN B 1 149 ? 0.663 7.961 2.826 1 92.25 149 GLN B N 1
ATOM 5015 C CA . GLN B 1 149 ? 0.012 8.938 1.958 1 92.25 149 GLN B CA 1
ATOM 5016 C C . GLN B 1 149 ? -0.905 8.25 0.95 1 92.25 149 GLN B C 1
ATOM 5018 O O . GLN B 1 149 ? -1.855 8.852 0.452 1 92.25 149 GLN B O 1
ATOM 5023 N N . LEU B 1 150 ? -0.677 6.992 0.655 1 95.38 150 LEU B N 1
ATOM 5024 C CA . LEU B 1 150 ? -1.471 6.27 -0.334 1 95.38 150 LEU B CA 1
ATOM 5025 C C . LEU B 1 150 ? -2.801 5.82 0.261 1 95.38 150 LEU B C 1
ATOM 5027 O O . LEU B 1 150 ? -3.641 5.254 -0.443 1 95.38 150 LEU B O 1
ATOM 5031 N N . GLN B 1 151 ? -2.947 6.094 1.536 1 95.5 151 GLN B N 1
ATOM 5032 C CA . GLN B 1 151 ? -4.289 5.922 2.086 1 95.5 151 GLN B CA 1
ATOM 5033 C C . GLN B 1 151 ? -5.277 6.883 1.438 1 95.5 151 GLN B C 1
ATOM 5035 O O . GLN B 1 151 ? -6.492 6.691 1.536 1 95.5 151 GLN B O 1
ATOM 5040 N N . ALA B 1 152 ? -4.73 7.914 0.855 1 95.69 152 ALA B N 1
ATOM 5041 C CA . ALA B 1 152 ? -5.496 8.891 0.089 1 95.69 152 ALA B CA 1
ATOM 5042 C C . ALA B 1 152 ? -6.629 9.484 0.928 1 95.69 152 ALA B C 1
ATOM 5044 O O . ALA B 1 152 ? -6.395 10 2.021 1 95.69 152 ALA B O 1
ATOM 5045 N N . ILE B 1 153 ? -7.863 9.367 0.469 1 96.69 153 ILE B N 1
ATOM 5046 C CA . ILE B 1 153 ? -8.984 9.938 1.211 1 96.69 153 ILE B CA 1
ATOM 5047 C C . ILE B 1 153 ? -9.594 8.883 2.125 1 96.69 153 ILE B C 1
ATOM 5049 O O . ILE B 1 153 ? -10.109 7.867 1.652 1 96.69 153 ILE B O 1
ATOM 5053 N N . GLN B 1 154 ? -9.508 9.156 3.322 1 95.06 154 GLN B N 1
ATOM 5054 C CA . GLN B 1 154 ? -10.086 8.227 4.289 1 95.06 154 GLN B CA 1
ATOM 5055 C C . GLN B 1 154 ? -11.578 8.477 4.469 1 95.06 154 GLN B C 1
ATOM 5057 O O . GLN B 1 154 ? -12.023 9.625 4.461 1 95.06 154 GLN B O 1
ATOM 5062 N N . SER B 1 155 ? -12.297 7.418 4.66 1 95.5 155 SER B N 1
ATOM 5063 C CA . SER B 1 155 ? -13.734 7.531 4.859 1 95.5 155 SER B CA 1
ATOM 5064 C C . SER B 1 155 ? -14.062 8.328 6.117 1 95.5 155 SER B C 1
ATOM 5066 O O . SER B 1 155 ? -15.062 9.039 6.164 1 95.5 155 SER B O 1
ATOM 5068 N N . VAL B 1 156 ? -13.242 8.117 7.141 1 94.31 156 VAL B N 1
ATOM 5069 C CA . VAL B 1 156 ? -13.344 8.867 8.391 1 94.31 156 VAL B CA 1
ATOM 5070 C C . VAL B 1 156 ? -11.961 9.375 8.797 1 94.31 156 VAL B C 1
ATOM 5072 O O . VAL B 1 156 ? -10.977 8.641 8.727 1 94.31 156 VAL B O 1
ATOM 5075 N N . ARG B 1 157 ? -11.898 10.617 9.156 1 93 157 ARG B N 1
ATOM 5076 C CA . ARG B 1 157 ? -10.641 11.211 9.594 1 93 157 ARG B CA 1
ATOM 5077 C C . ARG B 1 157 ? -10.859 12.18 10.75 1 93 157 ARG B C 1
ATOM 5079 O O . ARG B 1 157 ? -11.836 12.938 10.75 1 93 157 ARG B O 1
ATOM 5086 N N . ILE B 1 158 ? -10.008 12.086 11.711 1 90.38 158 ILE B N 1
ATOM 5087 C CA . ILE B 1 158 ? -10.047 13.07 12.789 1 90.38 158 ILE B CA 1
ATOM 5088 C C . ILE B 1 158 ? -9.578 14.43 12.266 1 90.38 158 ILE B C 1
ATOM 5090 O O . ILE B 1 158 ? -8.609 14.508 11.5 1 90.38 158 ILE B O 1
ATOM 5094 N N . PHE B 1 159 ? -10.367 15.32 12.625 1 87.06 159 PHE B N 1
ATOM 5095 C CA . PHE B 1 159 ? -10.141 16.688 12.195 1 87.06 159 PHE B CA 1
ATOM 5096 C C . PHE B 1 159 ? -10.008 17.625 13.398 1 87.06 159 PHE B C 1
ATOM 5098 O O . PHE B 1 159 ? -10.898 17.656 14.258 1 87.06 159 PHE B O 1
ATOM 5105 N N . ARG B 1 160 ? -9 18.438 13.477 1 86.25 160 ARG B N 1
ATOM 5106 C CA . ARG B 1 160 ? -8.727 19.375 14.555 1 86.25 160 ARG B CA 1
ATOM 5107 C C . ARG B 1 160 ? -8.992 18.75 15.922 1 86.25 160 ARG B C 1
ATOM 5109 O O . ARG B 1 160 ? -9.664 19.344 16.766 1 86.25 160 ARG B O 1
ATOM 5116 N N . GLU B 1 161 ? -8.594 17.484 16.141 1 78.69 161 GLU B N 1
ATOM 5117 C CA . GLU B 1 161 ? -8.539 16.719 17.391 1 78.69 161 GLU B CA 1
ATOM 5118 C C . GLU B 1 161 ? -9.938 16.328 17.844 1 78.69 161 GLU B C 1
ATOM 5120 O O . GLU B 1 161 ? -10.133 15.227 18.391 1 78.69 161 GLU B O 1
ATOM 5125 N N . ASP B 1 162 ? -10.969 17.188 17.562 1 87.12 162 ASP B N 1
ATOM 5126 C CA . ASP B 1 162 ? -12.242 16.953 18.25 1 87.12 162 ASP B CA 1
ATOM 5127 C C . ASP B 1 162 ? -13.344 16.594 17.25 1 87.12 162 ASP B C 1
ATOM 5129 O O . ASP B 1 162 ? -14.469 16.297 17.641 1 87.12 162 ASP B O 1
ATOM 5133 N N . TYR B 1 163 ? -13.086 16.734 16.094 1 93.88 163 TYR B N 1
ATOM 5134 C CA . TYR B 1 163 ? -14.141 16.562 15.094 1 93.88 163 TYR B CA 1
ATOM 5135 C C . TYR B 1 163 ? -13.797 15.43 14.133 1 93.88 163 TYR B C 1
ATOM 5137 O O . TYR B 1 163 ? -12.656 14.961 14.102 1 93.88 163 TYR B O 1
ATOM 5145 N N . GLN B 1 164 ? -14.836 14.992 13.438 1 95.69 164 GLN B N 1
ATOM 5146 C CA . GLN B 1 164 ? -14.641 13.922 12.461 1 95.69 164 GLN B CA 1
ATOM 5147 C C . GLN B 1 164 ? -15.164 14.32 11.086 1 95.69 164 GLN B C 1
ATOM 5149 O O . GLN B 1 164 ? -16.25 14.898 10.977 1 95.69 164 GLN B O 1
ATOM 5154 N N . ILE B 1 165 ? -14.367 14.086 10.125 1 97.25 165 ILE B N 1
ATOM 5155 C CA . ILE B 1 165 ? -14.82 14.234 8.75 1 97.25 165 ILE B CA 1
ATOM 5156 C C . ILE B 1 165 ? -15.266 12.883 8.203 1 97.25 165 ILE B C 1
ATOM 5158 O O . ILE B 1 165 ? -14.539 11.898 8.297 1 97.25 165 ILE B O 1
ATOM 5162 N N . VAL B 1 166 ? -16.438 12.883 7.68 1 97.25 166 VAL B N 1
ATOM 5163 C CA . VAL B 1 166 ? -17.016 11.648 7.148 1 97.25 166 VAL B CA 1
ATOM 5164 C C . VAL B 1 166 ? -17.297 11.805 5.656 1 97.25 166 VAL B C 1
ATOM 5166 O O . VAL B 1 166 ? -17.812 12.836 5.227 1 97.25 166 VAL B O 1
ATOM 5169 N N . ARG B 1 167 ? -17 10.781 4.887 1 97.81 167 ARG B N 1
ATOM 5170 C CA . ARG B 1 167 ? -17.141 10.836 3.436 1 97.81 167 ARG B CA 1
ATOM 5171 C C . ARG B 1 167 ? -17.906 9.617 2.914 1 97.81 167 ARG B C 1
ATOM 5173 O O . ARG B 1 167 ? -17.297 8.695 2.367 1 97.81 167 ARG B O 1
ATOM 5180 N N . PRO B 1 168 ? -19.141 9.688 2.906 1 97.56 168 PRO B N 1
ATOM 5181 C CA . PRO B 1 168 ? -19.969 8.516 2.611 1 97.56 168 PRO B CA 1
ATOM 5182 C C . PRO B 1 168 ? -20.031 8.188 1.121 1 97.56 168 PRO B C 1
ATOM 5184 O O . PRO B 1 168 ? -20.406 7.078 0.741 1 97.56 168 PRO B O 1
ATOM 5187 N N . MET B 1 169 ? -19.562 9.086 0.256 1 97.94 169 MET B N 1
ATOM 5188 C CA . MET B 1 169 ? -19.797 8.906 -1.174 1 97.94 169 MET B CA 1
ATOM 5189 C C . MET B 1 169 ? -18.578 8.312 -1.856 1 97.94 169 MET B C 1
ATOM 5191 O O . MET B 1 169 ? -18.531 8.195 -3.082 1 97.94 169 MET B O 1
ATOM 5195 N N . LEU B 1 170 ? -17.625 7.848 -1.12 1 97.5 170 LEU B N 1
ATOM 5196 C CA . LEU B 1 170 ? -16.375 7.344 -1.693 1 97.5 170 LEU B CA 1
ATOM 5197 C C . LEU B 1 170 ? -16.625 6.086 -2.518 1 97.5 170 LEU B C 1
ATOM 5199 O O . LEU B 1 170 ? -15.805 5.703 -3.348 1 97.5 170 LEU B O 1
ATOM 5203 N N . ILE B 1 171 ? -17.75 5.391 -2.361 1 95.69 171 ILE B N 1
ATOM 5204 C CA . ILE B 1 171 ? -18.031 4.141 -3.057 1 95.69 171 ILE B CA 1
ATOM 5205 C C . ILE B 1 171 ? -18.688 4.438 -4.406 1 95.69 171 ILE B C 1
ATOM 5207 O O . ILE B 1 171 ? -18.812 3.547 -5.246 1 95.69 171 ILE B O 1
ATOM 5211 N N . PHE B 1 172 ? -19.078 5.68 -4.641 1 97.06 172 PHE B N 1
ATOM 5212 C CA . PHE B 1 172 ? -19.781 6.039 -5.863 1 97.06 172 PHE B CA 1
ATOM 5213 C C . PHE B 1 172 ? -18.828 6.684 -6.867 1 97.06 172 PHE B C 1
ATOM 5215 O O . PHE B 1 172 ? -17.844 7.316 -6.48 1 97.06 172 PHE B O 1
ATOM 5222 N N . ASN B 1 173 ? -19.125 6.484 -8.148 1 95.88 173 ASN B N 1
ATOM 5223 C CA . ASN B 1 173 ? -18.375 7.184 -9.18 1 95.88 173 ASN B CA 1
ATOM 5224 C C . ASN B 1 173 ? -19.125 8.398 -9.711 1 95.88 173 ASN B C 1
ATOM 5226 O O . ASN B 1 173 ? -20.328 8.539 -9.461 1 95.88 173 ASN B O 1
ATOM 5230 N N . LYS B 1 174 ? -18.469 9.211 -10.422 1 95.06 174 LYS B N 1
ATOM 5231 C CA . LYS B 1 174 ? -19.031 10.469 -10.906 1 95.06 174 LYS B CA 1
ATOM 5232 C C . LYS B 1 174 ? -20.234 10.227 -11.805 1 95.06 174 LYS B C 1
ATOM 5234 O O . LYS B 1 174 ? -21.219 10.977 -11.75 1 95.06 174 LYS B O 1
ATOM 5239 N N . LYS B 1 175 ? -20.203 9.242 -12.625 1 94.88 175 LYS B N 1
ATOM 5240 C CA . LYS B 1 175 ? -21.312 8.922 -13.516 1 94.88 175 LYS B CA 1
ATOM 5241 C C . LYS B 1 175 ? -22.578 8.578 -12.727 1 94.88 175 LYS B C 1
ATOM 5243 O O . LYS B 1 175 ? -23.672 9.039 -13.07 1 94.88 175 LYS B O 1
ATOM 5248 N N . GLU B 1 176 ? -22.422 7.758 -11.734 1 96.31 176 GLU B N 1
ATOM 5249 C CA . GLU B 1 176 ? -23.562 7.41 -10.875 1 96.31 176 GLU B CA 1
ATOM 5250 C C . GLU B 1 176 ? -24.172 8.648 -10.234 1 96.31 176 GLU B C 1
ATOM 5252 O O . GLU B 1 176 ? -25.391 8.758 -10.109 1 96.31 176 GLU B O 1
ATOM 5257 N N . ILE B 1 177 ? -23.391 9.539 -9.836 1 97.38 177 ILE B N 1
ATOM 5258 C CA . ILE B 1 177 ? -23.828 10.766 -9.18 1 97.38 177 ILE B CA 1
ATOM 5259 C C . ILE B 1 177 ? -24.594 11.633 -10.164 1 97.38 177 ILE B C 1
ATOM 5261 O O . ILE B 1 177 ? -25.688 12.117 -9.852 1 97.38 177 ILE B O 1
ATOM 5265 N N . TYR B 1 178 ? -24.094 11.797 -11.352 1 97 178 TYR B N 1
ATOM 5266 C CA . TYR B 1 178 ? -24.766 12.57 -12.391 1 97 178 TYR B CA 1
ATOM 5267 C C . TYR B 1 178 ? -26.094 11.922 -12.758 1 97 178 TYR B C 1
ATOM 5269 O O . TYR B 1 178 ? -27.109 12.617 -12.938 1 97 178 TYR B O 1
ATOM 5277 N N . ASP B 1 179 ? -26.047 10.641 -12.914 1 97.25 179 ASP B N 1
ATOM 5278 C CA . ASP B 1 179 ? -27.266 9.914 -13.258 1 97.25 179 ASP B CA 1
ATOM 5279 C C . ASP B 1 179 ? -28.344 10.086 -12.18 1 97.25 179 ASP B C 1
ATOM 5281 O O . ASP B 1 179 ? -29.516 10.25 -12.492 1 97.25 179 ASP B O 1
ATOM 5285 N N . TYR B 1 180 ? -27.891 10 -10.984 1 97.06 180 TYR B N 1
ATOM 5286 C CA . TYR B 1 180 ? -28.812 10.203 -9.867 1 97.06 180 TYR B CA 1
ATOM 5287 C C . TYR B 1 180 ? -29.422 11.602 -9.906 1 97.06 180 TYR B C 1
ATOM 5289 O O . TYR B 1 180 ? -30.625 11.766 -9.75 1 97.06 180 TYR B O 1
ATOM 5297 N N . ALA B 1 181 ? -28.625 12.602 -10.102 1 97.38 181 ALA B N 1
ATOM 5298 C CA . ALA B 1 181 ? -29.078 13.992 -10.172 1 97.38 181 ALA B CA 1
ATOM 5299 C C . ALA B 1 181 ? -30.078 14.18 -11.305 1 97.38 181 ALA B C 1
ATOM 5301 O O . ALA B 1 181 ? -31.109 14.82 -11.125 1 97.38 181 ALA B O 1
ATOM 5302 N N . LYS B 1 182 ? -29.75 13.648 -12.438 1 96.94 182 LYS B N 1
ATOM 5303 C CA . LYS B 1 182 ? -30.594 13.781 -13.617 1 96.94 182 LYS B CA 1
ATOM 5304 C C . LYS B 1 182 ? -31.938 13.102 -13.406 1 96.94 182 LYS B C 1
ATOM 5306 O O . LYS B 1 182 ? -33 13.688 -13.711 1 96.94 182 LYS B O 1
ATOM 5311 N N . GLN B 1 183 ? -31.922 11.984 -12.906 1 96.5 183 GLN B N 1
ATOM 5312 C CA . GLN B 1 183 ? -33.156 11.195 -12.734 1 96.5 183 GLN B CA 1
ATOM 5313 C C . GLN B 1 183 ? -34.062 11.828 -11.688 1 96.5 183 GLN B C 1
ATOM 5315 O O . GLN B 1 183 ? -35.281 11.742 -11.797 1 96.5 183 GLN B O 1
ATOM 5320 N N . LEU B 1 184 ? -33.5 12.398 -10.688 1 96.44 184 LEU B N 1
ATOM 5321 C CA . LEU B 1 184 ? -34.312 12.977 -9.617 1 96.44 184 LEU B CA 1
ATOM 5322 C C . LEU B 1 184 ? -34.562 14.469 -9.859 1 96.44 184 LEU B C 1
ATOM 5324 O O . LEU B 1 184 ? -35.219 15.125 -9.07 1 96.44 184 LEU B O 1
ATOM 5328 N N . GLY B 1 185 ? -33.938 15.023 -10.844 1 96.31 185 GLY B N 1
ATOM 5329 C CA . GLY B 1 185 ? -34.125 16.438 -11.172 1 96.31 185 GLY B CA 1
ATOM 5330 C C . GLY B 1 185 ? -33.469 17.359 -10.172 1 96.31 185 GLY B C 1
ATOM 5331 O O . GLY B 1 185 ? -34.031 18.406 -9.82 1 96.31 185 GLY B O 1
ATOM 5332 N N . ILE B 1 186 ? -32.344 16.984 -9.711 1 96.62 186 ILE B N 1
ATOM 5333 C CA . ILE B 1 186 ? -31.625 17.797 -8.734 1 96.62 186 ILE B CA 1
ATOM 5334 C C . ILE B 1 186 ? -30.922 18.938 -9.453 1 96.62 186 ILE B C 1
ATOM 5336 O O . ILE B 1 186 ? -30.156 18.719 -10.391 1 96.62 186 ILE B O 1
ATOM 5340 N N . LYS B 1 187 ? -31.172 20.172 -9 1 96.38 187 LYS B N 1
ATOM 5341 C CA . LYS B 1 187 ? -30.5 21.344 -9.555 1 96.38 187 LYS B CA 1
ATOM 5342 C C . LYS B 1 187 ? -29.094 21.5 -8.977 1 96.38 187 LYS B C 1
ATOM 5344 O O . LYS B 1 187 ? -28.891 21.312 -7.781 1 96.38 187 LYS B O 1
ATOM 5349 N N . TYR B 1 188 ? -28.156 21.797 -9.82 1 95.06 188 TYR B N 1
ATOM 5350 C CA . TYR B 1 188 ? -26.781 22.047 -9.391 1 95.06 188 TYR B CA 1
ATOM 5351 C C . TYR B 1 188 ? -26.094 23.016 -10.344 1 95.06 188 TYR B C 1
ATOM 5353 O O . TYR B 1 188 ? -26.625 23.359 -11.398 1 95.06 188 TYR B O 1
ATOM 5361 N N . TYR B 1 189 ? -24.938 23.5 -9.922 1 91.88 189 TYR B N 1
ATOM 5362 C CA . TYR B 1 189 ? -24.141 24.438 -10.719 1 91.88 189 TYR B CA 1
ATOM 5363 C C . TYR B 1 189 ? -22.781 23.844 -11.039 1 91.88 189 TYR B C 1
ATOM 5365 O O . TYR B 1 189 ? -22.203 23.109 -10.227 1 91.88 189 TYR B O 1
ATOM 5373 N N . GLU B 1 190 ? -22.281 24.047 -12.203 1 86.38 190 GLU B N 1
ATOM 5374 C CA . GLU B 1 190 ? -20.953 23.547 -12.594 1 86.38 190 GLU B CA 1
ATOM 5375 C C . GLU B 1 190 ? -19.891 24.609 -12.422 1 86.38 190 GLU B C 1
ATOM 5377 O O . GLU B 1 190 ? -20.125 25.781 -12.703 1 86.38 190 GLU B O 1
ATOM 5382 N N . ASP B 1 191 ? -18.812 24.125 -11.82 1 74.94 191 ASP B N 1
ATOM 5383 C CA . ASP B 1 191 ? -17.672 25 -11.633 1 74.94 191 ASP B CA 1
ATOM 5384 C C . ASP B 1 191 ? -16.781 25.016 -12.867 1 74.94 191 ASP B C 1
ATOM 5386 O O . ASP B 1 191 ? -16.156 24 -13.211 1 74.94 191 ASP B O 1
ATOM 5390 N N . GLU B 1 192 ? -16.578 26.109 -13.477 1 72.5 192 GLU B N 1
ATOM 5391 C CA . GLU B 1 192 ? -15.797 26.266 -14.703 1 72.5 192 GLU B CA 1
ATOM 5392 C C . GLU B 1 192 ? -14.32 25.969 -14.469 1 72.5 192 GLU B C 1
ATOM 5394 O O . GLU B 1 192 ? -13.609 25.562 -15.391 1 72.5 192 GLU B O 1
ATOM 5399 N N . THR B 1 193 ? -13.805 26.141 -13.227 1 69.94 193 THR B N 1
ATOM 5400 C CA . THR B 1 193 ? -12.391 25.953 -12.93 1 69.94 193 THR B CA 1
ATOM 5401 C C . THR B 1 193 ? -12 24.484 -13.07 1 69.94 193 THR B C 1
ATOM 5403 O O . THR B 1 193 ? -10.812 24.172 -13.219 1 69.94 193 THR B O 1
ATOM 5406 N N . ASN B 1 194 ? -12.898 23.703 -13.172 1 72.81 194 ASN B N 1
ATOM 5407 C CA . ASN B 1 194 ? -12.664 22.266 -13.289 1 72.81 194 ASN B CA 1
ATOM 5408 C C . ASN B 1 194 ? -12.219 21.875 -14.695 1 72.81 194 ASN B C 1
ATOM 5410 O O . ASN B 1 194 ? -11.695 20.781 -14.906 1 72.81 194 ASN B O 1
ATOM 5414 N N . LYS B 1 195 ? -12.289 22.828 -15.523 1 75.69 195 LYS B N 1
ATOM 5415 C CA . LYS B 1 195 ? -12.031 22.5 -16.922 1 75.69 195 LYS B CA 1
ATOM 5416 C C . LYS B 1 195 ? -10.594 22.828 -17.312 1 75.69 195 LYS B C 1
ATOM 5418 O O . LYS B 1 195 ? -10.086 22.344 -18.328 1 75.69 195 LYS B O 1
ATOM 5423 N N . SER B 1 196 ? -9.945 23.531 -16.422 1 77.44 196 SER B N 1
ATOM 5424 C CA . SER B 1 196 ? -8.578 23.922 -16.75 1 77.44 196 SER B CA 1
ATOM 5425 C C . SER B 1 196 ? -7.59 22.812 -16.391 1 77.44 196 SER B C 1
ATOM 5427 O O . SER B 1 196 ? -7.855 22 -15.508 1 77.44 196 SER B O 1
ATOM 5429 N N . ASP B 1 197 ? -6.504 22.75 -17.141 1 79.44 197 ASP B N 1
ATOM 5430 C CA . ASP B 1 197 ? -5.461 21.75 -16.891 1 79.44 197 ASP B CA 1
ATOM 5431 C C . ASP B 1 197 ? -4.297 22.375 -16.125 1 79.44 197 ASP B C 1
ATOM 5433 O O . ASP B 1 197 ? -3.188 21.828 -16.125 1 79.44 197 ASP B O 1
ATOM 5437 N N . ASP B 1 198 ? -4.551 23.422 -15.508 1 76.44 198 ASP B N 1
ATOM 5438 C CA . ASP B 1 198 ? -3.479 24.172 -14.852 1 76.44 198 ASP B CA 1
ATOM 5439 C C . ASP B 1 198 ? -2.984 23.438 -13.602 1 76.44 198 ASP B C 1
ATOM 5441 O O . ASP B 1 198 ? -1.837 23.625 -13.188 1 76.44 198 ASP B O 1
ATOM 5445 N N . TYR B 1 199 ? -3.814 22.656 -13.148 1 81.5 199 TYR B N 1
ATOM 5446 C CA . TYR B 1 199 ? -3.461 21.953 -11.914 1 81.5 199 TYR B CA 1
ATOM 5447 C C . TYR B 1 199 ? -3.297 20.469 -12.164 1 81.5 199 TYR B C 1
ATOM 5449 O O . TYR B 1 199 ? -3.975 19.891 -13.016 1 81.5 199 TYR B O 1
ATOM 5457 N N . GLN B 1 200 ? -2.379 19.906 -11.414 1 86.69 200 GLN B N 1
ATOM 5458 C CA . GLN B 1 200 ? -2.086 18.484 -11.562 1 86.69 200 GLN B CA 1
ATOM 5459 C C . GLN B 1 200 ? -3.352 17.656 -11.422 1 86.69 200 GLN B C 1
ATOM 5461 O O . GLN B 1 200 ? -3.564 16.703 -12.188 1 86.69 200 GLN B O 1
ATOM 5466 N N . ARG B 1 201 ? -4.145 18 -10.492 1 87 201 ARG B N 1
ATOM 5467 C CA . ARG B 1 201 ? -5.367 17.25 -10.242 1 87 201 ARG B CA 1
ATOM 5468 C C . ARG B 1 201 ? -6.254 17.219 -11.484 1 87 201 ARG B C 1
ATOM 5470 O O . ARG B 1 201 ? -6.824 16.172 -11.828 1 87 201 ARG B O 1
ATOM 5477 N N . ASN B 1 202 ? -6.355 18.328 -12.117 1 88.69 202 ASN B N 1
ATOM 5478 C CA . ASN B 1 202 ? -7.184 18.422 -13.312 1 88.69 202 ASN B CA 1
ATOM 5479 C C . ASN B 1 202 ? -6.605 17.594 -14.461 1 88.69 202 ASN B C 1
ATOM 5481 O O . ASN B 1 202 ? -7.348 16.969 -15.227 1 88.69 202 ASN B O 1
ATOM 5485 N N . ARG B 1 203 ? -5.328 17.641 -14.508 1 90.56 203 ARG B N 1
ATOM 5486 C CA . ARG B 1 203 ? -4.691 16.859 -15.57 1 90.56 203 ARG B CA 1
ATOM 5487 C C . ARG B 1 203 ? -4.926 15.367 -15.367 1 90.56 203 ARG B C 1
ATOM 5489 O O . ARG B 1 203 ? -5.207 14.648 -16.328 1 90.56 203 ARG B O 1
ATOM 5496 N N . LEU B 1 204 ? -4.832 14.922 -14.156 1 92.88 204 LEU B N 1
ATOM 5497 C CA . LEU B 1 204 ? -5.117 13.523 -13.852 1 92.88 204 LEU B CA 1
ATOM 5498 C C . LEU B 1 204 ? -6.578 13.195 -14.141 1 92.88 204 LEU B C 1
ATOM 5500 O O . LEU B 1 204 ? -6.883 12.156 -14.734 1 92.88 204 LEU B O 1
ATOM 5504 N N . ARG B 1 205 ? -7.398 14.141 -13.758 1 92.12 205 ARG B N 1
ATOM 5505 C CA . ARG B 1 205 ? -8.836 13.961 -13.906 1 92.12 205 ARG B CA 1
ATOM 5506 C C . ARG B 1 205 ? -9.234 13.859 -15.375 1 92.12 205 ARG B C 1
ATOM 5508 O O . ARG B 1 205 ? -10.07 13.039 -15.742 1 92.12 205 ARG B O 1
ATOM 5515 N N . HIS B 1 206 ? -8.609 14.578 -16.188 1 91.5 206 HIS B N 1
ATOM 5516 C CA . HIS B 1 206 ? -9.031 14.711 -17.578 1 91.5 206 HIS B CA 1
ATOM 5517 C C . HIS B 1 206 ? -8.305 13.711 -18.469 1 91.5 206 HIS B C 1
ATOM 5519 O O . HIS B 1 206 ? -8.875 13.219 -19.453 1 91.5 206 HIS B O 1
ATOM 5525 N N . HIS B 1 207 ? -7.102 13.375 -18.062 1 90.88 207 HIS B N 1
ATOM 5526 C CA . HIS B 1 207 ? -6.281 12.688 -19.062 1 90.88 207 HIS B CA 1
ATOM 5527 C C . HIS B 1 207 ? -5.887 11.297 -18.562 1 90.88 207 HIS B C 1
ATOM 5529 O O . HIS B 1 207 ? -5.5 10.438 -19.375 1 90.88 207 HIS B O 1
ATOM 5535 N N . ILE B 1 208 ? -5.965 10.992 -17.359 1 93.69 208 ILE B N 1
ATOM 5536 C CA . ILE B 1 208 ? -5.449 9.719 -16.875 1 93.69 208 ILE B CA 1
ATOM 5537 C C . ILE B 1 208 ? -6.598 8.867 -16.344 1 93.69 208 ILE B C 1
ATOM 5539 O O . ILE B 1 208 ? -6.766 7.719 -16.75 1 93.69 208 ILE B O 1
ATOM 5543 N N . ILE B 1 209 ? -7.41 9.406 -15.523 1 94.38 209 ILE B N 1
ATOM 5544 C CA . ILE B 1 209 ? -8.461 8.664 -14.836 1 94.38 209 ILE B CA 1
ATOM 5545 C C . ILE B 1 209 ? -9.414 8.055 -15.852 1 94.38 209 ILE B C 1
ATOM 5547 O O . ILE B 1 209 ? -9.758 6.871 -15.766 1 94.38 209 ILE B O 1
ATOM 5551 N N . PRO B 1 210 ? -9.828 8.867 -16.891 1 93.31 210 PRO B N 1
ATOM 5552 C CA . PRO B 1 210 ? -10.734 8.273 -17.875 1 93.31 210 PRO B CA 1
ATOM 5553 C C . PRO B 1 210 ? -10.117 7.074 -18.594 1 93.31 210 PRO B C 1
ATOM 5555 O O . PRO B 1 210 ? -10.812 6.098 -18.891 1 93.31 210 PRO B O 1
ATOM 5558 N N . VAL B 1 211 ? -8.836 7.133 -18.812 1 92.06 211 VAL B N 1
ATOM 5559 C CA . VAL B 1 211 ? -8.148 6.047 -19.5 1 92.06 211 VAL B CA 1
ATOM 5560 C C . VAL B 1 211 ? -8.117 4.809 -18.609 1 92.06 211 VAL B C 1
ATOM 5562 O O . VAL B 1 211 ? -8.359 3.693 -19.078 1 92.06 211 VAL B O 1
ATOM 5565 N N . LEU B 1 212 ? -7.863 4.988 -17.359 1 94.38 212 LEU B N 1
ATOM 5566 C CA . LEU B 1 212 ? -7.805 3.879 -16.422 1 94.38 212 LEU B CA 1
ATOM 5567 C C . LEU B 1 212 ? -9.18 3.252 -16.234 1 94.38 212 LEU B C 1
ATOM 5569 O O . LEU B 1 212 ? -9.305 2.029 -16.125 1 94.38 212 LEU B O 1
ATOM 5573 N N . LYS B 1 213 ? -10.195 4.086 -16.188 1 94.25 213 LYS B N 1
ATOM 5574 C CA . LYS B 1 213 ? -11.562 3.59 -16.078 1 94.25 213 LYS B CA 1
ATOM 5575 C C . LYS B 1 213 ? -11.961 2.77 -17.297 1 94.25 213 LYS B C 1
ATOM 5577 O O . LYS B 1 213 ? -12.719 1.807 -17.188 1 94.25 213 LYS B O 1
ATOM 5582 N N . ALA B 1 214 ? -11.469 3.176 -18.422 1 92.75 214 ALA B N 1
ATOM 5583 C CA . ALA B 1 214 ? -11.758 2.463 -19.656 1 92.75 214 ALA B CA 1
ATOM 5584 C C . ALA B 1 214 ? -11.094 1.089 -19.672 1 92.75 214 ALA B C 1
ATOM 5586 O O . ALA B 1 214 ? -11.625 0.139 -20.25 1 92.75 214 ALA B O 1
ATOM 5587 N N . GLU B 1 215 ? -9.945 0.967 -19.078 1 92.69 215 GLU B N 1
ATOM 5588 C CA . GLU B 1 215 ? -9.234 -0.304 -19 1 92.69 215 GLU B CA 1
ATOM 5589 C C . GLU B 1 215 ? -10 -1.317 -18.156 1 92.69 215 GLU B C 1
ATOM 5591 O O . GLU B 1 215 ? -9.953 -2.52 -18.422 1 92.69 215 GLU B O 1
ATOM 5596 N N . ASN B 1 216 ? -10.609 -0.835 -17.109 1 93.12 216 ASN B N 1
ATOM 5597 C CA . ASN B 1 216 ? -11.383 -1.672 -16.203 1 93.12 216 ASN B CA 1
ATOM 5598 C C . ASN B 1 216 ? -12.453 -0.867 -15.469 1 93.12 216 ASN B C 1
ATOM 5600 O O . ASN B 1 216 ? -12.141 -0.007 -14.641 1 93.12 216 ASN B O 1
ATOM 5604 N N . PRO B 1 217 ? -13.656 -1.201 -15.672 1 91.12 217 PRO B N 1
ATOM 5605 C CA . PRO B 1 217 ? -14.742 -0.45 -15.039 1 91.12 217 PRO B CA 1
ATOM 5606 C C . PRO B 1 217 ? -14.703 -0.539 -13.516 1 91.12 217 PRO B C 1
ATOM 5608 O O . PRO B 1 217 ? -15.305 0.291 -12.828 1 91.12 217 PRO B O 1
ATOM 5611 N N . GLU B 1 218 ? -14.039 -1.521 -12.961 1 93 218 GLU B N 1
ATOM 5612 C CA . GLU B 1 218 ? -13.969 -1.702 -11.516 1 93 218 GLU B CA 1
ATOM 5613 C C . GLU B 1 218 ? -12.75 -0.993 -10.93 1 93 218 GLU B C 1
ATOM 5615 O O . GLU B 1 218 ? -12.43 -1.178 -9.758 1 93 218 GLU B O 1
ATOM 5620 N N . PHE B 1 219 ? -12.125 -0.172 -11.695 1 94.5 219 PHE B N 1
ATOM 5621 C CA . PHE B 1 219 ? -10.891 0.504 -11.305 1 94.5 219 PHE B CA 1
ATOM 5622 C C . PHE B 1 219 ? -11.094 1.29 -10.016 1 94.5 219 PHE B C 1
ATOM 5624 O O . PHE B 1 219 ? -10.312 1.158 -9.07 1 94.5 219 PHE B O 1
ATOM 5631 N N . LEU B 1 220 ? -12.141 2.061 -9.977 1 96.19 220 LEU B N 1
ATOM 5632 C CA . LEU B 1 220 ? -12.383 2.893 -8.797 1 96.19 220 LEU B CA 1
ATOM 5633 C C . LEU B 1 220 ? -12.633 2.033 -7.566 1 96.19 220 LEU B C 1
ATOM 5635 O O . LEU B 1 220 ? -12.164 2.359 -6.473 1 96.19 220 LEU B O 1
ATOM 5639 N N . LYS B 1 221 ? -13.398 0.993 -7.742 1 93.44 221 LYS B N 1
ATOM 5640 C CA . LYS B 1 221 ? -13.664 0.057 -6.652 1 93.44 221 LYS B CA 1
ATOM 5641 C C . LYS B 1 221 ? -12.367 -0.571 -6.145 1 93.44 221 LYS B C 1
ATOM 5643 O O . LYS B 1 221 ? -12.188 -0.747 -4.938 1 93.44 221 LYS B O 1
ATOM 5648 N N . HIS B 1 222 ? -11.484 -0.873 -7.027 1 93.88 222 HIS B N 1
ATOM 5649 C CA . HIS B 1 222 ? -10.195 -1.463 -6.66 1 93.88 222 HIS B CA 1
ATOM 5650 C C . HIS B 1 222 ? -9.336 -0.475 -5.879 1 93.88 222 HIS B C 1
ATOM 5652 O O . HIS B 1 222 ? -8.727 -0.839 -4.875 1 93.88 222 HIS B O 1
ATOM 5658 N N . VAL B 1 223 ? -9.312 0.746 -6.332 1 96.12 223 VAL B N 1
ATOM 5659 C CA . VAL B 1 223 ? -8.531 1.765 -5.641 1 96.12 223 VAL B CA 1
ATOM 5660 C C . VAL B 1 223 ? -9.047 1.93 -4.211 1 96.12 223 VAL B C 1
ATOM 5662 O O . VAL B 1 223 ? -8.258 1.97 -3.264 1 96.12 223 VAL B O 1
ATOM 5665 N N . LEU B 1 224 ? -10.352 2.012 -4.121 1 95 224 LEU B N 1
ATOM 5666 C CA . LEU B 1 224 ? -10.938 2.131 -2.791 1 95 224 LEU B CA 1
ATOM 5667 C C . LEU B 1 224 ? -10.586 0.922 -1.931 1 95 224 LEU B C 1
ATOM 5669 O O . LEU B 1 224 ? -10.227 1.07 -0.759 1 95 224 LEU B O 1
ATOM 5673 N N . GLY B 1 225 ? -10.688 -0.267 -2.514 1 92.62 225 GLY B N 1
ATOM 5674 C CA . GLY B 1 225 ? -10.32 -1.482 -1.804 1 92.62 225 GLY B CA 1
ATOM 5675 C C . GLY B 1 225 ? -8.875 -1.486 -1.33 1 92.62 225 GLY B C 1
ATOM 5676 O O . GLY B 1 225 ? -8.594 -1.874 -0.195 1 92.62 225 GLY B O 1
ATOM 5677 N N . TYR B 1 226 ? -7.996 -1.036 -2.154 1 94.56 226 TYR B N 1
ATOM 5678 C CA . TYR B 1 226 ? -6.578 -0.989 -1.816 1 94.56 226 TYR B CA 1
ATOM 5679 C C . TYR B 1 226 ? -6.32 -0.009 -0.678 1 94.56 226 TYR B C 1
ATOM 5681 O O . TYR B 1 226 ? -5.555 -0.306 0.244 1 94.56 226 TYR B O 1
ATOM 5689 N N . THR B 1 227 ? -6.906 1.176 -0.78 1 96 227 THR B N 1
ATOM 5690 C CA . THR B 1 227 ? -6.691 2.184 0.253 1 96 227 THR B CA 1
ATOM 5691 C C . THR B 1 227 ? -7.223 1.696 1.6 1 96 227 THR B C 1
ATOM 5693 O O . THR B 1 227 ? -6.625 1.968 2.643 1 96 227 THR B O 1
ATOM 5696 N N . GLN B 1 228 ? -8.328 0.976 1.605 1 92.75 228 GLN B N 1
ATOM 5697 C CA . GLN B 1 228 ? -8.883 0.425 2.838 1 92.75 228 GLN B CA 1
ATOM 5698 C C . GLN B 1 228 ? -7.98 -0.659 3.412 1 92.75 228 GLN B C 1
ATOM 5700 O O . GLN B 1 228 ? -7.738 -0.696 4.621 1 92.75 228 GLN B O 1
ATOM 5705 N N . GLN B 1 229 ? -7.516 -1.517 2.562 1 92.69 229 GLN B N 1
ATOM 5706 C CA . GLN B 1 229 ? -6.605 -2.57 2.998 1 92.69 229 GLN B CA 1
ATOM 5707 C C . GLN B 1 229 ? -5.32 -1.981 3.576 1 92.69 229 GLN B C 1
ATOM 5709 O O . GLN B 1 229 ? -4.824 -2.447 4.605 1 92.69 229 GLN B O 1
ATOM 5714 N N . LEU B 1 230 ? -4.789 -0.997 2.918 1 96.19 230 LEU B N 1
ATOM 5715 C CA . LEU B 1 230 ? -3.584 -0.33 3.404 1 96.19 230 LEU B CA 1
ATOM 5716 C C . LEU B 1 230 ? -3.82 0.28 4.781 1 96.19 230 LEU B C 1
ATOM 5718 O O . LEU B 1 230 ? -2.98 0.148 5.676 1 96.19 230 LEU B O 1
ATOM 5722 N N . THR B 1 231 ? -4.926 0.942 4.906 1 94.81 231 THR B N 1
ATOM 5723 C CA . THR B 1 231 ? -5.273 1.557 6.18 1 94.81 231 THR B CA 1
ATOM 5724 C C . THR B 1 231 ? -5.328 0.508 7.289 1 94.81 231 THR B C 1
ATOM 5726 O O . THR B 1 231 ? -4.801 0.725 8.383 1 94.81 231 THR B O 1
ATOM 5729 N N . ASN B 1 232 ? -5.957 -0.591 7 1 93.5 232 ASN B N 1
ATOM 5730 C CA . ASN B 1 232 ? -6.043 -1.683 7.965 1 93.5 232 ASN B CA 1
ATOM 5731 C C . ASN B 1 232 ? -4.664 -2.227 8.328 1 93.5 232 ASN B C 1
ATOM 5733 O O . ASN B 1 232 ? -4.379 -2.477 9.5 1 93.5 232 ASN B O 1
ATOM 5737 N N . ASN B 1 233 ? -3.85 -2.412 7.32 1 95.56 233 ASN B N 1
ATOM 5738 C CA . ASN B 1 233 ? -2.498 -2.912 7.555 1 95.56 233 ASN B CA 1
ATOM 5739 C C . ASN B 1 233 ? -1.69 -1.955 8.43 1 95.56 233 ASN B C 1
ATOM 5741 O O . ASN B 1 233 ? -1.009 -2.385 9.359 1 95.56 233 ASN B O 1
ATOM 5745 N N . LEU B 1 234 ? -1.737 -0.717 8.094 1 95.75 234 LEU B N 1
ATOM 5746 C CA . LEU B 1 234 ? -0.993 0.278 8.859 1 95.75 234 LEU B CA 1
ATOM 5747 C C . LEU B 1 234 ? -1.493 0.343 10.297 1 95.75 234 LEU B C 1
ATOM 5749 O O . LEU B 1 234 ? -0.697 0.484 11.227 1 95.75 234 LEU B O 1
ATOM 5753 N N . GLN B 1 235 ? -2.789 0.207 10.492 1 95.19 235 GLN B N 1
ATOM 5754 C CA . GLN B 1 235 ? -3.352 0.188 11.844 1 95.19 235 GLN B CA 1
ATOM 5755 C C . GLN B 1 235 ? -2.834 -1.008 12.633 1 95.19 235 GLN B C 1
ATOM 5757 O O . GLN B 1 235 ? -2.5 -0.878 13.812 1 95.19 235 GLN B O 1
ATOM 5762 N N . ALA B 1 236 ? -2.822 -2.129 12.008 1 96.25 236 ALA B N 1
ATOM 5763 C CA . ALA B 1 236 ? -2.318 -3.336 12.664 1 96.25 236 ALA B CA 1
ATOM 5764 C C . ALA B 1 236 ? -0.867 -3.156 13.102 1 96.25 236 ALA B C 1
ATOM 5766 O O . ALA B 1 236 ? -0.5 -3.521 14.219 1 96.25 236 ALA B O 1
ATOM 5767 N N . ILE B 1 237 ? -0.084 -2.613 12.273 1 96.94 237 ILE B N 1
ATOM 5768 C CA . ILE B 1 237 ? 1.328 -2.391 12.562 1 96.94 237 ILE B CA 1
ATOM 5769 C C . ILE B 1 237 ? 1.47 -1.404 13.719 1 96.94 237 ILE B C 1
ATOM 5771 O O . ILE B 1 237 ? 2.285 -1.609 14.625 1 96.94 237 ILE B O 1
ATOM 5775 N N . GLN B 1 238 ? 0.689 -0.37 13.625 1 95.19 238 GLN B N 1
ATOM 5776 C CA . GLN B 1 238 ? 0.743 0.653 14.664 1 95.19 238 GLN B CA 1
ATOM 5777 C C . GLN B 1 238 ? 0.381 0.072 16.031 1 95.19 238 GLN B C 1
ATOM 5779 O O . GLN B 1 238 ? 1.007 0.406 17.031 1 95.19 238 GLN B O 1
ATOM 5784 N N . GLU B 1 239 ? -0.604 -0.78 16.047 1 95.12 239 GLU B N 1
ATOM 5785 C CA . GLU B 1 239 ? -1.018 -1.415 17.297 1 95.12 239 GLU B CA 1
ATOM 5786 C C . GLU B 1 239 ? 0.12 -2.227 17.906 1 95.12 239 GLU B C 1
ATOM 5788 O O . GLU B 1 239 ? 0.375 -2.141 19.109 1 95.12 239 GLU B O 1
ATOM 5793 N N . VAL B 1 240 ? 0.762 -2.936 17.109 1 96.31 240 VAL B N 1
ATOM 5794 C CA . VAL B 1 240 ? 1.86 -3.771 17.578 1 96.31 240 VAL B CA 1
ATOM 5795 C C . VAL B 1 240 ? 3.049 -2.895 17.969 1 96.31 240 VAL B C 1
ATOM 5797 O O . VAL B 1 240 ? 3.697 -3.127 18.984 1 96.31 240 VAL B O 1
ATOM 5800 N N . ALA B 1 241 ? 3.342 -1.952 17.125 1 96.69 241 ALA B N 1
ATOM 5801 C CA . ALA B 1 241 ? 4.449 -1.034 17.375 1 96.69 241 ALA B CA 1
ATOM 5802 C C . ALA B 1 241 ? 4.254 -0.31 18.719 1 96.69 241 ALA B C 1
ATOM 5804 O O . ALA B 1 241 ? 5.207 -0.143 19.484 1 96.69 241 ALA B O 1
ATOM 5805 N N . ASP B 1 242 ? 3.051 0.126 18.969 1 95.88 242 ASP B N 1
ATOM 5806 C CA . ASP B 1 242 ? 2.762 0.835 20.203 1 95.88 242 ASP B CA 1
ATOM 5807 C C . ASP B 1 242 ? 3.016 -0.056 21.422 1 95.88 242 ASP B C 1
ATOM 5809 O O . ASP B 1 242 ? 3.553 0.401 22.438 1 95.88 242 ASP B O 1
ATOM 5813 N N . VAL B 1 243 ? 2.617 -1.283 21.312 1 94.62 243 VAL B N 1
ATOM 5814 C CA . VAL B 1 243 ? 2.842 -2.234 22.391 1 94.62 243 VAL B CA 1
ATOM 5815 C C . VAL B 1 243 ? 4.34 -2.426 22.609 1 94.62 243 VAL B C 1
ATOM 5817 O O . VAL B 1 243 ? 4.816 -2.408 23.75 1 94.62 243 VAL B O 1
ATOM 5820 N N . LYS B 1 244 ? 5.09 -2.59 21.562 1 95.06 244 LYS B N 1
ATOM 5821 C CA . LYS B 1 244 ? 6.535 -2.785 21.656 1 95.06 244 LYS B CA 1
ATOM 5822 C C . LYS B 1 244 ? 7.223 -1.543 22.203 1 95.06 244 LYS B C 1
ATOM 5824 O O . LYS B 1 244 ? 8.141 -1.65 23.031 1 95.06 244 LYS B O 1
ATOM 5829 N N . LEU B 1 245 ? 6.809 -0.406 21.734 1 95.31 245 LEU B N 1
ATOM 5830 C CA . LEU B 1 245 ? 7.398 0.844 22.188 1 95.31 245 LEU B CA 1
ATOM 5831 C C . LEU B 1 245 ? 7.164 1.029 23.688 1 95.31 245 LEU B C 1
ATOM 5833 O O . LEU B 1 245 ? 8.055 1.498 24.406 1 95.31 245 LEU B O 1
ATOM 5837 N N . ASN B 1 246 ? 5.988 0.698 24.094 1 94.31 246 ASN B N 1
ATOM 5838 C CA . ASN B 1 246 ? 5.672 0.813 25.5 1 94.31 246 ASN B CA 1
ATOM 5839 C C . ASN B 1 246 ? 6.566 -0.083 26.359 1 94.31 246 ASN B C 1
ATOM 5841 O O . ASN B 1 246 ? 6.91 0.266 27.484 1 94.31 246 ASN B O 1
ATOM 5845 N N . LYS B 1 247 ? 6.953 -1.159 25.844 1 93.81 247 LYS B N 1
ATOM 5846 C CA . LYS B 1 247 ? 7.797 -2.109 26.562 1 93.81 247 LYS B CA 1
ATOM 5847 C C . LYS B 1 247 ? 9.242 -1.612 26.656 1 93.81 247 LYS B C 1
ATOM 5849 O O . LYS B 1 247 ? 9.961 -1.934 27.594 1 93.81 247 LYS B O 1
ATOM 5854 N N . ILE B 1 248 ? 9.641 -0.875 25.672 1 93.56 248 ILE B N 1
ATOM 5855 C CA . ILE B 1 248 ? 11.055 -0.511 25.641 1 93.56 248 ILE B CA 1
ATOM 5856 C C . ILE B 1 248 ? 11.227 0.927 26.125 1 93.56 248 ILE B C 1
ATOM 5858 O O . ILE B 1 248 ? 12.352 1.405 26.266 1 93.56 248 ILE B O 1
ATOM 5862 N N . SER B 1 249 ? 10.141 1.582 26.266 1 90.12 249 SER B N 1
ATOM 5863 C CA . SER B 1 249 ? 10.195 2.98 26.672 1 90.12 249 SER B CA 1
ATOM 5864 C C . SER B 1 249 ? 10.375 3.105 28.188 1 90.12 249 SER B C 1
ATOM 5866 O O . SER B 1 249 ? 9.844 2.293 28.953 1 90.12 249 SER B O 1
ATOM 5868 N N . LYS B 1 250 ? 11.25 3.994 28.547 1 81.44 250 LYS B N 1
ATOM 5869 C CA . LYS B 1 250 ? 11.422 4.438 29.922 1 81.44 250 LYS B CA 1
ATOM 5870 C C . LYS B 1 250 ? 11.18 5.938 30.062 1 81.44 250 LYS B C 1
ATOM 5872 O O . LYS B 1 250 ? 12.039 6.746 29.703 1 81.44 250 LYS B O 1
ATOM 5877 N N . GLU B 1 251 ? 10.016 6.254 30.547 1 74.81 251 GLU B N 1
ATOM 5878 C CA . GLU B 1 251 ? 9.617 7.656 30.625 1 74.81 251 GLU B CA 1
ATOM 5879 C C . GLU B 1 251 ? 9.57 8.305 29.25 1 74.81 251 GLU B C 1
ATOM 5881 O O . GLU B 1 251 ? 8.875 7.812 28.359 1 74.81 251 GLU B O 1
ATOM 5886 N N . GLU B 1 252 ? 10.539 9.266 28.922 1 75.88 252 GLU B N 1
ATOM 5887 C CA . GLU B 1 252 ? 10.508 9.984 27.656 1 75.88 252 GLU B CA 1
ATOM 5888 C C . GLU B 1 252 ? 11.578 9.477 26.703 1 75.88 252 GLU B C 1
ATOM 5890 O O . GLU B 1 252 ? 11.703 9.977 25.578 1 75.88 252 GLU B O 1
ATOM 5895 N N . THR B 1 253 ? 12.203 8.328 27.188 1 86.44 253 THR B N 1
ATOM 5896 C CA . THR B 1 253 ? 13.289 7.824 26.359 1 86.44 253 THR B CA 1
ATOM 5897 C C . THR B 1 253 ? 13.055 6.363 25.984 1 86.44 253 THR B C 1
ATOM 5899 O O . THR B 1 253 ? 12.141 5.723 26.516 1 86.44 253 THR B O 1
ATOM 5902 N N . LEU B 1 254 ? 13.805 5.918 24.969 1 93.94 254 LEU B N 1
ATOM 5903 C CA . LEU B 1 254 ? 13.75 4.523 24.547 1 93.94 254 LEU B CA 1
ATOM 5904 C C . LEU B 1 254 ? 14.984 3.766 25.031 1 93.94 254 LEU B C 1
ATOM 5906 O O . LEU B 1 254 ? 16.094 4.305 25.016 1 93.94 254 LEU B O 1
ATOM 5910 N N . GLY B 1 255 ? 14.797 2.619 25.5 1 93 255 GLY B N 1
ATOM 5911 C CA . GLY B 1 255 ? 15.914 1.756 25.844 1 93 255 GLY B CA 1
ATOM 5912 C C . GLY B 1 255 ? 16.672 1.252 24.625 1 93 255 GLY B C 1
ATOM 5913 O O . GLY B 1 255 ? 16.109 0.527 23.797 1 93 255 GLY B O 1
ATOM 5914 N N . TYR B 1 256 ? 17.922 1.594 24.547 1 91.75 256 TYR B N 1
ATOM 5915 C CA . TYR B 1 256 ? 18.75 1.261 23.406 1 91.75 256 TYR B CA 1
ATOM 5916 C C . TYR B 1 256 ? 18.938 -0.247 23.281 1 91.75 256 TYR B C 1
ATOM 5918 O O . TYR B 1 256 ? 18.797 -0.812 22.188 1 91.75 256 TYR B O 1
ATOM 5926 N N . ASP B 1 257 ? 19.172 -0.914 24.344 1 90.06 257 ASP B N 1
ATOM 5927 C CA . ASP B 1 257 ? 19.484 -2.34 24.359 1 90.06 257 ASP B CA 1
ATOM 5928 C C . ASP B 1 257 ? 18.312 -3.166 23.844 1 90.06 257 ASP B C 1
ATOM 5930 O O . ASP B 1 257 ? 18.5 -4.129 23.094 1 90.06 257 ASP B O 1
ATOM 5934 N N . LYS B 1 258 ? 17.156 -2.797 24.25 1 94.19 258 LYS B N 1
ATOM 5935 C CA . LYS B 1 258 ? 15.977 -3.518 23.812 1 94.19 258 LYS B CA 1
ATOM 5936 C C . LYS B 1 258 ? 15.648 -3.189 22.359 1 94.19 258 LYS B C 1
ATOM 5938 O O . LYS B 1 258 ? 15.195 -4.055 21.609 1 94.19 258 LYS B O 1
ATOM 5943 N N . PHE B 1 259 ? 15.891 -1.985 21.969 1 95.56 259 PHE B N 1
ATOM 5944 C CA . PHE B 1 259 ? 15.609 -1.537 20.609 1 95.56 259 PHE B CA 1
ATOM 5945 C C . PHE B 1 259 ? 16.469 -2.289 19.609 1 95.56 259 PHE B C 1
ATOM 5947 O O . PHE B 1 259 ? 15.961 -2.775 18.594 1 95.56 259 PHE B O 1
ATOM 5954 N N . VAL B 1 260 ? 17.719 -2.412 19.859 1 93.81 260 VAL B N 1
ATOM 5955 C CA . VAL B 1 260 ? 18.672 -2.965 18.891 1 93.81 260 VAL B CA 1
ATOM 5956 C C . VAL B 1 260 ? 18.5 -4.48 18.812 1 93.81 260 VAL B C 1
ATOM 5958 O O . VAL B 1 260 ? 18.984 -5.117 17.875 1 93.81 260 VAL B O 1
ATOM 5961 N N . LYS B 1 261 ? 17.766 -5.062 19.766 1 94.06 261 LYS B N 1
ATOM 5962 C CA . LYS B 1 261 ? 17.5 -6.496 19.734 1 94.06 261 LYS B CA 1
ATOM 5963 C C . LYS B 1 261 ? 16.375 -6.836 18.766 1 94.06 261 LYS B C 1
ATOM 5965 O O . LYS B 1 261 ? 16.25 -7.98 18.328 1 94.06 261 LYS B O 1
ATOM 5970 N N . GLU B 1 262 ? 15.594 -5.84 18.453 1 95.25 262 GLU B N 1
ATOM 5971 C CA . GLU B 1 262 ? 14.562 -6.059 17.453 1 95.25 262 GLU B CA 1
ATOM 5972 C C . GLU B 1 262 ? 15.172 -6.297 16.078 1 95.25 262 GLU B C 1
ATOM 5974 O O . GLU B 1 262 ? 16.312 -5.898 15.82 1 95.25 262 GLU B O 1
ATOM 5979 N N . SER B 1 263 ? 14.43 -6.965 15.234 1 94.12 263 SER B N 1
ATOM 5980 C CA . SER B 1 263 ? 14.891 -7.156 13.859 1 94.12 263 SER B CA 1
ATOM 5981 C C . SER B 1 263 ? 15.047 -5.82 13.141 1 94.12 263 SER B C 1
ATOM 5983 O O . SER B 1 263 ? 14.406 -4.832 13.508 1 94.12 263 SER B O 1
ATOM 5985 N N . PRO B 1 264 ? 15.859 -5.762 12.086 1 93.31 264 PRO B N 1
ATOM 5986 C CA . PRO B 1 264 ? 16.016 -4.516 11.328 1 93.31 264 PRO B CA 1
ATOM 5987 C C . PRO B 1 264 ? 14.68 -3.947 10.852 1 93.31 264 PRO B C 1
ATOM 5989 O O . PRO B 1 264 ? 14.477 -2.73 10.883 1 93.31 264 PRO B O 1
ATOM 5992 N N . LEU B 1 265 ? 13.859 -4.805 10.5 1 94.5 265 LEU B N 1
ATOM 5993 C CA . LEU B 1 265 ? 12.531 -4.391 10.055 1 94.5 265 LEU B CA 1
ATOM 5994 C C . LEU B 1 265 ? 11.781 -3.684 11.18 1 94.5 265 LEU B C 1
ATOM 5996 O O . LEU B 1 265 ? 11.25 -2.588 10.984 1 94.5 265 LEU B O 1
ATOM 6000 N N . TRP B 1 266 ? 11.75 -4.227 12.289 1 96.44 266 TRP B N 1
ATOM 6001 C CA . TRP B 1 266 ? 10.992 -3.668 13.398 1 96.44 266 TRP B CA 1
ATOM 6002 C C . TRP B 1 266 ? 11.711 -2.469 14.008 1 96.44 266 TRP B C 1
ATOM 6004 O O . TRP B 1 266 ? 11.07 -1.568 14.555 1 96.44 266 TRP B O 1
ATOM 6014 N N . GLN B 1 267 ? 13.078 -2.459 13.93 1 96 267 GLN B N 1
ATOM 6015 C CA . GLN B 1 267 ? 13.781 -1.245 14.328 1 96 267 GLN B CA 1
ATOM 6016 C C . GLN B 1 267 ? 13.289 -0.038 13.539 1 96 267 GLN B C 1
ATOM 6018 O O . GLN B 1 267 ? 13.023 1.021 14.109 1 96 267 GLN B O 1
ATOM 6023 N N . ARG B 1 268 ? 13.148 -0.279 12.312 1 95.25 268 ARG B N 1
ATOM 6024 C CA . ARG B 1 268 ? 12.68 0.808 11.461 1 95.25 268 ARG B CA 1
ATOM 6025 C C . ARG B 1 268 ? 11.25 1.209 11.812 1 95.25 268 ARG B C 1
ATOM 6027 O O . ARG B 1 268 ? 10.953 2.395 11.961 1 95.25 268 ARG B O 1
ATOM 6034 N N . ILE B 1 269 ? 10.375 0.245 11.898 1 95.44 269 ILE B N 1
ATOM 6035 C CA . ILE B 1 269 ? 8.961 0.491 12.195 1 95.44 269 ILE B CA 1
ATOM 6036 C C . ILE B 1 269 ? 8.836 1.218 13.531 1 95.44 269 ILE B C 1
ATOM 6038 O O . ILE B 1 269 ? 8.094 2.197 13.641 1 95.44 269 ILE B O 1
ATOM 6042 N N . LEU B 1 270 ? 9.594 0.761 14.531 1 96 270 LEU B N 1
ATOM 6043 C CA . LEU B 1 270 ? 9.531 1.344 15.867 1 96 270 LEU B CA 1
ATOM 6044 C C . LEU B 1 270 ? 10.055 2.775 15.859 1 96 270 LEU B C 1
ATOM 6046 O O . LEU B 1 270 ? 9.484 3.654 16.5 1 96 270 LEU B O 1
ATOM 6050 N N . LEU B 1 271 ? 11.156 2.998 15.125 1 95.12 271 LEU B N 1
ATOM 6051 C CA . LEU B 1 271 ? 11.703 4.348 15.023 1 95.12 271 LEU B CA 1
ATOM 6052 C C . LEU B 1 271 ? 10.695 5.297 14.383 1 95.12 271 LEU B C 1
ATOM 6054 O O . LEU B 1 271 ? 10.461 6.395 14.898 1 95.12 271 LEU B O 1
ATOM 6058 N N . GLU B 1 272 ? 10.086 4.891 13.328 1 93.31 272 GLU B N 1
ATOM 6059 C CA . GLU B 1 272 ? 9.117 5.719 12.625 1 93.31 272 GLU B CA 1
ATOM 6060 C C . GLU B 1 272 ? 7.902 6.012 13.5 1 93.31 272 GLU B C 1
ATOM 6062 O O . GLU B 1 272 ? 7.414 7.145 13.531 1 93.31 272 GLU B O 1
ATOM 6067 N N . ARG B 1 273 ? 7.438 5.004 14.148 1 93.69 273 ARG B N 1
ATOM 6068 C CA . ARG B 1 273 ? 6.305 5.18 15.055 1 93.69 273 ARG B CA 1
ATOM 6069 C C . ARG B 1 273 ? 6.648 6.141 16.188 1 93.69 273 ARG B C 1
ATOM 6071 O O . ARG B 1 273 ? 5.828 6.98 16.562 1 93.69 273 ARG B O 1
ATOM 6078 N N . TYR B 1 274 ? 7.863 5.984 16.766 1 93.69 274 TYR B N 1
ATOM 6079 C CA . TYR B 1 274 ? 8.336 6.852 17.828 1 93.69 274 TYR B CA 1
ATOM 6080 C C . TYR B 1 274 ? 8.344 8.312 17.391 1 93.69 274 TYR B C 1
ATOM 6082 O O . TYR B 1 274 ? 7.871 9.188 18.109 1 93.69 274 TYR B O 1
ATOM 6090 N N . LEU B 1 275 ? 8.844 8.508 16.219 1 92 275 LEU B N 1
ATOM 6091 C CA . LEU B 1 275 ? 8.914 9.859 15.672 1 92 275 LEU B CA 1
ATOM 6092 C C . LEU B 1 275 ? 7.52 10.406 15.406 1 92 275 LEU B C 1
ATOM 6094 O O . LEU B 1 275 ? 7.254 11.586 15.648 1 92 275 LEU B O 1
ATOM 6098 N N . GLU B 1 276 ? 6.66 9.625 14.914 1 89.44 276 GLU B N 1
ATOM 6099 C CA . GLU B 1 276 ? 5.281 10.008 14.625 1 89.44 276 GLU B CA 1
ATOM 6100 C C . GLU B 1 276 ? 4.559 10.445 15.898 1 89.44 276 GLU B C 1
ATOM 6102 O O . GLU B 1 276 ? 3.85 11.461 15.898 1 89.44 276 GLU B O 1
ATOM 6107 N N . VAL B 1 277 ? 4.73 9.672 16.875 1 88.25 277 VAL B N 1
ATOM 6108 C CA . VAL B 1 277 ? 4.074 9.961 18.156 1 88.25 277 VAL B CA 1
ATOM 6109 C C . VAL B 1 277 ? 4.57 11.297 18.703 1 88.25 277 VAL B C 1
ATOM 6111 O O . VAL B 1 277 ? 3.812 12.031 19.328 1 88.25 277 VAL B O 1
ATOM 6114 N N . LYS B 1 278 ? 5.801 11.57 18.406 1 88.25 278 LYS B N 1
ATOM 6115 C CA . LYS B 1 278 ? 6.383 12.828 18.875 1 88.25 278 LYS B CA 1
ATOM 6116 C C . LYS B 1 278 ? 6.047 13.977 17.922 1 88.25 278 LYS B C 1
ATOM 6118 O O . LYS B 1 278 ? 6.465 15.109 18.141 1 88.25 278 LYS B O 1
ATOM 6123 N N . GLY B 1 279 ? 5.383 13.594 16.844 1 85.69 279 GLY B N 1
ATOM 6124 C CA . GLY B 1 279 ? 4.934 14.602 15.898 1 85.69 279 GLY B CA 1
ATOM 6125 C C . GLY B 1 279 ? 6.039 15.102 14.984 1 85.69 279 GLY B C 1
ATOM 6126 O O . GLY B 1 279 ? 6.012 16.25 14.539 1 85.69 279 GLY B O 1
ATOM 6127 N N . LEU B 1 280 ? 7.043 14.344 14.789 1 87.62 280 LEU B N 1
ATOM 6128 C CA . LEU B 1 280 ? 8.18 14.75 13.969 1 87.62 280 LEU B CA 1
ATOM 6129 C C . LEU B 1 280 ? 8.148 14.047 12.617 1 87.62 280 LEU B C 1
ATOM 6131 O O . LEU B 1 280 ? 7.91 12.836 12.547 1 87.62 280 LEU B O 1
ATOM 6135 N N . GLU B 1 281 ? 8.242 14.781 11.594 1 82.12 281 GLU B N 1
ATOM 6136 C CA . GLU B 1 281 ? 8.383 14.234 10.242 1 82.12 281 GLU B CA 1
ATOM 6137 C C . GLU B 1 281 ? 9.82 14.375 9.742 1 82.12 281 GLU B C 1
ATOM 6139 O O . GLU B 1 281 ? 10.383 15.469 9.742 1 82.12 281 GLU B O 1
ATOM 6144 N N . ILE B 1 282 ? 10.406 13.258 9.406 1 79.56 282 ILE B N 1
ATOM 6145 C CA . ILE B 1 282 ? 11.781 13.32 8.93 1 79.56 282 ILE B CA 1
ATOM 6146 C C . ILE B 1 282 ? 11.891 12.641 7.57 1 79.56 282 ILE B C 1
ATOM 6148 O O . ILE B 1 282 ? 10.992 11.883 7.176 1 79.56 282 ILE B O 1
ATOM 6152 N N . LYS B 1 283 ? 12.961 12.969 6.859 1 81.56 283 LYS B N 1
ATOM 6153 C CA . LYS B 1 283 ? 13.227 12.398 5.543 1 81.56 283 LYS B CA 1
ATOM 6154 C C . LYS B 1 283 ? 13.734 10.961 5.656 1 81.56 283 LYS B C 1
ATOM 6156 O O . LYS B 1 283 ? 14.289 10.578 6.691 1 81.56 283 LYS B O 1
ATOM 6161 N N . GLU B 1 284 ? 13.508 10.242 4.543 1 81.75 284 GLU B N 1
ATOM 6162 C CA . GLU B 1 284 ? 13.977 8.859 4.465 1 81.75 284 GLU B CA 1
ATOM 6163 C C . GLU B 1 284 ? 15.477 8.766 4.73 1 81.75 284 GLU B C 1
ATOM 6165 O O . GLU B 1 284 ? 15.938 7.832 5.383 1 81.75 284 GLU B O 1
ATOM 6170 N N . THR B 1 285 ? 16.156 9.703 4.234 1 83.38 285 THR B N 1
ATOM 6171 C CA . THR B 1 285 ? 17.609 9.703 4.426 1 83.38 285 THR B CA 1
ATOM 6172 C C . THR B 1 285 ? 17.953 9.828 5.906 1 83.38 285 THR B C 1
ATOM 6174 O O . THR B 1 285 ? 18.906 9.203 6.379 1 83.38 285 THR B O 1
ATOM 6177 N N . GLN B 1 286 ? 17.219 10.586 6.613 1 90.25 286 GLN B N 1
ATOM 6178 C CA . GLN B 1 286 ? 17.453 10.75 8.047 1 90.25 286 GLN B CA 1
ATOM 6179 C C . GLN B 1 286 ? 17.125 9.469 8.805 1 90.25 286 GLN B C 1
ATOM 6181 O O . GLN B 1 286 ? 17.844 9.094 9.742 1 90.25 286 GLN B O 1
ATOM 6186 N N . VAL B 1 287 ? 16.109 8.828 8.398 1 90.31 287 VAL B N 1
ATOM 6187 C CA . VAL B 1 287 ? 15.742 7.555 9.016 1 90.31 287 VAL B CA 1
ATOM 6188 C C . VAL B 1 287 ? 16.891 6.555 8.844 1 90.31 287 VAL B C 1
ATOM 6190 O O . VAL B 1 287 ? 17.266 5.879 9.797 1 90.31 287 VAL B O 1
ATOM 6193 N N . GLN B 1 288 ? 17.406 6.512 7.68 1 87.88 288 GLN B N 1
ATOM 6194 C CA . GLN B 1 288 ? 18.5 5.59 7.391 1 87.88 288 GLN B CA 1
ATOM 6195 C C . GLN B 1 288 ? 19.734 5.938 8.203 1 87.88 288 GLN B C 1
ATOM 6197 O O . GLN B 1 288 ? 20.438 5.043 8.695 1 87.88 288 GLN B O 1
ATOM 6202 N N . GLN B 1 289 ? 19.938 7.172 8.32 1 91.88 289 GLN B N 1
ATOM 6203 C CA . GLN B 1 289 ? 21.094 7.629 9.086 1 91.88 289 GLN B CA 1
ATOM 6204 C C . GLN B 1 289 ? 20.969 7.238 10.555 1 91.88 289 GLN B C 1
ATOM 6206 O O . GLN B 1 289 ? 21.938 6.789 11.172 1 91.88 289 GLN B O 1
ATOM 6211 N N . ILE B 1 290 ? 19.859 7.441 11.078 1 94.38 290 ILE B N 1
ATOM 6212 C CA . ILE B 1 290 ? 19.625 7.109 12.484 1 94.38 290 ILE B CA 1
ATOM 6213 C C . ILE B 1 290 ? 19.812 5.609 12.695 1 94.38 290 ILE B C 1
ATOM 6215 O O . ILE B 1 290 ? 20.5 5.188 13.625 1 94.38 290 ILE B O 1
ATOM 6219 N N . LEU B 1 291 ? 19.219 4.805 11.82 1 94.19 291 LEU B N 1
ATOM 6220 C CA . LEU B 1 291 ? 19.312 3.352 11.945 1 94.19 291 LEU B CA 1
ATOM 6221 C C . LEU B 1 291 ? 20.766 2.889 11.82 1 94.19 291 LEU B C 1
ATOM 6223 O O . LEU B 1 291 ? 21.203 1.994 12.555 1 94.19 291 LEU B O 1
ATOM 6227 N N . ALA B 1 292 ? 21.438 3.502 10.898 1 91.56 292 ALA B N 1
ATOM 6228 C CA . ALA B 1 292 ? 22.844 3.166 10.742 1 91.56 292 ALA B CA 1
ATOM 6229 C C . ALA B 1 292 ? 23.641 3.518 12 1 91.56 292 ALA B C 1
ATOM 6231 O O . ALA B 1 292 ? 24.5 2.748 12.43 1 91.56 292 ALA B O 1
ATOM 6232 N N . MET B 1 293 ? 23.391 4.656 12.508 1 91.06 293 MET B N 1
ATOM 6233 C CA . MET B 1 293 ? 24.047 5.129 13.719 1 91.06 293 MET B CA 1
ATOM 6234 C C . MET B 1 293 ? 23.781 4.184 14.883 1 91.06 293 MET B C 1
ATOM 6236 O O . MET B 1 293 ? 24.703 3.857 15.641 1 91.06 293 MET B O 1
ATOM 6240 N N . LEU B 1 294 ? 22.625 3.711 15.039 1 92.75 294 LEU B N 1
ATOM 6241 C CA . LEU B 1 294 ? 22.219 2.873 16.156 1 92.75 294 LEU B CA 1
ATOM 6242 C C . LEU B 1 294 ? 22.828 1.476 16.031 1 92.75 294 LEU B C 1
ATOM 6244 O O . LEU B 1 294 ? 23.031 0.794 17.047 1 92.75 294 LEU B O 1
ATOM 6248 N N . ASN B 1 295 ? 23.062 1.071 14.852 1 91.25 295 ASN B N 1
ATOM 6249 C CA . ASN B 1 295 ? 23.562 -0.283 14.648 1 91.25 295 ASN B CA 1
ATOM 6250 C C . ASN B 1 295 ? 25.078 -0.303 14.508 1 91.25 295 ASN B C 1
ATOM 6252 O O . ASN B 1 295 ? 25.672 -1.36 14.297 1 91.25 295 ASN B O 1
ATOM 6256 N N . ASP B 1 296 ? 25.609 0.886 14.586 1 85.81 296 ASP B N 1
ATOM 6257 C CA . ASP B 1 296 ? 27.062 0.974 14.641 1 85.81 296 ASP B CA 1
ATOM 6258 C C . ASP B 1 296 ? 27.578 0.738 16.062 1 85.81 296 ASP B C 1
ATOM 6260 O O . ASP B 1 296 ? 27.469 1.615 16.922 1 85.81 296 ASP B O 1
ATOM 6264 N N . LYS B 1 297 ? 28.141 -0.342 16.344 1 78.44 297 LYS B N 1
ATOM 6265 C CA . LYS B 1 297 ? 28.562 -0.747 17.688 1 78.44 297 LYS B CA 1
ATOM 6266 C C . LYS B 1 297 ? 29.781 0.052 18.141 1 78.44 297 LYS B C 1
ATOM 6268 O O . LYS B 1 297 ? 30.094 0.086 19.328 1 78.44 297 LYS B O 1
ATOM 6273 N N . LYS B 1 298 ? 30.438 0.794 17.281 1 75.56 298 LYS B N 1
ATOM 6274 C CA . LYS B 1 298 ? 31.672 1.496 17.609 1 75.56 298 LYS B CA 1
ATOM 6275 C C . LYS B 1 298 ? 31.391 2.871 18.203 1 75.56 298 LYS B C 1
ATOM 6277 O O . LYS B 1 298 ? 32.281 3.512 18.766 1 75.56 298 LYS B O 1
ATOM 6282 N N . LYS B 1 299 ? 30.188 3.307 18.172 1 72.06 299 LYS B N 1
ATOM 6283 C CA . LYS B 1 299 ? 29.875 4.652 18.641 1 72.06 299 LYS B CA 1
ATOM 6284 C C . LYS B 1 299 ? 28.859 4.613 19.781 1 72.06 299 LYS B C 1
ATOM 6286 O O . LYS B 1 299 ? 27.641 4.57 19.547 1 72.06 299 LYS B O 1
ATOM 6291 N N . PRO B 1 300 ? 29.453 4.699 20.953 1 73.44 300 PRO B N 1
ATOM 6292 C CA . PRO B 1 300 ? 28.516 4.602 22.094 1 73.44 300 PRO B CA 1
ATOM 6293 C C . PRO B 1 300 ? 27.672 5.859 22.266 1 73.44 300 PRO B C 1
ATOM 6295 O O . PRO B 1 300 ? 26.641 5.828 22.953 1 73.44 300 PRO B O 1
ATOM 6298 N N . GLN B 1 301 ? 28.109 6.98 21.703 1 80.12 301 GLN B N 1
ATOM 6299 C CA . GLN B 1 301 ? 27.328 8.211 21.734 1 80.12 301 GLN B CA 1
ATOM 6300 C C . GLN B 1 301 ? 27.312 8.891 20.375 1 80.12 301 GLN B C 1
ATOM 6302 O O . GLN B 1 301 ? 28.312 8.906 19.672 1 80.12 301 GLN B O 1
ATOM 6307 N N . ALA B 1 302 ? 26.109 9.219 19.969 1 87 302 ALA B N 1
ATOM 6308 C CA . ALA B 1 302 ? 25.984 9.891 18.688 1 87 302 ALA B CA 1
ATOM 6309 C C . ALA B 1 302 ? 24.672 10.672 18.609 1 87 302 ALA B C 1
ATOM 6311 O O . ALA B 1 302 ? 23.75 10.445 19.406 1 87 302 ALA B O 1
ATOM 6312 N N . LYS B 1 303 ? 24.734 11.664 17.828 1 89.88 303 LYS B N 1
ATOM 6313 C CA . LYS B 1 303 ? 23.516 12.461 17.625 1 89.88 303 LYS B CA 1
ATOM 6314 C C . LYS B 1 303 ? 23.328 12.812 16.156 1 89.88 303 LYS B C 1
ATOM 6316 O O . LYS B 1 303 ? 24.297 12.828 15.391 1 89.88 303 LYS B O 1
ATOM 6321 N N . ILE B 1 304 ? 22.094 12.938 15.742 1 92.81 304 ILE B N 1
ATOM 6322 C CA . ILE B 1 304 ? 21.719 13.352 14.391 1 92.81 304 ILE B CA 1
ATOM 6323 C C . ILE B 1 304 ? 20.734 14.508 14.461 1 92.81 304 ILE B C 1
ATOM 6325 O O . ILE B 1 304 ? 19.719 14.422 15.156 1 92.81 304 ILE B O 1
ATOM 6329 N N . ASP B 1 305 ? 20.984 15.586 13.711 1 90.81 305 ASP B N 1
ATOM 6330 C CA . ASP B 1 305 ? 20.062 16.719 13.633 1 90.81 305 ASP B CA 1
ATOM 6331 C C . ASP B 1 305 ? 18.828 16.359 12.812 1 90.81 305 ASP B C 1
ATOM 6333 O O . ASP B 1 305 ? 18.938 15.945 11.656 1 90.81 305 ASP B O 1
ATOM 6337 N N . LEU B 1 306 ? 17.719 16.531 13.398 1 92 306 LEU B N 1
ATOM 6338 C CA . LEU B 1 306 ? 16.469 16.25 12.688 1 92 306 LEU B CA 1
ATOM 6339 C C . LEU B 1 306 ? 15.938 17.5 12.008 1 92 306 LEU B C 1
ATOM 6341 O O . LEU B 1 306 ? 15.5 17.453 10.859 1 92 306 LEU B O 1
ATOM 6345 N N . ASN B 1 307 ? 15.883 18.562 12.711 1 88.44 307 ASN B N 1
ATOM 6346 C CA . ASN B 1 307 ? 15.508 19.891 12.219 1 88.44 307 ASN B CA 1
ATOM 6347 C C . ASN B 1 307 ? 16.109 21 13.078 1 88.44 307 ASN B C 1
ATOM 6349 O O . ASN B 1 307 ? 17.078 20.766 13.797 1 88.44 307 ASN B O 1
ATOM 6353 N N . GLU B 1 308 ? 15.633 22.172 12.992 1 84.62 308 GLU B N 1
ATOM 6354 C CA . GLU B 1 308 ? 16.203 23.328 13.672 1 84.62 308 GLU B CA 1
ATOM 6355 C C . GLU B 1 308 ? 16.031 23.219 15.188 1 84.62 308 GLU B C 1
ATOM 6357 O O . GLU B 1 308 ? 16.844 23.734 15.953 1 84.62 308 GLU B O 1
ATOM 6362 N N . LYS B 1 309 ? 15.109 22.438 15.617 1 87.69 309 LYS B N 1
ATOM 6363 C CA . LYS B 1 309 ? 14.727 22.453 17.031 1 87.69 309 LYS B CA 1
ATOM 6364 C C . LYS B 1 309 ? 15.117 21.141 17.703 1 87.69 309 LYS B C 1
ATOM 6366 O O . LYS B 1 309 ? 15.438 21.109 18.891 1 87.69 309 LYS B O 1
ATOM 6371 N N . PHE B 1 310 ? 15.102 20.031 16.875 1 91.56 310 PHE B N 1
ATOM 6372 C CA . PHE B 1 310 ? 15.188 18.734 17.516 1 91.56 310 PHE B CA 1
ATOM 6373 C C . PHE B 1 310 ? 16.375 17.938 16.984 1 91.56 310 PHE B C 1
ATOM 6375 O O . PHE B 1 310 ? 16.734 18.078 15.812 1 91.56 310 PHE B O 1
ATOM 6382 N N . GLU B 1 311 ? 16.938 17.156 17.891 1 92.88 311 GLU B N 1
ATOM 6383 C CA . GLU B 1 311 ? 17.938 16.172 17.5 1 92.88 311 GLU B CA 1
ATOM 6384 C C . GLU B 1 311 ? 17.625 14.805 18.078 1 92.88 311 GLU B C 1
ATOM 6386 O O . GLU B 1 311 ? 16.984 14.703 19.125 1 92.88 311 GLU B O 1
ATOM 6391 N N . PHE B 1 312 ? 18 13.773 17.375 1 94.69 312 PHE B N 1
ATOM 6392 C CA . PHE B 1 312 ? 17.969 12.406 17.859 1 94.69 312 PHE B CA 1
ATOM 6393 C C . PHE B 1 312 ? 19.297 12.023 18.484 1 94.69 312 PHE B C 1
ATOM 6395 O O . PHE B 1 312 ? 20.359 12.328 17.938 1 94.69 312 PHE B O 1
ATOM 6402 N N . TYR B 1 313 ? 19.266 11.43 19.672 1 90.69 313 TYR B N 1
ATOM 6403 C CA . TYR B 1 313 ? 20.516 11.109 20.328 1 90.69 313 TYR B CA 1
ATOM 6404 C C . TYR B 1 313 ? 20.516 9.664 20.828 1 90.69 313 TYR B C 1
ATOM 6406 O O . TYR B 1 313 ? 19.453 9.07 21.016 1 90.69 313 TYR B O 1
ATOM 6414 N N . HIS B 1 314 ? 21.578 9.141 20.766 1 91.44 314 HIS B N 1
ATOM 6415 C CA . HIS B 1 314 ? 21.891 7.867 21.406 1 91.44 314 HIS B CA 1
ATOM 6416 C C . HIS B 1 314 ? 23.047 8.023 22.406 1 91.44 314 HIS B C 1
ATOM 6418 O O . HIS B 1 314 ? 24.125 8.477 22.031 1 91.44 314 HIS B O 1
ATOM 6424 N N . GLU B 1 315 ? 22.766 7.738 23.703 1 84.12 315 GLU B N 1
ATOM 6425 C CA . GLU B 1 315 ? 23.781 7.785 24.766 1 84.12 315 GLU B CA 1
ATOM 6426 C C . GLU B 1 315 ? 23.719 6.535 25.641 1 84.12 315 GLU B C 1
ATOM 6428 O O . GLU B 1 315 ? 22.828 6.395 26.469 1 84.12 315 GLU B O 1
ATOM 6433 N N . TYR B 1 316 ? 24.609 5.758 25.406 1 81.38 316 TYR B N 1
ATOM 6434 C CA . TYR B 1 316 ? 24.734 4.523 26.172 1 81.38 316 TYR B CA 1
ATOM 6435 C C . TYR B 1 316 ? 23.469 3.678 26.062 1 81.38 316 TYR B C 1
ATOM 6437 O O . TYR B 1 316 ? 23.156 3.162 24.984 1 81.38 316 TYR B O 1
ATOM 6445 N N . LEU B 1 317 ? 22.672 3.717 27.109 1 82.88 317 LEU B N 1
ATOM 6446 C CA . LEU B 1 317 ? 21.562 2.779 27.125 1 82.88 317 LEU B CA 1
ATOM 6447 C C . LEU B 1 317 ? 20.25 3.488 26.781 1 82.88 317 LEU B C 1
ATOM 6449 O O . LEU B 1 317 ? 19.188 2.875 26.812 1 82.88 317 LEU B O 1
ATOM 6453 N N . GLU B 1 318 ? 20.5 4.789 26.391 1 89.19 318 GLU B N 1
ATOM 6454 C CA . GLU B 1 318 ? 19.281 5.555 26.141 1 89.19 318 GLU B CA 1
ATOM 6455 C C . GLU B 1 318 ? 19.344 6.234 24.766 1 89.19 318 GLU B C 1
ATOM 6457 O O . GLU B 1 318 ? 20.422 6.613 24.312 1 89.19 318 GLU B O 1
ATOM 6462 N N . MET B 1 319 ? 18.188 6.32 24.25 1 93.81 319 MET B N 1
ATOM 6463 C CA . MET B 1 319 ? 18.047 7.059 23 1 93.81 319 MET B CA 1
ATOM 6464 C C . MET B 1 319 ? 16.734 7.824 22.953 1 93.81 319 MET B C 1
ATOM 6466 O O . MET B 1 319 ? 15.781 7.48 23.672 1 93.81 319 MET B O 1
ATOM 6470 N N . GLY B 1 320 ? 16.719 8.852 22.172 1 93.56 320 GLY B N 1
ATOM 6471 C CA . GLY B 1 320 ? 15.484 9.617 22.062 1 93.56 320 GLY B CA 1
ATOM 6472 C C . GLY B 1 320 ? 15.672 10.945 21.344 1 93.56 320 GLY B C 1
ATOM 6473 O O . GLY B 1 320 ? 16.656 11.141 20.625 1 93.56 320 GLY B O 1
ATOM 6474 N N . ILE B 1 321 ? 14.641 11.75 21.484 1 93.06 321 ILE B N 1
ATOM 6475 C CA . ILE B 1 321 ? 14.617 13.078 20.875 1 93.06 321 ILE B CA 1
ATOM 6476 C C . ILE B 1 321 ? 14.773 14.148 21.953 1 93.06 321 ILE B C 1
ATOM 6478 O O . ILE B 1 321 ? 14.211 14.031 23.047 1 93.06 321 ILE B O 1
ATOM 6482 N N . ARG B 1 322 ? 15.562 15.094 21.688 1 88.44 322 ARG B N 1
ATOM 6483 C CA . ARG B 1 322 ? 15.703 16.219 22.609 1 88.44 322 ARG B CA 1
ATOM 6484 C C . ARG B 1 322 ? 15.828 17.531 21.859 1 88.44 322 ARG B C 1
ATOM 6486 O O . ARG B 1 322 ? 16.094 17.547 20.656 1 88.44 322 ARG B O 1
ATOM 6493 N N . ILE B 1 323 ? 15.383 18.609 22.406 1 86 323 ILE B N 1
ATOM 6494 C CA . ILE B 1 323 ? 15.523 19.953 21.844 1 86 323 ILE B CA 1
ATOM 6495 C C . ILE B 1 323 ? 17 20.312 21.734 1 86 323 ILE B C 1
ATOM 6497 O O . ILE B 1 323 ? 17.766 20.094 22.688 1 86 323 ILE B O 1
ATOM 6501 N N . LYS B 1 324 ? 17.141 20.672 20.438 1 76 324 LYS B N 1
ATOM 6502 C CA . LYS B 1 324 ? 18.531 21.062 20.234 1 76 324 LYS B CA 1
ATOM 6503 C C . LYS B 1 324 ? 18.953 22.156 21.219 1 76 324 LYS B C 1
ATOM 6505 O O . LYS B 1 324 ? 18.172 23.047 21.547 1 76 324 LYS B O 1
ATOM 6510 N N . ASN B 1 325 ? 19.547 21.828 22.047 1 56.69 325 ASN B N 1
ATOM 6511 C CA . ASN B 1 325 ? 20.109 22.891 22.859 1 56.69 325 ASN B CA 1
ATOM 6512 C C . ASN B 1 325 ? 20.688 24 21.984 1 56.69 325 ASN B C 1
ATOM 6514 O O . ASN B 1 325 ? 21.734 23.812 21.344 1 56.69 325 ASN B O 1
ATOM 6518 N N . SER B 1 326 ? 19.75 24.453 21 1 47.72 326 SER B N 1
ATOM 6519 C CA . SER B 1 326 ? 20.312 25.641 20.375 1 47.72 326 SER B CA 1
ATOM 6520 C C . SER B 1 326 ? 21.016 26.516 21.406 1 47.72 326 SER B C 1
ATOM 6522 O O . SER B 1 326 ? 20.453 27.5 21.891 1 47.72 326 SER B O 1
ATOM 6524 N N . ILE B 1 327 ? 21.188 26.141 22.516 1 37.69 327 ILE B N 1
ATOM 6525 C CA . ILE B 1 327 ? 22.016 27.203 23.047 1 37.69 327 ILE B CA 1
ATOM 6526 C C . ILE B 1 327 ? 23.016 27.656 21.984 1 37.69 327 ILE B C 1
ATOM 6528 O O . ILE B 1 327 ? 23.938 26.922 21.625 1 37.69 327 ILE B O 1
ATOM 6532 N N . SER B 1 328 ? 22.484 27.875 20.797 1 38.38 328 SER B N 1
ATOM 6533 C CA . SER B 1 328 ? 23.375 28.859 20.203 1 38.38 328 SER B CA 1
ATOM 6534 C C . SER B 1 328 ? 24.094 29.672 21.266 1 38.38 328 SER B C 1
ATOM 6536 O O . SER B 1 328 ? 23.5 30.594 21.859 1 38.38 328 SER B O 1
ATOM 6538 N N . PHE B 1 329 ? 24.516 29.062 22.219 1 35.16 329 PHE B N 1
ATOM 6539 C CA . PHE B 1 329 ? 25.5 29.906 22.891 1 35.16 329 PHE B CA 1
ATOM 6540 C C . PHE B 1 329 ? 26.203 30.828 21.906 1 35.16 329 PHE B C 1
ATOM 6542 O O . PHE B 1 329 ? 26.734 30.375 20.891 1 35.16 329 PHE B O 1
ATOM 6549 N N . ASN B 1 330 ? 25.422 31.656 21.406 1 38.72 330 ASN B N 1
ATOM 6550 C CA . ASN B 1 330 ? 26.203 32.688 20.719 1 38.72 330 ASN B CA 1
ATOM 6551 C C . ASN B 1 330 ? 27.672 32.625 21.125 1 38.72 330 ASN B C 1
ATOM 6553 O O . ASN B 1 330 ? 28.047 33.156 22.172 1 38.72 330 ASN B O 1
ATOM 6557 N N . LEU B 1 331 ? 28.172 31.516 20.984 1 42.66 331 LEU B N 1
ATOM 6558 C CA . LEU B 1 331 ? 29.609 31.328 21.141 1 42.66 331 LEU B CA 1
ATOM 6559 C C . LEU B 1 331 ? 30.344 32.656 20.969 1 42.66 331 LEU B C 1
ATOM 6561 O O . LEU B 1 331 ? 31.484 32.812 21.406 1 42.66 331 LEU B O 1
ATOM 6565 N N . GLU B 1 332 ? 29.672 33.375 20.078 1 47.22 332 GLU B N 1
ATOM 6566 C CA . GLU B 1 332 ? 30.25 34.719 19.859 1 47.22 332 GLU B CA 1
ATOM 6567 C C . GLU B 1 332 ? 29.828 35.688 20.969 1 47.22 332 GLU B C 1
ATOM 6569 O O . GLU B 1 332 ? 30.203 36.844 20.953 1 47.22 332 GLU B O 1
ATOM 6574 N N . GLU B 1 333 ? 29.062 35.25 21.75 1 55.28 333 GLU B N 1
ATOM 6575 C CA . GLU B 1 333 ? 28.703 36.188 22.812 1 55.28 333 GLU B CA 1
ATOM 6576 C C . GLU B 1 333 ? 29.875 36.406 23.781 1 55.28 333 GLU B C 1
ATOM 6578 O O . GLU B 1 333 ? 30.297 35.469 24.453 1 55.28 333 GLU B O 1
ATOM 6583 N N . ASN B 1 334 ? 30.594 37.219 23.562 1 70.88 334 ASN B N 1
ATOM 6584 C CA . ASN B 1 334 ? 31.641 37.75 24.438 1 70.88 334 ASN B CA 1
ATOM 6585 C C . ASN B 1 334 ? 31.203 39.031 25.125 1 70.88 334 ASN B C 1
ATOM 6587 O O . ASN B 1 334 ? 30.484 39.844 24.547 1 70.88 334 ASN B O 1
ATOM 6591 N N . PHE B 1 335 ? 31.203 39 26.312 1 81 335 PHE B N 1
ATOM 6592 C CA . PHE B 1 335 ? 30.906 40.219 27.047 1 81 335 PHE B CA 1
ATOM 6593 C C . PHE B 1 335 ? 32.188 40.812 27.641 1 81 335 PHE B C 1
ATOM 6595 O O . PHE B 1 335 ? 33 40.094 28.203 1 81 335 PHE B O 1
ATOM 6602 N N . GLU B 1 336 ? 32.25 42.031 27.344 1 86.62 336 GLU B N 1
ATOM 6603 C CA . GLU B 1 336 ? 33.312 42.719 28.047 1 86.62 336 GLU B CA 1
ATOM 6604 C C . GLU B 1 336 ? 32.938 43.031 29.5 1 86.62 336 GLU B C 1
ATOM 6606 O O . GLU B 1 336 ? 31.844 43.531 29.75 1 86.62 336 GLU B O 1
ATOM 6611 N N . LEU B 1 337 ? 33.75 42.594 30.297 1 90.75 337 LEU B N 1
ATOM 6612 C CA . LEU B 1 337 ? 33.5 42.875 31.703 1 90.75 337 LEU B CA 1
ATOM 6613 C C . LEU B 1 337 ? 33.938 44.312 32.031 1 90.75 337 LEU B C 1
ATOM 6615 O O . LEU B 1 337 ? 35.125 44.656 31.844 1 90.75 337 LEU B O 1
ATOM 6619 N N . LYS B 1 338 ? 32.969 45.062 32.469 1 89.62 338 LYS B N 1
ATOM 6620 C CA . LYS B 1 338 ? 33.281 46.438 32.844 1 89.62 338 LYS B CA 1
ATOM 6621 C C . LYS B 1 338 ? 33.312 46.594 34.375 1 89.62 338 LYS B C 1
ATOM 6623 O O . LYS B 1 338 ? 32.656 45.844 35.094 1 89.62 338 LYS B O 1
ATOM 6628 N N . LEU B 1 339 ? 34.031 47.562 34.75 1 89.12 339 LEU B N 1
ATOM 6629 C CA . LEU B 1 339 ? 34.219 47.812 36.156 1 89.12 339 LEU B CA 1
ATOM 6630 C C . LEU B 1 339 ? 32.875 48.125 36.844 1 89.12 339 LEU B C 1
ATOM 6632 O O . LEU B 1 339 ? 32.094 48.906 36.312 1 89.12 339 LEU B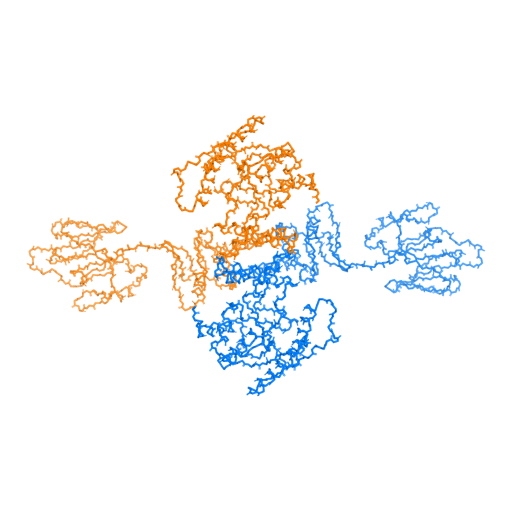 O 1
ATOM 6636 N N . ASN B 1 340 ? 32.656 47.438 37.938 1 89.38 340 ASN B N 1
ATOM 6637 C CA . ASN B 1 340 ? 31.516 47.625 38.812 1 89.38 340 ASN B CA 1
ATOM 6638 C C . ASN B 1 340 ? 30.219 47.219 38.125 1 89.38 340 ASN B C 1
ATOM 6640 O O . ASN B 1 340 ? 29.172 47.812 38.375 1 89.38 340 ASN B O 1
ATOM 6644 N N . GLN B 1 341 ? 30.266 46.281 37.25 1 90.69 341 GLN B N 1
ATOM 6645 C CA . GLN B 1 341 ? 29.078 45.781 36.562 1 90.69 341 GLN B CA 1
ATOM 6646 C C . GLN B 1 341 ? 28.984 44.25 36.688 1 90.69 341 GLN B C 1
ATOM 6648 O O . GLN B 1 341 ? 29.984 43.562 36.5 1 90.69 341 GLN B O 1
ATOM 6653 N N . TRP B 1 342 ? 27.828 43.781 37.031 1 90.31 342 TRP B N 1
ATOM 6654 C CA . TRP B 1 342 ? 27.562 42.344 37.031 1 90.31 342 TRP B CA 1
ATOM 6655 C C . TRP B 1 342 ? 27.031 41.906 35.688 1 90.31 342 TRP B C 1
ATOM 6657 O O . TRP B 1 342 ? 26.266 42.594 35.031 1 90.31 342 TRP B O 1
ATOM 6667 N N . HIS B 1 343 ? 27.453 40.875 35.25 1 87.31 343 HIS B N 1
ATOM 6668 C CA . HIS B 1 343 ? 26.891 40.188 34.062 1 87.31 343 HIS B CA 1
ATOM 6669 C C . HIS B 1 343 ? 26.203 38.906 34.469 1 87.31 343 HIS B C 1
ATOM 6671 O O . HIS B 1 343 ? 26.812 38.031 35.094 1 87.31 343 HIS B O 1
ATOM 6677 N N . SER B 1 344 ? 25.016 38.812 34.094 1 86.56 344 SER B N 1
ATOM 6678 C CA . SER B 1 344 ? 24.25 37.625 34.438 1 86.56 344 SER B CA 1
ATOM 6679 C C . SER B 1 344 ? 24.516 36.5 33.438 1 86.56 344 SER B C 1
ATOM 6681 O O . SER B 1 344 ? 24.562 36.719 32.219 1 86.56 344 SER B O 1
ATOM 6683 N N . LEU B 1 345 ? 24.781 35.406 34.031 1 81.25 345 LEU B N 1
ATOM 6684 C CA . LEU B 1 345 ? 24.953 34.188 33.25 1 81.25 345 LEU B CA 1
ATOM 6685 C C . LEU B 1 345 ? 23.766 33.25 33.438 1 81.25 345 LEU B C 1
ATOM 6687 O O . LEU B 1 345 ? 22.781 33.594 34.062 1 81.25 345 LEU B O 1
ATOM 6691 N N . GLU B 1 346 ? 23.906 32.094 32.906 1 74.5 346 GLU B N 1
ATOM 6692 C CA . GLU B 1 346 ? 22.812 31.109 32.969 1 74.5 346 GLU B CA 1
ATOM 6693 C C . GLU B 1 346 ? 22.609 30.625 34.406 1 74.5 346 GLU B C 1
ATOM 6695 O O . GLU B 1 346 ? 23.547 30.641 35.219 1 74.5 346 GLU B O 1
ATOM 6700 N N . GLU B 1 347 ? 21.359 30.25 34.781 1 71.94 347 GLU B N 1
ATOM 6701 C CA . GLU B 1 347 ? 21 29.609 36.062 1 71.94 347 GLU B CA 1
ATOM 6702 C C . GLU B 1 347 ? 21.203 30.547 37.219 1 71.94 347 GLU B C 1
ATOM 6704 O O . GLU B 1 347 ? 21.609 30.109 38.312 1 71.94 347 GLU B O 1
ATOM 6709 N N . GLY B 1 348 ? 21.141 31.844 36.906 1 77.69 348 GLY B N 1
ATOM 6710 C CA . GLY B 1 348 ? 21.219 32.812 38 1 77.69 348 GLY B CA 1
ATOM 6711 C C . GLY B 1 348 ? 22.641 33.125 38.406 1 77.69 348 GLY B C 1
ATOM 6712 O O . GLY B 1 348 ? 22.875 33.812 39.406 1 77.69 348 GLY B O 1
ATOM 6713 N N . LYS B 1 349 ? 23.531 32.562 37.781 1 85.5 349 LYS B N 1
ATOM 6714 C CA . LYS B 1 349 ? 24.938 32.875 38.094 1 85.5 349 LYS B CA 1
ATOM 6715 C C . LYS B 1 349 ? 25.328 34.25 37.531 1 85.5 349 LYS B C 1
ATOM 6717 O O . LYS B 1 349 ? 24.734 34.719 36.562 1 85.5 349 LYS B O 1
ATOM 6722 N N . LYS B 1 350 ? 26.219 34.938 38.281 1 89.88 350 LYS B N 1
ATOM 6723 C CA . LYS B 1 350 ? 26.672 36.281 37.844 1 89.88 350 LYS B CA 1
ATOM 6724 C C . LYS B 1 350 ? 28.188 36.375 37.969 1 89.88 350 LYS B C 1
ATOM 6726 O O . LYS B 1 350 ? 28.797 35.75 38.812 1 89.88 350 LYS B O 1
ATOM 6731 N N . ILE B 1 351 ? 28.734 37.125 37.094 1 91.5 351 ILE B N 1
ATOM 6732 C CA . ILE B 1 351 ? 30.156 37.438 37.094 1 91.5 351 ILE B CA 1
ATOM 6733 C C . ILE B 1 351 ? 30.359 38.969 37 1 91.5 351 ILE B C 1
ATOM 6735 O O . ILE B 1 351 ? 29.594 39.625 36.312 1 91.5 351 ILE B O 1
ATOM 6739 N N . GLY B 1 352 ? 31.328 39.469 37.75 1 92.69 352 GLY B N 1
ATOM 6740 C CA . GLY B 1 352 ? 31.594 40.906 37.688 1 92.69 352 GLY B CA 1
ATOM 6741 C C . GLY B 1 352 ? 33.031 41.25 38 1 92.69 352 GLY B C 1
ATOM 6742 O O . GLY B 1 352 ? 33.781 40.406 38.531 1 92.69 352 GLY B O 1
ATOM 6743 N N . LEU B 1 353 ? 33.406 42.438 37.594 1 92.19 353 LEU B N 1
ATOM 6744 C CA . LEU B 1 353 ? 34.719 43.031 37.844 1 92.19 353 LEU B CA 1
ATOM 6745 C C . LEU B 1 353 ? 34.594 44.188 38.812 1 92.19 353 LEU B C 1
ATOM 6747 O O . LEU B 1 353 ? 33.844 45.125 38.562 1 92.19 353 LEU B O 1
ATOM 6751 N N . PHE B 1 354 ? 35.406 44.062 39.844 1 92.31 354 PHE B N 1
ATOM 6752 C CA . PHE B 1 354 ? 35.312 45.094 40.875 1 92.31 354 PHE B CA 1
ATOM 6753 C C . PHE B 1 354 ? 36.688 45.438 41.438 1 92.31 354 PHE B C 1
ATOM 6755 O O . PHE B 1 354 ? 37.656 44.688 41.25 1 92.31 354 PHE B O 1
ATOM 6762 N N . LYS B 1 355 ? 36.625 46.594 42.156 1 88.81 355 LYS B N 1
ATOM 6763 C CA . LYS B 1 355 ? 37.812 46.906 43 1 88.81 355 LYS B CA 1
ATOM 6764 C C . LYS B 1 355 ? 37.781 46.094 44.281 1 88.81 355 LYS B C 1
ATOM 6766 O O . LYS B 1 355 ? 36.719 45.938 44.906 1 88.81 355 LYS B O 1
ATOM 6771 N N . ILE B 1 356 ? 38.844 45.469 44.531 1 82.69 356 ILE B N 1
ATOM 6772 C CA . ILE B 1 356 ? 38.969 44.531 45.625 1 82.69 356 ILE B CA 1
ATOM 6773 C C . ILE B 1 356 ? 38.406 45.156 46.906 1 82.69 356 ILE B C 1
ATOM 6775 O O . ILE B 1 356 ? 37.719 44.469 47.688 1 82.69 356 ILE B O 1
ATOM 6779 N N . ASN B 1 357 ? 38.531 46.438 47.156 1 82.12 357 ASN B N 1
ATOM 6780 C CA . ASN B 1 357 ? 38.094 47.094 48.375 1 82.12 357 ASN B CA 1
ATOM 6781 C C . ASN B 1 357 ? 36.656 47.531 48.312 1 82.12 357 ASN B C 1
ATOM 6783 O O . ASN B 1 357 ? 36.094 48 49.312 1 82.12 357 ASN B O 1
ATOM 6787 N N . GLU B 1 358 ? 36 47.375 47.25 1 83.5 358 GLU B N 1
ATOM 6788 C CA . GLU B 1 358 ? 34.656 47.906 47.094 1 83.5 358 GLU B CA 1
ATOM 6789 C C . GLU B 1 358 ? 33.625 46.781 47.031 1 83.5 358 GLU B C 1
ATOM 6791 O O . GLU B 1 358 ? 32.406 47.031 47.031 1 83.5 358 GLU B O 1
ATOM 6796 N N . MET B 1 359 ? 34.094 45.625 46.906 1 82.12 359 MET B N 1
ATOM 6797 C CA . MET B 1 359 ? 33.156 44.531 46.75 1 82.12 359 MET B CA 1
ATOM 6798 C C . MET B 1 359 ? 33.062 43.656 48 1 82.12 359 MET B C 1
ATOM 6800 O O . MET B 1 359 ? 34.094 43.312 48.562 1 82.12 359 MET B O 1
ATOM 6804 N N . GLU B 1 360 ? 31.844 43.438 48.5 1 85.19 360 GLU B N 1
ATOM 6805 C CA . GLU B 1 360 ? 31.625 42.531 49.594 1 85.19 360 GLU B CA 1
ATOM 6806 C C . GLU B 1 360 ? 31.422 41.094 49.094 1 85.19 360 GLU B C 1
ATOM 6808 O O . GLU B 1 360 ? 30.469 40.812 48.375 1 85.19 360 GLU B O 1
ATOM 6813 N N . LEU B 1 361 ? 32.281 40.312 49.375 1 86.06 361 LEU B N 1
ATOM 6814 C CA . LEU B 1 361 ? 32.25 38.906 48.969 1 86.06 361 LEU B CA 1
ATOM 6815 C C . LEU B 1 361 ? 31.266 38.125 49.812 1 86.06 361 LEU B C 1
ATOM 6817 O O . LEU B 1 361 ? 31.125 38.375 51 1 86.06 361 LEU B O 1
ATOM 6821 N N . MET B 1 362 ? 30.547 37.312 49.281 1 87.56 362 MET B N 1
ATOM 6822 C CA . MET B 1 362 ? 29.609 36.406 49.938 1 87.56 362 MET B CA 1
ATOM 6823 C C . MET B 1 362 ? 30.188 34.969 50.031 1 87.56 362 MET B C 1
ATOM 6825 O O . MET B 1 362 ? 31.062 34.625 49.219 1 87.56 362 MET B O 1
ATOM 6829 N N . PRO B 1 363 ? 29.656 34.188 51 1 85.69 363 PRO B N 1
ATOM 6830 C CA . PRO B 1 363 ? 30.078 32.812 51.062 1 85.69 363 PRO B CA 1
ATOM 6831 C C . PRO B 1 363 ? 29.766 32.031 49.781 1 85.69 363 PRO B C 1
ATOM 6833 O O . PRO B 1 363 ? 28.656 32.125 49.25 1 85.69 363 PRO B O 1
ATOM 6836 N N . GLY B 1 364 ? 30.781 31.484 49.219 1 85.75 364 GLY B N 1
ATOM 6837 C CA . GLY B 1 364 ? 30.609 30.703 48 1 85.75 364 GLY B CA 1
ATOM 6838 C C . GLY B 1 364 ? 31.141 31.391 46.781 1 85.75 364 GLY B C 1
ATOM 6839 O O . GLY B 1 364 ? 31.234 30.781 45.719 1 85.75 364 GLY B O 1
ATOM 6840 N N . ASP B 1 365 ? 31.375 32.688 46.875 1 91 365 ASP B N 1
ATOM 6841 C CA . ASP B 1 365 ? 31.938 33.406 45.75 1 91 365 ASP B CA 1
ATOM 6842 C C . ASP B 1 365 ? 33.281 32.844 45.344 1 91 365 ASP B C 1
ATOM 6844 O O . ASP B 1 365 ? 34.125 32.531 46.188 1 91 365 ASP B O 1
ATOM 6848 N N . GLU B 1 366 ? 33.469 32.656 44.094 1 91.19 366 GLU B N 1
ATOM 6849 C CA . GLU B 1 366 ? 34.812 32.406 43.562 1 91.19 366 GLU B CA 1
ATOM 6850 C C . GLU B 1 366 ? 35.438 33.656 43 1 91.19 366 GLU B C 1
ATOM 6852 O O . GLU B 1 366 ? 34.781 34.469 42.344 1 91.19 366 GLU B O 1
ATOM 6857 N N . ILE B 1 367 ? 36.75 33.844 43.312 1 91 367 ILE B N 1
ATOM 6858 C CA . ILE B 1 367 ? 37.344 35.125 42.906 1 91 367 ILE B CA 1
ATOM 6859 C C . ILE B 1 367 ? 38.688 34.844 42.219 1 91 367 ILE B C 1
ATOM 6861 O O . ILE B 1 367 ? 39.312 33.812 42.406 1 91 367 ILE B O 1
ATOM 6865 N N . LEU B 1 368 ? 39.031 35.812 41.344 1 91.25 368 LEU B N 1
ATOM 6866 C CA . LEU B 1 368 ? 40.375 35.906 40.75 1 91.25 368 LEU B CA 1
ATOM 6867 C C . LEU B 1 368 ? 40.875 37.344 40.844 1 91.25 368 LEU B C 1
ATOM 6869 O O . LEU B 1 368 ? 40.25 38.281 40.312 1 91.25 368 LEU B O 1
ATOM 6873 N N . VAL B 1 369 ? 42.031 37.469 41.5 1 89.5 369 VAL B N 1
ATOM 6874 C CA . VAL B 1 369 ? 42.594 38.781 41.688 1 89.5 369 VAL B CA 1
ATOM 6875 C C . VAL B 1 369 ? 43.406 39.156 40.406 1 89.5 369 VAL B C 1
ATOM 6877 O O . VAL B 1 369 ? 44.219 38.375 39.938 1 89.5 369 VAL B O 1
ATOM 6880 N N . VAL B 1 370 ? 43.094 40.438 39.969 1 88.75 370 VAL B N 1
ATOM 6881 C CA . VAL B 1 370 ? 43.75 40.812 38.719 1 88.75 370 VAL B CA 1
ATOM 6882 C C . VAL B 1 370 ? 44.312 42.219 38.875 1 88.75 370 VAL B C 1
ATOM 6884 O O . VAL B 1 370 ? 43.938 42.969 39.75 1 88.75 370 VAL B O 1
ATOM 6887 N N . GLU B 1 371 ? 45.25 42.531 38 1 81.31 371 GLU B N 1
ATOM 6888 C CA . GLU B 1 371 ? 46.031 43.781 38.125 1 81.31 371 GLU B CA 1
ATOM 6889 C C . GLU B 1 371 ? 45.312 44.938 37.469 1 81.31 371 GLU B C 1
ATOM 6891 O O . GLU B 1 371 ? 45.562 46.094 37.812 1 81.31 371 GLU B O 1
ATOM 6896 N N . ASP B 1 372 ? 44.5 44.688 36.5 1 84.38 372 ASP B N 1
ATOM 6897 C CA . ASP B 1 372 ? 43.844 45.781 35.781 1 84.38 372 ASP B CA 1
ATOM 6898 C C . ASP B 1 372 ? 42.375 45.469 35.469 1 84.38 372 ASP B C 1
ATOM 6900 O O . ASP B 1 372 ? 41.938 44.344 35.75 1 84.38 372 ASP B O 1
ATOM 6904 N N . ASN B 1 373 ? 41.688 46.5 35.062 1 84.69 373 ASN B N 1
ATOM 6905 C CA . ASN B 1 373 ? 40.281 46.312 34.781 1 84.69 373 ASN B CA 1
ATOM 6906 C C . ASN B 1 373 ? 39.969 46.469 33.312 1 84.69 373 ASN B C 1
ATOM 6908 O O . ASN B 1 373 ? 38.844 46.781 32.938 1 84.69 373 ASN B O 1
ATOM 6912 N N . GLU B 1 374 ? 40.969 46.312 32.562 1 86.5 374 GLU B N 1
ATOM 6913 C CA . GLU B 1 374 ? 40.75 46.531 31.141 1 86.5 374 GLU B CA 1
ATOM 6914 C C . GLU B 1 374 ? 40.812 45.219 30.359 1 86.5 374 GLU B C 1
ATOM 6916 O O . GLU B 1 374 ? 41.594 44.312 30.719 1 86.5 374 GLU B O 1
ATOM 6921 N N . ASN B 1 375 ? 40 45.062 29.297 1 89.94 375 ASN B N 1
ATOM 6922 C CA . ASN B 1 375 ? 40.031 44.031 28.266 1 89.94 375 ASN B CA 1
ATOM 6923 C C . ASN B 1 375 ? 39.781 42.656 28.828 1 89.94 375 ASN B C 1
ATOM 6925 O O . ASN B 1 375 ? 40.375 41.656 28.391 1 89.94 375 ASN B O 1
ATOM 6929 N N . TRP B 1 376 ? 39.031 42.562 29.859 1 92.06 376 TRP B N 1
ATOM 6930 C CA . TRP B 1 376 ? 38.531 41.281 30.344 1 92.06 376 TRP B CA 1
ATOM 6931 C C . TRP B 1 376 ? 37.219 40.875 29.656 1 92.06 376 TRP B C 1
ATOM 6933 O O . TRP B 1 376 ? 36.312 41.688 29.578 1 92.06 376 TRP B O 1
ATOM 6943 N N . VAL B 1 377 ? 37.219 39.719 29.109 1 91.12 377 VAL B N 1
ATOM 6944 C CA . VAL B 1 377 ? 36.094 39.25 28.328 1 91.12 377 VAL B CA 1
ATOM 6945 C C . VAL B 1 377 ? 35.656 37.875 28.844 1 91.12 377 VAL B C 1
ATOM 6947 O O . VAL B 1 377 ? 36.469 37.062 29.203 1 91.12 377 VAL B O 1
ATOM 6950 N N . ILE B 1 378 ? 34.344 37.688 28.938 1 90.75 378 ILE B N 1
ATOM 6951 C CA . ILE B 1 378 ? 33.812 36.375 29.219 1 90.75 378 ILE B CA 1
ATOM 6952 C C . ILE B 1 378 ? 33.188 35.781 27.953 1 90.75 378 ILE B C 1
ATOM 6954 O O . ILE B 1 378 ? 32.469 36.469 27.234 1 90.75 378 ILE B O 1
ATOM 6958 N N . ARG B 1 379 ? 33.656 34.688 27.641 1 87.38 379 ARG B N 1
ATOM 6959 C CA . ARG B 1 379 ? 33.188 34 26.438 1 87.38 379 ARG B CA 1
ATOM 6960 C C . ARG B 1 379 ? 33.156 32.5 26.625 1 87.38 379 ARG B C 1
ATOM 6962 O O . ARG B 1 379 ? 33.719 31.984 27.609 1 87.38 379 ARG B O 1
ATOM 6969 N N . HIS B 1 380 ? 32.594 31.906 25.656 1 85.12 380 HIS B N 1
ATOM 6970 C CA . HIS B 1 380 ? 32.594 30.438 25.688 1 85.12 380 HIS B CA 1
ATOM 6971 C C . HIS B 1 380 ? 33.875 29.891 25.047 1 85.12 380 HIS B C 1
ATOM 6973 O O . HIS B 1 380 ? 34.625 30.625 24.391 1 85.12 380 HIS B O 1
ATOM 6979 N N . ARG B 1 381 ? 34.094 28.609 25.281 1 83.5 381 ARG B N 1
ATOM 6980 C CA . ARG B 1 381 ? 35.312 27.938 24.859 1 83.5 381 ARG B CA 1
ATOM 6981 C C . ARG B 1 381 ? 35.406 27.906 23.328 1 83.5 381 ARG B C 1
ATOM 6983 O O . ARG B 1 381 ? 34.406 27.734 22.641 1 83.5 381 ARG B O 1
ATOM 6990 N N . GLN B 1 382 ? 36.594 28.234 22.703 1 79.88 382 GLN B N 1
ATOM 6991 C CA . GLN B 1 382 ? 36.938 28.109 21.297 1 79.88 382 GLN B CA 1
ATOM 6992 C C . GLN B 1 382 ? 38.031 27.062 21.078 1 79.88 382 GLN B C 1
ATOM 6994 O O . GLN B 1 382 ? 38.812 26.797 21.984 1 79.88 382 GLN B O 1
ATOM 6999 N N . PRO B 1 383 ? 37.938 26.516 19.844 1 79.5 383 PRO B N 1
ATOM 7000 C CA . PRO B 1 383 ? 38.969 25.531 19.578 1 79.5 383 PRO B CA 1
ATOM 7001 C C . PRO B 1 383 ? 40.375 26.109 19.703 1 79.5 383 PRO B C 1
ATOM 7003 O O . PRO B 1 383 ? 40.656 27.219 19.219 1 79.5 383 PRO B O 1
ATOM 7006 N N . GLY B 1 384 ? 41.188 25.406 20.484 1 82.44 384 GLY B N 1
ATOM 7007 C CA . GLY B 1 384 ? 42.594 25.844 20.625 1 82.44 384 GLY B CA 1
ATOM 7008 C C . GLY B 1 384 ? 42.844 26.641 21.891 1 82.44 384 GLY B C 1
ATOM 7009 O O . GLY B 1 384 ? 43.969 27 22.188 1 82.44 384 GLY B O 1
ATOM 7010 N N . ASP B 1 385 ? 41.844 26.844 22.641 1 87.94 385 ASP B N 1
ATOM 7011 C CA . ASP B 1 385 ? 42 27.625 23.859 1 87.94 385 ASP B CA 1
ATOM 7012 C C . ASP B 1 385 ? 42.906 26.922 24.844 1 87.94 385 ASP B C 1
ATOM 7014 O O . ASP B 1 385 ? 42.906 25.703 24.953 1 87.94 385 ASP B O 1
ATOM 7018 N N . SER B 1 386 ? 43.75 27.719 25.562 1 93.62 386 SER B N 1
ATOM 7019 C CA . SER B 1 386 ? 44.656 27.234 26.609 1 93.62 386 SER B CA 1
ATOM 7020 C C . SER B 1 386 ? 44.625 28.125 27.828 1 93.62 386 SER B C 1
ATOM 7022 O O . SER B 1 386 ? 44.562 29.359 27.719 1 93.62 386 SER B O 1
ATOM 7024 N N . LEU B 1 387 ? 44.594 27.5 28.953 1 93.12 387 LEU B N 1
ATOM 7025 C CA . LEU B 1 387 ? 44.656 28.219 30.219 1 93.12 387 LEU B CA 1
ATOM 7026 C C . LEU B 1 387 ? 46.094 28.625 30.547 1 93.12 387 LEU B C 1
ATOM 7028 O O . LEU B 1 387 ? 47 27.797 30.531 1 93.12 387 LEU B O 1
ATOM 7032 N N . LYS B 1 388 ? 46.25 29.922 30.875 1 92.56 388 LYS B N 1
ATOM 7033 C CA . LYS B 1 388 ? 47.562 30.422 31.234 1 92.56 388 LYS B CA 1
ATOM 7034 C C . LYS B 1 388 ? 47.938 30.031 32.656 1 92.56 388 LYS B C 1
ATOM 7036 O O . LYS B 1 388 ? 47.188 30.328 33.594 1 92.56 388 LYS B O 1
ATOM 7041 N N . MET B 1 389 ? 49.031 29.328 32.812 1 90.31 389 MET B N 1
ATOM 7042 C CA . MET B 1 389 ? 49.531 28.891 34.125 1 90.31 389 MET B CA 1
ATOM 7043 C C . MET B 1 389 ? 50.938 29.391 34.344 1 90.31 389 MET B C 1
ATOM 7045 O O . MET B 1 389 ? 51.594 29.875 33.438 1 90.31 389 MET B O 1
ATOM 7049 N N . SER B 1 390 ? 51.406 29.234 35.625 1 87.06 390 SER B N 1
ATOM 7050 C CA . SER B 1 390 ? 52.75 29.672 36 1 87.06 390 SER B CA 1
ATOM 7051 C C . SER B 1 390 ? 53.812 28.891 35.219 1 87.06 390 SER B C 1
ATOM 7053 O O . SER B 1 390 ? 54.844 29.453 34.844 1 87.06 390 SER B O 1
ATOM 7055 N N . PHE B 1 391 ? 53.438 27.578 35.094 1 83.25 391 PHE B N 1
ATOM 7056 C CA . PHE B 1 391 ? 54.375 26.734 34.344 1 83.25 391 PHE B CA 1
ATOM 7057 C C . PHE B 1 391 ? 53.781 26.328 33 1 83.25 391 PHE B C 1
ATOM 7059 O O . PHE B 1 391 ? 53.25 25.219 32.844 1 83.25 391 PHE B O 1
ATOM 7066 N N . GLY B 1 392 ? 53.688 27.391 32.031 1 84.38 392 GLY B N 1
ATOM 7067 C CA . GLY B 1 392 ? 53.25 27.125 30.672 1 84.38 392 GLY B CA 1
ATOM 7068 C C . GLY B 1 392 ? 51.75 27.219 30.484 1 84.38 392 GLY B C 1
ATOM 7069 O O . GLY B 1 392 ? 51.062 27.75 31.359 1 84.38 392 GLY B O 1
ATOM 7070 N N . ASN B 1 393 ? 51.25 26.797 29.297 1 89.38 393 ASN B N 1
ATOM 7071 C CA . ASN B 1 393 ? 49.812 26.797 28.953 1 89.38 393 ASN B CA 1
ATOM 7072 C C . ASN B 1 393 ? 49.219 25.391 28.969 1 89.38 393 ASN B C 1
ATOM 7074 O O . ASN B 1 393 ? 49.938 24.438 28.609 1 89.38 393 ASN B O 1
ATOM 7078 N N . GLN B 1 394 ? 48.062 25.25 29.531 1 92.44 394 GLN B N 1
ATOM 7079 C CA . GLN B 1 394 ? 47.344 23.969 29.516 1 92.44 394 GLN B CA 1
ATOM 7080 C C . GLN B 1 394 ? 46.156 24.031 28.562 1 92.44 394 GLN B C 1
ATOM 7082 O O . GLN B 1 394 ? 45.281 24.906 28.688 1 92.44 394 GLN B O 1
ATOM 7087 N N . LYS B 1 395 ? 46.156 23.078 27.688 1 91.25 395 LYS B N 1
ATOM 7088 C CA . LYS B 1 395 ? 45.031 23.031 26.766 1 91.25 395 LYS B CA 1
ATOM 7089 C C . LYS B 1 395 ? 43.719 22.781 27.5 1 91.25 395 LYS B C 1
ATOM 7091 O O . LYS B 1 395 ? 43.656 21.859 28.328 1 91.25 395 LYS B O 1
ATOM 7096 N N . ILE B 1 396 ? 42.688 23.562 27.219 1 92.38 396 ILE B N 1
ATOM 7097 C CA . ILE B 1 396 ? 41.438 23.484 27.922 1 92.38 396 ILE B CA 1
ATOM 7098 C C . ILE B 1 396 ? 40.781 22.125 27.656 1 92.38 396 ILE B C 1
ATOM 7100 O O . ILE B 1 396 ? 40.188 21.516 28.547 1 92.38 396 ILE B O 1
ATOM 7104 N N . LYS B 1 397 ? 40.906 21.703 26.422 1 87.56 397 LYS B N 1
ATOM 7105 C CA . LYS B 1 397 ? 40.375 20.391 26.094 1 87.56 397 LYS B CA 1
ATOM 7106 C C . LYS B 1 397 ? 40.906 19.328 27.047 1 87.56 397 LYS B C 1
ATOM 7108 O O . LYS B 1 397 ? 40.156 18.469 27.531 1 87.56 397 LYS B O 1
ATOM 7113 N N . LYS B 1 398 ? 42.156 19.266 27.359 1 88.31 398 LYS B N 1
ATOM 7114 C CA . LYS B 1 398 ? 42.812 18.312 28.25 1 88.31 398 LYS B CA 1
ATOM 7115 C C . LYS B 1 398 ? 42.312 18.484 29.688 1 88.31 398 LYS B C 1
ATOM 7117 O O . LYS B 1 398 ? 42.125 17.5 30.406 1 88.31 398 LYS B O 1
ATOM 7122 N N . ILE B 1 399 ? 42.094 19.656 30.094 1 91.69 399 ILE B N 1
ATOM 7123 C CA . ILE B 1 399 ? 41.625 19.953 31.438 1 91.69 399 ILE B CA 1
ATOM 7124 C C . ILE B 1 399 ? 40.25 19.344 31.641 1 91.69 399 ILE B C 1
ATOM 7126 O O . ILE B 1 399 ? 39.969 18.703 32.656 1 91.69 399 ILE B O 1
ATOM 7130 N N . PHE B 1 400 ? 39.406 19.5 30.688 1 89.75 400 PHE B N 1
ATOM 7131 C CA . PHE B 1 400 ? 38.031 18.969 30.797 1 89.75 400 PHE B CA 1
ATOM 7132 C C . PHE B 1 400 ? 38.062 17.438 30.875 1 89.75 400 PHE B C 1
ATOM 7134 O O . PHE B 1 400 ? 37.312 16.844 31.625 1 89.75 400 PHE B O 1
ATOM 7141 N N . ILE B 1 401 ? 38.906 16.859 30.078 1 86.12 401 ILE B N 1
ATOM 7142 C CA . ILE B 1 401 ? 39.031 15.398 30.062 1 86.12 401 ILE B CA 1
ATOM 7143 C C . ILE B 1 401 ? 39.531 14.93 31.438 1 86.12 401 ILE B C 1
ATOM 7145 O O . ILE B 1 401 ? 39 13.977 32 1 86.12 401 ILE B O 1
ATOM 7149 N N . ASP B 1 402 ? 40.531 15.586 32.031 1 86.31 402 ASP B N 1
ATOM 7150 C CA . ASP B 1 402 ? 41.125 15.234 33.312 1 86.31 402 ASP B CA 1
ATOM 7151 C C . ASP B 1 402 ? 40.125 15.391 34.469 1 86.31 402 ASP B C 1
ATOM 7153 O O . ASP B 1 402 ? 40.125 14.586 35.406 1 86.31 402 ASP B O 1
ATOM 7157 N N . LYS B 1 403 ? 39.281 16.312 34.281 1 88.19 403 LYS B N 1
ATOM 7158 C CA . LYS B 1 403 ? 38.312 16.578 35.344 1 88.19 403 LYS B CA 1
ATOM 7159 C C . LYS B 1 403 ? 37 15.867 35.094 1 88.19 403 LYS B C 1
ATOM 7161 O O . LYS B 1 403 ? 36.031 16.047 35.844 1 88.19 403 LYS B O 1
ATOM 7166 N N . LYS B 1 404 ? 36.844 15.094 33.938 1 77.44 404 LYS B N 1
ATOM 7167 C CA . LYS B 1 404 ? 35.719 14.234 33.562 1 77.44 404 LYS B CA 1
ATOM 7168 C C . LYS B 1 404 ? 34.469 15.055 33.375 1 77.44 404 LYS B C 1
ATOM 7170 O O . LYS B 1 404 ? 33.375 14.664 33.812 1 77.44 404 LYS B O 1
ATOM 7175 N N . VAL B 1 405 ? 34.688 16.188 32.781 1 83.06 405 VAL B N 1
ATOM 7176 C CA . VAL B 1 405 ? 33.531 17.031 32.438 1 83.06 405 VAL B CA 1
ATOM 7177 C C . VAL B 1 405 ? 32.844 16.484 31.203 1 83.06 405 VAL B C 1
ATOM 7179 O O . VAL B 1 405 ? 33.469 16.25 30.172 1 83.06 405 VAL B O 1
ATOM 7182 N N . PRO B 1 406 ? 31.594 16.25 31.297 1 78.81 406 PRO B N 1
ATOM 7183 C CA . PRO B 1 406 ? 30.875 15.711 30.141 1 78.81 406 PRO B CA 1
ATOM 7184 C C . PRO B 1 406 ? 30.922 16.641 28.938 1 78.81 406 PRO B C 1
ATOM 7186 O O . PRO B 1 406 ? 30.953 17.859 29.094 1 78.81 406 PRO B O 1
ATOM 7189 N N . SER B 1 407 ? 30.906 16.094 27.797 1 74.31 407 SER B N 1
ATOM 7190 C CA . SER B 1 407 ? 31.047 16.828 26.547 1 74.31 407 SER B CA 1
ATOM 7191 C C . SER B 1 407 ? 29.984 17.906 26.422 1 74.31 407 SER B C 1
ATOM 7193 O O . SER B 1 407 ? 30.266 19.031 25.969 1 74.31 407 SER B O 1
ATOM 7195 N N . GLU B 1 408 ? 28.875 17.609 26.922 1 70.81 408 GLU B N 1
ATOM 7196 C CA . GLU B 1 408 ? 27.766 18.547 26.812 1 70.81 408 GLU B CA 1
ATOM 7197 C C . GLU B 1 408 ? 28 19.797 27.656 1 70.81 408 GLU B C 1
ATOM 7199 O O . GLU B 1 408 ? 27.562 20.891 27.297 1 70.81 408 GLU B O 1
ATOM 7204 N N . GLN B 1 409 ? 28.766 19.641 28.594 1 74.56 409 GLN B N 1
ATOM 7205 C CA . GLN B 1 409 ? 29.016 20.734 29.516 1 74.56 409 GLN B CA 1
ATOM 7206 C C . GLN B 1 409 ? 30.25 21.547 29.094 1 74.56 409 GLN B C 1
ATOM 7208 O O . GLN B 1 409 ? 30.359 22.734 29.438 1 74.56 409 GLN B O 1
ATOM 7213 N N . ARG B 1 410 ? 31.062 21 28.297 1 79.19 410 ARG B N 1
ATOM 7214 C CA . ARG B 1 410 ? 32.312 21.641 27.922 1 79.19 410 ARG B CA 1
ATOM 7215 C C . ARG B 1 410 ? 32.062 22.891 27.078 1 79.19 410 ARG B C 1
ATOM 7217 O O . ARG B 1 410 ? 32.688 23.938 27.312 1 79.19 410 ARG B O 1
ATOM 7224 N N . ASN B 1 411 ? 31.109 22.734 26.219 1 72.81 411 ASN B N 1
ATOM 7225 C CA . ASN B 1 411 ? 30.844 23.859 25.328 1 72.81 411 ASN B CA 1
ATOM 7226 C C . ASN B 1 411 ? 30.047 24.953 26.031 1 72.81 411 ASN B C 1
ATOM 7228 O O . ASN B 1 411 ? 30.047 26.109 25.578 1 72.81 411 ASN B O 1
ATOM 7232 N N . LYS B 1 412 ? 29.578 24.641 27.109 1 74.06 412 LYS B N 1
ATOM 7233 C CA . LYS B 1 412 ? 28.781 25.609 27.859 1 74.06 412 LYS B CA 1
ATOM 7234 C C . LYS B 1 412 ? 29.625 26.312 28.906 1 74.06 412 LYS B C 1
ATOM 7236 O O . LYS B 1 412 ? 29.156 27.25 29.578 1 74.06 412 LYS B O 1
ATOM 7241 N N . SER B 1 413 ? 30.766 25.938 29 1 82.62 413 SER B N 1
ATOM 7242 C CA . SER B 1 413 ? 31.625 26.516 30.031 1 82.62 413 SER B CA 1
ATOM 7243 C C . SER B 1 413 ? 32.031 27.938 29.672 1 82.62 413 SER B C 1
ATOM 7245 O O . SER B 1 413 ? 32.375 28.219 28.516 1 82.62 413 SER B O 1
ATOM 7247 N N . TRP B 1 414 ? 31.938 28.828 30.641 1 88 414 TRP B N 1
ATOM 7248 C CA . TRP B 1 414 ? 32.375 30.219 30.469 1 88 414 TRP B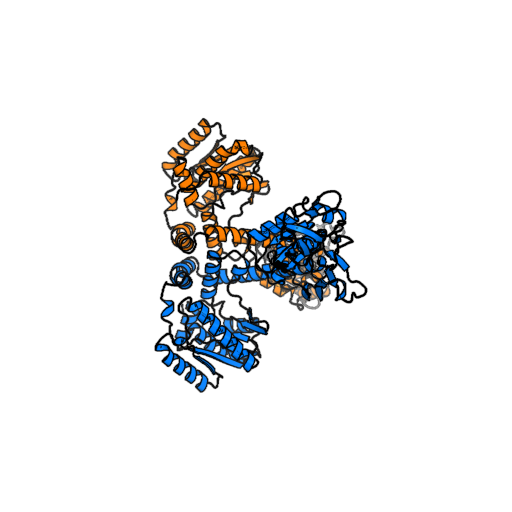 CA 1
ATOM 7249 C C . TRP B 1 414 ? 33.844 30.375 30.812 1 88 414 TRP B C 1
ATOM 7251 O O . TRP B 1 414 ? 34.344 29.812 31.797 1 88 414 TRP B O 1
ATOM 7261 N N . LEU B 1 415 ? 34.531 31.047 29.953 1 92.12 415 LEU B N 1
ATOM 7262 C CA . LEU B 1 415 ? 35.938 31.375 30.141 1 92.12 415 LEU B CA 1
ATOM 7263 C C . LEU B 1 415 ? 36.125 32.875 30.391 1 92.12 415 LEU B C 1
ATOM 7265 O O . LEU B 1 415 ? 35.469 33.688 29.766 1 92.12 415 LEU B O 1
ATOM 7269 N N . ILE B 1 416 ? 36.969 33.156 31.328 1 92.94 416 ILE B N 1
ATOM 7270 C CA . ILE B 1 416 ? 37.406 34.562 31.5 1 92.94 416 ILE B CA 1
ATOM 7271 C C . ILE B 1 416 ? 38.781 34.719 30.812 1 92.94 416 ILE B C 1
ATOM 7273 O O . ILE B 1 416 ? 39.719 34.031 31.109 1 92.94 416 ILE B O 1
ATOM 7277 N N . THR B 1 417 ? 38.719 35.656 29.906 1 91.56 417 THR B N 1
ATOM 7278 C CA . THR B 1 417 ? 39.906 35.875 29.094 1 91.56 417 THR B CA 1
ATOM 7279 C C . THR B 1 417 ? 40.375 37.344 29.172 1 91.56 417 THR B C 1
ATOM 7281 O O . THR B 1 417 ? 39.562 38.219 29.453 1 91.56 417 THR B O 1
ATOM 7284 N N . LYS B 1 418 ? 41.656 37.469 29.047 1 89.06 418 LYS B N 1
ATOM 7285 C CA . LYS B 1 418 ? 42.219 38.781 28.797 1 89.06 418 LYS B CA 1
ATOM 7286 C C . LYS B 1 418 ? 42.531 39 27.312 1 89.06 418 LYS B C 1
ATOM 7288 O O . LYS B 1 418 ? 43.062 38.094 26.656 1 89.06 418 LYS B O 1
ATOM 7293 N N . ASN B 1 419 ? 42.125 40.094 26.734 1 82.69 419 ASN B N 1
ATOM 7294 C CA . ASN B 1 419 ? 42.312 40.438 25.328 1 82.69 419 ASN B CA 1
ATOM 7295 C C . ASN B 1 419 ? 41.719 39.375 24.406 1 82.69 419 ASN B C 1
ATOM 7297 O O . ASN B 1 419 ? 42.281 39.062 23.375 1 82.69 419 ASN B O 1
ATOM 7301 N N . LYS B 1 420 ? 40.688 38.719 24.781 1 78.44 420 LYS B N 1
ATOM 7302 C CA . LYS B 1 420 ? 39.875 37.781 24.031 1 78.44 420 LYS B CA 1
ATOM 7303 C C . LYS B 1 420 ? 40.594 36.438 23.875 1 78.44 420 LYS B C 1
ATOM 7305 O O . LYS B 1 420 ? 39.969 35.375 23.781 1 78.44 420 LYS B O 1
ATOM 7310 N N . ASN B 1 421 ? 41.844 36.438 23.984 1 83.62 421 ASN B N 1
ATOM 7311 C CA . ASN B 1 421 ? 42.562 35.219 23.578 1 83.62 421 ASN B CA 1
ATOM 7312 C C . ASN B 1 421 ? 43.25 34.531 24.766 1 83.62 421 ASN B C 1
ATOM 7314 O O . ASN B 1 421 ? 43.469 33.312 24.734 1 83.62 421 ASN B O 1
ATOM 7318 N N . GLU B 1 422 ? 43.594 35.25 25.781 1 88.69 422 GLU B N 1
ATOM 7319 C CA . GLU B 1 422 ? 44.312 34.656 26.922 1 88.69 422 GLU B CA 1
ATOM 7320 C C . GLU B 1 422 ? 43.312 34.25 28 1 88.69 422 GLU B C 1
ATOM 7322 O O . GLU B 1 422 ? 42.75 35.094 28.688 1 88.69 422 GLU B O 1
ATOM 7327 N N . VAL B 1 423 ? 43.281 32.906 28.25 1 93.06 423 VAL B N 1
ATOM 7328 C CA . VAL B 1 423 ? 42.312 32.406 29.219 1 93.06 423 VAL B CA 1
ATOM 7329 C C . VAL B 1 423 ? 42.969 32.312 30.594 1 93.06 423 VAL B C 1
ATOM 7331 O O . VAL B 1 423 ? 44.062 31.75 30.734 1 93.06 423 VAL B O 1
ATOM 7334 N N . TYR B 1 424 ? 42.25 32.844 31.656 1 94.31 424 TYR B N 1
ATOM 7335 C CA . TYR B 1 424 ? 42.812 32.844 33 1 94.31 424 TYR B CA 1
ATOM 7336 C C . TYR B 1 424 ? 41.875 32.094 33.969 1 94.31 424 TYR B C 1
ATOM 7338 O O . TYR B 1 424 ? 42.281 31.75 35.094 1 94.31 424 TYR B O 1
ATOM 7346 N N . TRP B 1 425 ? 40.656 31.844 33.594 1 94.06 425 TRP B N 1
ATOM 7347 C CA . TRP B 1 425 ? 39.688 31.234 34.5 1 94.06 425 TRP B CA 1
ATOM 7348 C C . TRP B 1 425 ? 38.594 30.469 33.719 1 94.06 425 TRP B C 1
ATOM 7350 O O . TRP B 1 425 ? 37.969 31.031 32.844 1 94.06 425 TRP B O 1
ATOM 7360 N N . ILE B 1 426 ? 38.562 29.203 33.938 1 93.44 426 ILE B N 1
ATOM 7361 C CA . ILE B 1 426 ? 37.438 28.391 33.531 1 93.44 426 ILE B CA 1
ATOM 7362 C C . ILE B 1 426 ? 36.438 28.266 34.656 1 93.44 426 ILE B C 1
ATOM 7364 O O . ILE B 1 426 ? 36.688 27.562 35.656 1 93.44 426 ILE B O 1
ATOM 7368 N N . LEU B 1 427 ? 35.312 28.922 34.469 1 90.19 427 LEU B N 1
ATOM 7369 C CA . LEU B 1 427 ? 34.406 29.016 35.594 1 90.19 427 LEU B CA 1
ATOM 7370 C C . LEU B 1 427 ? 33.969 27.625 36.062 1 90.19 427 LEU B C 1
ATOM 7372 O O . LEU B 1 427 ? 33.688 26.75 35.25 1 90.19 427 LEU B O 1
ATOM 7376 N N . GLU B 1 428 ? 34.031 27.406 37.344 1 87.69 428 GLU B N 1
ATOM 7377 C CA . GLU B 1 428 ? 33.594 26.219 38.094 1 87.69 428 GLU B CA 1
ATOM 7378 C C . GLU B 1 428 ? 34.5 25.031 37.781 1 87.69 428 GLU B C 1
ATOM 7380 O O . GLU B 1 428 ? 34.125 23.891 38.094 1 87.69 428 GLU B O 1
ATOM 7385 N N . THR B 1 429 ? 35.625 25.281 37.188 1 90.81 429 THR B N 1
ATOM 7386 C CA . THR B 1 429 ? 36.5 24.172 36.812 1 90.81 429 THR B CA 1
ATOM 7387 C C . THR B 1 429 ? 37.906 24.406 37.312 1 90.81 429 THR B C 1
ATOM 7389 O O . THR B 1 429 ? 38.438 23.641 38.125 1 90.81 429 THR B O 1
ATOM 7392 N N . LYS B 1 430 ? 38.531 25.453 36.75 1 92.62 430 LYS B N 1
ATOM 7393 C CA . LYS B 1 430 ? 39.938 25.672 37.094 1 92.62 430 LYS B CA 1
ATOM 7394 C C . LYS B 1 430 ? 40.344 27.125 36.844 1 92.62 430 LYS B C 1
ATOM 7396 O O . LYS B 1 430 ? 39.906 27.75 35.875 1 92.62 430 LYS B O 1
ATOM 7401 N N . LYS B 1 431 ? 41.219 27.641 37.75 1 92.38 431 LYS B N 1
ATOM 7402 C CA . LYS B 1 431 ? 41.781 28.984 37.625 1 92.38 431 LYS B CA 1
ATOM 7403 C C . LYS B 1 431 ? 43.312 28.938 37.406 1 92.38 431 LYS B C 1
ATOM 7405 O O . LYS B 1 431 ? 43.938 27.938 37.719 1 92.38 431 LYS B O 1
ATOM 7410 N N . THR B 1 432 ? 43.719 30.062 36.875 1 91.69 432 THR B N 1
ATOM 7411 C CA . THR B 1 432 ? 45.156 30.188 36.719 1 91.69 432 THR B CA 1
ATOM 7412 C C . THR B 1 432 ? 45.844 30.219 38.062 1 91.69 432 THR B C 1
ATOM 7414 O O . THR B 1 432 ? 45.25 30.641 39.062 1 91.69 432 THR B O 1
ATOM 7417 N N . ASP B 1 433 ? 47.031 29.719 38.125 1 87.5 433 ASP B N 1
ATOM 7418 C CA . ASP B 1 433 ? 47.844 29.828 39.344 1 87.5 433 ASP B CA 1
ATOM 7419 C C . ASP B 1 433 ? 48.812 31.016 39.281 1 87.5 433 ASP B C 1
ATOM 7421 O O . ASP B 1 433 ? 49.594 31.234 40.188 1 87.5 433 ASP B O 1
ATOM 7425 N N . LEU B 1 434 ? 48.625 31.812 38.219 1 82.81 434 LEU B N 1
ATOM 7426 C CA . LEU B 1 434 ? 49.438 33 38.031 1 82.81 434 LEU B CA 1
ATOM 7427 C C . LEU B 1 434 ? 48.969 34.125 39 1 82.81 434 LEU B C 1
ATOM 7429 O O . LEU B 1 434 ? 47.781 34.281 39.219 1 82.81 434 LEU B O 1
ATOM 7433 N N . SER B 1 435 ? 49.969 34.656 39.688 1 75.25 435 SER B N 1
ATOM 7434 C CA . SER B 1 435 ? 49.625 35.875 40.438 1 75.25 435 SER B CA 1
ATOM 7435 C C . SER B 1 435 ? 49.438 37.062 39.5 1 75.25 435 SER B C 1
ATOM 7437 O O . SER B 1 435 ? 50.438 37.594 38.969 1 75.25 435 SER B O 1
ATOM 7439 N N . LEU B 1 436 ? 48.219 37.531 39.188 1 70.75 436 LEU B N 1
ATOM 7440 C CA . LEU B 1 436 ? 47.938 38.562 38.219 1 70.75 436 LEU B CA 1
ATOM 7441 C C . LEU B 1 436 ? 47.969 39.938 38.844 1 70.75 436 LEU B C 1
ATOM 7443 O O . LEU B 1 436 ? 47.875 40.969 38.156 1 70.75 436 LEU B O 1
ATOM 7447 N N . ALA B 1 437 ? 48.031 40.094 40.156 1 69 437 ALA B N 1
ATOM 7448 C CA . ALA B 1 437 ? 48.156 41.375 40.812 1 69 437 ALA B CA 1
ATOM 7449 C C . ALA B 1 437 ? 49.469 41.5 41.562 1 69 437 ALA B C 1
ATOM 7451 O O . ALA B 1 437 ? 49.812 40.625 42.344 1 69 437 ALA B O 1
ATOM 7452 N N . PRO B 1 438 ? 50.438 42.375 41.094 1 62.06 438 PRO B N 1
ATOM 7453 C CA . PRO B 1 438 ? 51.656 42.562 41.875 1 62.06 438 PRO B CA 1
ATOM 7454 C C . PRO B 1 438 ? 51.406 43 43.312 1 62.06 438 PRO B C 1
ATOM 7456 O O . PRO B 1 438 ? 50.375 43.625 43.625 1 62.06 438 PRO B O 1
ATOM 7459 N N . GLN B 1 439 ? 52.094 42.5 44.312 1 60.41 439 GLN B N 1
ATOM 7460 C CA . GLN B 1 439 ? 52 42.781 45.719 1 60.41 439 GLN B CA 1
ATOM 7461 C C . GLN B 1 439 ? 51.969 44.281 46 1 60.41 439 GLN B C 1
ATOM 7463 O O . GLN B 1 439 ? 51.344 44.719 46.938 1 60.41 439 GLN B O 1
ATOM 7468 N N . ASN B 1 440 ? 52.625 45.125 45.188 1 60.16 440 ASN B N 1
ATOM 7469 C CA . ASN B 1 440 ? 52.812 46.531 45.469 1 60.16 440 ASN B CA 1
ATOM 7470 C C . ASN B 1 440 ? 51.781 47.406 44.781 1 60.16 440 ASN B C 1
ATOM 7472 O O . ASN B 1 440 ? 51.875 48.625 44.781 1 60.16 440 ASN B O 1
ATOM 7476 N N . ALA B 1 441 ? 50.875 46.938 44.062 1 60.94 441 ALA B N 1
ATOM 7477 C CA . ALA B 1 441 ? 49.906 47.75 43.312 1 60.94 441 ALA B CA 1
ATOM 74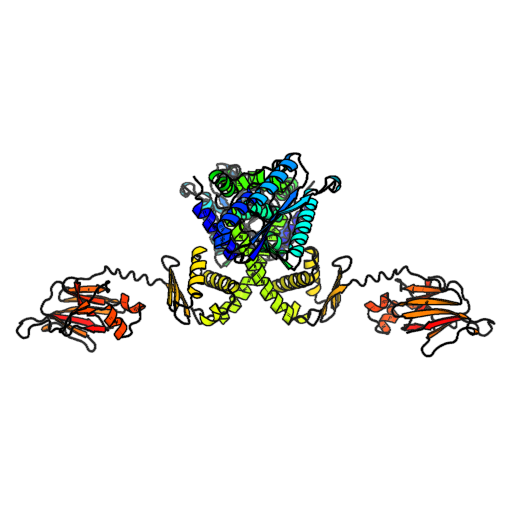78 C C . ALA B 1 441 ? 48.875 48.344 44.25 1 60.94 441 ALA B C 1
ATOM 7480 O O . ALA B 1 441 ? 48.438 47.688 45.219 1 60.94 441 ALA B O 1
ATOM 7481 N N . LYS B 1 442 ? 48.656 49.562 44.281 1 62.12 442 LYS B N 1
ATOM 7482 C CA . LYS B 1 442 ? 47.781 50.375 45.125 1 62.12 442 LYS B CA 1
ATOM 7483 C C . LYS B 1 442 ? 46.344 49.938 44.969 1 62.12 442 LYS B C 1
ATOM 7485 O O . LYS B 1 442 ? 45.562 49.938 45.938 1 62.12 442 LYS B O 1
ATOM 7490 N N . ILE B 1 443 ? 45.969 49.594 43.719 1 66.44 443 ILE B N 1
ATOM 7491 C CA . ILE B 1 443 ? 44.594 49.219 43.5 1 66.44 443 ILE B CA 1
ATOM 7492 C C . ILE B 1 443 ? 44.531 47.812 42.875 1 66.44 443 ILE B C 1
ATOM 7494 O O . ILE B 1 443 ? 45.188 47.531 41.875 1 66.44 443 ILE B O 1
ATOM 7498 N N . HIS B 1 444 ? 43.938 46.812 43.531 1 81.12 444 HIS B N 1
ATOM 7499 C CA . HIS B 1 444 ? 43.656 45.469 43 1 81.12 444 HIS B CA 1
ATOM 7500 C C . HIS B 1 444 ? 42.219 45.312 42.594 1 81.12 444 HIS B C 1
ATOM 7502 O O . HIS B 1 444 ? 41.312 45.906 43.188 1 81.12 444 HIS B O 1
ATOM 7508 N N . TYR B 1 445 ? 42.156 44.688 41.406 1 90.38 445 TYR B N 1
ATOM 7509 C CA . TYR B 1 445 ? 40.781 44.344 41 1 90.38 445 TYR B CA 1
ATOM 7510 C C . TYR B 1 445 ? 40.5 42.875 41.219 1 90.38 445 TYR B C 1
ATOM 7512 O O . TYR B 1 445 ? 41.438 42.062 41.344 1 90.38 445 TYR B O 1
ATOM 7520 N N . ILE B 1 446 ? 39.219 42.594 41.312 1 92.12 446 ILE B N 1
ATOM 7521 C CA . ILE B 1 446 ? 38.844 41.188 41.562 1 92.12 446 ILE B CA 1
ATOM 7522 C C . ILE B 1 446 ? 37.688 40.844 40.594 1 92.12 446 ILE B C 1
ATOM 7524 O O . ILE B 1 446 ? 36.781 41.625 40.375 1 92.12 446 ILE B O 1
ATOM 7528 N N . LEU B 1 447 ? 37.906 39.75 39.969 1 93.5 447 LEU B N 1
ATOM 7529 C CA . LEU B 1 447 ? 36.812 39.094 39.281 1 93.5 447 LEU B CA 1
ATOM 7530 C C . LEU B 1 447 ? 36 38.188 40.219 1 93.5 447 LEU B C 1
ATOM 7532 O O . LEU B 1 447 ? 36.594 37.312 40.875 1 93.5 447 LEU B O 1
ATOM 7536 N N . VAL B 1 448 ? 34.719 38.469 40.281 1 93.44 448 VAL B N 1
ATOM 7537 C CA . VAL B 1 448 ? 33.906 37.719 41.219 1 93.44 448 VAL B CA 1
ATOM 7538 C C . VAL B 1 448 ? 32.844 36.938 40.469 1 93.44 448 VAL B C 1
ATOM 7540 O O . VAL B 1 448 ? 32.094 37.5 39.625 1 93.44 448 VAL B O 1
ATOM 7543 N N . PHE B 1 449 ? 32.812 35.656 40.656 1 92.5 449 PHE B N 1
ATOM 7544 C CA . PHE B 1 449 ? 31.781 34.75 40.156 1 92.5 449 PHE B CA 1
ATOM 7545 C C . PHE B 1 449 ? 30.859 34.281 41.281 1 92.5 449 PHE B C 1
ATOM 7547 O O . PHE B 1 449 ? 31.328 33.656 42.219 1 92.5 449 PHE B O 1
ATOM 7554 N N . ARG B 1 450 ? 29.594 34.656 41.219 1 91.44 450 ARG B N 1
ATOM 7555 C CA . ARG B 1 450 ? 28.609 34.312 42.219 1 91.44 450 ARG B CA 1
ATOM 7556 C C . ARG B 1 450 ? 27.578 33.312 41.688 1 91.44 450 ARG B C 1
ATOM 7558 O O . ARG B 1 450 ? 26.922 33.594 40.656 1 91.44 450 ARG B O 1
ATOM 7565 N N . LYS B 1 451 ? 27.453 32.156 42.375 1 82.25 451 LYS B N 1
ATOM 7566 C CA . LYS B 1 451 ? 26.484 31.125 42.031 1 82.25 451 LYS B CA 1
ATOM 7567 C C . LYS B 1 451 ? 25.172 31.344 42.75 1 82.25 451 LYS B C 1
ATOM 7569 O O . LYS B 1 451 ? 25.156 31.906 43.875 1 82.25 451 LYS B O 1
ATOM 7574 N N . LYS B 1 452 ? 24.031 31.25 42.219 1 67.75 452 LYS B N 1
ATOM 7575 C CA . LYS B 1 452 ? 22.766 31.422 42.938 1 67.75 452 LYS B CA 1
ATOM 7576 C C . LYS B 1 452 ? 22.781 30.609 44.25 1 67.75 452 LYS B C 1
ATOM 7578 O O . LYS B 1 452 ? 23.391 29.547 44.312 1 67.75 452 LYS B O 1
#

Sequence (904 aa):
MKLNVKKFENQLLQRLRDLKISNKKVLLAVSTGVDSMVLLSGMLKLSKVLDVEINIAYIDHQLREQSKEETKFIKEFCFARNIPLYVYRWEKEEHPVQSIEAAAREVRYNFFEKVLKENNIEYLVTAHHGDDQAETFLMKLIRGGNIQQLQAIQSVRIFREDYQIVRPMLIFNKKEIYDYAKQLGIKYYEDETNKSDDYQRNRLRHHIIPVLKAENPEFLKHVLGYTQQLTNNLQAIQEVADVKLNKISKEETLGYDKFVKESPLWQRILLERYLEVKGLEIKETQVQQILAMLNDKKKPQAKIDLNEKFEFYHEYLEMGIRIKNSISFNLEENFELKLNQWHSLEEGKKIGLFKINEMELMPGDEILVVEDNENWVIRHRQPGDSLKMSFGNQKIKKIFIDKKVPSEQRNKSWLITKNKNEVYWILETKKTDLSLAPQNAKIHYILVFRKKMKLNVKKFENQLLQRLRDLKISNKKVLLAVSTGVDSMVLLSGMLKLSKVLDVEINIAYIDHQLREQSKEETKFIKEFCFARNIPLYVYRWEKEEHPVQSIEAAAREVRYNFFEKVLKENNIEYLVTAHHGDDQAETFLMKLIRGGNIQQLQAIQSVRIFREDYQIVRPMLIFNKKEIYDYAKQLGIKYYEDETNKSDDYQRNRLRHHIIPVLKAENPEFLKHVLGYTQQLTNNLQAIQEVADVKLNKISKEETLGYDKFVKESPLWQRILLERYLEVKGLEIKETQVQQILAMLNDKKKPQAKIDLNEKFEFYHEYLEMGIRIKNSISFNLEENFELKLNQWHSLEEGKKIGLFKINEMELMPGDEILVVEDNENWVIRHRQPGDSLKMSFGNQKIKKIFIDKKVPSEQRNKSWLITKNKNEVYWILETKKTDLSLAPQNAKIHYILVFRKK